Protein AF-0000000084511173 (afdb_homodimer)

InterPro domains:
  IPR000277 Cys/Met metabolism, pyridoxal phosphate-dependent enzyme [PF01053] (11-389)
  IPR000277 Cys/Met metabolism, pyridoxal phosphate-dependent enzyme [PIRSF001434] (3-391)
  IPR006233 Cystathionine beta-lyase, bacterial [PTHR43500] (5-392)
  IPR006233 Cystathionine beta-lyase, bacterial [TIGR01324] (12-390)
  IPR015421 Pyridoxal phosphate-dependent transferase, major domain [G3DSA:3.40.640.10] (3-259)
  IPR015422 Pyridoxal phosphate-dependent transferase, small domain [G3DSA:3.90.1150.10] (261-397)
  IPR015424 Pyridoxal phosphate-dependent transferase [SSF53383] (44-390)
  IPR054542 Cys/Met metabolism enzyme, pyridoxal-phosphate attachment site [PS00868] (202-216)

Radius of gyration: 28.3 Å; Cα contacts (8 Å, |Δi|>4): 1744; chains: 2; bounding box: 79×84×66 Å

Structure (mmCIF, N/CA/C/O backbone):
data_AF-0000000084511173-model_v1
#
loop_
_entity.id
_entity.type
_entity.pdbx_description
1 polymer 'Cystathionine beta-lyase putative (CD)'
#
loop_
_atom_site.group_PDB
_atom_site.id
_atom_site.type_symbol
_atom_site.label_atom_id
_atom_site.label_alt_id
_atom_site.label_comp_id
_atom_site.label_asym_id
_atom_site.label_entity_id
_atom_site.label_seq_id
_atom_site.pdbx_PDB_ins_code
_atom_site.Cartn_x
_atom_site.Cartn_y
_atom_site.Cartn_z
_atom_site.occupancy
_atom_site.B_iso_or_equiv
_atom_site.auth_seq_id
_atom_site.auth_comp_id
_atom_site.auth_asym_id
_atom_site.auth_atom_id
_atom_site.pdbx_PDB_model_num
ATOM 1 N N . MET A 1 1 ? -38.562 -0.752 20.094 1 23.11 1 MET A N 1
ATOM 2 C CA . MET A 1 1 ? -38.406 0.604 19.578 1 23.11 1 MET A CA 1
ATOM 3 C C . MET A 1 1 ? -37.094 1.215 20.047 1 23.11 1 MET A C 1
ATOM 5 O O . MET A 1 1 ? -37.031 1.775 21.141 1 23.11 1 MET A O 1
ATOM 9 N N . THR A 1 2 ? -35.938 0.441 20.031 1 31.78 2 THR A N 1
ATOM 10 C CA . THR A 1 2 ? -34.688 0.885 20.656 1 31.78 2 THR A CA 1
ATOM 11 C C . THR A 1 2 ? -34.312 2.287 20.203 1 31.78 2 THR A C 1
ATOM 13 O O . THR A 1 2 ? -34.25 2.553 19 1 31.78 2 THR A O 1
ATOM 16 N N . ASP A 1 3 ? -34.812 3.295 20.906 1 29.45 3 ASP A N 1
ATOM 17 C CA . ASP A 1 3 ? -34.719 4.734 20.688 1 29.45 3 ASP A CA 1
ATOM 18 C C . ASP A 1 3 ? -33.281 5.125 20.312 1 29.45 3 ASP A C 1
ATOM 20 O O . ASP A 1 3 ? -32.438 5.289 21.188 1 29.45 3 ASP A O 1
ATOM 24 N N . ARG A 1 4 ? -32.844 4.5 19.359 1 37.72 4 ARG A N 1
ATOM 25 C CA . ARG A 1 4 ? -31.547 4.652 18.75 1 37.72 4 ARG A CA 1
ATOM 26 C C . ARG A 1 4 ? -31.172 6.125 18.609 1 37.72 4 ARG A C 1
ATOM 28 O O . ARG A 1 4 ? -30.109 6.453 18.094 1 37.72 4 ARG A O 1
ATOM 35 N N . SER A 1 5 ? -32.094 7.141 18.281 1 39.91 5 SER A N 1
ATOM 36 C CA . SER A 1 5 ? -31.828 8.156 17.281 1 39.91 5 SER A CA 1
ATOM 37 C C . SER A 1 5 ? -31.031 9.312 17.859 1 39.91 5 SER A C 1
ATOM 39 O O . SER A 1 5 ? -30.922 10.383 17.25 1 39.91 5 SER A O 1
ATOM 41 N N . ALA A 1 6 ? -30.906 9.625 19.109 1 47.66 6 ALA A N 1
ATOM 42 C CA . ALA A 1 6 ? -30.25 10.906 19.391 1 47.66 6 ALA A CA 1
ATOM 43 C C . ALA A 1 6 ? -28.781 10.867 18.984 1 47.66 6 ALA A C 1
ATOM 45 O O . ALA A 1 6 ? -28.094 9.875 19.219 1 47.66 6 ALA A O 1
ATOM 46 N N . GLU A 1 7 ? -28.375 11.641 18.016 1 62.59 7 GLU A N 1
ATOM 47 C CA . GLU A 1 7 ? -27 11.828 17.547 1 62.59 7 GLU A CA 1
ATOM 48 C C . GLU A 1 7 ? -26.016 11.836 18.719 1 62.59 7 GLU A C 1
ATOM 50 O O . GLU A 1 7 ? -26.094 12.688 19.609 1 62.59 7 GLU A O 1
ATOM 55 N N . ARG A 1 8 ? -25.453 10.75 19.078 1 71.75 8 ARG A N 1
ATOM 56 C CA . ARG A 1 8 ? -24.484 10.609 20.156 1 71.75 8 ARG A CA 1
ATOM 57 C C . ARG A 1 8 ? -23.359 11.641 20.016 1 71.75 8 ARG A C 1
ATOM 59 O O . ARG A 1 8 ? -23.016 12.039 18.906 1 71.75 8 ARG A O 1
ATOM 66 N N . ARG A 1 9 ? -23.047 12.172 21.219 1 84.19 9 ARG A N 1
ATOM 67 C CA . ARG A 1 9 ? -21.859 13.016 21.234 1 84.19 9 ARG A CA 1
ATOM 68 C C . ARG A 1 9 ? -20.641 12.242 20.766 1 84.19 9 ARG A C 1
ATOM 70 O O . ARG A 1 9 ? -20.609 11.016 20.812 1 84.19 9 ARG A O 1
ATOM 77 N N . VAL A 1 10 ? -19.688 12.93 20.312 1 85.88 10 VAL A N 1
ATOM 78 C CA . VAL A 1 10 ? -18.531 12.359 19.625 1 85.88 10 VAL A CA 1
ATOM 79 C C . VAL A 1 10 ? -17.781 11.445 20.594 1 85.88 10 VAL A C 1
ATOM 81 O O . VAL A 1 10 ? -17.266 10.398 20.188 1 85.88 10 VAL A O 1
ATOM 84 N N . GLU A 1 11 ? -17.703 11.797 21.891 1 82 11 GLU A N 1
ATOM 85 C CA . GLU A 1 11 ? -17 10.977 22.875 1 82 11 GLU A CA 1
ATOM 86 C C . GLU A 1 11 ? -17.641 9.594 23 1 82 11 GLU A C 1
ATOM 88 O O . GLU A 1 11 ? -16.922 8.586 23.078 1 82 11 GLU A O 1
ATOM 93 N N . THR A 1 12 ? -18.938 9.656 23.016 1 81.38 12 THR A N 1
ATOM 94 C CA . THR A 1 12 ? -19.688 8.398 23.109 1 81.38 12 THR A CA 1
ATOM 95 C C . THR A 1 12 ? -19.516 7.57 21.844 1 81.38 12 THR A C 1
ATOM 97 O O . THR A 1 12 ? -19.297 6.359 21.906 1 81.38 12 THR A O 1
ATOM 100 N N . THR A 1 13 ? -19.531 8.258 20.75 1 82.75 13 THR A N 1
ATOM 101 C CA . THR A 1 13 ? -19.391 7.586 19.469 1 82.75 13 THR A CA 1
ATOM 102 C C . THR A 1 13 ? -18.031 6.891 19.359 1 82.75 13 THR A C 1
ATOM 104 O O . THR A 1 13 ? -17.953 5.727 18.953 1 82.75 13 THR A O 1
ATOM 107 N N . LEU A 1 14 ? -17 7.488 19.781 1 86 14 LEU A N 1
ATOM 108 C CA . LEU A 1 14 ? -15.641 6.988 19.656 1 86 14 LEU A CA 1
ATOM 109 C C . LEU A 1 14 ? -15.445 5.723 20.484 1 86 14 LEU A C 1
ATOM 111 O O . LEU A 1 14 ? -14.602 4.879 20.156 1 86 14 LEU A O 1
ATOM 115 N N . THR A 1 15 ? -16.266 5.559 21.562 1 82.19 15 THR A N 1
ATOM 116 C CA . THR A 1 15 ? -16.094 4.395 22.422 1 82.19 15 THR A CA 1
ATOM 117 C C . THR A 1 15 ? -16.922 3.225 21.906 1 82.19 15 THR A C 1
ATOM 119 O O . THR A 1 15 ? -16.75 2.09 22.359 1 82.19 15 THR A O 1
ATOM 122 N N . ARG A 1 16 ? -17.75 3.496 20.844 1 78.94 16 ARG A N 1
ATOM 123 C CA . ARG A 1 16 ? -18.734 2.482 20.484 1 78.94 16 ARG A CA 1
ATOM 124 C C . ARG A 1 16 ? -18.5 1.966 19.062 1 78.94 16 ARG A C 1
ATOM 126 O O . ARG A 1 16 ? -18.812 0.814 18.766 1 78.94 16 ARG A O 1
ATOM 133 N N . VAL A 1 17 ? -18.016 2.768 18.312 1 83.75 17 VAL A N 1
ATOM 134 C CA . VAL A 1 17 ? -17.922 2.412 16.906 1 83.75 17 VAL A CA 1
ATOM 135 C C . VAL A 1 17 ? -16.75 1.458 16.688 1 83.75 17 VAL A C 1
ATOM 137 O O . VAL A 1 17 ? -15.781 1.473 17.438 1 83.75 17 VAL A O 1
ATOM 140 N N . GLY A 1 18 ? -16.844 0.657 15.617 1 84.5 18 GLY A N 1
ATOM 141 C CA . GLY A 1 18 ? -15.75 -0.202 15.188 1 84.5 18 GLY A CA 1
ATOM 142 C C . GLY A 1 18 ? -15.539 -1.393 16.109 1 84.5 18 GLY A C 1
ATOM 143 O O . GLY A 1 18 ? -14.422 -1.902 16.219 1 84.5 18 GLY A O 1
ATOM 144 N N . ARG A 1 19 ? -16.516 -1.749 16.922 1 79.06 19 ARG A N 1
ATOM 145 C CA . ARG A 1 19 ? -16.422 -2.938 17.766 1 79.06 19 ARG A CA 1
ATOM 146 C C . ARG A 1 19 ? -17.781 -3.623 17.891 1 79.06 19 ARG A C 1
ATOM 148 O O . ARG A 1 19 ? -18.828 -2.963 17.859 1 79.06 19 ARG A O 1
ATOM 155 N N . CYS A 1 20 ? -17.719 -4.918 17.938 1 83.19 20 CYS A N 1
ATOM 156 C CA . CYS A 1 20 ? -18.891 -5.762 18.156 1 83.19 20 CYS A CA 1
ATOM 157 C C . CYS A 1 20 ? -18.562 -6.926 19.094 1 83.19 20 CYS A C 1
ATOM 159 O O . CYS A 1 20 ? -18.25 -8.023 18.625 1 83.19 20 CYS A O 1
ATOM 161 N N . SER A 1 21 ? -18.719 -6.66 20.391 1 77.56 21 SER A N 1
ATOM 162 C CA . SER A 1 21 ? -18.297 -7.609 21.406 1 77.56 21 SER A CA 1
ATOM 163 C C . SER A 1 21 ? -19.031 -8.938 21.281 1 77.56 21 SER A C 1
ATOM 165 O O . SER A 1 21 ? -18.484 -9.992 21.578 1 77.56 21 SER A O 1
ATOM 167 N N . GLU A 1 22 ? -20.203 -8.844 20.797 1 78.5 22 GLU A N 1
ATOM 168 C CA . GLU A 1 22 ? -21.016 -10.055 20.641 1 78.5 22 GLU A CA 1
ATOM 169 C C . GLU A 1 22 ? -20.375 -11.031 19.672 1 78.5 22 GLU A C 1
ATOM 171 O O . GLU A 1 22 ? -20.531 -12.242 19.797 1 78.5 22 GLU A O 1
ATOM 176 N N . GLU A 1 23 ? -19.594 -10.445 18.797 1 83.38 23 GLU A N 1
ATOM 177 C CA . GLU A 1 23 ? -18.969 -11.273 17.766 1 83.38 23 GLU A CA 1
ATOM 178 C C . GLU A 1 23 ? -17.609 -11.781 18.219 1 83.38 23 GLU A C 1
ATOM 180 O O . GLU A 1 23 ? -16.969 -12.57 17.5 1 83.38 23 GLU A O 1
ATOM 185 N N . GLN A 1 24 ? -17.25 -11.422 19.469 1 85.19 24 GLN A N 1
ATOM 186 C CA . GLN A 1 24 ? -15.898 -11.742 19.906 1 85.19 24 GLN A CA 1
ATOM 187 C C . GLN A 1 24 ? -15.883 -12.172 21.375 1 85.19 24 GLN A C 1
ATOM 189 O O . GLN A 1 24 ? -15.102 -11.656 22.172 1 85.19 24 GLN A O 1
ATOM 194 N N . TYR A 1 25 ? -16.797 -13.039 21.844 1 81.44 25 TYR A N 1
ATOM 195 C CA . TYR A 1 25 ? -16.875 -13.688 23.141 1 81.44 25 TYR A CA 1
ATOM 196 C C . TYR A 1 25 ? -17.047 -12.664 24.266 1 81.44 25 TYR A C 1
ATOM 198 O O . TYR A 1 25 ? -16.625 -12.898 25.391 1 81.44 25 TYR A O 1
ATOM 206 N N . GLY A 1 26 ? -17.375 -11.43 23.828 1 78.44 26 GLY A N 1
ATOM 207 C CA . GLY A 1 26 ? -17.672 -10.406 24.828 1 78.44 26 GLY A CA 1
ATOM 208 C C . GLY A 1 26 ? -16.5 -9.477 25.094 1 78.44 26 GLY A C 1
ATOM 209 O O . GLY A 1 26 ? -16.625 -8.516 25.859 1 78.44 26 GLY A O 1
ATOM 210 N N . PHE A 1 27 ? -15.391 -9.812 24.438 1 82.5 27 PHE A N 1
ATOM 211 C CA . PHE A 1 27 ? -14.25 -8.914 24.594 1 82.5 27 PHE A CA 1
ATOM 212 C C . PHE A 1 27 ? -14.57 -7.523 24.062 1 82.5 27 PHE A C 1
ATOM 214 O O . PHE A 1 27 ? -15.219 -7.383 23.031 1 82.5 27 PHE A O 1
ATOM 221 N N . ILE A 1 28 ? -14.188 -6.543 24.781 1 79.94 28 ILE A N 1
ATOM 222 C CA . ILE A 1 28 ? -14.477 -5.152 24.438 1 79.94 28 ILE A CA 1
ATOM 223 C C . ILE A 1 28 ? -13.805 -4.789 23.125 1 79.94 28 ILE A C 1
ATOM 225 O O . ILE A 1 28 ? -14.414 -4.152 22.25 1 79.94 28 ILE A O 1
ATOM 229 N N . ASN A 1 29 ? -12.516 -5.184 22.984 1 85.56 29 ASN A N 1
ATOM 230 C CA . ASN A 1 29 ? -11.758 -4.875 21.781 1 85.56 29 ASN A CA 1
ATOM 231 C C . ASN A 1 29 ? -11.727 -6.062 20.812 1 85.56 29 ASN A C 1
ATOM 233 O O . ASN A 1 29 ? -11.633 -7.215 21.25 1 85.56 29 ASN A O 1
ATOM 237 N N . ALA A 1 30 ? -11.758 -5.742 19.5 1 84.12 30 ALA A N 1
ATOM 238 C CA . ALA A 1 30 ? -11.719 -6.777 18.484 1 84.12 30 ALA A CA 1
ATOM 239 C C . ALA A 1 30 ? -10.32 -7.383 18.359 1 84.12 30 ALA A C 1
ATOM 241 O O . ALA A 1 30 ? -9.32 -6.699 18.594 1 84.12 30 ALA A O 1
ATOM 242 N N . PRO A 1 31 ? -10.266 -8.688 18.094 1 88 31 PRO A N 1
ATOM 243 C CA . PRO A 1 31 ? -8.953 -9.312 17.891 1 88 31 PRO A CA 1
ATOM 244 C C . PRO A 1 31 ? -8.281 -8.852 16.594 1 88 31 PRO A C 1
ATOM 246 O O . PRO A 1 31 ? -8.914 -8.203 15.766 1 88 31 PRO A O 1
ATOM 249 N N . ILE A 1 32 ? -6.922 -9.047 16.531 1 92 32 ILE A N 1
ATOM 250 C CA . ILE A 1 32 ? -6.223 -8.906 15.258 1 92 32 ILE A CA 1
ATOM 251 C C . ILE A 1 32 ? -6.465 -10.141 14.398 1 92 32 ILE A C 1
ATOM 253 O O . ILE A 1 32 ? -6.051 -11.242 14.758 1 92 32 ILE A O 1
ATOM 257 N N . TYR A 1 33 ? -7.25 -9.984 13.352 1 89.56 33 TYR A N 1
ATOM 258 C CA . TYR A 1 33 ? -7.41 -11.055 12.375 1 89.56 33 TYR A CA 1
ATOM 259 C C . TYR A 1 33 ? -6.281 -11.031 11.352 1 89.56 33 TYR A C 1
ATOM 261 O O . TYR A 1 33 ? -5.98 -9.977 10.773 1 89.56 33 TYR A O 1
ATOM 269 N N . ARG A 1 34 ? -5.699 -12.148 11.219 1 86.94 34 ARG A N 1
ATOM 270 C CA . ARG A 1 34 ? -4.684 -12.359 10.188 1 86.94 34 ARG A CA 1
ATOM 271 C C . ARG A 1 34 ? -5.145 -13.406 9.18 1 86.94 34 ARG A C 1
ATOM 273 O O . ARG A 1 34 ? -5.805 -14.383 9.539 1 86.94 34 ARG A O 1
ATOM 280 N N . GLY A 1 35 ? -4.969 -13.07 7.91 1 87.25 35 GLY A N 1
ATOM 281 C CA . GLY A 1 35 ? -5.312 -14.125 6.961 1 87.25 35 GLY A CA 1
ATOM 282 C C . GLY A 1 35 ? -5.223 -13.672 5.516 1 87.25 35 GLY A C 1
ATOM 283 O O . GLY A 1 35 ? -5.586 -12.539 5.188 1 87.25 35 GLY A O 1
ATOM 284 N N . SER A 1 36 ? -4.738 -14.5 4.695 1 86.19 36 SER A N 1
ATOM 285 C CA . SER A 1 36 ? -4.777 -14.328 3.248 1 86.19 36 SER A CA 1
ATOM 286 C C . SER A 1 36 ? -5.91 -15.133 2.623 1 86.19 36 SER A C 1
ATOM 288 O O . SER A 1 36 ? -6.668 -14.617 1.8 1 86.19 36 SER A O 1
ATOM 290 N N . THR A 1 37 ? -6.102 -16.328 3.115 1 85.56 37 THR A N 1
ATOM 291 C CA . THR A 1 37 ? -7.02 -17.281 2.488 1 85.56 37 THR A CA 1
ATOM 292 C C . THR A 1 37 ? -8.281 -17.453 3.332 1 85.56 37 THR A C 1
ATOM 294 O O . THR A 1 37 ? -8.203 -17.547 4.559 1 85.56 37 THR A O 1
ATOM 297 N N . THR A 1 38 ? -9.367 -17.406 2.711 1 87.06 38 THR A N 1
ATOM 298 C CA . THR A 1 38 ? -10.656 -17.75 3.299 1 87.06 38 THR A CA 1
ATOM 299 C C . THR A 1 38 ? -11.266 -18.969 2.588 1 87.06 38 THR A C 1
ATOM 301 O O . THR A 1 38 ? -11.07 -19.141 1.384 1 87.06 38 THR A O 1
ATOM 304 N N . LEU A 1 39 ? -11.938 -19.781 3.301 1 89.62 39 LEU A N 1
ATOM 305 C CA . LEU A 1 39 ? -12.555 -20.969 2.736 1 89.62 39 LEU A CA 1
ATOM 306 C C . LEU A 1 39 ? -14.047 -20.75 2.477 1 89.62 39 LEU A C 1
ATOM 308 O O . LEU A 1 39 ? -14.703 -20.016 3.219 1 89.62 39 LEU A O 1
ATOM 312 N N . TYR A 1 40 ? -14.5 -21.344 1.4 1 90.62 40 TYR A N 1
ATOM 313 C CA . TYR A 1 40 ? -15.922 -21.344 1.068 1 90.62 40 TYR A CA 1
ATOM 314 C C . TYR A 1 40 ? -16.562 -22.672 1.441 1 90.62 40 TYR A C 1
ATOM 316 O O . TYR A 1 40 ? -15.961 -23.734 1.251 1 90.62 40 TYR A O 1
ATOM 324 N N . ARG A 1 41 ? -17.766 -22.625 1.985 1 86.69 41 ARG A N 1
ATOM 325 C CA . ARG A 1 41 ? -18.453 -23.828 2.447 1 86.69 41 ARG A CA 1
ATOM 326 C C . ARG A 1 41 ? -18.984 -24.641 1.272 1 86.69 41 ARG A C 1
ATOM 328 O O . ARG A 1 41 ? -19.016 -25.875 1.321 1 86.69 41 ARG A O 1
ATOM 335 N N . THR A 1 42 ? -19.406 -23.875 0.289 1 91.19 42 THR A N 1
ATOM 336 C CA . THR A 1 42 ? -19.969 -24.562 -0.86 1 91.19 42 THR A CA 1
ATOM 337 C C . THR A 1 42 ? -19.375 -24.047 -2.16 1 91.19 42 THR A C 1
ATOM 339 O O . THR A 1 42 ? -18.859 -22.922 -2.215 1 91.19 42 THR A O 1
ATOM 342 N N . PHE A 1 43 ? -19.484 -24.922 -3.107 1 92.81 43 PHE A N 1
ATOM 343 C CA . PHE A 1 43 ? -19.047 -24.562 -4.449 1 92.81 43 PHE A CA 1
ATOM 344 C C . PHE A 1 43 ? -19.812 -23.344 -4.961 1 92.81 43 PHE A C 1
ATOM 346 O O . PHE A 1 43 ? -19.219 -22.453 -5.566 1 92.81 43 PHE A O 1
ATOM 353 N N . ASP A 1 44 ? -21.062 -23.375 -4.727 1 92.12 44 ASP A N 1
ATOM 354 C CA . ASP A 1 44 ? -21.906 -22.266 -5.145 1 92.12 44 ASP A CA 1
ATOM 355 C C . ASP A 1 44 ? -21.438 -20.953 -4.531 1 92.12 44 ASP A C 1
ATOM 357 O O . ASP A 1 44 ? -21.359 -19.938 -5.219 1 92.12 44 ASP A O 1
ATOM 361 N N . ASP A 1 45 ? -21.078 -21.016 -3.225 1 91.44 45 ASP A N 1
ATOM 362 C CA . ASP A 1 45 ? -20.562 -19.828 -2.553 1 91.44 45 ASP A CA 1
ATOM 363 C C . ASP A 1 45 ? -19.25 -19.375 -3.172 1 91.44 45 ASP A C 1
ATOM 365 O O . ASP A 1 45 ? -19 -18.172 -3.338 1 91.44 45 ASP A O 1
ATOM 369 N N . ALA A 1 46 ? -18.391 -20.312 -3.504 1 90.31 46 ALA A N 1
ATOM 370 C CA . ALA A 1 46 ? -17.094 -20 -4.09 1 90.31 46 ALA A CA 1
ATOM 371 C C . ALA A 1 46 ? -17.25 -19.359 -5.461 1 90.31 46 ALA A C 1
ATOM 373 O O . ALA A 1 46 ? -16.625 -18.328 -5.746 1 90.31 46 ALA A O 1
ATOM 374 N N . MET A 1 47 ? -18.109 -19.938 -6.301 1 90.19 47 MET A N 1
ATOM 375 C CA . MET A 1 47 ? -18.281 -19.469 -7.676 1 90.19 47 MET A CA 1
ATOM 376 C C . MET A 1 47 ? -18.938 -18.094 -7.711 1 90.19 47 MET A C 1
ATOM 378 O O . MET A 1 47 ? -18.703 -17.312 -8.641 1 90.19 47 MET A O 1
ATOM 382 N N . ASN A 1 48 ? -19.625 -17.797 -6.59 1 89.12 48 ASN A N 1
ATOM 383 C CA . ASN A 1 48 ? -20.328 -16.531 -6.57 1 89.12 48 ASN A CA 1
ATOM 384 C C . ASN A 1 48 ? -19.75 -15.57 -5.539 1 89.12 48 ASN A C 1
ATOM 386 O O . ASN A 1 48 ? -20.359 -14.562 -5.195 1 89.12 48 ASN A O 1
ATOM 390 N N . ALA A 1 49 ? -18.625 -15.953 -5.07 1 85.94 49 ALA A N 1
ATOM 391 C CA . ALA A 1 49 ? -17.875 -15.133 -4.121 1 85.94 49 ALA A CA 1
ATOM 392 C C . ALA A 1 49 ? -18.766 -14.688 -2.965 1 85.94 49 ALA A C 1
ATOM 394 O O . ALA A 1 49 ? -18.797 -13.508 -2.609 1 85.94 49 ALA A O 1
ATOM 395 N N . ARG A 1 50 ? -19.625 -15.641 -2.527 1 87.69 50 ARG A N 1
ATOM 396 C CA . ARG A 1 50 ? -20.516 -15.328 -1.411 1 87.69 50 ARG A CA 1
ATOM 397 C C . ARG A 1 50 ? -19.828 -15.617 -0.077 1 87.69 50 ARG A C 1
ATOM 399 O O . ARG A 1 50 ? -19.906 -16.734 0.435 1 87.69 50 ARG A O 1
ATOM 406 N N . ALA A 1 51 ? -19.141 -14.734 0.485 1 87.94 51 ALA A N 1
ATOM 407 C CA . ALA A 1 51 ? -18.453 -14.75 1.777 1 87.94 51 ALA A CA 1
ATOM 408 C C . ALA A 1 51 ? -18.234 -13.336 2.303 1 87.94 51 ALA A C 1
ATOM 410 O O . ALA A 1 51 ? -18.219 -12.375 1.527 1 87.94 51 ALA A O 1
ATOM 411 N N . PRO A 1 52 ? -18.234 -13.203 3.627 1 84.94 52 PRO A N 1
ATOM 412 C CA . PRO A 1 52 ? -17.969 -11.867 4.152 1 84.94 52 PRO A CA 1
ATOM 413 C C . PRO A 1 52 ? -16.656 -11.281 3.631 1 84.94 52 PRO A C 1
ATOM 415 O O . PRO A 1 52 ? -16.578 -10.078 3.363 1 84.94 52 PRO A O 1
ATOM 418 N N . PHE A 1 53 ? -15.664 -12.211 3.488 1 89.31 53 PHE A N 1
ATOM 419 C CA . PHE A 1 53 ? -14.375 -11.844 2.9 1 89.31 53 PHE A CA 1
ATOM 420 C C . PHE A 1 53 ? -13.945 -12.867 1.86 1 89.31 53 PHE A C 1
ATOM 422 O O . PHE A 1 53 ? -13.742 -14.039 2.186 1 89.31 53 PHE A O 1
ATOM 429 N N . MET A 1 54 ? -13.719 -12.422 0.682 1 86.25 54 MET A N 1
ATOM 430 C CA . MET A 1 54 ? -13.375 -13.312 -0.426 1 86.25 54 MET A CA 1
ATOM 431 C C . MET A 1 54 ? -11.938 -13.797 -0.31 1 86.25 54 MET A C 1
ATOM 433 O O . MET A 1 54 ? -11.648 -14.961 -0.588 1 86.25 54 MET A O 1
ATOM 437 N N . TYR A 1 55 ? -11.102 -12.93 -0.025 1 89.12 55 TYR A N 1
ATOM 438 C CA . TYR A 1 55 ? -9.656 -13.094 0.104 1 89.12 55 TYR A CA 1
ATOM 439 C C . TYR A 1 55 ? -9.047 -11.992 0.962 1 89.12 55 TYR A C 1
ATOM 441 O O . TYR A 1 55 ? -9.688 -10.961 1.195 1 89.12 55 TYR A O 1
ATOM 449 N N . GLY A 1 56 ? -7.902 -12.234 1.495 1 89.31 56 GLY A N 1
ATOM 450 C CA . GLY A 1 56 ? -7.293 -11.305 2.436 1 89.31 56 GLY A CA 1
ATOM 451 C C . GLY A 1 56 ? -7.113 -9.914 1.864 1 89.31 56 GLY A C 1
ATOM 452 O O . GLY A 1 56 ? -7.117 -8.93 2.605 1 89.31 56 GLY A O 1
ATOM 453 N N . THR A 1 57 ? -6.926 -9.781 0.579 1 90.5 57 THR A N 1
ATOM 454 C CA . THR A 1 57 ? -6.723 -8.469 -0.026 1 90.5 57 THR A CA 1
ATOM 455 C C . THR A 1 57 ? -8.008 -7.652 0.005 1 90.5 57 THR A C 1
ATOM 457 O O . THR A 1 57 ? -7.996 -6.445 -0.247 1 90.5 57 THR A O 1
ATOM 460 N N . HIS A 1 58 ? -9.094 -8.312 0.319 1 90.62 58 HIS A N 1
ATOM 461 C CA . HIS A 1 58 ? -10.367 -7.621 0.403 1 90.62 58 HIS A CA 1
ATOM 462 C C . HIS A 1 58 ? -10.68 -7.211 1.839 1 90.62 58 HIS A C 1
ATOM 464 O O . HIS A 1 58 ? -11.773 -6.719 2.125 1 90.62 58 HIS A O 1
ATOM 470 N N . GLY A 1 59 ? -9.766 -7.496 2.666 1 92.19 59 GLY A N 1
ATOM 471 C CA . GLY A 1 59 ? -9.922 -7.07 4.047 1 92.19 59 GLY A CA 1
ATOM 472 C C . GLY A 1 59 ? -10.188 -8.219 5.004 1 92.19 59 GLY A C 1
ATOM 473 O O . GLY A 1 59 ? -10.094 -9.383 4.621 1 92.19 59 GLY A O 1
ATOM 474 N N . ASN A 1 60 ? -10.406 -7.961 6.207 1 92.94 60 ASN A N 1
ATOM 475 C CA . ASN A 1 60 ? -10.742 -8.836 7.328 1 92.94 60 ASN A CA 1
ATOM 476 C C . ASN A 1 60 ? -11.492 -8.086 8.422 1 92.94 60 ASN A C 1
ATOM 478 O O . ASN A 1 60 ? -11.688 -6.871 8.32 1 92.94 60 ASN A O 1
ATOM 482 N N . PRO A 1 61 ? -11.969 -8.766 9.398 1 92.19 61 PRO A N 1
ATOM 483 C CA . PRO A 1 61 ? -12.773 -8.094 10.422 1 92.19 61 PRO A CA 1
ATOM 484 C C . PRO A 1 61 ? -12.039 -6.938 11.094 1 92.19 61 PRO A C 1
ATOM 486 O O . PRO A 1 61 ? -12.648 -5.91 11.398 1 92.19 61 PRO A O 1
ATOM 489 N N . THR A 1 62 ? -10.734 -7.066 11.344 1 93.31 62 THR A N 1
ATOM 490 C CA . THR A 1 62 ? -9.969 -6 11.977 1 93.31 62 THR A CA 1
ATOM 491 C C . THR A 1 62 ? -10.023 -4.723 11.148 1 93.31 62 THR A C 1
ATOM 493 O O . THR A 1 62 ? -10.312 -3.646 11.672 1 93.31 62 THR A O 1
ATOM 496 N N . VAL A 1 63 ? -9.75 -4.844 9.867 1 95.69 63 VAL A N 1
ATOM 497 C CA . VAL A 1 63 ? -9.758 -3.715 8.945 1 95.69 63 VAL A CA 1
ATOM 498 C C . VAL A 1 63 ? -11.18 -3.158 8.82 1 95.69 63 VAL A C 1
ATOM 500 O O . VAL A 1 63 ? -11.375 -1.941 8.836 1 95.69 63 VAL A O 1
ATOM 503 N N . ALA A 1 64 ? -12.148 -4.059 8.734 1 95.38 64 ALA A N 1
ATOM 504 C CA . ALA A 1 64 ? -13.547 -3.664 8.578 1 95.38 64 ALA A CA 1
ATOM 505 C C . ALA A 1 64 ? -14.023 -2.846 9.781 1 95.38 64 ALA A C 1
ATOM 507 O O . ALA A 1 64 ? -14.812 -1.911 9.625 1 95.38 64 ALA A O 1
ATOM 508 N N . HIS A 1 65 ? -13.594 -3.221 10.961 1 94.69 65 HIS A N 1
ATOM 509 C CA . HIS A 1 65 ? -13.961 -2.477 12.156 1 94.69 65 HIS A CA 1
ATOM 510 C C . HIS A 1 65 ? -13.461 -1.036 12.086 1 94.69 65 HIS A C 1
ATOM 512 O O . HIS A 1 65 ? -14.195 -0.104 12.43 1 94.69 65 HIS A O 1
ATOM 518 N N . LEU A 1 66 ? -12.25 -0.87 11.68 1 97.19 66 LEU A N 1
ATOM 519 C CA . LEU A 1 66 ? -11.703 0.48 11.578 1 97.19 66 LEU A CA 1
ATOM 520 C C . LEU A 1 66 ? -12.398 1.267 10.477 1 97.19 66 LEU A C 1
ATOM 522 O O . LEU A 1 66 ? -12.68 2.457 10.633 1 97.19 66 LEU A O 1
ATOM 526 N N . GLN A 1 67 ? -12.656 0.613 9.312 1 97.81 67 GLN A N 1
ATOM 527 C CA . GLN A 1 67 ? -13.391 1.252 8.227 1 97.81 67 GLN A CA 1
ATOM 528 C C . GLN A 1 67 ? -14.758 1.747 8.711 1 97.81 67 GLN A C 1
ATOM 530 O O . GLN A 1 67 ? -15.141 2.883 8.43 1 97.81 67 GLN A O 1
ATOM 535 N N . SER A 1 68 ? -15.414 0.867 9.383 1 96.38 68 SER A N 1
ATOM 536 C CA . SER A 1 68 ? -16.734 1.213 9.883 1 96.38 68 SER A CA 1
ATOM 537 C C . SER A 1 68 ? -16.672 2.379 10.867 1 96.38 68 SER A C 1
ATOM 539 O O . SER A 1 68 ? -17.484 3.293 10.812 1 96.38 68 SER A O 1
ATOM 541 N N . ALA A 1 69 ? -15.758 2.354 11.758 1 95.62 69 ALA A N 1
ATOM 542 C CA . ALA A 1 69 ? -15.609 3.41 12.758 1 95.62 69 ALA A CA 1
ATOM 543 C C . ALA A 1 69 ? -15.328 4.754 12.094 1 95.62 69 ALA A C 1
ATOM 545 O O . ALA A 1 69 ? -15.945 5.766 12.438 1 95.62 69 ALA A O 1
ATOM 546 N N . TRP A 1 70 ? -14.422 4.77 11.195 1 98 70 TRP A N 1
ATOM 547 C CA . TRP A 1 70 ? -14.039 6.027 10.555 1 98 70 TRP A CA 1
ATOM 548 C C . TRP A 1 70 ? -15.172 6.57 9.703 1 98 70 TRP A C 1
ATOM 550 O O . TRP A 1 70 ? -15.375 7.781 9.625 1 98 70 TRP A O 1
ATOM 560 N N . THR A 1 71 ? -15.859 5.652 8.969 1 98.06 71 THR A N 1
ATOM 561 C CA . THR A 1 71 ? -17.031 6.055 8.195 1 98.06 71 THR A CA 1
ATOM 562 C C . THR A 1 71 ? -18.062 6.746 9.078 1 98.06 71 THR A C 1
ATOM 564 O O . THR A 1 71 ? -18.609 7.785 8.711 1 98.06 71 THR A O 1
ATOM 567 N N . ALA A 1 72 ? -18.297 6.168 10.195 1 94.75 72 ALA A N 1
ATOM 568 C CA . ALA A 1 72 ? -19.234 6.758 11.141 1 94.75 72 ALA A CA 1
ATOM 569 C C . ALA A 1 72 ? -18.797 8.148 11.578 1 94.75 72 ALA A C 1
ATOM 571 O O . ALA A 1 72 ? -19.609 9.055 11.734 1 94.75 72 ALA A O 1
ATOM 572 N N . LEU A 1 73 ? -17.562 8.336 11.773 1 94.94 73 LEU A N 1
ATOM 573 C CA . LEU A 1 73 ? -17.016 9.594 12.258 1 94.94 73 LEU A CA 1
ATOM 574 C C . LEU A 1 73 ? -17.078 10.664 11.172 1 94.94 73 LEU A C 1
ATOM 576 O O . LEU A 1 73 ? -17.312 11.844 11.469 1 94.94 73 LEU A O 1
ATOM 580 N N . THR A 1 74 ? -16.797 10.328 9.93 1 97.31 74 THR A N 1
ATOM 581 C CA . THR A 1 74 ? -16.656 11.289 8.844 1 97.31 74 THR A CA 1
ATOM 582 C C . THR A 1 74 ? -18.031 11.609 8.242 1 97.31 74 THR A C 1
ATOM 584 O O . THR A 1 74 ? -18.188 12.625 7.559 1 97.31 74 THR A O 1
ATOM 587 N N . GLY A 1 75 ? -18.938 10.625 8.422 1 96.25 75 GLY A N 1
ATOM 588 C CA . GLY A 1 75 ? -20.25 10.797 7.797 1 96.25 75 GLY A CA 1
ATOM 589 C C . GLY A 1 75 ? -20.25 10.453 6.32 1 96.25 75 GLY A C 1
ATOM 590 O O . GLY A 1 75 ? -21.219 10.742 5.617 1 96.25 75 GLY A O 1
ATOM 591 N N . GLY A 1 76 ? -19.188 9.875 5.773 1 97.69 76 GLY A N 1
ATOM 592 C CA . GLY A 1 76 ? -19.156 9.43 4.387 1 97.69 76 GLY A CA 1
ATOM 593 C C . GLY A 1 76 ? -19.938 8.156 4.148 1 97.69 76 GLY A C 1
ATOM 594 O O . GLY A 1 76 ? -20.5 7.578 5.086 1 97.69 76 GLY A O 1
ATOM 595 N N . ALA A 1 77 ? -20 7.758 2.906 1 98.62 77 ALA A N 1
ATOM 596 C CA . ALA A 1 77 ? -20.688 6.527 2.523 1 98.62 77 ALA A CA 1
ATOM 597 C C . ALA A 1 77 ? -19.828 5.305 2.811 1 98.62 77 ALA A C 1
ATOM 599 O O . ALA A 1 77 ? -20.344 4.195 2.973 1 98.62 77 ALA A O 1
ATOM 600 N N . GLY A 1 78 ? -18.5 5.52 2.863 1 98.56 78 GLY A N 1
ATOM 601 C CA . GLY A 1 78 ? -17.562 4.457 3.156 1 98.56 78 GLY A CA 1
ATOM 602 C C . GLY A 1 78 ? -16.125 4.945 3.256 1 98.56 78 GLY A C 1
ATOM 603 O O . GLY A 1 78 ? -15.836 6.098 2.939 1 98.56 78 GLY A O 1
ATOM 604 N N . THR A 1 79 ? -15.297 4.09 3.783 1 98.69 79 THR A N 1
ATOM 605 C CA . THR A 1 79 ? -13.883 4.391 3.977 1 98.69 79 THR A CA 1
ATOM 606 C C . THR A 1 79 ? -13.016 3.258 3.449 1 98.69 79 THR A C 1
ATOM 608 O O . THR A 1 79 ? -13.336 2.082 3.631 1 98.69 79 THR A O 1
ATOM 611 N N . VAL A 1 80 ? -11.961 3.592 2.736 1 98.62 80 VAL A N 1
ATOM 612 C CA . VAL A 1 80 ? -10.891 2.635 2.469 1 98.62 80 VAL A CA 1
ATOM 613 C C . VAL A 1 80 ? -9.625 3.053 3.207 1 98.62 80 VAL A C 1
ATOM 615 O O . VAL A 1 80 ? -9.453 4.227 3.549 1 98.62 80 VAL A O 1
ATOM 618 N N . ILE A 1 81 ? -8.789 2.102 3.521 1 98.44 81 ILE A N 1
ATOM 619 C CA . ILE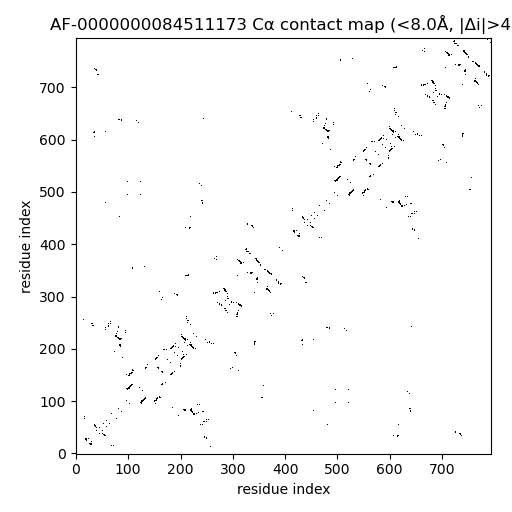 A 1 81 ? -7.613 2.35 4.344 1 98.44 81 ILE A CA 1
ATOM 620 C C . ILE A 1 81 ? -6.355 1.933 3.586 1 98.44 81 ILE A C 1
ATOM 622 O O . ILE A 1 81 ? -6.324 0.872 2.957 1 98.44 81 ILE A O 1
ATOM 626 N N . LEU A 1 82 ? -5.348 2.797 3.562 1 97.75 82 LEU A N 1
ATOM 627 C CA . LEU A 1 82 ? -4.039 2.557 2.963 1 97.75 82 LEU A CA 1
ATOM 628 C C . LEU A 1 82 ? -2.953 2.514 4.031 1 97.75 82 LEU A C 1
ATOM 630 O O . LEU A 1 82 ? -3.209 2.816 5.199 1 97.75 82 LEU A O 1
ATOM 634 N N . SER A 1 83 ? -1.755 2.182 3.654 1 96.38 83 SER A N 1
ATOM 635 C CA . SER A 1 83 ? -0.684 1.849 4.586 1 96.38 83 SER A CA 1
ATOM 636 C C . SER A 1 83 ? 0.006 3.104 5.109 1 96.38 83 SER A C 1
ATOM 638 O O . SER A 1 83 ? 0.845 3.029 6.008 1 96.38 83 SER A O 1
ATOM 640 N N . SER A 1 84 ? -0.287 4.293 4.547 1 96.75 84 SER A N 1
ATOM 641 C CA . SER A 1 84 ? 0.205 5.574 5.043 1 96.75 84 SER A CA 1
ATOM 642 C C . SER A 1 84 ? -0.664 6.727 4.555 1 96.75 84 SER A C 1
ATOM 644 O O . SER A 1 84 ? -1.492 6.551 3.66 1 96.75 84 SER A O 1
ATOM 646 N N . GLY A 1 85 ? -0.46 7.859 5.168 1 97.5 85 GLY A N 1
ATOM 647 C CA . GLY A 1 85 ? -1.138 9.047 4.68 1 97.5 85 GLY A CA 1
ATOM 648 C C . GLY A 1 85 ? -0.779 9.391 3.246 1 97.5 85 GLY A C 1
ATOM 649 O O . GLY A 1 85 ? -1.656 9.711 2.439 1 97.5 85 GLY A O 1
ATOM 650 N N . MET A 1 86 ? 0.504 9.32 2.91 1 96.81 86 MET A N 1
ATOM 651 C CA . MET A 1 86 ? 0.944 9.641 1.555 1 96.81 86 MET A CA 1
ATOM 652 C C . MET A 1 86 ? 0.428 8.609 0.557 1 96.81 86 MET A C 1
ATOM 654 O O . MET A 1 86 ? 0.084 8.953 -0.576 1 96.81 86 MET A O 1
ATOM 658 N N . ALA A 1 87 ? 0.393 7.363 1.003 1 97.56 87 ALA A N 1
ATOM 659 C CA . ALA A 1 87 ? -0.207 6.348 0.144 1 97.56 87 ALA A CA 1
ATOM 660 C C . ALA A 1 87 ? -1.67 6.672 -0.15 1 97.56 87 ALA A C 1
ATOM 662 O O . ALA A 1 87 ? -2.148 6.449 -1.264 1 97.56 87 ALA A O 1
ATOM 663 N N . ALA A 1 88 ? -2.395 7.164 0.818 1 98.31 88 ALA A N 1
ATOM 664 C CA . ALA A 1 88 ? -3.785 7.566 0.627 1 98.31 88 ALA A CA 1
ATOM 665 C C . ALA A 1 88 ? -3.893 8.711 -0.376 1 98.31 88 ALA A C 1
ATOM 667 O O . ALA A 1 88 ? -4.75 8.688 -1.262 1 98.31 88 ALA A O 1
ATOM 668 N N . VAL A 1 89 ? -3.008 9.688 -0.281 1 98.19 89 VAL A N 1
ATOM 669 C CA . VAL A 1 89 ? -3.008 10.836 -1.181 1 98.19 89 VAL A CA 1
ATOM 670 C C . VAL A 1 89 ? -2.713 10.375 -2.607 1 98.19 89 VAL A C 1
ATOM 672 O O . VAL A 1 89 ? -3.42 10.75 -3.545 1 98.19 89 VAL A O 1
ATOM 675 N N . SER A 1 90 ? -1.666 9.562 -2.799 1 97.19 90 SER A N 1
ATOM 676 C CA . SER A 1 90 ? -1.296 9.07 -4.121 1 97.19 90 SER A CA 1
ATOM 677 C C . SER A 1 90 ? -2.426 8.258 -4.746 1 97.19 90 SER A C 1
ATOM 679 O O . SER A 1 90 ? -2.729 8.422 -5.934 1 97.19 90 SER A O 1
ATOM 681 N N . PHE A 1 91 ? -3.014 7.426 -3.953 1 97.38 91 PHE A N 1
ATOM 682 C CA . PHE A 1 91 ? -4.121 6.594 -4.41 1 97.38 91 PHE A CA 1
ATOM 683 C C . PHE A 1 91 ? -5.281 7.461 -4.898 1 97.38 91 PHE A C 1
ATOM 685 O O . PHE A 1 91 ? -5.828 7.219 -5.977 1 97.38 91 PHE A O 1
ATOM 692 N N . VAL A 1 92 ? -5.672 8.477 -4.105 1 98.56 92 VAL A N 1
ATOM 693 C CA . VAL A 1 92 ? -6.816 9.312 -4.453 1 98.56 92 VAL A CA 1
ATOM 694 C C . VAL A 1 92 ? -6.516 10.094 -5.73 1 98.56 92 VAL A C 1
ATOM 696 O O . VAL A 1 92 ? -7.379 10.219 -6.602 1 98.56 92 VAL A O 1
ATOM 699 N N . LEU A 1 93 ? -5.316 10.609 -5.859 1 98.19 93 LEU A N 1
ATOM 700 C CA . LEU A 1 93 ? -4.934 11.344 -7.059 1 98.19 93 LEU A CA 1
ATOM 701 C C . LEU A 1 93 ? -5.066 10.469 -8.297 1 98.19 93 LEU A C 1
ATOM 703 O O . LEU A 1 93 ? -5.531 10.93 -9.344 1 98.19 93 LEU A O 1
ATOM 707 N N . LEU A 1 94 ? -4.754 9.188 -8.164 1 96.06 94 LEU A N 1
ATOM 708 C CA . LEU A 1 94 ? -4.809 8.266 -9.289 1 96.06 94 LEU A CA 1
ATOM 709 C C . LEU A 1 94 ? -6.223 7.742 -9.492 1 96.06 94 LEU A C 1
ATOM 711 O O . LEU A 1 94 ? -6.543 7.199 -10.555 1 96.06 94 LEU A O 1
ATOM 715 N N . ALA A 1 95 ? -7.012 7.855 -8.5 1 97.19 95 ALA A N 1
ATOM 716 C CA . ALA A 1 95 ? -8.398 7.414 -8.633 1 97.19 95 ALA A CA 1
ATOM 717 C C . ALA A 1 95 ? -9.258 8.477 -9.305 1 97.19 95 ALA A C 1
ATOM 719 O O . ALA A 1 95 ? -10.242 8.156 -9.977 1 97.19 95 ALA A O 1
ATOM 720 N N . VAL A 1 96 ? -8.875 9.766 -9.188 1 98.19 96 VAL A N 1
ATOM 721 C CA . VAL A 1 96 ? -9.766 10.844 -9.609 1 98.19 96 VAL A CA 1
ATOM 722 C C . VAL A 1 96 ? -9.289 11.406 -10.945 1 98.19 96 VAL A C 1
ATOM 724 O O . VAL A 1 96 ? -9.93 12.297 -11.508 1 98.19 96 VAL A O 1
ATOM 727 N N . ALA A 1 97 ? -8.156 10.961 -11.484 1 97.88 97 ALA A N 1
ATOM 728 C CA . ALA A 1 97 ? -7.613 11.508 -12.719 1 97.88 97 ALA A CA 1
ATOM 729 C C . ALA A 1 97 ? -7.09 10.406 -13.633 1 97.88 97 ALA A C 1
ATOM 731 O O . ALA A 1 97 ? -6.645 9.359 -13.156 1 97.88 97 ALA A O 1
ATOM 732 N N . LYS A 1 98 ? -7.172 10.578 -14.891 1 97.75 98 LYS A N 1
ATOM 733 C CA . LYS A 1 98 ? -6.598 9.711 -15.922 1 97.75 98 LYS A CA 1
ATOM 734 C C . LYS A 1 98 ? -5.676 10.5 -16.844 1 97.75 98 LYS A C 1
ATOM 736 O O . LYS A 1 98 ? -5.613 11.727 -16.781 1 97.75 98 LYS A O 1
ATOM 741 N N . SER A 1 99 ? -4.949 9.773 -17.703 1 97.75 99 SER A N 1
ATOM 742 C CA . SER A 1 99 ? -4.062 10.43 -18.656 1 97.75 99 SER A CA 1
ATOM 743 C C . SER A 1 99 ? -4.801 11.492 -19.453 1 97.75 99 SER A C 1
ATOM 745 O O . SER A 1 99 ? -5.906 11.25 -19.953 1 97.75 99 SER A O 1
ATOM 747 N N . GLY A 1 100 ? -4.203 12.656 -19.578 1 98.12 100 GLY A N 1
ATOM 748 C CA . GLY A 1 100 ? -4.82 13.75 -20.312 1 98.12 100 GLY A CA 1
ATOM 749 C C . GLY A 1 100 ? -5.539 14.742 -19.422 1 98.12 100 GLY A C 1
ATOM 750 O O . GLY A 1 100 ? -5.855 15.852 -19.844 1 98.12 100 GLY A O 1
ATOM 751 N N . ASP A 1 101 ? -5.777 14.336 -18.156 1 98.62 101 ASP A N 1
ATOM 752 C CA . ASP A 1 101 ? -6.512 15.203 -17.234 1 98.62 101 ASP A CA 1
ATOM 753 C C . ASP A 1 101 ? -5.582 16.203 -16.547 1 98.62 101 ASP A C 1
ATOM 755 O O . ASP A 1 101 ? -4.359 16.094 -16.672 1 98.62 101 ASP A O 1
ATOM 759 N N . ASN A 1 102 ? -6.195 17.203 -15.93 1 98.75 102 ASN A N 1
ATOM 760 C CA . ASN A 1 102 ? -5.523 18.156 -15.047 1 98.75 102 ASN A CA 1
ATOM 761 C C . ASN A 1 102 ? -6.09 18.094 -13.633 1 98.75 102 ASN A C 1
ATOM 763 O O . ASN A 1 102 ? -7.293 17.922 -13.445 1 98.75 102 ASN A O 1
ATOM 767 N N . VAL A 1 103 ? -5.215 18.156 -12.664 1 98.81 103 VAL A N 1
ATOM 768 C CA . VAL A 1 103 ? -5.672 18.312 -11.289 1 98.81 103 VAL A CA 1
ATOM 769 C C . VAL A 1 103 ? -5.203 19.656 -10.734 1 98.81 103 VAL A C 1
ATOM 771 O O . VAL A 1 103 ? -4.094 20.109 -11.039 1 98.81 103 VAL A O 1
ATOM 774 N N . LEU A 1 104 ? -6.074 20.344 -9.992 1 98.88 104 LEU A N 1
ATOM 775 C CA . LEU A 1 104 ? -5.699 21.531 -9.242 1 98.88 104 LEU A CA 1
ATOM 776 C C . LEU A 1 104 ? -5.219 21.172 -7.84 1 98.88 104 LEU A C 1
ATOM 778 O O . LEU A 1 104 ? -5.941 20.5 -7.09 1 98.88 104 LEU A O 1
ATOM 782 N N . VAL A 1 105 ? -4.02 21.562 -7.512 1 98.75 105 VAL A N 1
ATOM 783 C CA . VAL A 1 105 ? -3.428 21.25 -6.215 1 98.75 105 VAL A CA 1
ATOM 784 C C . VAL A 1 105 ? -3.043 22.547 -5.5 1 98.75 105 VAL A C 1
ATOM 786 O O . VAL A 1 105 ? -2.422 23.438 -6.098 1 98.75 105 VAL A O 1
ATOM 789 N N . MET A 1 106 ? -3.406 22.703 -4.273 1 98.19 106 MET A N 1
ATOM 790 C CA . MET A 1 106 ? -3.047 23.906 -3.539 1 98.19 106 MET A CA 1
ATOM 791 C C . MET A 1 106 ? -1.532 24.078 -3.467 1 98.19 106 MET A C 1
ATOM 793 O O . MET A 1 106 ? -0.804 23.094 -3.33 1 98.19 106 MET A O 1
ATOM 797 N N . ASP A 1 107 ? -1.092 25.25 -3.469 1 97.88 107 ASP A N 1
ATOM 798 C CA . ASP A 1 107 ? 0.328 25.562 -3.582 1 97.88 107 ASP A CA 1
ATOM 799 C C . ASP A 1 107 ? 1.077 25.203 -2.303 1 97.88 107 ASP A C 1
ATOM 801 O O . ASP A 1 107 ? 2.303 25.078 -2.311 1 97.88 107 ASP A O 1
ATOM 805 N N . THR A 1 108 ? 0.395 25.047 -1.159 1 96.25 108 THR A N 1
ATOM 806 C CA . THR A 1 108 ? 0.997 24.719 0.13 1 96.25 108 THR A CA 1
ATOM 807 C C . THR A 1 108 ? 1.058 23.203 0.338 1 96.25 108 THR A C 1
ATOM 809 O O . THR A 1 108 ? 1.255 22.734 1.461 1 96.25 108 THR A O 1
ATOM 812 N N . ALA A 1 109 ? 0.917 22.469 -0.662 1 95.06 109 ALA A N 1
ATOM 813 C CA . ALA A 1 109 ? 0.783 21.016 -0.554 1 95.06 109 ALA A CA 1
ATOM 814 C C . ALA A 1 109 ? 1.987 20.406 0.156 1 95.06 109 ALA A C 1
ATOM 816 O O . ALA A 1 109 ? 3.121 20.859 -0.03 1 95.06 109 ALA A O 1
ATOM 817 N N . TYR A 1 110 ? 1.692 19.406 0.97 1 92.62 110 TYR A N 1
ATOM 818 C CA . TYR A 1 110 ? 2.705 18.516 1.526 1 92.62 110 TYR A CA 1
ATOM 819 C C . TYR A 1 110 ? 3.744 18.141 0.473 1 92.62 110 TYR A C 1
ATOM 821 O O . TYR A 1 110 ? 3.395 17.75 -0.644 1 92.62 110 TYR A O 1
ATOM 829 N N . MET A 1 111 ? 4.984 18.297 0.778 1 93.5 111 MET A N 1
ATOM 830 C CA . MET A 1 111 ? 6.059 18.203 -0.205 1 93.5 111 MET A CA 1
ATOM 831 C C . MET A 1 111 ? 6.039 16.859 -0.907 1 93.5 111 MET A C 1
ATOM 833 O O . MET A 1 111 ? 6.23 16.781 -2.121 1 93.5 111 MET A O 1
ATOM 837 N N . PRO A 1 112 ? 5.902 15.75 -0.167 1 94.69 112 PRO A N 1
ATOM 838 C CA . PRO A 1 112 ? 5.809 14.477 -0.875 1 94.69 112 PRO A CA 1
ATOM 839 C C . PRO A 1 112 ? 4.656 14.43 -1.873 1 94.69 112 PRO A C 1
ATOM 841 O O . PRO A 1 112 ? 4.758 13.781 -2.914 1 94.69 112 PRO A O 1
ATOM 844 N N . THR A 1 113 ? 3.561 15.125 -1.593 1 97 113 THR A N 1
ATOM 845 C CA . THR A 1 113 ? 2.469 15.234 -2.555 1 97 113 THR A CA 1
ATOM 846 C C . THR A 1 113 ? 2.928 15.961 -3.814 1 97 113 THR A C 1
ATOM 848 O O . THR A 1 113 ? 2.652 15.516 -4.93 1 97 113 THR A O 1
ATOM 851 N N . ARG A 1 114 ? 3.627 17.062 -3.633 1 96.5 114 ARG A N 1
ATOM 852 C CA . ARG A 1 114 ? 4.137 17.812 -4.773 1 96.5 114 ARG A CA 1
ATOM 853 C C . ARG A 1 114 ? 5.07 16.953 -5.625 1 96.5 114 ARG A C 1
ATOM 855 O O . ARG A 1 114 ? 5.004 16.984 -6.855 1 96.5 114 ARG A O 1
ATOM 862 N N . ARG A 1 115 ? 5.953 16.266 -4.941 1 96.12 115 ARG A N 1
ATOM 863 C CA . ARG A 1 115 ? 6.895 15.422 -5.664 1 96.12 115 ARG A CA 1
ATOM 864 C C . ARG A 1 115 ? 6.156 14.352 -6.469 1 96.12 115 ARG A C 1
ATOM 866 O O . ARG A 1 115 ? 6.527 14.062 -7.609 1 96.12 115 ARG A O 1
ATOM 873 N N . PHE A 1 116 ? 5.18 13.758 -5.887 1 97.94 116 PHE A N 1
ATOM 874 C CA . PHE A 1 116 ? 4.367 12.766 -6.582 1 97.94 116 PHE A CA 1
ATOM 875 C C . PHE A 1 116 ? 3.721 13.367 -7.82 1 97.94 116 PHE A C 1
ATOM 877 O O . PHE A 1 116 ? 3.717 12.75 -8.891 1 97.94 116 PHE A O 1
ATOM 884 N N . CYS A 1 117 ? 3.184 14.539 -7.68 1 98.12 117 CYS A N 1
ATOM 885 C CA . CYS A 1 117 ? 2.518 15.219 -8.781 1 98.12 117 CYS A CA 1
ATOM 886 C C . CYS A 1 117 ? 3.512 15.578 -9.883 1 98.12 117 CYS A C 1
ATOM 888 O O . CYS A 1 117 ? 3.27 15.305 -11.055 1 98.12 117 CYS A O 1
ATOM 890 N N . ASP A 1 118 ? 4.641 16.156 -9.469 1 97.56 118 ASP A N 1
ATOM 891 C CA . ASP A 1 118 ? 5.59 16.75 -10.414 1 97.56 118 ASP A CA 1
ATOM 892 C C . ASP A 1 118 ? 6.402 15.68 -11.125 1 97.56 118 ASP A C 1
ATOM 894 O O . ASP A 1 118 ? 7.008 15.938 -12.164 1 97.56 118 ASP A O 1
ATOM 898 N N . GLU A 1 119 ? 6.445 14.5 -10.516 1 96.69 119 GLU A N 1
ATOM 899 C CA . GLU A 1 119 ? 7.23 13.422 -11.117 1 96.69 119 GLU A CA 1
ATOM 900 C C . GLU A 1 119 ? 6.336 12.305 -11.633 1 96.69 119 GLU A C 1
ATOM 902 O O . GLU A 1 119 ? 6.164 12.148 -12.844 1 96.69 119 GLU A O 1
ATOM 907 N N . PHE A 1 120 ? 5.656 11.672 -10.828 1 97 120 PHE A N 1
ATOM 908 C CA . PHE A 1 120 ? 4.941 10.461 -11.195 1 97 120 PHE A CA 1
ATOM 909 C C . PHE A 1 120 ? 3.707 10.789 -12.023 1 97 120 PHE A C 1
ATOM 911 O O . PHE A 1 120 ? 3.488 10.188 -13.078 1 97 120 PHE A O 1
ATOM 918 N N . LEU A 1 121 ? 2.836 11.664 -11.531 1 97.69 121 LEU A N 1
ATOM 919 C CA . LEU A 1 121 ? 1.643 12 -12.305 1 97.69 121 LEU A CA 1
ATOM 920 C C . LEU A 1 121 ? 2.014 12.516 -13.688 1 97.69 121 LEU A C 1
ATOM 922 O O . LEU A 1 121 ? 1.344 12.195 -14.672 1 97.69 121 LEU A O 1
ATOM 926 N N . ARG A 1 122 ? 3.062 13.375 -13.688 1 96.44 122 ARG A N 1
ATOM 927 C CA . ARG A 1 122 ? 3.539 13.875 -14.969 1 96.44 122 ARG A CA 1
ATOM 928 C C . ARG A 1 122 ? 3.846 12.719 -15.922 1 96.44 122 ARG A C 1
ATOM 930 O O . ARG A 1 122 ? 3.426 12.734 -17.078 1 96.44 122 ARG A O 1
ATOM 937 N N . ASP A 1 123 ? 4.508 11.719 -15.461 1 95.75 123 ASP A N 1
ATOM 938 C CA . ASP A 1 123 ? 4.883 10.57 -16.266 1 95.75 123 ASP A CA 1
ATOM 939 C C . ASP A 1 123 ? 3.648 9.781 -16.703 1 95.75 123 ASP A C 1
ATOM 941 O O . ASP A 1 123 ? 3.668 9.109 -17.75 1 95.75 123 ASP A O 1
ATOM 945 N N . MET A 1 124 ? 2.592 9.867 -15.969 1 96.94 124 MET A N 1
ATOM 946 C CA . MET A 1 124 ? 1.35 9.172 -16.297 1 96.94 124 MET A CA 1
ATOM 947 C C . MET A 1 124 ? 0.467 10.031 -17.203 1 96.94 124 MET A C 1
ATOM 949 O O . MET A 1 124 ? -0.674 9.664 -17.484 1 96.94 124 MET A O 1
ATOM 953 N N . GLY A 1 125 ? 0.922 11.234 -17.641 1 97.75 125 GLY A N 1
ATOM 954 C CA . GLY A 1 125 ? 0.189 12.109 -18.531 1 97.75 125 GLY A CA 1
ATOM 955 C C . GLY A 1 125 ? -0.882 12.922 -17.828 1 97.75 125 GLY A C 1
ATOM 956 O O . GLY A 1 125 ? -1.885 13.297 -18.453 1 97.75 125 GLY A O 1
ATOM 957 N N . ILE A 1 126 ? -0.759 13.109 -16.562 1 98.5 126 ILE A N 1
ATOM 958 C CA . ILE A 1 126 ? -1.67 13.938 -15.781 1 98.5 126 ILE A CA 1
ATOM 959 C C . ILE A 1 126 ? -0.978 15.242 -15.398 1 98.5 126 ILE A C 1
ATOM 961 O O . ILE A 1 126 ? 0.097 15.227 -14.797 1 98.5 126 ILE A O 1
ATOM 965 N N . THR A 1 127 ? -1.556 16.297 -15.766 1 98.44 127 THR A N 1
ATOM 966 C CA . THR A 1 127 ? -0.956 17.594 -15.477 1 98.44 127 THR A CA 1
ATOM 967 C C . THR A 1 127 ? -1.421 18.125 -14.125 1 98.44 127 THR A C 1
ATOM 969 O O . THR A 1 127 ? -2.541 17.828 -13.695 1 98.44 127 THR A O 1
ATOM 972 N N . THR A 1 128 ? -0.546 18.859 -13.469 1 98.62 128 THR A N 1
ATOM 973 C CA . THR A 1 128 ? -0.86 19.5 -12.188 1 98.62 128 THR A CA 1
ATOM 974 C C . THR A 1 128 ? -0.764 21.016 -12.297 1 98.62 128 THR A C 1
ATOM 976 O O . THR A 1 128 ? 0.233 21.547 -12.797 1 98.62 128 THR A O 1
ATOM 979 N N . THR A 1 129 ? -1.773 21.672 -11.938 1 98.69 129 THR A N 1
ATOM 980 C CA . THR A 1 129 ? -1.762 23.125 -11.789 1 98.69 129 THR A CA 1
ATOM 981 C C . THR A 1 129 ? -1.878 23.516 -10.32 1 98.69 129 THR A C 1
ATOM 983 O O . THR A 1 129 ? -2.852 23.156 -9.656 1 98.69 129 THR A O 1
ATOM 986 N N . TYR A 1 130 ? -0.902 24.219 -9.852 1 98.56 130 TYR A N 1
ATOM 987 C CA . TYR A 1 130 ? -0.931 24.688 -8.477 1 98.56 130 TYR A CA 1
ATOM 988 C C . TYR A 1 130 ? -1.69 26 -8.359 1 98.56 130 TYR A C 1
ATOM 990 O O . TYR A 1 130 ? -1.59 26.859 -9.242 1 98.56 130 TYR A O 1
ATOM 998 N N . TYR A 1 131 ? -2.406 26.172 -7.301 1 98.56 131 TYR A N 1
ATOM 999 C CA . TYR A 1 131 ? -3.188 27.391 -7.133 1 98.56 131 TYR A CA 1
ATOM 1000 C C . TYR A 1 131 ? -2.961 27.984 -5.75 1 98.56 131 TYR A C 1
ATOM 1002 O O . TYR A 1 131 ? -2.418 27.328 -4.859 1 98.56 131 TYR A O 1
ATOM 1010 N N . ASP A 1 132 ? -3.309 29.234 -5.566 1 98.31 132 ASP A N 1
ATOM 1011 C CA . ASP A 1 132 ? -3.217 29.969 -4.305 1 98.31 132 ASP A CA 1
ATOM 1012 C C . ASP A 1 132 ? -4.152 29.375 -3.258 1 98.31 132 ASP A C 1
ATOM 1014 O O . ASP A 1 132 ? -5.367 29.328 -3.463 1 98.31 132 ASP A O 1
ATOM 1018 N N . PRO A 1 133 ? -3.611 28.953 -2.121 1 96.94 133 PRO A N 1
ATOM 1019 C CA . PRO A 1 133 ? -4.48 28.375 -1.091 1 96.94 133 PRO A CA 1
ATOM 1020 C C . PRO A 1 133 ? -5.562 29.344 -0.624 1 96.94 133 PRO A C 1
ATOM 1022 O O . PRO A 1 133 ? -6.559 28.922 -0.028 1 96.94 133 PRO A O 1
ATOM 1025 N N . LEU A 1 134 ? -5.418 30.625 -0.885 1 97.38 134 LEU A N 1
ATOM 1026 C CA . LEU A 1 134 ? -6.41 31.625 -0.498 1 97.38 134 LEU A CA 1
ATOM 1027 C C . LEU A 1 134 ? -7.242 32.062 -1.7 1 97.38 134 LEU A C 1
ATOM 1029 O O . LEU A 1 134 ? -7.832 33.125 -1.694 1 97.38 134 LEU A O 1
ATOM 1033 N N . ILE A 1 135 ? -7.293 31.234 -2.676 1 98.44 135 ILE A N 1
ATOM 1034 C CA . ILE A 1 135 ? -8.016 31.516 -3.912 1 98.44 135 ILE A CA 1
ATOM 1035 C C . ILE A 1 135 ? -9.477 31.828 -3.596 1 98.44 135 ILE A C 1
ATOM 1037 O O . ILE A 1 135 ? -10.086 31.188 -2.734 1 98.44 135 ILE A O 1
ATOM 1041 N N . THR A 1 136 ? -10.047 32.812 -4.297 1 98.31 136 THR A N 1
ATOM 1042 C CA . THR A 1 136 ? -11.453 33.188 -4.141 1 98.31 136 THR A CA 1
ATOM 1043 C C . THR A 1 136 ? -12.336 32.344 -5.07 1 98.31 136 THR A C 1
ATOM 1045 O O . THR A 1 136 ? -11.828 31.656 -5.965 1 98.31 136 THR A O 1
ATOM 1048 N N . ALA A 1 137 ? -13.602 32.375 -4.793 1 98.62 137 ALA A N 1
ATOM 1049 C CA . ALA A 1 137 ? -14.555 31.672 -5.648 1 98.62 137 ALA A CA 1
ATOM 1050 C C . ALA A 1 137 ? -14.414 32.125 -7.105 1 98.62 137 ALA A C 1
ATOM 1052 O O . ALA A 1 137 ? -14.414 31.281 -8.016 1 98.62 137 ALA A O 1
ATOM 1053 N N . GLU A 1 138 ? -14.305 33.406 -7.309 1 98.56 138 GLU A N 1
ATOM 1054 C CA . GLU A 1 138 ? -14.211 33.938 -8.656 1 98.56 138 GLU A CA 1
ATOM 1055 C C . GLU A 1 138 ? -12.922 33.531 -9.352 1 98.56 138 GLU A C 1
ATOM 1057 O O . GLU A 1 138 ? -12.93 33.188 -10.539 1 98.56 138 GLU A O 1
ATOM 1062 N N . GLU A 1 139 ? -11.883 33.531 -8.633 1 98.62 139 GLU A N 1
ATOM 1063 C CA . GLU A 1 139 ? -10.602 33.125 -9.195 1 98.62 139 GLU A CA 1
ATOM 1064 C C . GLU A 1 139 ? -10.617 31.641 -9.562 1 98.62 139 GLU A C 1
ATOM 1066 O O . GLU A 1 139 ? -10.055 31.234 -10.586 1 98.62 139 GLU A O 1
ATOM 1071 N N . LEU A 1 140 ? -11.227 30.828 -8.727 1 98.81 140 LEU A N 1
ATOM 1072 C CA . LEU A 1 140 ? -11.336 29.391 -9.023 1 98.81 140 LEU A CA 1
ATOM 1073 C C . LEU A 1 140 ? -12.195 29.172 -10.258 1 98.81 140 LEU A C 1
ATOM 1075 O O . LEU A 1 140 ? -11.852 28.344 -11.109 1 98.81 140 LEU A O 1
ATOM 1079 N N . ARG A 1 141 ? -13.328 29.891 -10.383 1 98.62 141 ARG A N 1
ATOM 1080 C CA . ARG A 1 141 ? -14.164 29.781 -11.57 1 98.62 141 ARG A CA 1
ATOM 1081 C C . ARG A 1 141 ? -13.367 30.094 -12.836 1 98.62 141 ARG A C 1
ATOM 1083 O O . ARG A 1 141 ? -13.477 29.391 -13.836 1 98.62 141 ARG A O 1
ATOM 1090 N N . SER A 1 142 ? -12.648 31.141 -12.719 1 98.5 142 SER A N 1
ATOM 1091 C CA . SER A 1 142 ? -11.828 31.562 -13.852 1 98.5 142 SER A CA 1
ATOM 1092 C C . SER A 1 142 ? -10.805 30.484 -14.211 1 98.5 142 SER A C 1
ATOM 1094 O O . SER A 1 142 ? -10.602 30.188 -15.391 1 98.5 142 SER A O 1
ATOM 1096 N N . LEU A 1 143 ? -10.148 29.969 -13.211 1 98.25 143 LEU A N 1
ATOM 1097 C CA . LEU A 1 143 ? -9.141 28.938 -13.422 1 98.25 143 LEU A CA 1
ATOM 1098 C C . LEU A 1 143 ? -9.75 27.703 -14.062 1 98.2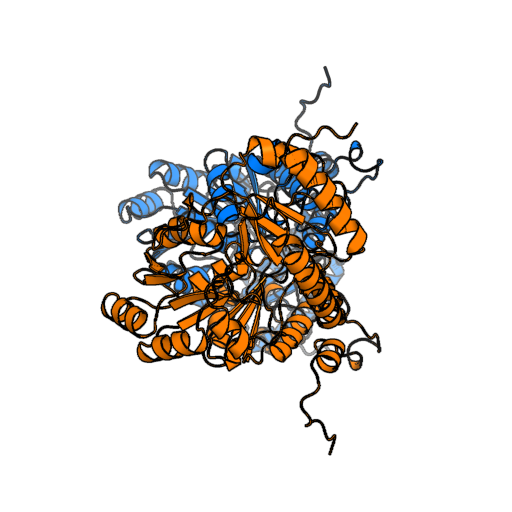5 143 LEU A C 1
ATOM 1100 O O . LEU A 1 143 ? -9.188 27.125 -14.992 1 98.25 143 LEU A O 1
ATOM 1104 N N . LEU A 1 144 ? -10.898 27.281 -13.578 1 98.62 144 LEU A N 1
ATOM 1105 C CA . LEU A 1 144 ? -11.57 26.094 -14.086 1 98.62 144 LEU A CA 1
ATOM 1106 C C . LEU A 1 144 ? -12.078 26.312 -15.508 1 98.62 144 LEU A C 1
ATOM 1108 O O . LEU A 1 144 ? -12.125 25.391 -16.312 1 98.62 144 LEU A O 1
ATOM 1112 N N . THR A 1 145 ? -12.461 27.547 -15.828 1 98.5 145 THR A N 1
ATOM 1113 C CA . THR A 1 145 ? -12.875 27.875 -17.188 1 98.5 145 THR A CA 1
ATOM 1114 C C . THR A 1 145 ? -11.703 27.75 -18.156 1 98.5 145 THR A C 1
ATOM 1116 O O . THR A 1 145 ? -11.859 27.266 -19.266 1 98.5 145 THR A O 1
ATOM 1119 N N . LYS A 1 146 ? -10.539 28.094 -17.703 1 98.25 146 LYS A N 1
ATOM 1120 C CA . LYS A 1 146 ? -9.336 28.094 -18.531 1 98.25 146 LYS A CA 1
ATOM 1121 C C . LYS A 1 146 ? -8.789 26.672 -18.688 1 98.25 146 LYS A C 1
ATOM 1123 O O . LYS A 1 146 ? -8.023 26.406 -19.625 1 98.25 146 LYS A O 1
ATOM 1128 N N . MET A 1 147 ? -9.18 25.812 -17.781 1 97.94 147 MET A N 1
ATOM 1129 C CA . MET A 1 147 ? -8.641 24.469 -17.781 1 97.94 147 MET A CA 1
ATOM 1130 C C . MET A 1 147 ? -9.766 23.438 -17.781 1 97.94 147 MET A C 1
ATOM 1132 O O . MET A 1 147 ? -9.953 22.703 -16.812 1 97.94 147 MET A O 1
ATOM 1136 N N . PRO A 1 148 ? -10.375 23.266 -18.891 1 97.5 148 PRO A N 1
ATOM 1137 C CA . PRO A 1 148 ? -11.578 22.438 -18.953 1 97.5 148 PRO A CA 1
ATOM 1138 C C . PRO A 1 148 ? -11.289 20.953 -18.734 1 97.5 148 PRO A C 1
ATOM 1140 O O . PRO A 1 148 ? -12.219 20.156 -18.547 1 97.5 148 PRO A O 1
ATOM 1143 N N . LYS A 1 149 ? -10.023 20.5 -18.688 1 98.19 149 LYS A N 1
ATOM 1144 C CA . LYS A 1 149 ? -9.672 19.109 -18.484 1 98.19 149 LYS A CA 1
ATOM 1145 C C . LYS A 1 149 ? -9.445 18.812 -17 1 98.19 149 LYS A C 1
ATOM 1147 O O . LYS A 1 149 ? -8.984 17.734 -16.641 1 98.19 149 LYS A O 1
ATOM 1152 N N . THR A 1 150 ? -9.758 19.828 -16.156 1 98.81 150 THR A N 1
ATOM 1153 C CA . THR A 1 150 ? -9.586 19.625 -14.727 1 98.81 150 THR A CA 1
ATOM 1154 C C . THR A 1 150 ? -10.633 18.656 -14.18 1 98.81 150 THR A C 1
ATOM 1156 O O . THR A 1 150 ? -11.828 18.828 -14.422 1 98.81 150 THR A O 1
ATOM 1159 N N . THR A 1 151 ? -10.133 17.641 -13.438 1 98.69 151 THR A N 1
ATOM 1160 C CA . THR A 1 151 ? -11.062 16.625 -12.953 1 98.69 151 THR A CA 1
ATOM 1161 C C . THR A 1 151 ? -11.141 16.656 -11.43 1 98.69 151 THR A C 1
ATOM 1163 O O . THR A 1 151 ? -12.062 16.078 -10.844 1 98.69 151 THR A O 1
ATOM 1166 N N . ALA A 1 152 ? -10.164 17.312 -10.781 1 98.88 152 ALA A N 1
ATOM 1167 C CA . ALA A 1 152 ? -10.18 17.281 -9.32 1 98.88 152 ALA A CA 1
ATOM 1168 C C . ALA A 1 152 ? -9.57 18.562 -8.742 1 98.88 152 ALA A C 1
ATOM 1170 O O . ALA A 1 152 ? -8.672 19.156 -9.344 1 98.88 152 ALA A O 1
ATOM 1171 N N . LEU A 1 153 ? -10.094 19.016 -7.656 1 98.94 153 LEU A N 1
ATOM 1172 C CA . LEU A 1 153 ? -9.578 20.062 -6.773 1 98.94 153 LEU A CA 1
ATOM 1173 C C . LEU A 1 153 ? -9.047 19.469 -5.477 1 98.94 153 LEU A C 1
ATOM 1175 O O . LEU A 1 153 ? -9.828 19 -4.637 1 98.94 153 LEU A O 1
ATOM 1179 N N . ILE A 1 154 ? -7.727 19.453 -5.348 1 98.88 154 ILE A N 1
ATOM 1180 C CA . ILE A 1 154 ? -7.066 18.891 -4.176 1 98.88 154 ILE A CA 1
ATOM 1181 C C . ILE A 1 154 ? -6.777 19.984 -3.16 1 98.88 154 ILE A C 1
ATOM 1183 O O . ILE A 1 154 ? -6.004 20.906 -3.439 1 98.88 154 ILE A O 1
ATOM 1187 N N . MET A 1 155 ? -7.34 19.844 -1.988 1 98.75 155 MET A N 1
ATOM 1188 C CA . MET A 1 155 ? -7.184 20.844 -0.942 1 98.75 155 MET A CA 1
ATOM 1189 C C . MET A 1 155 ? -6.477 20.266 0.274 1 98.75 155 MET A C 1
ATOM 1191 O O . MET A 1 155 ? -6.523 19.047 0.505 1 98.75 155 MET A O 1
ATOM 1195 N N . GLU A 1 156 ? -5.789 21.016 0.968 1 98.19 156 GLU A N 1
ATOM 1196 C CA . GLU A 1 156 ? -5.277 20.828 2.322 1 98.19 156 GLU A CA 1
ATOM 1197 C C . GLU A 1 156 ? -5.539 22.062 3.178 1 98.19 156 GLU A C 1
ATOM 1199 O O . GLU A 1 156 ? -5.059 23.156 2.865 1 98.19 156 GLU A O 1
ATOM 1204 N N . SER A 1 157 ? -6.312 21.906 4.227 1 97.62 157 SER A N 1
ATOM 1205 C CA . SER A 1 157 ? -6.727 23.062 5.031 1 97.62 157 SER A CA 1
ATOM 1206 C C . SER A 1 157 ? -6.895 22.672 6.496 1 97.62 157 SER A C 1
ATOM 1208 O O . SER A 1 157 ? -7.73 21.828 6.828 1 97.62 157 SER A O 1
ATOM 1210 N N . PRO A 1 158 ? -6.148 23.312 7.352 1 97.62 158 PRO A N 1
ATOM 1211 C CA . PRO A 1 158 ? -5.062 24.25 7.055 1 97.62 158 PRO A CA 1
ATOM 1212 C C . PRO A 1 158 ? -3.844 23.578 6.441 1 97.62 158 PRO A C 1
ATOM 1214 O O . PRO A 1 158 ? -3.701 22.344 6.535 1 97.62 158 PRO A O 1
ATOM 1217 N N . GLY A 1 159 ? -3.07 24.391 5.715 1 95.69 159 GLY A N 1
ATOM 1218 C CA . GLY A 1 159 ? -1.766 23.844 5.363 1 95.69 159 GLY A CA 1
ATOM 1219 C C . GLY A 1 159 ? -0.973 23.375 6.566 1 95.69 159 GLY A C 1
ATOM 1220 O O . GLY A 1 159 ? -1.113 23.922 7.664 1 95.69 159 GLY A O 1
ATOM 1221 N N . SER A 1 160 ? -0.048 22.438 6.363 1 93.94 160 SER A N 1
ATOM 1222 C CA . SER A 1 160 ? 0.572 21.766 7.504 1 93.94 160 SER A CA 1
ATOM 1223 C C . SER A 1 160 ? 1.878 22.453 7.898 1 93.94 160 SER A C 1
ATOM 1225 O O . SER A 1 160 ? 2.512 22.062 8.883 1 93.94 160 SER A O 1
ATOM 1227 N N . GLN A 1 161 ? 2.297 23.453 7.156 1 95.62 161 GLN A N 1
ATOM 1228 C CA . GLN A 1 161 ? 3.51 24.172 7.52 1 95.62 161 GLN A CA 1
ATOM 1229 C C . GLN A 1 161 ? 3.227 25.656 7.707 1 95.62 161 GLN A C 1
ATOM 1231 O O . GLN A 1 161 ? 3.654 26.266 8.695 1 95.62 161 GLN A O 1
ATOM 1236 N N . THR A 1 162 ? 2.373 26.219 6.797 1 96.75 162 THR A N 1
ATOM 1237 C CA . THR A 1 162 ? 2.143 27.656 6.812 1 96.75 162 THR A CA 1
ATOM 1238 C C . THR A 1 162 ? 0.706 27.969 7.219 1 96.75 162 THR A C 1
ATOM 1240 O O . THR A 1 162 ? 0.344 29.141 7.391 1 96.75 162 THR A O 1
ATOM 1243 N N . PHE A 1 163 ? -0.179 27.078 7.297 1 97.69 163 PHE A N 1
ATOM 1244 C CA . PHE A 1 163 ? -1.446 27.031 8.016 1 97.69 163 PHE A CA 1
ATOM 1245 C C . PHE A 1 163 ? -2.473 27.953 7.379 1 97.69 163 PHE A C 1
ATOM 1247 O O . PHE A 1 163 ? -3.375 28.453 8.055 1 97.69 163 PHE A O 1
ATOM 1254 N N . GLU A 1 164 ? -2.312 28.344 6.082 1 97.44 164 GLU A N 1
ATOM 1255 C CA . GLU A 1 164 ? -3.414 28.984 5.375 1 97.44 164 GLU A CA 1
ATOM 1256 C C . GLU A 1 164 ? -4.688 28.141 5.453 1 97.44 164 GLU A C 1
ATOM 1258 O O . GLU A 1 164 ? -4.641 26.922 5.328 1 97.44 164 GLU A O 1
ATOM 1263 N N . VAL A 1 165 ? -5.777 28.828 5.746 1 98.44 165 VAL A N 1
ATOM 1264 C CA . VAL A 1 165 ? -7.062 28.141 5.816 1 98.44 165 VAL A CA 1
ATOM 1265 C C . VAL A 1 165 ? -7.883 28.453 4.566 1 98.44 165 VAL A C 1
ATOM 1267 O O . VAL A 1 165 ? -8.109 29.609 4.242 1 98.44 165 VAL A O 1
ATOM 1270 N N . GLN A 1 166 ? -8.312 27.438 3.93 1 98.62 166 GLN A N 1
ATOM 1271 C CA . GLN A 1 166 ? -9.094 27.594 2.709 1 98.62 166 GLN A CA 1
ATOM 1272 C C . GLN A 1 166 ? -10.594 27.641 3.02 1 98.62 166 GLN A C 1
ATOM 1274 O O . GLN A 1 166 ? -11.047 27.078 4.012 1 98.62 166 GLN A O 1
ATOM 1279 N N . ASP A 1 167 ? -11.375 28.344 2.162 1 98.69 167 ASP A N 1
ATOM 1280 C CA . ASP A 1 167 ? -12.836 28.359 2.254 1 98.69 167 ASP A CA 1
ATOM 1281 C C . ASP A 1 167 ? -13.438 27.125 1.573 1 98.69 167 ASP A C 1
ATOM 1283 O O . ASP A 1 167 ? -14.047 27.234 0.507 1 98.69 167 ASP A O 1
ATOM 1287 N N . VAL A 1 168 ? -13.383 26.016 2.273 1 98.75 168 VAL A N 1
ATOM 1288 C CA . VAL A 1 168 ? -13.703 24.703 1.705 1 98.75 168 VAL A CA 1
ATOM 1289 C C . VAL A 1 168 ? -15.148 24.703 1.206 1 98.75 168 VAL A C 1
ATOM 1291 O O . VAL A 1 168 ? -15.414 24.312 0.065 1 98.75 168 VAL A O 1
ATOM 1294 N N . PRO A 1 169 ? -16.156 25.188 1.983 1 98.56 169 PRO A N 1
ATOM 1295 C CA . PRO A 1 169 ? -17.516 25.172 1.475 1 98.56 169 PRO A CA 1
ATOM 1296 C C . PRO A 1 169 ? -17.688 25.953 0.172 1 98.56 169 PRO A C 1
ATOM 1298 O O . PRO A 1 169 ? -18.344 25.484 -0.755 1 98.56 169 PRO A O 1
ATOM 1301 N N . THR A 1 170 ? -17.062 27.078 0.096 1 98.62 170 THR A N 1
ATOM 1302 C CA . THR A 1 170 ? -17.141 27.891 -1.108 1 98.62 170 THR A CA 1
ATOM 1303 C C . THR A 1 170 ? -16.453 27.203 -2.281 1 98.62 170 THR A C 1
ATOM 1305 O O . THR A 1 170 ? -17 27.156 -3.387 1 98.62 170 THR A O 1
ATOM 1308 N N . LEU A 1 171 ? -15.297 26.688 -2.059 1 98.88 171 LEU A N 1
ATOM 1309 C CA . LEU A 1 171 ? -14.508 26.078 -3.121 1 98.88 171 LEU A CA 1
ATOM 1310 C C . LEU A 1 171 ? -15.188 24.812 -3.639 1 98.88 171 LEU A C 1
ATOM 1312 O O . LEU A 1 171 ? -15.172 24.531 -4.844 1 98.88 171 LEU A O 1
ATOM 1316 N N . THR A 1 172 ? -15.766 24 -2.729 1 98.81 172 THR A N 1
ATOM 1317 C CA . THR A 1 172 ? -16.453 22.781 -3.154 1 98.81 172 THR A CA 1
ATOM 1318 C C . THR A 1 172 ? -17.688 23.109 -3.969 1 98.81 172 THR A C 1
ATOM 1320 O O . THR A 1 172 ? -18.047 22.375 -4.891 1 98.81 172 THR A O 1
ATOM 1323 N N . THR A 1 173 ? -18.375 24.188 -3.646 1 98.75 173 THR A N 1
ATOM 1324 C CA . THR A 1 173 ? -19.531 24.641 -4.418 1 98.75 173 THR A CA 1
ATOM 1325 C C . THR A 1 173 ? -19.125 24.984 -5.848 1 98.75 173 THR A C 1
ATOM 1327 O O . THR A 1 173 ? -19.781 24.562 -6.805 1 98.75 173 THR A O 1
ATOM 1330 N N . VAL A 1 174 ? -18.062 25.734 -5.98 1 98.81 174 VAL A N 1
ATOM 1331 C CA . VAL A 1 174 ? -17.562 26.094 -7.301 1 98.81 174 VAL A CA 1
ATOM 1332 C C . VAL A 1 174 ? -17.156 24.844 -8.07 1 98.81 174 VAL A C 1
ATOM 1334 O O . VAL A 1 174 ? -17.453 24.703 -9.258 1 98.81 174 VAL A O 1
ATOM 1337 N N . ALA A 1 175 ? -16.422 23.938 -7.371 1 98.81 175 ALA A N 1
ATOM 1338 C CA . ALA A 1 175 ? -16 22.688 -8.008 1 98.81 175 ALA A CA 1
ATOM 1339 C C . ALA A 1 175 ? -17.188 21.938 -8.586 1 98.81 175 ALA A C 1
ATOM 1341 O O . ALA A 1 175 ? -17.125 21.438 -9.711 1 98.81 175 ALA A O 1
ATOM 1342 N N . ARG A 1 176 ? -18.266 21.875 -7.871 1 98.31 176 ARG A N 1
ATOM 1343 C CA . ARG A 1 176 ? -19.469 21.172 -8.297 1 98.31 176 ARG A CA 1
ATOM 1344 C C . ARG A 1 176 ? -20.078 21.812 -9.547 1 98.31 176 ARG A C 1
ATOM 1346 O O . ARG A 1 176 ? -20.578 21.125 -10.43 1 98.31 176 ARG A O 1
ATOM 1353 N N . GLU A 1 177 ? -20 23.172 -9.617 1 98.44 177 GLU A N 1
ATOM 1354 C CA . GLU A 1 177 ? -20.484 23.875 -10.789 1 98.44 177 GLU A CA 1
ATOM 1355 C C . GLU A 1 177 ? -19.797 23.406 -12.062 1 98.44 177 GLU A C 1
ATOM 1357 O O . GLU A 1 177 ? -20.391 23.438 -13.148 1 98.44 177 GLU A O 1
ATOM 1362 N N . PHE A 1 178 ? -18.625 22.922 -11.953 1 98.62 178 PHE A N 1
ATOM 1363 C CA . PHE A 1 178 ? -17.812 22.562 -13.117 1 98.62 178 PHE A CA 1
ATOM 1364 C C . PHE A 1 178 ? -17.672 21.062 -13.234 1 98.62 178 PHE A C 1
ATOM 1366 O O . PHE A 1 178 ? -16.938 20.562 -14.086 1 98.62 178 PHE A O 1
ATOM 1373 N N . GLY A 1 179 ? -18.344 20.266 -12.344 1 98.38 179 GLY A N 1
ATOM 1374 C CA . GLY A 1 179 ? -18.234 18.812 -12.359 1 98.38 179 GLY A CA 1
ATOM 1375 C C . GLY A 1 179 ? -16.875 18.312 -11.922 1 98.38 179 GLY A C 1
ATOM 1376 O O . GLY A 1 179 ? -16.422 17.25 -12.367 1 98.38 179 GLY A O 1
ATOM 1377 N N . VAL A 1 180 ? -16.156 19.078 -11.117 1 98.81 180 VAL A N 1
ATOM 1378 C CA . VAL A 1 180 ? -14.828 18.75 -10.625 1 98.81 180 VAL A CA 1
ATOM 1379 C C . VAL A 1 180 ? -14.93 18.125 -9.242 1 98.81 180 VAL A C 1
ATOM 1381 O O . VAL A 1 180 ? -15.672 18.609 -8.383 1 98.81 180 VAL A O 1
ATOM 1384 N N . THR A 1 181 ? -14.211 16.969 -9.008 1 98.88 181 THR A N 1
ATOM 1385 C CA . THR A 1 181 ? -14.219 16.266 -7.727 1 98.88 181 THR A CA 1
ATOM 1386 C C . THR A 1 181 ? -13.445 17.062 -6.676 1 98.88 181 THR A C 1
ATOM 1388 O O . THR A 1 181 ? -12.32 17.5 -6.926 1 98.88 181 THR A O 1
ATOM 1391 N N . SER A 1 182 ? -14.023 17.281 -5.508 1 98.88 182 SER A N 1
ATOM 1392 C CA . SER A 1 182 ? -13.336 17.953 -4.414 1 98.88 182 SER A CA 1
ATOM 1393 C C . SER A 1 182 ? -12.727 16.953 -3.443 1 98.88 182 SER A C 1
ATOM 1395 O O . SER A 1 182 ? -13.414 16.062 -2.941 1 98.88 182 SER A O 1
ATOM 1397 N N . VAL A 1 183 ? -11.445 17.062 -3.178 1 98.94 183 VAL A N 1
ATOM 1398 C CA . VAL A 1 183 ? -10.688 16.234 -2.248 1 98.94 183 VAL A CA 1
ATOM 1399 C C . VAL A 1 183 ? -10.062 17.109 -1.165 1 98.94 183 VAL A C 1
ATOM 1401 O O . VAL A 1 183 ? -9.438 18.141 -1.468 1 98.94 183 VAL A O 1
ATOM 1404 N N . LEU A 1 184 ? -10.18 16.734 0.081 1 98.88 184 LEU A N 1
ATOM 1405 C CA . LEU A 1 184 ? -9.586 17.5 1.176 1 98.88 184 LEU A CA 1
ATOM 1406 C C . LEU A 1 184 ? -8.68 16.609 2.023 1 98.88 184 LEU A C 1
ATOM 1408 O O . LEU A 1 184 ? -9.109 15.562 2.518 1 98.88 184 LEU A O 1
ATOM 1412 N N . ASP A 1 185 ? -7.434 16.969 2.098 1 98.69 185 ASP A N 1
ATOM 1413 C CA . ASP A 1 185 ? -6.605 16.453 3.186 1 98.69 185 ASP A CA 1
ATOM 1414 C C . ASP A 1 185 ? -6.965 17.125 4.512 1 98.69 185 ASP A C 1
ATOM 1416 O O . ASP A 1 185 ? -6.598 18.266 4.754 1 98.69 185 ASP A O 1
ATOM 1420 N N . ASN A 1 186 ? -7.629 16.422 5.316 1 98.5 186 ASN A N 1
ATOM 1421 C CA . ASN A 1 186 ? -8.211 16.906 6.562 1 98.5 186 ASN A CA 1
ATOM 1422 C C . ASN A 1 186 ? -7.426 16.422 7.777 1 98.5 186 ASN A C 1
ATOM 1424 O O . ASN A 1 186 ? -7.973 16.328 8.875 1 98.5 186 ASN A O 1
ATOM 1428 N N . THR A 1 187 ? -6.168 16.141 7.566 1 98.31 187 THR A N 1
ATOM 1429 C CA . THR A 1 187 ? -5.34 15.5 8.586 1 98.31 187 THR A CA 1
ATOM 1430 C C . THR A 1 187 ? -5.223 16.391 9.82 1 98.31 187 THR A C 1
ATOM 1432 O O . THR A 1 187 ? -5.293 15.898 10.953 1 98.31 187 THR A O 1
ATOM 1435 N N . TRP A 1 188 ? -5.078 17.719 9.625 1 98.06 188 TRP A N 1
ATOM 1436 C CA . TRP A 1 188 ? -4.82 18.641 10.719 1 98.06 188 TRP A CA 1
ATOM 1437 C C . TRP A 1 188 ? -6.012 18.719 11.672 1 98.06 188 TRP A C 1
ATOM 1439 O O . TRP A 1 188 ? -5.852 18.594 12.883 1 98.06 188 TRP A O 1
ATOM 1449 N N . ALA A 1 189 ? -7.215 18.812 11.164 1 97.56 189 ALA A N 1
ATOM 1450 C CA . ALA A 1 189 ? -8.414 19.016 11.977 1 97.56 189 ALA A CA 1
ATOM 1451 C C . ALA A 1 189 ? -9.039 17.672 12.367 1 97.56 189 ALA A C 1
ATOM 1453 O O . ALA A 1 189 ? -9.766 17.594 13.359 1 97.56 189 ALA A O 1
ATOM 1454 N N . THR A 1 190 ? -8.742 16.625 11.5 1 96.75 190 THR A N 1
ATOM 1455 C CA . THR A 1 190 ? -9.461 15.359 11.625 1 96.75 190 THR A CA 1
ATOM 1456 C C . THR A 1 190 ? -10.961 15.57 11.422 1 96.75 190 THR A C 1
ATOM 1458 O O . THR A 1 190 ? -11.422 16.703 11.305 1 96.75 190 THR A O 1
ATOM 1461 N N . PRO A 1 191 ? -11.758 14.508 11.398 1 97.12 191 PRO A N 1
ATOM 1462 C CA . PRO A 1 191 ? -13.211 14.68 11.289 1 97.12 191 PRO A CA 1
ATOM 1463 C C . PRO A 1 191 ? -13.828 15.281 12.547 1 97.12 191 PRO A C 1
ATOM 1465 O O . PRO A 1 191 ? -14.992 15.695 12.523 1 97.12 191 PRO A O 1
ATOM 1468 N N . LEU A 1 192 ? -13.133 15.352 13.609 1 96.44 192 LEU A N 1
ATOM 1469 C CA . LEU A 1 192 ? -13.68 15.844 14.867 1 96.44 192 LEU A CA 1
ATOM 1470 C C . LEU A 1 192 ? -13.883 17.359 14.82 1 96.44 192 LEU A C 1
ATOM 1472 O O . LEU A 1 192 ? -14.859 17.875 15.359 1 96.44 192 LEU A O 1
ATOM 1476 N N . PHE A 1 193 ? -12.938 18.031 14.18 1 98.06 193 PHE A N 1
ATOM 1477 C CA . PHE A 1 193 ? -12.984 19.484 14.281 1 98.06 193 PHE A CA 1
ATOM 1478 C C . PHE A 1 193 ? -13.375 20.109 12.945 1 98.06 193 PHE A C 1
ATOM 1480 O O . PHE A 1 193 ? -13.609 21.312 12.859 1 98.06 193 PHE A O 1
ATOM 1487 N N . PHE A 1 194 ? -13.422 19.297 11.891 1 98.5 194 PHE A N 1
ATOM 1488 C CA . PHE A 1 194 ? -13.883 19.781 10.594 1 98.5 194 PHE A CA 1
ATOM 1489 C C . PHE A 1 194 ? -14.664 18.703 9.852 1 98.5 194 PHE A C 1
ATOM 1491 O O . PHE A 1 194 ? -14.094 17.688 9.461 1 98.5 194 PHE A O 1
ATOM 1498 N N . ASP A 1 195 ? -15.891 18.875 9.617 1 98.19 195 ASP A N 1
ATOM 1499 C CA . ASP A 1 195 ? -16.781 17.953 8.938 1 98.19 195 ASP A CA 1
ATOM 1500 C C . ASP A 1 195 ? -16.672 18.094 7.418 1 98.19 195 ASP A C 1
ATOM 1502 O O . ASP A 1 195 ? -17.531 18.703 6.781 1 98.19 195 ASP A O 1
ATOM 1506 N N . ALA A 1 196 ? -15.695 17.469 6.879 1 98.75 196 ALA A N 1
ATOM 1507 C CA . ALA A 1 196 ? -15.336 17.641 5.473 1 98.75 196 ALA A CA 1
ATOM 1508 C C . ALA A 1 196 ? -16.516 17.344 4.562 1 98.75 196 ALA A C 1
ATOM 1510 O O . ALA A 1 196 ? -16.844 18.125 3.668 1 98.75 196 ALA A O 1
ATOM 1511 N N . HIS A 1 197 ? -17.141 16.156 4.738 1 98.69 197 HIS A N 1
ATOM 1512 C CA . HIS A 1 197 ? -18.25 15.797 3.875 1 98.69 197 HIS A CA 1
ATOM 1513 C C . HIS A 1 197 ? -19.438 16.734 4.078 1 98.69 197 HIS A C 1
ATOM 1515 O O . HIS A 1 197 ? -20.094 17.141 3.113 1 98.69 197 HIS A O 1
ATOM 1521 N N . GLY A 1 198 ? -19.688 17.094 5.352 1 98.12 198 GLY A N 1
ATOM 1522 C CA . GLY A 1 198 ? -20.734 18.062 5.641 1 98.12 198 GLY A CA 1
ATOM 1523 C C . GLY A 1 198 ? -20.484 19.422 5.012 1 98.12 198 GLY A C 1
ATOM 1524 O O . GLY A 1 198 ? -21.422 20.172 4.742 1 98.12 198 GLY A O 1
ATOM 1525 N N . LYS A 1 199 ? -19.234 19.703 4.793 1 98.38 199 LYS A N 1
ATOM 1526 C CA . LYS A 1 199 ? -18.859 20.984 4.195 1 98.38 199 LYS A CA 1
ATOM 1527 C C . LYS A 1 199 ? -18.719 20.859 2.68 1 98.38 199 LYS A C 1
ATOM 1529 O O . LYS A 1 199 ? -18.234 21.781 2.02 1 98.38 199 LYS A O 1
ATOM 1534 N N . GLY A 1 200 ? -19.047 19.688 2.146 1 98.44 200 GLY A N 1
ATOM 1535 C CA . GLY A 1 200 ? -19.234 19.578 0.71 1 98.44 200 GLY A CA 1
ATOM 1536 C C . GLY A 1 200 ? -18.172 18.75 0.021 1 98.44 200 GLY A C 1
ATOM 1537 O O . GLY A 1 200 ? -18.281 18.469 -1.177 1 98.44 200 GLY A O 1
ATOM 1538 N N . CYS A 1 201 ? -17.172 18.297 0.684 1 98.81 201 CYS A N 1
ATOM 1539 C CA . CYS A 1 201 ? -16.109 17.531 0.048 1 98.81 201 CYS A CA 1
ATOM 1540 C C . CYS A 1 201 ? -16.609 16.172 -0.422 1 98.81 201 CYS A C 1
ATOM 1542 O O . CYS A 1 201 ? -17.312 15.484 0.313 1 98.81 201 CYS A O 1
ATOM 1544 N N . ASP A 1 202 ? -16.203 15.742 -1.64 1 98.94 202 ASP A N 1
ATOM 1545 C CA . ASP A 1 202 ? -16.531 14.422 -2.172 1 98.94 202 ASP A CA 1
ATOM 1546 C C . ASP A 1 202 ? -15.703 13.336 -1.499 1 98.94 202 ASP A C 1
ATOM 1548 O O . ASP A 1 202 ? -16.203 12.242 -1.224 1 98.94 202 ASP A O 1
ATOM 1552 N N . ILE A 1 203 ? -14.453 13.641 -1.326 1 98.94 203 ILE A N 1
ATOM 1553 C CA . ILE A 1 203 ? -13.492 12.711 -0.75 1 98.94 203 ILE A CA 1
ATOM 1554 C C . ILE A 1 203 ? -12.688 13.414 0.346 1 98.94 203 ILE A C 1
ATOM 1556 O O . ILE A 1 203 ? -12.281 14.562 0.184 1 98.94 203 ILE A O 1
ATOM 1560 N N . SER A 1 204 ? -12.523 12.82 1.474 1 98.94 204 SER A N 1
ATOM 1561 C CA . SER A 1 204 ? -11.672 13.289 2.561 1 98.94 204 SER A CA 1
ATOM 1562 C C . SER A 1 204 ? -10.539 12.312 2.846 1 98.94 204 SER A C 1
ATOM 1564 O O . SER A 1 204 ? -10.766 11.109 2.959 1 98.94 204 SER A O 1
ATOM 1566 N N . VAL A 1 205 ? -9.352 12.828 2.92 1 98.81 205 VAL A N 1
ATOM 1567 C CA . VAL A 1 205 ? -8.156 12.047 3.193 1 98.81 205 VAL A CA 1
ATOM 1568 C C . VAL A 1 205 ? -7.562 12.461 4.539 1 98.81 205 VAL A C 1
ATOM 1570 O O . VAL A 1 205 ? -7.48 13.656 4.848 1 98.81 205 VAL A O 1
ATOM 1573 N N . GLU A 1 206 ? -7.133 11.5 5.367 1 98.5 206 GLU A N 1
ATOM 1574 C CA . GLU A 1 206 ? -6.453 11.758 6.633 1 98.5 206 GLU A CA 1
ATOM 1575 C C . GLU A 1 206 ? -5.27 10.812 6.82 1 98.5 206 GLU A C 1
ATOM 1577 O O . GLU A 1 206 ? -5.359 9.625 6.512 1 98.5 206 GLU A O 1
ATOM 1582 N N . ALA A 1 207 ? -4.172 11.391 7.207 1 98.38 207 ALA A N 1
ATOM 1583 C CA . ALA A 1 207 ? -3.092 10.531 7.691 1 98.38 207 ALA A CA 1
ATOM 1584 C C . ALA A 1 207 ? -3.418 9.961 9.07 1 98.38 207 ALA A C 1
ATOM 1586 O O . ALA A 1 207 ? -3.332 10.672 10.078 1 98.38 207 ALA A O 1
ATOM 1587 N N . GLY A 1 208 ? -3.766 8.688 9.086 1 97.56 208 GLY A N 1
ATOM 1588 C CA . GLY A 1 208 ? -4.02 8.031 10.359 1 97.56 208 GLY A CA 1
ATOM 1589 C C . GLY A 1 208 ? -2.785 7.926 11.234 1 97.56 208 GLY A C 1
ATOM 1590 O O . GLY A 1 208 ? -2.891 7.703 12.438 1 97.56 208 GLY A O 1
ATOM 1591 N N . THR A 1 209 ? -1.627 8.117 10.641 1 96.25 209 THR A N 1
ATOM 1592 C CA . THR A 1 209 ? -0.329 8.125 11.305 1 96.25 209 THR A CA 1
ATOM 1593 C C . THR A 1 209 ? -0.288 9.188 12.398 1 96.25 209 THR A C 1
ATOM 1595 O O . THR A 1 209 ? 0.44 9.047 13.383 1 96.25 209 THR A O 1
ATOM 1598 N N . LYS A 1 210 ? -1.028 10.25 12.219 1 97.31 210 LYS A N 1
ATOM 1599 C CA . LYS A 1 210 ? -0.984 11.422 13.086 1 97.31 210 LYS A CA 1
ATOM 1600 C C . LYS A 1 210 ? -1.887 11.242 14.305 1 97.31 210 LYS A C 1
ATOM 1602 O O . LYS A 1 210 ? -1.698 10.312 15.086 1 97.31 210 LYS A O 1
ATOM 1607 N N . TYR A 1 211 ? -2.865 11.977 14.492 1 96.81 211 TYR A N 1
ATOM 1608 C CA . TYR A 1 211 ? -3.619 12.016 15.742 1 96.81 211 TYR A CA 1
ATOM 1609 C C . TYR A 1 211 ? -4.434 10.742 15.922 1 96.81 211 TYR A C 1
ATOM 1611 O O . TYR A 1 211 ? -4.684 10.312 17.047 1 96.81 211 TYR A O 1
ATOM 1619 N N . LEU A 1 212 ? -4.965 10.125 14.82 1 97.12 212 LEU A N 1
ATOM 1620 C CA . LEU A 1 212 ? -5.676 8.867 14.984 1 97.12 212 LEU A CA 1
ATOM 1621 C C . LEU A 1 212 ? -4.809 7.84 15.711 1 97.12 212 LEU A C 1
ATOM 1623 O O . LEU A 1 212 ? -5.254 7.223 16.688 1 97.12 212 LEU A O 1
ATOM 1627 N N . GLY A 1 213 ? -3.635 7.617 15.227 1 95.88 213 GLY A N 1
ATOM 1628 C CA . GLY A 1 213 ? -2.715 6.77 15.969 1 95.88 213 GLY A CA 1
ATOM 1629 C C . GLY A 1 213 ? -2.396 7.305 17.359 1 95.88 213 GLY A C 1
ATOM 1630 O O . GLY A 1 213 ? -2.625 6.625 18.359 1 95.88 213 GLY A O 1
ATOM 1631 N N . GLY A 1 214 ? -1.805 8.477 17.344 1 95 214 GLY A N 1
ATOM 1632 C CA . GLY A 1 214 ? -1.605 9.219 18.578 1 95 214 GLY A CA 1
ATOM 1633 C C . GLY A 1 214 ? -0.362 8.797 19.328 1 95 214 GLY A C 1
ATOM 1634 O O . GLY A 1 214 ? -0.006 9.406 20.344 1 95 214 GLY A O 1
ATOM 1635 N N . HIS A 1 215 ? 0.391 7.789 18.859 1 93.19 215 HIS A N 1
ATOM 1636 C CA . HIS A 1 215 ? 1.448 7.211 19.672 1 93.19 215 HIS A CA 1
ATOM 1637 C C . HIS A 1 215 ? 2.736 7.043 18.875 1 93.19 215 HIS A C 1
ATOM 1639 O O . HIS A 1 215 ? 3.656 6.344 19.312 1 93.19 215 HIS A O 1
ATOM 1645 N N . SER A 1 216 ? 2.779 7.605 17.625 1 92.88 216 SER A N 1
ATOM 1646 C CA . SER A 1 216 ? 3.967 7.582 16.766 1 92.88 216 SER A CA 1
ATOM 1647 C C . SER A 1 216 ? 4.43 6.152 16.5 1 92.88 216 SER A C 1
ATOM 1649 O O . SER A 1 216 ? 5.629 5.891 16.406 1 92.88 216 SER A O 1
ATOM 1651 N N . ASP A 1 217 ? 3.533 5.188 16.422 1 92.81 217 ASP A N 1
ATOM 1652 C CA . ASP A 1 217 ? 3.943 3.789 16.344 1 92.81 217 ASP A CA 1
ATOM 1653 C C . ASP A 1 217 ? 3.264 3.074 15.18 1 92.81 217 ASP A C 1
ATOM 1655 O O . ASP A 1 217 ? 3.32 1.848 15.078 1 92.81 217 ASP A O 1
ATOM 1659 N N . LEU A 1 218 ? 2.635 3.816 14.344 1 95.06 218 LEU A N 1
ATOM 1660 C CA . LEU A 1 218 ? 2.002 3.186 13.195 1 95.06 218 LEU A CA 1
ATOM 1661 C C . LEU A 1 218 ? 1.941 4.148 12.016 1 95.06 218 LEU A C 1
ATOM 1663 O O . LEU A 1 218 ? 2.152 5.352 12.18 1 95.06 218 LEU A O 1
ATOM 1667 N N . LEU A 1 219 ? 1.796 3.627 10.852 1 96 219 LEU A N 1
ATOM 1668 C CA . LEU A 1 219 ? 1.463 4.355 9.633 1 96 219 LEU A CA 1
ATOM 1669 C C . LEU A 1 219 ? 0.115 3.906 9.078 1 96 219 LEU A C 1
ATOM 1671 O O . LEU A 1 219 ? -0.173 2.707 9.031 1 96 219 LEU A O 1
ATOM 1675 N N . LEU A 1 220 ? -0.671 4.84 8.664 1 97.44 220 LEU A N 1
ATOM 1676 C CA . LEU A 1 220 ? -1.958 4.555 8.039 1 97.44 220 LEU A CA 1
ATOM 1677 C C . LEU A 1 220 ? -2.461 5.766 7.262 1 97.44 220 LEU A C 1
ATOM 1679 O O . LEU A 1 220 ? -2.123 6.906 7.59 1 97.44 220 LEU A O 1
ATOM 1683 N N . GLY A 1 221 ? -3.225 5.547 6.309 1 98.5 221 GLY A N 1
ATOM 1684 C CA . GLY A 1 221 ? -3.971 6.57 5.594 1 98.5 221 GLY A CA 1
ATOM 1685 C C . GLY A 1 221 ? -5.438 6.227 5.426 1 98.5 221 GLY A C 1
ATOM 1686 O O . GLY A 1 221 ? -5.777 5.129 4.984 1 98.5 221 GLY A O 1
ATOM 1687 N N . MET A 1 222 ? -6.305 7.117 5.766 1 98.56 222 MET A N 1
ATOM 1688 C CA . MET A 1 222 ? -7.754 6.945 5.668 1 98.56 222 MET A CA 1
ATOM 1689 C C . MET A 1 222 ? -8.312 7.727 4.488 1 98.56 222 MET A C 1
ATOM 1691 O O . MET A 1 222 ? -7.957 8.891 4.277 1 98.56 222 MET A O 1
ATOM 1695 N N . VAL A 1 223 ? -9.188 7.105 3.684 1 98.88 223 VAL A N 1
ATOM 1696 C CA . VAL A 1 223 ? -9.898 7.789 2.611 1 98.88 223 VAL A CA 1
ATOM 1697 C C . VAL A 1 223 ? -11.398 7.555 2.756 1 98.88 223 VAL A C 1
ATOM 1699 O O . VAL A 1 223 ? -11.898 6.461 2.479 1 98.88 223 VAL A O 1
ATOM 1702 N N . SER A 1 224 ? -12.156 8.523 3.152 1 98.88 224 SER A N 1
ATOM 1703 C CA . SER A 1 224 ? -13.609 8.461 3.162 1 98.88 224 SER A CA 1
ATOM 1704 C C . SER A 1 224 ? -14.203 9.18 1.949 1 98.88 224 SER A C 1
ATOM 1706 O O . SER A 1 224 ? -13.609 10.125 1.434 1 98.88 224 SER A O 1
ATOM 1708 N N . ALA A 1 225 ? -15.312 8.711 1.485 1 98.88 225 ALA A N 1
ATOM 1709 C CA . ALA A 1 225 ? -15.945 9.281 0.298 1 98.88 225 ALA A CA 1
ATOM 1710 C C . ALA A 1 225 ? -17.469 9.305 0.442 1 98.88 225 ALA A C 1
ATOM 1712 O O . ALA A 1 225 ? -18.031 8.539 1.226 1 98.88 225 ALA A O 1
ATOM 1713 N N . ASN A 1 226 ? -18.078 10.203 -0.232 1 98.69 226 ASN A N 1
ATOM 1714 C CA . ASN A 1 226 ? -19.531 10.25 -0.263 1 98.69 226 ASN A CA 1
ATOM 1715 C C . ASN A 1 226 ? -20.109 9.133 -1.122 1 98.69 226 ASN A C 1
ATOM 1717 O O . ASN A 1 226 ? -19.375 8.273 -1.618 1 98.69 226 ASN A O 1
ATOM 1721 N N . ALA A 1 227 ? -21.375 9.148 -1.272 1 98.44 227 ALA A N 1
ATOM 1722 C CA . ALA A 1 227 ? -22.094 8.039 -1.911 1 98.44 227 ALA A CA 1
ATOM 1723 C C . ALA A 1 227 ? -21.688 7.91 -3.379 1 98.44 227 ALA A C 1
ATOM 1725 O O . ALA A 1 227 ? -21.656 6.805 -3.922 1 98.44 227 ALA A O 1
ATOM 1726 N N . ALA A 1 228 ? -21.406 9 -4.035 1 98.31 228 ALA A N 1
ATOM 1727 C CA . ALA A 1 228 ? -21.078 8.992 -5.457 1 98.31 228 ALA A CA 1
ATOM 1728 C C . ALA A 1 228 ? -19.672 8.414 -5.68 1 98.31 228 ALA A C 1
ATOM 1730 O O . ALA A 1 228 ? -19.438 7.719 -6.668 1 98.31 228 ALA A O 1
ATOM 1731 N N . TRP A 1 229 ? -18.766 8.664 -4.742 1 98.62 229 TRP A N 1
ATOM 1732 C CA . TRP A 1 229 ? -17.359 8.375 -5 1 98.62 229 TRP A CA 1
ATOM 1733 C C . TRP A 1 229 ? -16.938 7.098 -4.285 1 98.62 229 TRP A C 1
ATOM 1735 O O . TRP A 1 229 ? -15.984 6.438 -4.703 1 98.62 229 TRP A O 1
ATOM 1745 N N . TYR A 1 230 ? -17.609 6.648 -3.303 1 98.62 230 TYR A N 1
ATOM 1746 C CA . TYR A 1 230 ? -17.156 5.496 -2.529 1 98.62 230 TYR A CA 1
ATOM 1747 C C . TYR A 1 230 ? -17.047 4.258 -3.41 1 98.62 230 TYR A C 1
ATOM 1749 O O . TYR A 1 230 ? -16.031 3.578 -3.412 1 98.62 230 TYR A O 1
ATOM 1757 N N . PRO A 1 231 ? -18.062 3.926 -4.211 1 98.25 231 PRO A N 1
ATOM 1758 C CA . PRO A 1 231 ? -17.922 2.74 -5.059 1 98.25 231 PRO A CA 1
ATOM 1759 C C . PRO A 1 231 ? -16.734 2.834 -6.008 1 98.25 231 PRO A C 1
ATOM 1761 O O . PRO A 1 231 ? -16.078 1.826 -6.285 1 98.25 231 PRO A O 1
ATOM 1764 N N . LYS A 1 232 ? -16.438 4.031 -6.488 1 97.69 232 LYS A N 1
ATOM 1765 C CA . LYS A 1 232 ? -15.336 4.227 -7.43 1 97.69 232 LYS A CA 1
ATOM 1766 C C . LYS A 1 232 ? -13.984 4.027 -6.75 1 97.69 232 LYS A C 1
ATOM 1768 O O . LYS A 1 232 ? -13.086 3.389 -7.309 1 97.69 232 LYS A O 1
ATOM 1773 N N . ILE A 1 233 ? -13.875 4.605 -5.57 1 97.75 233 ILE A N 1
ATOM 1774 C CA . ILE A 1 233 ? -12.617 4.48 -4.844 1 97.75 233 ILE A CA 1
ATOM 1775 C C . ILE A 1 233 ? -12.406 3.029 -4.414 1 97.75 233 ILE A C 1
ATOM 1777 O O . ILE A 1 233 ? -11.289 2.516 -4.453 1 97.75 233 ILE A O 1
ATOM 1781 N N . LYS A 1 234 ? -13.469 2.42 -3.963 1 97.25 234 LYS A N 1
ATOM 1782 C CA . LYS A 1 234 ? -13.406 1.011 -3.588 1 97.25 234 LYS A CA 1
ATOM 1783 C C . LYS A 1 234 ? -12.984 0.146 -4.773 1 97.25 234 LYS A C 1
ATOM 1785 O O . LYS A 1 234 ? -12.172 -0.766 -4.629 1 97.25 234 LYS A O 1
ATOM 1790 N N . HIS A 1 235 ? -13.547 0.394 -5.914 1 96.88 235 HIS A N 1
ATOM 1791 C CA . HIS A 1 235 ? -13.203 -0.343 -7.121 1 96.88 235 HIS A CA 1
ATOM 1792 C C . HIS A 1 235 ? -11.734 -0.16 -7.48 1 96.88 235 HIS A C 1
ATOM 1794 O O . HIS A 1 235 ? -11.031 -1.134 -7.773 1 96.88 235 HIS A O 1
ATOM 1800 N N . THR A 1 236 ? -11.25 1.061 -7.434 1 96.19 236 THR A N 1
ATOM 1801 C CA . THR A 1 236 ? -9.852 1.33 -7.746 1 96.19 236 THR A CA 1
ATOM 1802 C C . THR A 1 236 ? -8.93 0.565 -6.801 1 96.19 236 THR A C 1
ATOM 1804 O O . THR A 1 236 ? -7.93 -0.02 -7.234 1 96.19 236 THR A O 1
ATOM 1807 N N . LEU A 1 237 ? -9.266 0.593 -5.508 1 95.5 237 LEU A N 1
ATOM 1808 C CA . LEU A 1 237 ? -8.453 -0.129 -4.539 1 95.5 237 LEU A CA 1
ATOM 1809 C C . LEU A 1 237 ? -8.461 -1.627 -4.824 1 95.5 237 LEU A C 1
ATOM 1811 O O . LEU A 1 237 ? -7.461 -2.312 -4.613 1 95.5 237 LEU A O 1
ATOM 1815 N N . SER A 1 238 ? -9.586 -2.141 -5.289 1 94.62 238 SER A N 1
ATOM 1816 C CA . SER A 1 238 ? -9.695 -3.564 -5.586 1 94.62 238 SER A CA 1
ATOM 1817 C C . SER A 1 238 ? -8.789 -3.957 -6.75 1 94.62 238 SER A C 1
ATOM 1819 O O . SER A 1 238 ? -8.414 -5.121 -6.883 1 94.62 238 SER A O 1
ATOM 1821 N N . LEU A 1 239 ? -8.438 -3.014 -7.578 1 94 239 LEU A N 1
ATOM 1822 C CA . LEU A 1 239 ? -7.504 -3.262 -8.672 1 94 239 LEU A CA 1
ATOM 1823 C C . LEU A 1 239 ? -6.062 -3.26 -8.172 1 94 239 LEU A C 1
ATOM 1825 O O . LEU A 1 239 ? -5.262 -4.105 -8.57 1 94 239 LEU A O 1
ATOM 1829 N N . TRP A 1 240 ? -5.793 -2.373 -7.234 1 92.31 240 TRP A N 1
ATOM 1830 C CA . TRP A 1 240 ? -4.438 -2.207 -6.715 1 92.31 240 TRP A CA 1
ATOM 1831 C C . TRP A 1 240 ? -4.102 -3.311 -5.719 1 92.31 240 TRP A C 1
ATOM 1833 O O . TRP A 1 240 ? -2.971 -3.807 -5.691 1 92.31 240 TRP A O 1
ATOM 1843 N N . GLN A 1 241 ? -5.113 -3.566 -4.887 1 92.94 241 GLN A N 1
ATOM 1844 C CA . GLN A 1 241 ? -5.066 -4.539 -3.803 1 92.94 241 GLN A CA 1
ATOM 1845 C C . GLN A 1 241 ? -3.941 -4.215 -2.822 1 92.94 241 GLN A C 1
ATOM 1847 O O . GLN A 1 241 ? -3.205 -5.109 -2.398 1 92.94 241 GLN A O 1
ATOM 1852 N N . CYS A 1 242 ? -3.721 -2.889 -2.602 1 92.19 242 CYS A N 1
ATOM 1853 C CA . CYS A 1 242 ? -2.908 -2.422 -1.482 1 92.19 242 CYS A CA 1
ATOM 1854 C C . CYS A 1 242 ? -3.688 -2.496 -0.175 1 92.19 242 CYS A C 1
ATOM 1856 O O . CYS A 1 242 ? -4.836 -2.061 -0.107 1 92.19 242 CYS A O 1
ATOM 1858 N N . THR A 1 243 ? -3.088 -3.145 0.803 1 93.5 243 THR A N 1
ATOM 1859 C CA . THR A 1 243 ? -3.797 -3.346 2.062 1 93.5 243 THR A CA 1
ATOM 1860 C C . THR A 1 243 ? -3.049 -2.684 3.215 1 93.5 243 THR A C 1
ATOM 1862 O O . THR A 1 243 ? -1.821 -2.57 3.184 1 93.5 243 THR A O 1
ATOM 1865 N N . PRO A 1 244 ? -3.771 -2.225 4.191 1 95.44 244 PRO A N 1
ATOM 1866 C CA . PRO A 1 244 ? -3.107 -1.76 5.414 1 95.44 244 PRO A CA 1
ATOM 1867 C C . PRO A 1 244 ? -2.6 -2.908 6.281 1 95.44 244 PRO A C 1
ATOM 1869 O O . PRO A 1 244 ? -3.021 -4.055 6.105 1 95.44 244 PRO A O 1
ATOM 1872 N N . GLY A 1 245 ? -1.634 -2.592 7.148 1 94.88 245 GLY A N 1
ATOM 1873 C CA . GLY A 1 245 ? -1.249 -3.582 8.141 1 94.88 245 GLY A CA 1
ATOM 1874 C C . GLY A 1 245 ? -2.332 -3.848 9.172 1 94.88 245 GLY A C 1
ATOM 1875 O O . GLY A 1 245 ? -2.93 -2.912 9.703 1 94.88 245 GLY A O 1
ATOM 1876 N N . ASN A 1 246 ? -2.564 -5.145 9.453 1 94.31 246 ASN A N 1
ATOM 1877 C CA . ASN A 1 246 ? -3.604 -5.508 10.414 1 94.31 246 ASN A CA 1
ATOM 1878 C C . ASN A 1 246 ? -3.297 -4.965 11.805 1 94.31 246 ASN A C 1
ATOM 1880 O O . ASN A 1 246 ? -4.191 -4.477 12.5 1 94.31 246 ASN A O 1
ATOM 1884 N N . GLU A 1 247 ? -2.066 -5.062 12.188 1 93.38 247 GLU A N 1
ATOM 1885 C CA . GLU A 1 247 ? -1.657 -4.543 13.492 1 93.38 247 GLU A CA 1
ATOM 1886 C C . GLU A 1 247 ? -1.825 -3.029 13.562 1 93.38 247 GLU A C 1
ATOM 1888 O O . GLU A 1 247 ? -2.23 -2.492 14.594 1 93.38 247 GLU A O 1
ATOM 1893 N N . ASP A 1 248 ? -1.417 -2.346 12.523 1 96.38 248 ASP A N 1
ATOM 1894 C CA . ASP A 1 248 ? -1.59 -0.896 12.484 1 96.38 248 ASP A CA 1
ATOM 1895 C C . ASP A 1 248 ? -3.061 -0.513 12.633 1 96.38 248 ASP A C 1
ATOM 1897 O O . ASP A 1 248 ? -3.389 0.443 13.336 1 96.38 248 ASP A O 1
ATOM 1901 N N . CYS A 1 249 ? -3.947 -1.312 11.969 1 97 249 CYS A N 1
ATOM 1902 C CA . CYS A 1 249 ? -5.379 -1.055 12.094 1 97 249 CYS A CA 1
ATOM 1903 C C . CYS A 1 249 ? -5.848 -1.277 13.523 1 97 249 CYS A C 1
ATOM 1905 O O . CYS A 1 249 ? -6.664 -0.513 14.039 1 97 249 CYS A O 1
ATOM 1907 N N . PHE A 1 250 ? -5.309 -2.334 14.141 1 95.31 250 PHE A N 1
ATOM 1908 C CA . PHE A 1 250 ? -5.629 -2.615 15.531 1 95.31 250 PHE A CA 1
ATOM 1909 C C . PHE A 1 250 ? -5.188 -1.467 16.438 1 95.31 250 PHE A C 1
ATOM 1911 O O . PHE A 1 250 ? -5.949 -1.011 17.281 1 95.31 250 PHE A O 1
ATOM 1918 N N . LEU A 1 251 ? -3.984 -0.999 16.219 1 95.06 251 LEU A N 1
ATOM 1919 C CA . LEU A 1 251 ? -3.443 0.101 17 1 95.06 251 LEU A CA 1
ATOM 1920 C C . LEU A 1 251 ? -4.227 1.386 16.766 1 95.06 251 LEU A C 1
ATOM 1922 O O . LEU A 1 251 ? -4.414 2.188 17.672 1 95.06 251 LEU A O 1
ATOM 1926 N N . ALA A 1 252 ? -4.664 1.583 15.562 1 97.31 252 ALA A N 1
ATOM 1927 C CA . ALA A 1 252 ? -5.469 2.764 15.25 1 97.31 252 ALA A CA 1
ATOM 1928 C C . ALA A 1 252 ? -6.801 2.73 15.992 1 97.31 252 ALA A C 1
ATOM 1930 O O . ALA A 1 252 ? -7.281 3.764 16.453 1 97.31 252 ALA A O 1
ATOM 1931 N N . LEU A 1 253 ? -7.418 1.508 16.031 1 95.81 253 LEU A N 1
ATOM 1932 C CA . LEU A 1 253 ? -8.656 1.365 16.797 1 95.81 253 LEU A CA 1
ATOM 1933 C C . LEU A 1 253 ? -8.43 1.695 18.266 1 95.81 253 LEU A C 1
ATOM 1935 O O . LEU A 1 253 ? -9.281 2.314 18.906 1 95.81 253 LEU A O 1
ATOM 1939 N N . ARG A 1 254 ? -7.312 1.28 18.75 1 93.19 254 ARG A N 1
ATOM 1940 C CA . ARG A 1 254 ? -6.949 1.61 20.125 1 93.19 254 ARG A CA 1
ATOM 1941 C C . ARG A 1 254 ? -6.793 3.117 20.312 1 93.19 254 ARG A C 1
ATOM 1943 O O . ARG A 1 254 ? -7.309 3.691 21.266 1 93.19 254 ARG A O 1
ATOM 1950 N N . GLY A 1 255 ? -6.047 3.764 19.344 1 95.19 255 GLY A N 1
ATOM 1951 C CA . GLY A 1 255 ? -5.855 5.203 19.391 1 95.19 255 GLY A CA 1
ATOM 1952 C C . GLY A 1 255 ? -7.152 5.984 19.266 1 95.19 255 GLY A C 1
ATOM 1953 O O . GLY A 1 255 ? -7.297 7.051 19.859 1 95.19 255 GLY A O 1
ATOM 1954 N N . LEU A 1 256 ? -8.055 5.422 18.531 1 95.5 256 LEU A N 1
ATOM 1955 C CA . LEU A 1 256 ? -9.344 6.055 18.281 1 95.5 256 LEU A CA 1
ATOM 1956 C C . LEU A 1 256 ? -10.102 6.285 19.594 1 95.5 256 LEU A C 1
ATOM 1958 O O . LEU A 1 256 ? -10.797 7.293 19.734 1 95.5 256 LEU A O 1
ATOM 1962 N N . ARG A 1 257 ? -9.945 5.406 20.562 1 91.88 257 ARG A N 1
ATOM 1963 C CA . ARG A 1 257 ? -10.727 5.445 21.797 1 91.88 257 ARG A CA 1
ATOM 1964 C C . ARG A 1 257 ? -10.398 6.695 22.609 1 91.88 257 ARG A C 1
ATOM 1966 O O . ARG A 1 257 ? -11.25 7.199 23.344 1 91.88 257 ARG A O 1
ATOM 1973 N N . THR A 1 258 ? -9.195 7.223 22.438 1 93.12 258 THR A N 1
ATOM 1974 C CA . THR A 1 258 ? -8.789 8.375 23.234 1 93.12 258 THR A CA 1
ATOM 1975 C C . THR A 1 258 ? -8.594 9.602 22.344 1 93.12 258 THR A C 1
ATOM 1977 O O . THR A 1 258 ? -8.062 10.625 22.781 1 93.12 258 THR A O 1
ATOM 1980 N N . LEU A 1 259 ? -8.977 9.492 21.078 1 95.44 259 LEU A N 1
ATOM 1981 C CA . LEU A 1 259 ? -8.695 10.523 20.094 1 95.44 259 LEU A CA 1
ATOM 1982 C C . LEU A 1 259 ? -9.242 11.875 20.547 1 95.44 259 LEU A C 1
ATOM 1984 O O . LEU A 1 259 ? -8.523 12.875 20.516 1 95.44 259 LEU A O 1
ATOM 1988 N N . TYR A 1 260 ? -10.461 11.898 21 1 94.31 260 TYR A N 1
ATOM 1989 C CA . TYR A 1 260 ? -11.102 13.164 21.359 1 94.31 260 TYR A CA 1
ATOM 1990 C C . TYR A 1 260 ? -10.375 13.836 22.516 1 94.31 260 TYR A C 1
ATOM 1992 O O . TYR A 1 260 ? -10.047 15.023 22.438 1 94.31 260 TYR A O 1
ATOM 2000 N N . ILE A 1 261 ? -10.102 13.133 23.594 1 93.25 261 ILE A N 1
ATOM 2001 C CA . ILE A 1 261 ? -9.5 13.742 24.781 1 93.25 261 ILE A CA 1
ATOM 2002 C C . ILE A 1 261 ? -8.062 14.148 24.484 1 93.25 261 ILE A C 1
ATOM 2004 O O . ILE A 1 261 ? -7.578 15.164 25 1 93.25 261 ILE A O 1
ATOM 2008 N N . ARG A 1 262 ? -7.375 13.344 23.641 1 95.62 262 ARG A N 1
ATOM 2009 C CA . ARG A 1 262 ? -6.012 13.703 23.25 1 95.62 262 ARG A CA 1
ATOM 2010 C C . ARG A 1 262 ? -6 14.969 22.406 1 95.62 262 ARG A C 1
ATOM 2012 O O . ARG A 1 262 ? -5.168 15.852 22.609 1 95.62 262 ARG A O 1
ATOM 2019 N N . LEU A 1 263 ? -6.973 15.086 21.469 1 95.56 263 LEU A N 1
ATOM 2020 C CA . LEU A 1 263 ? -7.023 16.25 20.594 1 95.56 263 LEU A CA 1
ATOM 2021 C C . LEU A 1 263 ? -7.391 17.516 21.375 1 95.56 263 LEU A C 1
ATOM 2023 O O . LEU A 1 263 ? -6.84 18.578 21.141 1 95.56 263 LEU A O 1
ATOM 2027 N N . LYS A 1 264 ? -8.32 17.344 22.312 1 95.75 264 LYS A N 1
ATOM 2028 C CA . LYS A 1 264 ? -8.719 18.484 23.125 1 95.75 264 LYS A CA 1
ATOM 2029 C C . LYS A 1 264 ? -7.555 18.969 23.984 1 95.75 264 LYS A C 1
ATOM 2031 O O . LYS A 1 264 ? -7.355 20.172 24.141 1 95.75 264 LYS A O 1
ATOM 2036 N N . GLU A 1 265 ? -6.828 18.047 24.547 1 94.25 265 GLU A N 1
ATOM 2037 C CA . GLU A 1 265 ? -5.656 18.422 25.328 1 94.25 265 GLU A CA 1
ATOM 2038 C C . GLU A 1 265 ? -4.59 19.062 24.453 1 94.25 265 GLU A C 1
ATOM 2040 O O . GLU A 1 265 ? -3.951 20.047 24.859 1 94.25 265 GLU A O 1
ATOM 2045 N N . ALA A 1 266 ? -4.367 18.516 23.297 1 94.94 266 ALA A N 1
ATOM 2046 C CA . ALA A 1 266 ? -3.41 19.094 22.344 1 94.94 266 ALA A CA 1
ATOM 2047 C C . ALA A 1 266 ? -3.805 20.516 21.953 1 94.94 266 ALA A C 1
ATOM 2049 O O . ALA A 1 266 ? -2.947 21.391 21.859 1 94.94 266 ALA A O 1
ATOM 2050 N N . GLU A 1 267 ? -5.059 20.719 21.672 1 96.88 267 GLU A N 1
ATOM 2051 C CA . GLU A 1 267 ? -5.578 22.047 21.359 1 96.88 267 GLU A CA 1
ATOM 2052 C C . GLU A 1 267 ? -5.258 23.031 22.484 1 96.88 267 GLU A C 1
ATOM 2054 O O . GLU A 1 267 ? -4.691 24.094 22.219 1 96.88 267 GLU A O 1
ATOM 2059 N N . LYS A 1 268 ? -5.625 22.641 23.656 1 97 268 LYS A N 1
ATOM 2060 C CA . LYS A 1 268 ? -5.438 23.516 24.812 1 97 268 LYS A CA 1
ATOM 2061 C C . LYS A 1 268 ? -3.969 23.891 24.984 1 97 268 LYS A C 1
ATOM 2063 O O . LYS A 1 268 ? -3.637 25.062 25.125 1 97 268 LYS A O 1
ATOM 2068 N N . ARG A 1 269 ? -3.117 22.938 24.969 1 96 269 ARG A N 1
ATOM 2069 C CA . ARG A 1 269 ? -1.689 23.156 25.188 1 96 269 ARG A CA 1
ATOM 2070 C C . ARG A 1 269 ? -1.071 23.953 24.047 1 96 269 ARG A C 1
ATOM 2072 O O . ARG A 1 269 ? -0.232 24.828 24.281 1 96 269 ARG A O 1
ATOM 2079 N N . ALA A 1 270 ? -1.443 23.656 22.859 1 97.69 270 ALA A N 1
ATOM 2080 C CA . ALA A 1 270 ? -0.887 24.344 21.703 1 97.69 270 ALA A CA 1
ATOM 2081 C C . ALA A 1 270 ? -1.301 25.812 21.688 1 97.69 270 ALA A C 1
ATOM 2083 O O . ALA A 1 270 ? -0.498 26.688 21.344 1 97.69 270 ALA A O 1
ATOM 2084 N N . LEU A 1 271 ? -2.545 26.078 21.984 1 98 271 LEU A N 1
ATOM 2085 C CA . LEU A 1 271 ? -3.008 27.453 22.016 1 98 271 LEU A CA 1
ATOM 2086 C C . LEU A 1 271 ? -2.271 28.25 23.094 1 98 271 LEU A C 1
ATOM 2088 O O . LEU A 1 271 ? -1.872 29.391 22.875 1 98 271 LEU A O 1
ATOM 2092 N N . ASP A 1 272 ? -2.109 27.625 24.25 1 97.94 272 ASP A N 1
ATOM 2093 C CA . ASP A 1 272 ? -1.386 28.266 25.344 1 97.94 272 ASP A CA 1
ATOM 2094 C C . ASP A 1 272 ? 0.067 28.531 24.953 1 97.94 272 ASP A C 1
ATOM 2096 O O . ASP A 1 272 ? 0.58 29.641 25.172 1 97.94 272 ASP A O 1
ATOM 2100 N N . LEU A 1 273 ? 0.692 27.562 24.406 1 98.31 273 LEU A N 1
ATOM 2101 C CA . LEU A 1 273 ? 2.084 27.719 24 1 98.31 273 LEU A CA 1
ATOM 2102 C C . LEU A 1 273 ? 2.211 28.766 22.875 1 98.31 273 LEU A C 1
ATOM 2104 O O . LEU A 1 273 ? 3.156 29.547 22.875 1 98.31 273 LEU A O 1
ATOM 2108 N N . ALA A 1 274 ? 1.328 28.703 21.922 1 98.38 274 ALA A N 1
ATOM 2109 C CA . ALA A 1 274 ? 1.331 29.672 20.828 1 98.38 274 ALA A CA 1
ATOM 2110 C C . ALA A 1 274 ? 1.188 31.109 21.359 1 98.38 274 ALA A C 1
ATOM 2112 O O . ALA A 1 274 ? 1.872 32.031 20.891 1 98.38 274 ALA A O 1
ATOM 2113 N N . GLN A 1 275 ? 0.321 31.281 22.281 1 97.75 275 GLN A N 1
ATOM 2114 C CA . GLN A 1 275 ? 0.141 32.594 22.906 1 97.75 275 GLN A CA 1
ATOM 2115 C C . GLN A 1 275 ? 1.411 33.031 23.625 1 97.75 275 GLN A C 1
ATOM 2117 O O . GLN A 1 275 ? 1.81 34.188 23.516 1 97.75 275 GLN A O 1
ATOM 2122 N N . PHE A 1 276 ? 1.954 32.156 24.375 1 97.81 276 PHE A N 1
ATOM 2123 C CA . PHE A 1 276 ? 3.217 32.438 25.047 1 97.81 276 PHE A CA 1
ATOM 2124 C C . PHE A 1 276 ? 4.285 32.875 24.047 1 97.81 276 PHE A C 1
ATOM 2126 O O . PHE A 1 276 ? 4.996 33.844 24.281 1 97.81 276 PHE A O 1
ATOM 2133 N N . LEU A 1 277 ? 4.379 32.188 22.922 1 98.19 277 LEU A N 1
ATOM 2134 C CA . LEU A 1 277 ? 5.406 32.438 21.922 1 98.19 277 LEU A CA 1
ATOM 2135 C C . LEU A 1 277 ? 5.133 33.75 21.172 1 98.19 277 LEU A C 1
ATOM 2137 O O . LEU A 1 277 ? 6.062 34.406 20.734 1 98.19 277 LEU A O 1
ATOM 2141 N N . GLN A 1 278 ? 3.871 34.062 21.031 1 96.31 278 GLN A N 1
ATOM 2142 C CA . GLN A 1 278 ? 3.49 35.312 20.391 1 96.31 278 GLN A CA 1
ATOM 2143 C C . GLN A 1 278 ? 4.09 36.531 21.109 1 96.31 278 GLN A C 1
ATOM 2145 O O . GLN A 1 278 ? 4.355 37.562 20.5 1 96.31 278 GLN A O 1
ATOM 2150 N N . ASN A 1 279 ? 4.379 36.375 22.375 1 95.44 279 ASN A N 1
ATOM 2151 C CA . ASN A 1 279 ? 4.863 37.5 23.219 1 95.44 279 ASN A CA 1
ATOM 2152 C C . ASN A 1 279 ? 6.379 37.469 23.359 1 95.44 279 ASN A C 1
ATOM 2154 O O . ASN A 1 279 ? 6.957 38.281 24.078 1 95.44 279 ASN A O 1
ATOM 2158 N N . ARG A 1 280 ? 6.988 36.594 22.734 1 96.94 280 ARG A N 1
ATOM 2159 C CA . ARG A 1 280 ? 8.445 36.469 22.797 1 96.94 280 ARG A CA 1
ATOM 2160 C C . ARG A 1 280 ? 9.102 37.469 21.859 1 96.94 280 ARG A C 1
ATOM 2162 O O . ARG A 1 280 ? 8.625 37.688 20.734 1 96.94 280 ARG A O 1
ATOM 2169 N N . GLU A 1 281 ? 10.172 38.062 22.266 1 97 281 GLU A N 1
ATOM 2170 C CA . GLU A 1 281 ? 10.883 39.062 21.469 1 97 281 GLU A CA 1
ATOM 2171 C C . GLU A 1 281 ? 11.508 38.406 20.234 1 97 281 GLU A C 1
ATOM 2173 O O . GLU A 1 281 ? 11.711 39.094 19.219 1 97 281 GLU A O 1
ATOM 2178 N N . GLU A 1 282 ? 11.82 37.094 20.266 1 98.06 282 GLU A N 1
ATOM 2179 C CA . GLU A 1 282 ? 12.484 36.406 19.172 1 98.06 282 GLU A CA 1
ATOM 2180 C C . GLU A 1 282 ? 11.5 36.094 18.047 1 98.06 282 GLU A C 1
ATOM 2182 O O . GLU A 1 282 ? 11.914 35.75 16.938 1 98.06 282 GLU A O 1
ATOM 2187 N N . VAL A 1 283 ? 10.227 36.156 18.359 1 98.38 283 VAL A N 1
ATOM 2188 C CA . VAL A 1 283 ? 9.195 35.656 17.453 1 98.38 283 VAL A CA 1
ATOM 2189 C C . VAL A 1 283 ? 8.547 36.844 16.719 1 98.38 283 VAL A C 1
ATOM 2191 O O . VAL A 1 283 ? 8.078 37.812 17.359 1 98.38 283 VAL A O 1
ATOM 2194 N N . LEU A 1 284 ? 8.602 36.812 15.43 1 97.94 284 LEU A N 1
ATOM 2195 C CA . LEU A 1 284 ? 7.977 37.812 14.586 1 97.94 284 LEU A CA 1
ATOM 2196 C C . LEU A 1 284 ? 6.469 37.594 14.5 1 97.94 284 LEU A C 1
ATOM 2198 O O . LEU A 1 284 ? 5.695 38.562 14.562 1 97.94 284 LEU A O 1
ATOM 2202 N N . ARG A 1 285 ? 6.086 36.281 14.289 1 96.94 285 ARG A N 1
ATOM 2203 C CA . ARG A 1 285 ? 4.676 35.938 14.117 1 96.94 285 ARG A CA 1
ATOM 2204 C C . ARG A 1 285 ? 4.426 34.5 14.484 1 96.94 285 ARG A C 1
ATOM 2206 O O . ARG A 1 285 ? 5.32 33.656 14.367 1 96.94 285 ARG A O 1
ATOM 2213 N N . VAL A 1 286 ? 3.252 34.25 15.008 1 98 286 VAL A N 1
ATOM 2214 C CA . VAL A 1 286 ? 2.758 32.906 15.195 1 98 286 VAL A CA 1
ATOM 2215 C C . VAL A 1 286 ? 1.771 32.531 14.086 1 98 286 VAL A C 1
ATOM 2217 O O . VAL A 1 286 ? 0.888 33.344 13.758 1 98 286 VAL A O 1
ATOM 2220 N N . LEU A 1 287 ? 1.989 31.438 13.445 1 97.88 287 LEU A N 1
ATOM 2221 C CA . LEU A 1 287 ? 1.078 30.922 12.438 1 97.88 287 LEU A CA 1
ATOM 2222 C C . LEU A 1 287 ? 0.21 29.812 13.016 1 97.88 287 LEU A C 1
ATOM 2224 O O . LEU A 1 287 ? 0.605 28.641 13.008 1 97.88 287 LEU A O 1
ATOM 2228 N N . HIS A 1 288 ? -0.901 30.125 13.523 1 98.19 288 HIS A N 1
ATOM 2229 C CA . HIS A 1 288 ? -1.949 29.266 14.055 1 98.19 288 HIS A CA 1
ATOM 2230 C C . HIS A 1 288 ? -3.33 29.734 13.617 1 98.19 288 HIS A C 1
ATOM 2232 O O . HIS A 1 288 ? -3.691 30.891 13.836 1 98.19 288 HIS A O 1
ATOM 2238 N N . PRO A 1 289 ? -4.105 28.844 13.078 1 98.12 289 PRO A N 1
ATOM 2239 C CA . PRO A 1 289 ? -5.391 29.25 12.508 1 98.12 289 PRO A CA 1
ATOM 2240 C C . PRO A 1 289 ? -6.273 29.984 13.516 1 98.12 289 PRO A C 1
ATOM 2242 O O . PRO A 1 289 ? -7.082 30.828 13.133 1 98.12 289 PRO A O 1
ATOM 2245 N N . ALA A 1 290 ? -6.125 29.703 14.766 1 97.44 290 ALA A N 1
ATOM 2246 C CA . ALA A 1 290 ? -6.953 30.312 15.812 1 97.44 290 ALA A CA 1
ATOM 2247 C C . ALA A 1 290 ? -6.574 31.766 16.031 1 97.44 290 ALA A C 1
ATOM 2249 O O . ALA A 1 290 ? -7.309 32.5 16.672 1 97.44 290 ALA A O 1
ATOM 2250 N N . PHE A 1 291 ? -5.457 32.219 15.547 1 96.94 291 PHE A N 1
ATOM 2251 C CA . PHE A 1 291 ? -4.988 33.594 15.773 1 96.94 291 PHE A CA 1
ATOM 2252 C C . PHE A 1 291 ? -5.352 34.5 14.594 1 96.94 291 PHE A C 1
ATOM 2254 O O . PHE A 1 291 ? -5.277 34.062 13.438 1 96.94 291 PHE A O 1
ATOM 2261 N N . PRO A 1 292 ? -5.68 35.719 14.805 1 95 292 PRO A N 1
ATOM 2262 C CA . PRO A 1 292 ? -6.188 36.625 13.758 1 95 292 PRO A CA 1
ATOM 2263 C C . PRO A 1 292 ? -5.16 36.875 12.656 1 95 292 PRO A C 1
ATOM 2265 O O . PRO A 1 292 ? -5.535 37.156 11.516 1 95 292 PRO A O 1
ATOM 2268 N N . GLU A 1 293 ? -3.969 36.812 12.938 1 92 293 GLU A N 1
ATOM 2269 C CA . GLU A 1 293 ? -2.924 37.125 11.969 1 92 293 GLU A CA 1
ATOM 2270 C C . GLU A 1 293 ? -2.74 36 10.961 1 92 293 GLU A C 1
ATOM 2272 O O . GLU A 1 293 ? -2.115 36.188 9.914 1 92 293 GLU A O 1
ATOM 2277 N N . CYS A 1 294 ? -3.207 34.844 11.273 1 94.81 294 CYS A N 1
ATOM 2278 C CA . CYS A 1 294 ? -3.082 33.719 10.367 1 94.81 294 CYS A CA 1
ATOM 2279 C C . CYS A 1 294 ? -4.031 33.844 9.18 1 94.81 294 CYS A C 1
ATOM 2281 O O . CYS A 1 294 ? -5.227 34.094 9.367 1 94.81 294 CYS A O 1
ATOM 2283 N N . PRO A 1 295 ? -3.527 33.719 7.93 1 95.12 295 PRO A N 1
ATOM 2284 C CA . PRO A 1 295 ? -4.402 33.844 6.762 1 95.12 295 PRO A CA 1
ATOM 2285 C C . PRO A 1 295 ? -5.547 32.844 6.781 1 95.12 295 PRO A C 1
ATOM 2287 O O . PRO A 1 295 ? -5.309 31.625 6.836 1 95.12 295 PRO A O 1
ATOM 2290 N N . GLY A 1 296 ? -6.781 33.312 6.742 1 96.56 296 GLY A N 1
ATOM 2291 C CA . GLY A 1 296 ? -7.953 32.438 6.75 1 96.56 296 GLY A CA 1
ATOM 2292 C C . GLY A 1 296 ? -8.547 32.25 8.133 1 96.56 296 GLY A C 1
ATOM 2293 O O . GLY A 1 296 ? -9.445 31.438 8.32 1 96.56 296 GLY A O 1
ATOM 2294 N N . HIS A 1 297 ? -8.102 33.062 9.109 1 97.62 297 HIS A N 1
ATOM 2295 C CA . HIS A 1 297 ? -8.594 32.969 10.484 1 97.62 297 HIS A CA 1
ATOM 2296 C C . HIS A 1 297 ? -10.117 33.031 10.523 1 97.62 297 HIS A C 1
ATOM 2298 O O . HIS A 1 297 ? -10.758 32.281 11.258 1 97.62 297 HIS A O 1
ATOM 2304 N N . GLU A 1 298 ? -10.711 33.875 9.766 1 97.94 298 GLU A N 1
ATOM 2305 C CA . GLU A 1 298 ? -12.156 34.062 9.781 1 97.94 298 GLU A CA 1
ATOM 2306 C C . GLU A 1 298 ? -12.867 32.812 9.266 1 97.94 298 GLU A C 1
ATOM 2308 O O . GLU A 1 298 ? -13.961 32.469 9.734 1 97.94 298 GLU A O 1
ATOM 2313 N N . ILE A 1 299 ? -12.273 32.188 8.297 1 98.12 299 ILE A N 1
ATOM 2314 C CA . ILE A 1 299 ? -12.805 30.938 7.77 1 98.12 299 ILE A CA 1
ATOM 2315 C C . ILE A 1 299 ? -12.703 29.844 8.828 1 98.12 299 ILE A C 1
ATOM 2317 O O . ILE A 1 299 ? -13.633 29.062 9.016 1 98.12 299 ILE A O 1
ATOM 2321 N N . TRP A 1 300 ? -11.555 29.828 9.516 1 98.25 300 TRP A N 1
ATOM 2322 C CA . TRP A 1 300 ? -11.367 28.859 10.594 1 98.25 300 TRP A CA 1
ATOM 2323 C C . TRP A 1 300 ? -12.43 29.031 11.672 1 98.25 300 TRP A C 1
ATOM 2325 O O . TRP A 1 300 ? -13.078 28.047 12.078 1 98.25 300 TRP A O 1
ATOM 2335 N N . LYS A 1 301 ? -12.633 30.266 12.086 1 98.06 301 LYS A N 1
ATOM 2336 C CA . LYS A 1 301 ? -13.609 30.578 13.125 1 98.06 301 LYS A CA 1
ATOM 2337 C C . LYS A 1 301 ? -15.008 30.125 12.703 1 98.06 301 LYS A C 1
ATOM 2339 O O . LYS A 1 301 ? -15.781 29.641 13.539 1 98.06 301 LYS A O 1
ATOM 2344 N N . ARG A 1 302 ? -15.273 30.219 11.461 1 98.06 302 ARG A N 1
ATOM 2345 C CA . ARG A 1 302 ? -16.594 29.891 10.93 1 98.06 302 ARG A CA 1
ATOM 2346 C C . ARG A 1 302 ? -16.812 28.391 10.844 1 98.06 302 ARG A C 1
ATOM 2348 O O . ARG A 1 302 ? -17.891 27.891 11.148 1 98.06 302 ARG A O 1
ATOM 2355 N N . ASP A 1 303 ? -15.789 27.672 10.461 1 98.38 303 ASP A N 1
ATOM 2356 C CA . ASP A 1 303 ? -16.047 26.328 9.938 1 98.38 303 ASP A CA 1
ATOM 2357 C C . ASP A 1 303 ? -15.453 25.266 10.852 1 98.38 303 ASP A C 1
ATOM 2359 O O . ASP A 1 303 ? -15.805 24.078 10.75 1 98.38 303 ASP A O 1
ATOM 2363 N N . PHE A 1 304 ? -14.469 25.625 11.711 1 98.44 304 PHE A N 1
ATOM 2364 C CA . PHE A 1 304 ? -13.789 24.641 12.547 1 98.44 304 PHE A CA 1
ATOM 2365 C C . PHE A 1 304 ? -14.32 24.703 13.977 1 98.44 304 PHE A C 1
ATOM 2367 O O . PHE A 1 304 ? -14.727 25.75 14.453 1 98.44 304 PHE A O 1
ATOM 2374 N N . THR A 1 305 ? -14.281 23.578 14.672 1 97.56 305 THR A N 1
ATOM 2375 C CA . THR A 1 305 ? -14.789 23.516 16.031 1 97.56 305 THR A CA 1
ATOM 2376 C C . THR A 1 305 ? -13.633 23.359 17.031 1 97.56 305 THR A C 1
ATOM 2378 O O . THR A 1 305 ? -13.859 23.25 18.234 1 97.56 305 THR A O 1
ATOM 2381 N N . GLY A 1 306 ? -12.422 23.312 16.5 1 97.19 306 GLY A N 1
ATOM 2382 C CA . GLY A 1 306 ? -11.227 23.188 17.328 1 97.19 306 GLY A CA 1
ATOM 2383 C C . GLY A 1 306 ? -9.938 23.219 16.516 1 97.19 306 GLY A C 1
ATOM 2384 O O . GLY A 1 306 ? -9.961 23.516 15.32 1 97.19 306 GLY A O 1
ATOM 2385 N N . SER A 1 307 ? -8.852 23.094 17.266 1 96.88 307 SER A N 1
ATOM 2386 C CA . SER A 1 307 ? -7.547 23.141 16.609 1 96.88 307 SER A CA 1
ATOM 2387 C C . SER A 1 307 ? -6.664 21.984 17.078 1 96.88 307 SER A C 1
ATOM 2389 O O . SER A 1 307 ? -6.969 21.312 18.078 1 96.88 307 SER A O 1
ATOM 2391 N N . SER A 1 308 ? -5.578 21.719 16.297 1 95.5 308 SER A N 1
ATOM 2392 C CA . SER A 1 308 ? -4.617 20.656 16.578 1 95.5 308 SER A CA 1
ATOM 2393 C C . SER A 1 308 ? -3.449 21.172 17.406 1 95.5 308 SER A C 1
ATOM 2395 O O . SER A 1 308 ? -3.439 22.328 17.828 1 95.5 308 SER A O 1
ATOM 2397 N N . GLY A 1 309 ? -2.555 20.266 17.703 1 96.5 309 GLY A N 1
ATOM 2398 C CA . GLY A 1 309 ? -1.365 20.609 18.469 1 96.5 309 GLY A CA 1
ATOM 2399 C C . GLY A 1 309 ? -0.211 21.062 17.594 1 96.5 309 GLY A C 1
ATOM 2400 O O . GLY A 1 309 ? 0.933 21.125 18.047 1 96.5 309 GLY A O 1
ATOM 2401 N N . LEU A 1 310 ? -0.469 21.375 16.312 1 98.25 310 LEU A N 1
ATOM 2402 C CA . LEU A 1 310 ? 0.559 21.703 15.336 1 98.25 310 LEU A CA 1
ATOM 2403 C C . LEU A 1 310 ? 0.442 23.172 14.898 1 98.25 310 LEU A C 1
ATOM 2405 O O . LEU A 1 310 ? -0.634 23.609 14.5 1 98.25 310 LEU A O 1
ATOM 2409 N N . PHE A 1 311 ? 1.482 23.922 15 1 98.38 311 PHE A N 1
ATOM 2410 C CA . PHE A 1 311 ? 1.543 25.281 14.508 1 98.38 311 PHE A CA 1
ATOM 2411 C C . PHE A 1 311 ? 2.98 25.688 14.203 1 98.38 311 PHE A C 1
ATOM 2413 O O . PHE A 1 311 ? 3.902 24.891 14.359 1 98.38 311 PHE A O 1
ATOM 2420 N N . SER A 1 312 ? 3.146 26.875 13.641 1 98.44 312 SER A N 1
ATOM 2421 C CA . SER A 1 312 ? 4.492 27.344 13.32 1 98.44 312 SER A CA 1
ATOM 2422 C C . SER A 1 312 ? 4.723 28.75 13.859 1 98.44 312 SER A C 1
ATOM 2424 O O . SER A 1 312 ? 3.77 29.453 14.211 1 98.44 312 SER A O 1
ATOM 2426 N N . ILE A 1 313 ? 5.957 29.109 13.992 1 98.38 313 ILE A N 1
ATOM 2427 C CA . ILE A 1 313 ? 6.352 30.484 14.266 1 98.38 313 ILE A CA 1
ATOM 2428 C C . ILE A 1 313 ? 7.355 30.953 13.219 1 98.38 313 ILE A C 1
ATOM 2430 O O . ILE A 1 313 ? 8.031 30.141 12.586 1 98.38 313 ILE A O 1
ATOM 2434 N N . ILE A 1 314 ? 7.352 32.25 12.992 1 98.19 314 ILE A N 1
ATOM 2435 C CA . ILE A 1 314 ? 8.383 32.906 12.211 1 98.19 314 ILE A CA 1
ATOM 2436 C C . ILE A 1 314 ? 9.32 33.688 13.141 1 98.19 314 ILE A C 1
ATOM 2438 O O . ILE A 1 314 ? 8.875 34.5 13.953 1 98.19 314 ILE A O 1
ATOM 2442 N N . LEU A 1 315 ? 10.578 33.344 13.086 1 98.56 315 LEU A N 1
ATOM 2443 C CA . LEU A 1 315 ? 11.57 34.062 13.875 1 98.56 315 LEU A CA 1
ATOM 2444 C C . LEU A 1 315 ? 11.82 35.438 13.289 1 98.56 315 LEU A C 1
ATOM 2446 O O . LEU A 1 315 ? 11.602 35.688 12.094 1 98.56 315 LEU A O 1
ATOM 2450 N N . ARG A 1 316 ? 12.219 36.375 14.164 1 98 316 ARG A N 1
ATOM 2451 C CA . ARG A 1 316 ? 12.602 37.688 13.664 1 98 316 ARG A CA 1
ATOM 2452 C C . ARG A 1 316 ? 13.727 37.594 12.641 1 98 316 ARG A C 1
ATOM 2454 O O . ARG A 1 316 ? 14.531 36.656 12.688 1 98 316 ARG A O 1
ATOM 2461 N N . PRO A 1 317 ? 13.844 38.562 11.734 1 97.62 317 PRO A N 1
ATOM 2462 C CA . PRO A 1 317 ? 14.688 38.438 10.539 1 97.62 317 PRO A CA 1
ATOM 2463 C C . PRO A 1 317 ? 16.172 38.406 10.875 1 97.62 317 PRO A C 1
ATOM 2465 O O . PRO A 1 317 ? 17 38 10.039 1 97.62 317 PRO A O 1
ATOM 2468 N N . GLN A 1 318 ? 16.578 38.781 12 1 97.06 318 GLN A N 1
ATOM 2469 C CA . GLN A 1 318 ? 18 38.844 12.328 1 97.06 318 GLN A CA 1
ATOM 2470 C C . GLN A 1 318 ? 18.578 37.469 12.57 1 97.06 318 GLN A C 1
ATOM 2472 O O . GLN A 1 318 ? 19.797 37.281 12.586 1 97.06 318 GLN A O 1
ATOM 2477 N N . TYR A 1 319 ? 17.766 36.5 12.836 1 97.75 319 TYR A N 1
ATOM 2478 C CA . TYR A 1 319 ? 18.266 35.188 13.188 1 97.75 319 TYR A CA 1
ATOM 2479 C C . TYR A 1 319 ? 18.609 34.375 11.938 1 97.75 319 TYR A C 1
ATOM 2481 O O . TYR A 1 319 ? 17.906 34.438 10.938 1 97.75 319 TYR A O 1
ATOM 2489 N N . THR A 1 320 ? 19.766 33.625 12.016 1 97.31 320 THR A N 1
ATOM 2490 C CA . THR A 1 320 ? 20.281 32.812 10.922 1 97.31 320 THR A CA 1
ATOM 2491 C C . THR A 1 320 ? 20.047 31.312 11.203 1 97.31 320 THR A C 1
ATOM 2493 O O . THR A 1 320 ? 19.609 30.953 12.297 1 97.31 320 THR A O 1
ATOM 2496 N N . LEU A 1 321 ? 20.312 30.516 10.219 1 97.06 321 LEU A N 1
ATOM 2497 C CA . LEU A 1 321 ? 20.188 29.078 10.398 1 97.06 321 LEU A CA 1
ATOM 2498 C C . LEU A 1 321 ? 21.156 28.578 11.477 1 97.06 321 LEU A C 1
ATOM 2500 O O . LEU A 1 321 ? 20.859 27.641 12.203 1 97.06 321 LEU A O 1
ATOM 2504 N N . LYS A 1 322 ? 22.312 29.156 11.523 1 97.25 322 LYS A N 1
ATOM 2505 C CA . LYS A 1 322 ? 23.266 28.781 12.562 1 97.25 322 LYS A CA 1
ATOM 2506 C C . LYS A 1 322 ? 22.688 29.047 13.953 1 97.25 322 LYS A C 1
ATOM 2508 O O . LYS A 1 322 ? 22.953 28.297 14.898 1 97.25 322 LYS A O 1
ATOM 2513 N N . ASP A 1 323 ? 21.984 30.156 14.109 1 97.44 323 ASP A N 1
ATOM 2514 C CA . ASP A 1 323 ? 21.312 30.453 15.375 1 97.44 323 ASP A CA 1
ATOM 2515 C C . ASP A 1 323 ? 20.266 29.391 15.703 1 97.44 323 ASP A C 1
ATOM 2517 O O . ASP A 1 323 ? 20.156 28.938 16.844 1 97.44 323 ASP A O 1
ATOM 2521 N N . VAL A 1 324 ? 19.5 29.031 14.695 1 97.69 324 VAL A N 1
ATOM 2522 C CA . VAL A 1 324 ? 18.469 28 14.859 1 97.69 324 VAL A CA 1
ATOM 2523 C C . VAL A 1 324 ? 19.125 26.688 15.242 1 97.69 324 VAL A C 1
ATOM 2525 O O . VAL A 1 324 ? 18.609 25.953 16.109 1 97.69 324 VAL A O 1
ATOM 2528 N N . GLU A 1 325 ? 20.203 26.359 14.555 1 97.19 325 GLU A N 1
ATOM 2529 C CA . GLU A 1 325 ? 20.953 25.156 14.906 1 97.19 325 GLU A CA 1
ATOM 2530 C C . GLU A 1 325 ? 21.328 25.156 16.391 1 97.19 325 GLU A C 1
ATOM 2532 O O . GLU A 1 325 ? 21.125 24.141 17.078 1 97.19 325 GLU A O 1
ATOM 2537 N N . ARG A 1 326 ? 21.859 26.234 16.828 1 96.5 326 ARG A N 1
ATOM 2538 C CA . ARG A 1 326 ? 22.219 26.344 18.25 1 96.5 326 ARG A CA 1
ATOM 2539 C C . ARG A 1 326 ? 21 26.141 19.141 1 96.5 326 ARG A C 1
ATOM 2541 O O . ARG A 1 326 ? 21.109 25.5 20.188 1 96.5 326 ARG A O 1
ATOM 2548 N N . MET A 1 327 ? 19.922 26.672 18.797 1 97.06 327 MET A N 1
ATOM 2549 C CA . MET A 1 327 ? 18.672 26.562 19.562 1 97.06 327 MET A CA 1
ATOM 2550 C C . MET A 1 327 ? 18.188 25.109 19.609 1 97.06 327 MET A C 1
ATOM 2552 O O . MET A 1 327 ? 18.016 24.547 20.688 1 97.06 327 MET A O 1
ATOM 2556 N N . LEU A 1 328 ? 18 24.531 18.453 1 97.19 328 LEU A N 1
ATOM 2557 C CA . LEU A 1 328 ? 17.328 23.234 18.344 1 97.19 328 LEU A CA 1
ATOM 2558 C C . LEU A 1 328 ? 18.219 22.125 18.891 1 97.19 328 LEU A C 1
ATOM 2560 O O . LEU A 1 328 ? 17.719 21.172 19.5 1 97.19 328 LEU A O 1
ATOM 2564 N N . ASP A 1 329 ? 19.531 22.172 18.688 1 95.62 329 ASP A N 1
ATOM 2565 C CA . ASP A 1 329 ? 20.438 21.141 19.156 1 95.62 329 ASP A CA 1
ATOM 2566 C C . ASP A 1 329 ? 20.438 21.062 20.688 1 95.62 329 ASP A C 1
ATOM 2568 O O . ASP A 1 329 ? 20.766 20.031 21.266 1 95.62 329 ASP A O 1
ATOM 2572 N N . GLY A 1 330 ? 20.078 22.141 21.297 1 93.19 330 GLY A N 1
ATOM 2573 C CA . GLY A 1 330 ? 20.172 22.203 22.75 1 93.19 330 GLY A CA 1
ATOM 2574 C C . GLY A 1 330 ? 18.875 21.875 23.453 1 93.19 330 GLY A C 1
ATOM 2575 O O . GLY A 1 330 ? 18.828 21.781 24.688 1 93.19 330 GLY A O 1
ATOM 2576 N N . LEU A 1 331 ? 17.781 21.703 22.688 1 93.56 331 LEU A N 1
ATOM 2577 C CA . LEU A 1 331 ? 16.5 21.422 23.297 1 93.56 331 LEU A CA 1
ATOM 2578 C C . LEU A 1 331 ? 16.484 20.031 23.953 1 93.56 331 LEU A C 1
ATOM 2580 O O . LEU A 1 331 ? 17.094 19.094 23.422 1 93.56 331 LEU A O 1
ATOM 2584 N N . GLN A 1 332 ? 15.805 19.875 25.078 1 90.44 332 GLN A N 1
ATOM 2585 C CA . GLN A 1 332 ? 15.844 18.641 25.844 1 90.44 332 GLN A CA 1
ATOM 2586 C C . GLN A 1 332 ? 14.523 17.875 25.734 1 90.44 332 GLN A C 1
ATOM 2588 O O . GLN A 1 332 ? 14.5 16.641 25.812 1 90.44 332 GLN A O 1
ATOM 2593 N N . LEU A 1 333 ? 13.438 18.594 25.562 1 92.56 333 LEU A N 1
ATOM 2594 C CA . LEU A 1 333 ? 12.125 17.953 25.547 1 92.56 333 LEU A CA 1
ATOM 2595 C C . LEU A 1 333 ? 11.578 17.891 24.125 1 92.56 333 LEU A C 1
ATOM 2597 O O . LEU A 1 333 ? 11.008 16.891 23.719 1 92.56 333 LEU A O 1
ATOM 2601 N N . PHE A 1 334 ? 11.75 19 23.344 1 94.38 334 PHE A N 1
ATOM 2602 C CA . PHE A 1 334 ? 11.344 18.969 21.938 1 94.38 334 PHE A CA 1
ATOM 2603 C C . PHE A 1 334 ? 12.32 18.156 21.109 1 94.38 334 PHE A C 1
ATOM 2605 O O . PHE A 1 334 ? 13.508 18.469 21.062 1 94.38 334 PHE A O 1
ATOM 2612 N N . GLY A 1 335 ? 11.82 17.062 20.516 1 92.12 335 GLY A N 1
ATOM 2613 C CA . GLY A 1 335 ? 12.641 16.312 19.578 1 92.12 335 GLY A CA 1
ATOM 2614 C C . GLY A 1 335 ? 12.609 16.859 18.172 1 92.12 335 GLY A C 1
ATOM 2615 O O . GLY A 1 335 ? 11.602 17.422 17.734 1 92.12 335 GLY A O 1
ATOM 2616 N N . MET A 1 336 ? 13.688 16.734 17.453 1 92.88 336 MET A N 1
ATOM 2617 C CA . MET A 1 336 ? 13.719 17.094 16.047 1 92.88 336 MET A CA 1
ATOM 2618 C C . MET A 1 336 ? 13.258 15.93 15.164 1 92.88 336 MET A C 1
ATOM 2620 O O . MET A 1 336 ? 13.977 14.938 15.023 1 92.88 336 MET A O 1
ATOM 2624 N N . GLY A 1 337 ? 12.211 16 14.664 1 90.19 337 GLY A N 1
ATOM 2625 C CA . GLY A 1 337 ? 11.625 14.969 13.82 1 90.19 337 GLY A CA 1
ATOM 2626 C C . GLY A 1 337 ? 10.484 15.484 12.953 1 90.19 337 GLY A C 1
ATOM 2627 O O . GLY A 1 337 ? 9.805 16.453 13.312 1 90.19 337 GLY A O 1
ATOM 2628 N N . PHE A 1 338 ? 10.453 14.695 11.891 1 88.31 338 PHE A N 1
ATOM 2629 C CA . PHE A 1 338 ? 9.312 14.984 11.039 1 88.31 338 PHE A CA 1
ATOM 2630 C C . PHE A 1 338 ? 8.031 14.406 11.633 1 88.31 338 PHE A C 1
ATOM 2632 O O . PHE A 1 338 ? 8.086 13.586 12.547 1 88.31 338 PHE A O 1
ATOM 2639 N N . SER A 1 339 ? 6.945 14.906 11.32 1 90.94 339 SER A N 1
ATOM 2640 C CA . SER A 1 339 ? 5.645 14.383 11.711 1 90.94 339 SER A CA 1
ATOM 2641 C C . SER A 1 339 ? 4.992 15.25 12.781 1 90.94 339 SER A C 1
ATOM 2643 O O . SER A 1 339 ? 5.422 16.375 13.016 1 90.94 339 SER A O 1
ATOM 2645 N N . TRP A 1 340 ? 3.938 14.828 13.281 1 94.69 340 TRP A N 1
ATOM 2646 C CA . TRP A 1 340 ? 3.139 15.438 14.344 1 94.69 340 TRP A CA 1
ATOM 2647 C C . TRP A 1 340 ? 2.02 14.5 14.789 1 94.69 340 TRP A C 1
ATOM 2649 O O . TRP A 1 340 ? 1.905 13.375 14.289 1 94.69 340 TRP A O 1
ATOM 2659 N N . GLY A 1 341 ? 1.312 14.828 15.797 1 94.94 341 GLY A N 1
ATOM 2660 C CA . GLY A 1 341 ? 0.12 14.102 16.203 1 94.94 341 GLY A CA 1
ATOM 2661 C C . GLY A 1 341 ? 0.395 13.047 17.266 1 94.94 341 GLY A C 1
ATOM 2662 O O . GLY A 1 341 ? -0.536 12.469 17.828 1 94.94 341 GLY A O 1
ATOM 2663 N N . GLY A 1 342 ? 1.662 12.727 17.547 1 93 342 GLY A N 1
ATOM 2664 C CA . GLY A 1 342 ? 2.012 11.797 18.609 1 93 342 GLY A CA 1
ATOM 2665 C C . GLY A 1 342 ? 2.059 12.438 19.984 1 93 342 GLY A C 1
ATOM 2666 O O . GLY A 1 342 ? 1.623 13.578 20.156 1 93 342 GLY A O 1
ATOM 2667 N N . PHE A 1 343 ? 2.504 11.641 21.031 1 90.88 343 PHE A N 1
ATOM 2668 C CA . PHE A 1 343 ? 2.48 12.109 22.406 1 90.88 343 PHE A CA 1
ATOM 2669 C C . PHE A 1 343 ? 3.713 12.945 22.719 1 90.88 343 PHE A C 1
ATOM 2671 O O . PHE A 1 343 ? 3.754 13.656 23.734 1 90.88 343 PHE A O 1
ATOM 2678 N N . GLU A 1 344 ? 4.707 12.922 21.766 1 91.75 344 GLU A N 1
ATOM 2679 C CA . GLU A 1 344 ? 5.941 13.672 21.984 1 91.75 344 GLU A CA 1
ATOM 2680 C C . GLU A 1 344 ? 5.863 15.055 21.344 1 91.75 344 GLU A C 1
ATOM 2682 O O . GLU A 1 344 ? 5.262 15.219 20.281 1 91.75 344 GLU A O 1
ATOM 2687 N N . SER A 1 345 ? 6.531 15.992 21.938 1 94.5 345 SER A N 1
ATOM 2688 C CA . SER A 1 345 ? 6.699 17.297 21.312 1 94.5 345 SER A CA 1
ATOM 2689 C C . SER A 1 345 ? 7.84 17.281 20.312 1 94.5 345 SER A C 1
ATOM 2691 O O . SER A 1 345 ? 8.883 16.656 20.547 1 94.5 345 SER A O 1
ATOM 2693 N N . LEU A 1 346 ? 7.547 17.875 19.156 1 96.25 346 LEU A N 1
ATOM 2694 C CA . LEU A 1 346 ? 8.531 17.938 18.078 1 96.25 346 LEU A CA 1
ATOM 2695 C C . LEU A 1 346 ? 8.727 19.35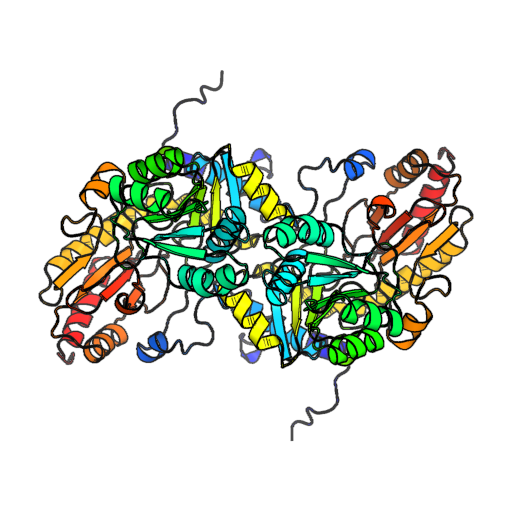9 17.594 1 96.25 346 LEU A C 1
ATOM 2697 O O . LEU A 1 346 ? 7.84 20.203 17.75 1 96.25 346 LEU A O 1
ATOM 2701 N N . ILE A 1 347 ? 9.883 19.641 17.062 1 96.5 347 ILE A N 1
ATOM 2702 C CA . ILE A 1 347 ? 10.211 20.953 16.516 1 96.5 347 ILE A CA 1
ATOM 2703 C C . ILE A 1 347 ? 11.109 20.797 15.289 1 96.5 347 ILE A C 1
ATOM 2705 O O . ILE A 1 347 ? 11.984 19.938 15.266 1 96.5 347 ILE A O 1
ATOM 2709 N N . MET A 1 348 ? 10.773 21.547 14.266 1 96.06 348 MET A N 1
ATOM 2710 C CA . MET A 1 348 ? 11.531 21.406 13.023 1 96.06 348 MET A CA 1
ATOM 2711 C C . MET A 1 348 ? 11.547 22.719 12.242 1 96.06 348 MET A C 1
ATOM 2713 O O . MET A 1 348 ? 10.57 23.469 12.266 1 96.06 348 MET A O 1
ATOM 2717 N N . TYR A 1 349 ? 12.68 22.984 11.609 1 96.81 349 TYR A N 1
ATOM 2718 C CA . TYR A 1 349 ? 12.789 24.078 10.648 1 96.81 349 TYR A CA 1
ATOM 2719 C C . TYR A 1 349 ? 12.281 23.656 9.273 1 96.81 349 TYR A C 1
ATOM 2721 O O . TYR A 1 349 ? 12.555 22.531 8.828 1 96.81 349 TYR A O 1
ATOM 2729 N N . TYR A 1 350 ? 11.516 24.516 8.664 1 95.69 350 TYR A N 1
ATOM 2730 C CA . TYR A 1 350 ? 11.078 24.297 7.293 1 95.69 350 TYR A CA 1
ATOM 2731 C C . TYR A 1 350 ? 11.344 25.516 6.43 1 95.69 350 TYR A C 1
ATOM 2733 O O . TYR A 1 350 ? 11.102 26.656 6.859 1 95.69 350 TYR A O 1
ATOM 2741 N N . ASP A 1 351 ? 11.891 25.25 5.25 1 94.56 351 ASP A N 1
ATOM 2742 C CA . ASP A 1 351 ? 11.945 26.297 4.234 1 94.56 351 ASP A CA 1
ATOM 2743 C C . ASP A 1 351 ? 10.805 26.156 3.23 1 94.56 351 ASP A C 1
ATOM 2745 O O . ASP A 1 351 ? 10.938 25.453 2.229 1 94.56 351 ASP A O 1
ATOM 2749 N N . CYS A 1 352 ? 9.789 26.859 3.4 1 93.81 352 CYS A N 1
ATOM 2750 C CA . CYS A 1 352 ? 8.602 26.766 2.562 1 93.81 352 CYS A CA 1
ATOM 2751 C C . CYS A 1 352 ? 8.695 27.719 1.378 1 93.81 352 CYS A C 1
ATOM 2753 O O . CYS A 1 352 ? 7.855 27.688 0.475 1 93.81 352 CYS A O 1
ATOM 2755 N N . THR A 1 353 ? 9.672 28.578 1.326 1 91.25 353 THR A N 1
ATOM 2756 C CA . THR A 1 353 ? 9.82 29.547 0.257 1 91.25 353 THR A CA 1
ATOM 2757 C C . THR A 1 353 ? 10.211 28.875 -1.052 1 91.25 353 THR A C 1
ATOM 2759 O O . THR A 1 353 ? 9.875 29.359 -2.135 1 91.25 353 THR A O 1
ATOM 2762 N N . ALA A 1 354 ? 10.828 27.797 -0.971 1 86.69 354 ALA A N 1
ATOM 2763 C CA . ALA A 1 354 ? 11.406 27.141 -2.141 1 86.69 354 ALA A CA 1
ATOM 2764 C C . ALA A 1 354 ? 10.367 26.297 -2.863 1 86.69 354 ALA A C 1
ATOM 2766 O O . ALA A 1 354 ? 10.531 25.969 -4.043 1 86.69 354 ALA A O 1
ATOM 2767 N N . ASN A 1 355 ? 9.281 26.047 -2.201 1 88.94 355 ASN A N 1
ATOM 2768 C CA . ASN A 1 355 ? 8.367 25.062 -2.773 1 88.94 355 ASN A CA 1
ATOM 2769 C C . ASN A 1 355 ? 7.102 25.719 -3.312 1 88.94 355 ASN A C 1
ATOM 2771 O O . ASN A 1 355 ? 6.223 25.047 -3.85 1 88.94 355 ASN A O 1
ATOM 2775 N N . ARG A 1 356 ? 7.02 27.031 -3.23 1 94.31 356 ARG A N 1
ATOM 2776 C CA . ARG A 1 356 ? 5.852 27.75 -3.729 1 94.31 356 ARG A CA 1
ATOM 2777 C C . ARG A 1 356 ? 6.023 28.125 -5.199 1 94.31 356 ARG A C 1
ATOM 2779 O O . ARG A 1 356 ? 7.039 28.703 -5.586 1 94.31 356 ARG A O 1
ATOM 2786 N N . THR A 1 357 ? 5.027 27.734 -6.004 1 95.75 357 THR A N 1
ATOM 2787 C CA . THR A 1 357 ? 5.145 28 -7.434 1 95.75 357 THR A CA 1
ATOM 2788 C C . THR A 1 357 ? 4.004 28.906 -7.902 1 95.75 357 THR A C 1
ATOM 2790 O O . THR A 1 357 ? 4.156 29.656 -8.875 1 95.75 357 THR A O 1
ATOM 2793 N N . ALA A 1 358 ? 2.846 28.875 -7.266 1 96.81 358 ALA A N 1
ATOM 2794 C CA . ALA A 1 358 ? 1.697 29.688 -7.641 1 96.81 358 ALA A CA 1
ATOM 2795 C C . ALA A 1 358 ? 1.633 30.969 -6.801 1 96.81 358 ALA A C 1
ATOM 2797 O O . ALA A 1 358 ? 0.951 31.922 -7.168 1 96.81 358 ALA A O 1
ATOM 2798 N N . THR A 1 359 ? 2.279 30.953 -5.703 1 96.44 359 THR A N 1
ATOM 2799 C CA . THR A 1 359 ? 2.326 32.094 -4.789 1 96.44 359 THR A CA 1
ATOM 2800 C C . THR A 1 359 ? 3.754 32.344 -4.305 1 96.44 359 THR A C 1
ATOM 2802 O O . THR A 1 359 ? 4.664 31.562 -4.633 1 96.44 359 THR A O 1
ATOM 2805 N N . THR A 1 360 ? 3.938 33.438 -3.637 1 95.12 360 THR A N 1
ATOM 2806 C CA . THR A 1 360 ? 5.191 33.75 -2.957 1 95.12 360 THR A CA 1
ATOM 2807 C C . THR A 1 360 ? 5.008 33.719 -1.442 1 95.12 360 THR A C 1
ATOM 2809 O O . THR A 1 360 ? 4.105 34.375 -0.91 1 95.12 360 THR A O 1
ATOM 2812 N N . PHE A 1 361 ? 5.75 32.906 -0.823 1 93.94 361 PHE A N 1
ATOM 2813 C CA . PHE A 1 361 ? 5.773 32.875 0.635 1 93.94 361 PHE A CA 1
ATOM 2814 C C . PHE A 1 361 ? 6.945 33.688 1.172 1 93.94 361 PHE A C 1
ATOM 2816 O O . PHE A 1 361 ? 8.102 33.312 0.993 1 93.94 361 PHE A O 1
ATOM 2823 N N . ALA A 1 362 ? 6.711 34.875 1.702 1 94.12 362 ALA A N 1
ATOM 2824 C CA . ALA A 1 362 ? 7.711 35.781 2.246 1 94.12 362 ALA A CA 1
ATOM 2825 C C . ALA A 1 362 ? 7.402 36.125 3.701 1 94.12 362 ALA A C 1
ATOM 2827 O O . ALA A 1 362 ? 6.941 37.219 3.998 1 94.12 362 ALA A O 1
ATOM 2828 N N . PRO A 1 363 ? 7.77 35.281 4.617 1 92.69 363 PRO A N 1
ATOM 2829 C CA . PRO A 1 363 ? 7.332 35.438 6.004 1 92.69 363 PRO A CA 1
ATOM 2830 C C . PRO A 1 363 ? 8.188 36.438 6.777 1 92.69 363 PRO A C 1
ATOM 2832 O O . PRO A 1 363 ? 7.801 36.875 7.863 1 92.69 363 PRO A O 1
ATOM 2835 N N . GLY A 1 364 ? 9.352 36.844 6.211 1 95.38 364 GLY A N 1
ATOM 2836 C CA . GLY A 1 364 ? 10.195 37.844 6.848 1 95.38 364 GLY A CA 1
ATOM 2837 C C . GLY A 1 364 ? 11.203 37.25 7.816 1 95.38 364 GLY A C 1
ATOM 2838 O O . GLY A 1 364 ? 11.969 37.969 8.445 1 95.38 364 GLY A O 1
ATOM 2839 N N . GLY A 1 365 ? 11.25 35.938 7.953 1 97.5 365 GLY A N 1
ATOM 2840 C CA . GLY A 1 365 ? 12.156 35.219 8.82 1 97.5 365 GLY A CA 1
ATOM 2841 C C . GLY A 1 365 ? 12.078 33.688 8.648 1 97.5 365 GLY A C 1
ATOM 2842 O O . GLY A 1 365 ? 11.406 33.219 7.734 1 97.5 365 GLY A O 1
ATOM 2843 N N . LEU A 1 366 ? 12.805 32.938 9.523 1 97.81 366 LEU A N 1
ATOM 2844 C CA . LEU A 1 366 ? 12.859 31.5 9.445 1 97.81 366 LEU A CA 1
ATOM 2845 C C . LEU A 1 366 ? 11.633 30.875 10.102 1 97.81 366 LEU A C 1
ATOM 2847 O O . LEU A 1 366 ? 11.172 31.344 11.148 1 97.81 366 LEU A O 1
ATOM 2851 N N . LEU A 1 367 ? 11.125 29.875 9.477 1 97.88 367 LEU A N 1
ATOM 2852 C CA . LEU A 1 367 ? 9.93 29.188 9.969 1 97.88 367 LEU A CA 1
ATOM 2853 C C . LEU A 1 367 ? 10.305 27.969 10.797 1 97.88 367 LEU A C 1
ATOM 2855 O O . LEU A 1 367 ? 11.07 27.109 10.336 1 97.88 367 LEU A O 1
ATOM 2859 N N . ILE A 1 368 ? 9.812 27.891 12 1 98.25 368 ILE A N 1
ATOM 2860 C CA . ILE A 1 368 ? 9.938 26.734 12.891 1 98.25 368 ILE A CA 1
ATOM 2861 C C . ILE A 1 368 ? 8.562 26.141 13.164 1 98.25 368 ILE A C 1
ATOM 2863 O O . ILE A 1 368 ? 7.66 26.828 13.633 1 98.25 368 ILE A O 1
ATOM 2867 N N . ARG A 1 369 ? 8.391 24.906 12.836 1 98.25 369 ARG A N 1
ATOM 2868 C CA . ARG A 1 369 ? 7.133 24.234 13.125 1 98.25 369 ARG A CA 1
ATOM 2869 C C . ARG A 1 369 ? 7.211 23.469 14.445 1 98.25 369 ARG A C 1
ATOM 2871 O O . ARG A 1 369 ? 8.227 22.859 14.75 1 98.25 369 ARG A O 1
ATOM 2878 N N . ILE A 1 370 ? 6.148 23.5 15.164 1 98.38 370 ILE A N 1
ATOM 2879 C CA . ILE A 1 370 ? 6.105 22.953 16.516 1 98.38 370 ILE A CA 1
ATOM 2880 C C . ILE A 1 370 ? 4.902 22.016 16.656 1 98.38 370 ILE A C 1
ATOM 2882 O O . ILE A 1 370 ? 3.777 22.391 16.312 1 98.38 370 ILE A O 1
ATOM 2886 N N . GLN A 1 371 ? 5.129 20.828 17.016 1 97.81 371 GLN A N 1
ATOM 2887 C CA . GLN A 1 371 ? 4.117 19.891 17.484 1 97.81 371 GLN A CA 1
ATOM 2888 C C . GLN A 1 371 ? 4.152 19.75 19 1 97.81 371 GLN A C 1
ATOM 2890 O O . GLN A 1 371 ? 5.184 19.406 19.578 1 97.81 371 GLN A O 1
ATOM 2895 N N . VAL A 1 372 ? 3.023 20.031 19.625 1 97.12 372 VAL A N 1
ATOM 2896 C CA . VAL A 1 372 ? 2.955 19.984 21.078 1 97.12 372 VAL A CA 1
ATOM 2897 C C . VAL A 1 372 ? 2.436 18.609 21.516 1 97.12 372 VAL A C 1
ATOM 2899 O O . VAL A 1 372 ? 1.34 18.203 21.125 1 97.12 372 VAL A O 1
ATOM 2902 N N . GLY A 1 373 ? 3.201 17.922 22.266 1 93.12 373 GLY A N 1
ATOM 2903 C CA . GLY A 1 373 ? 2.83 16.625 22.781 1 93.12 373 GLY A CA 1
ATOM 2904 C C . GLY A 1 373 ? 2.143 16.688 24.141 1 93.12 373 GLY A C 1
ATOM 2905 O O . GLY A 1 373 ? 1.363 17.609 24.406 1 93.12 373 GLY A O 1
ATOM 2906 N N . LEU A 1 374 ? 2.357 15.617 24.953 1 90.12 374 LEU A N 1
ATOM 2907 C CA . LEU A 1 374 ? 1.594 15.484 26.188 1 90.12 374 LEU A CA 1
ATOM 2908 C C . LEU A 1 374 ? 2.48 15.742 27.406 1 90.12 374 LEU A C 1
ATOM 2910 O O . LEU A 1 374 ? 2.105 15.406 28.531 1 90.12 374 LEU A O 1
ATOM 2914 N N . GLU A 1 375 ? 3.684 16.312 27.203 1 91.44 375 GLU A N 1
ATOM 2915 C CA . GLU A 1 375 ? 4.52 16.734 28.328 1 91.44 375 GLU A CA 1
ATOM 2916 C C . GLU A 1 375 ? 3.875 17.891 29.094 1 91.44 375 GLU A C 1
ATOM 2918 O O . GLU A 1 375 ? 2.971 18.547 28.578 1 91.44 375 GLU A O 1
ATOM 2923 N N . ASN A 1 376 ? 4.379 18.078 30.297 1 92 376 ASN A N 1
ATOM 2924 C CA . ASN A 1 376 ? 3.93 19.25 31.047 1 92 376 ASN A CA 1
ATOM 2925 C C . ASN A 1 376 ? 4.23 20.547 30.312 1 92 376 ASN A C 1
ATOM 2927 O O . ASN A 1 376 ? 5.359 20.766 29.859 1 92 376 ASN A O 1
ATOM 2931 N N . LEU A 1 377 ? 3.236 21.391 30.203 1 95.19 377 LEU A N 1
ATOM 2932 C CA . LEU A 1 377 ? 3.34 22.594 29.375 1 95.19 377 LEU A CA 1
ATOM 2933 C C . LEU A 1 377 ? 4.402 23.531 29.922 1 95.19 377 LEU A C 1
ATOM 2935 O O . LEU A 1 377 ? 5.129 24.172 29.156 1 95.19 377 LEU A O 1
ATOM 2939 N N . GLU A 1 378 ? 4.465 23.672 31.219 1 95.81 378 GLU A N 1
ATOM 2940 C CA . GLU A 1 378 ? 5.465 24.562 31.812 1 95.81 378 GLU A CA 1
ATOM 2941 C C . GLU A 1 378 ? 6.879 24.062 31.531 1 95.81 378 GLU A C 1
ATOM 2943 O O . GLU A 1 378 ? 7.801 24.859 31.359 1 95.81 378 GLU A O 1
ATOM 2948 N N . ASP A 1 379 ? 7.027 22.766 31.547 1 95.12 379 ASP A N 1
ATOM 2949 C CA . ASP A 1 379 ? 8.32 22.188 31.188 1 95.12 379 ASP A CA 1
ATOM 2950 C C . ASP A 1 379 ? 8.672 22.5 29.734 1 95.12 379 ASP A C 1
ATOM 2952 O O . ASP A 1 379 ? 9.828 22.797 29.422 1 95.12 379 ASP A O 1
ATOM 2956 N N . LEU A 1 380 ? 7.723 22.453 28.844 1 96.31 380 LEU A N 1
ATOM 2957 C CA . LEU A 1 380 ? 7.941 22.75 27.438 1 96.31 380 LEU A CA 1
ATOM 2958 C C . LEU A 1 380 ? 8.32 24.219 27.25 1 96.31 380 LEU A C 1
ATOM 2960 O O . LEU A 1 380 ? 9.227 24.531 26.469 1 96.31 380 LEU A O 1
ATOM 2964 N N . LYS A 1 381 ? 7.621 25.094 27.938 1 97 381 LYS A N 1
ATOM 2965 C CA . LYS A 1 381 ? 7.934 26.531 27.844 1 97 381 LYS A CA 1
ATOM 2966 C C . LYS A 1 381 ? 9.359 26.812 28.312 1 97 381 LYS A C 1
ATOM 2968 O O . LYS A 1 381 ? 10.086 27.562 27.672 1 97 381 LYS A O 1
ATOM 2973 N N . ARG A 1 382 ? 9.719 26.188 29.391 1 95.88 382 ARG A N 1
ATOM 2974 C CA . ARG A 1 382 ? 11.062 26.375 29.922 1 95.88 382 ARG A CA 1
ATOM 2975 C C . ARG A 1 382 ? 12.109 25.875 28.922 1 95.88 382 ARG A C 1
ATOM 2977 O O . ARG A 1 382 ? 13.148 26.516 28.734 1 95.88 382 ARG A O 1
ATOM 2984 N N . ASP A 1 383 ? 11.875 24.734 28.375 1 95.94 383 ASP A N 1
ATOM 2985 C CA . ASP A 1 383 ? 12.781 24.203 27.375 1 95.94 383 ASP A CA 1
ATOM 2986 C C . ASP A 1 383 ? 12.953 25.172 26.203 1 95.94 383 ASP A C 1
ATOM 2988 O O . ASP A 1 383 ? 14.07 25.391 25.734 1 95.94 383 ASP A O 1
ATOM 2992 N N . LEU A 1 384 ? 11.906 25.844 25.734 1 97.62 384 LEU A N 1
ATOM 2993 C CA . LEU A 1 384 ? 11.945 26.781 24.625 1 97.62 384 LEU A CA 1
ATOM 2994 C C . LEU A 1 384 ? 12.656 28.062 25.031 1 97.62 384 LEU A C 1
ATOM 2996 O O . LEU A 1 384 ? 13.398 28.656 24.25 1 97.62 384 LEU A O 1
ATOM 3000 N N . VAL A 1 385 ? 12.367 28.484 26.266 1 97.25 385 VAL A N 1
ATOM 3001 C CA . VAL A 1 385 ? 13.039 29.688 26.734 1 97.25 385 VAL A CA 1
ATOM 3002 C C . VAL A 1 385 ? 14.547 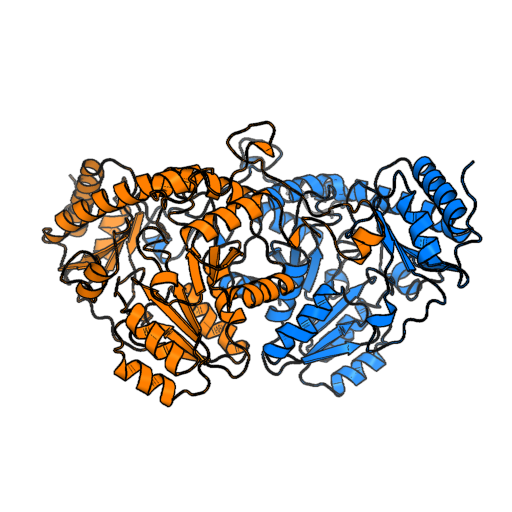29.469 26.719 1 97.25 385 VAL A C 1
ATOM 3004 O O . VAL A 1 385 ? 15.297 30.344 26.266 1 97.25 385 VAL A O 1
ATOM 3007 N N . ASP A 1 386 ? 14.984 28.344 27.219 1 96.31 386 ASP A N 1
ATOM 3008 C CA . ASP A 1 386 ? 16.406 28.016 27.156 1 96.31 386 ASP A CA 1
ATOM 3009 C C . ASP A 1 386 ? 16.891 27.953 25.719 1 96.31 386 ASP A C 1
ATOM 3011 O O . ASP A 1 386 ? 18.016 28.359 25.422 1 96.31 386 ASP A O 1
ATOM 3015 N N . GLY A 1 387 ? 16.078 27.391 24.859 1 97 387 GLY A N 1
ATOM 3016 C CA . GLY A 1 387 ? 16.406 27.391 23.453 1 97 387 GLY A CA 1
ATOM 3017 C C . GLY A 1 387 ? 16.562 28.781 22.859 1 97 387 GLY A C 1
ATOM 3018 O O . GLY A 1 387 ? 17.469 29.031 22.062 1 97 387 GLY A O 1
ATOM 3019 N N . PHE A 1 388 ? 15.711 29.719 23.234 1 97.75 388 PHE A N 1
ATOM 3020 C CA . PHE A 1 388 ? 15.773 31.078 22.719 1 97.75 388 PHE A CA 1
ATOM 3021 C C . PHE A 1 388 ? 17.031 31.781 23.219 1 97.75 388 PHE A C 1
ATOM 3023 O O . PHE A 1 388 ? 17.609 32.625 22.5 1 97.75 388 PHE A O 1
ATOM 3030 N N . LYS A 1 389 ? 17.422 31.484 24.422 1 97 389 LYS A N 1
ATOM 3031 C CA . LYS A 1 389 ? 18.688 32.031 24.891 1 97 389 LYS A CA 1
ATOM 3032 C C . LYS A 1 389 ? 19.828 31.594 23.984 1 97 389 LYS A C 1
ATOM 3034 O O . LYS A 1 389 ? 20.688 32.406 23.609 1 97 389 LYS A O 1
ATOM 3039 N N . ARG A 1 390 ? 19.812 30.328 23.641 1 96.75 390 ARG A N 1
ATOM 3040 C CA . ARG A 1 390 ? 20.844 29.812 22.75 1 96.75 390 ARG A CA 1
ATOM 3041 C C . ARG A 1 390 ? 20.719 30.438 21.359 1 96.75 390 ARG A C 1
ATOM 3043 O O . ARG A 1 390 ? 21.734 30.688 20.703 1 96.75 390 ARG A O 1
ATOM 3050 N N . LEU A 1 391 ? 19.547 30.641 20.938 1 97.12 391 LEU A N 1
ATOM 3051 C CA . LEU A 1 391 ? 19.312 31.312 19.656 1 97.12 391 LEU A CA 1
ATOM 3052 C C . LEU A 1 391 ? 19.969 32.688 19.641 1 97.12 391 LEU A C 1
ATOM 3054 O O . LEU A 1 391 ? 20.547 33.094 18.625 1 97.12 391 LEU A O 1
ATOM 3058 N N . ARG A 1 392 ? 19.953 33.344 20.734 1 95.69 392 ARG A N 1
ATOM 3059 C CA . ARG A 1 392 ? 20.5 34.719 20.844 1 95.69 392 ARG A CA 1
ATOM 3060 C C . ARG A 1 392 ? 22 34.688 21.094 1 95.69 392 ARG A C 1
ATOM 3062 O O . ARG A 1 392 ? 22.656 35.719 21.125 1 95.69 392 ARG A O 1
ATOM 3069 N N . GLY A 1 393 ? 22.516 33.5 21.25 1 92.81 393 GLY A N 1
ATOM 3070 C CA . GLY A 1 393 ? 23.953 33.406 21.484 1 92.81 393 GLY A CA 1
ATOM 3071 C C . GLY A 1 393 ? 24.312 33.531 22.953 1 92.81 393 GLY A C 1
ATOM 3072 O O . GLY A 1 393 ? 25.484 33.75 23.281 1 92.81 393 GLY A O 1
ATOM 3073 N N . GLU A 1 394 ? 23.297 33.375 23.781 1 85.81 394 GLU A N 1
ATOM 3074 C CA . GLU A 1 394 ? 23.578 33.469 25.203 1 85.81 394 GLU A CA 1
ATOM 3075 C C . GLU A 1 394 ? 24.047 32.125 25.766 1 85.81 394 GLU A C 1
ATOM 3077 O O . GLU A 1 394 ? 23.5 31.078 25.422 1 85.81 394 GLU A O 1
ATOM 3082 N N . HIS A 1 395 ? 25.344 31.844 25.875 1 66.62 395 HIS A N 1
ATOM 3083 C CA . HIS A 1 395 ? 25.906 30.609 26.391 1 66.62 395 HIS A CA 1
ATOM 3084 C C . HIS A 1 395 ? 25.391 30.312 27.797 1 66.62 395 HIS A C 1
ATOM 3086 O O . HIS A 1 395 ? 25.281 31.234 28.625 1 66.62 395 HIS A O 1
ATOM 3092 N N . GLN A 1 396 ? 24.5 29.297 27.953 1 55.12 396 GLN A N 1
ATOM 3093 C CA . GLN A 1 396 ? 24.172 28.859 29.312 1 55.12 396 GLN A CA 1
ATOM 3094 C C . GLN A 1 396 ? 25.453 28.672 30.141 1 55.12 396 GLN A C 1
ATOM 3096 O O . GLN A 1 396 ? 26.359 27.938 29.734 1 55.12 396 GLN A O 1
ATOM 3101 N N . HIS A 1 397 ? 25.922 29.609 30.859 1 42.78 397 HIS A N 1
ATOM 3102 C CA . HIS A 1 397 ? 26.859 29.312 31.922 1 42.78 397 HIS A CA 1
ATOM 3103 C C . HIS A 1 397 ? 26.266 28.328 32.938 1 42.78 397 HIS A C 1
ATOM 3105 O O . HIS A 1 397 ? 25.062 28.359 33.188 1 42.78 397 HIS A O 1
ATOM 3111 N N . MET B 1 1 ? 41.125 -13.703 8.422 1 22.73 1 MET B N 1
ATOM 3112 C CA . MET B 1 1 ? 40.781 -14.195 7.09 1 22.73 1 MET B CA 1
ATOM 3113 C C . MET B 1 1 ? 39.469 -14.938 7.094 1 22.73 1 MET B C 1
ATOM 3115 O O . MET B 1 1 ? 39.406 -16.125 7.402 1 22.73 1 MET B O 1
ATOM 3119 N N . THR B 1 2 ? 38.375 -14.469 7.781 1 31.2 2 THR B N 1
ATOM 3120 C CA . THR B 1 2 ? 37.125 -15.203 8.008 1 31.2 2 THR B CA 1
ATOM 3121 C C . THR B 1 2 ? 36.562 -15.742 6.691 1 31.2 2 THR B C 1
ATOM 3123 O O . THR B 1 2 ? 36.375 -14.984 5.738 1 31.2 2 THR B O 1
ATOM 3126 N N . ASP B 1 3 ? 37.094 -16.922 6.316 1 30.39 3 ASP B N 1
ATOM 3127 C CA . ASP B 1 3 ? 36.875 -17.688 5.086 1 30.39 3 ASP B CA 1
ATOM 3128 C C . ASP B 1 3 ? 35.406 -17.703 4.695 1 30.39 3 ASP B C 1
ATOM 3130 O O . ASP B 1 3 ? 34.625 -18.531 5.184 1 30.39 3 ASP B O 1
ATOM 3134 N N . ARG B 1 4 ? 34.875 -16.625 4.75 1 37.22 4 ARG B N 1
ATOM 3135 C CA . ARG B 1 4 ? 33.531 -16.172 4.383 1 37.22 4 ARG B CA 1
ATOM 3136 C C . ARG B 1 4 ? 33.062 -16.875 3.123 1 37.22 4 ARG B C 1
ATOM 3138 O O . ARG B 1 4 ? 31.984 -16.531 2.592 1 37.22 4 ARG B O 1
ATOM 3145 N N . SER B 1 5 ? 34 -17.375 2.141 1 41.38 5 SER B N 1
ATOM 3146 C CA . SER B 1 5 ? 33.75 -17.312 0.706 1 41.38 5 SER B CA 1
ATOM 3147 C C . SER B 1 5 ? 32.844 -18.453 0.261 1 41.38 5 SER B C 1
ATOM 3149 O O . SER B 1 5 ? 32.625 -18.672 -0.937 1 41.38 5 SER B O 1
ATOM 3151 N N . ALA B 1 6 ? 32.906 -19.656 0.856 1 45.94 6 ALA B N 1
ATOM 3152 C CA . ALA B 1 6 ? 32.188 -20.688 0.121 1 45.94 6 ALA B CA 1
ATOM 3153 C C . ALA B 1 6 ? 30.688 -20.391 0.071 1 45.94 6 ALA B C 1
ATOM 3155 O O . ALA B 1 6 ? 30.078 -20.016 1.081 1 45.94 6 ALA B O 1
ATOM 3156 N N . GLU B 1 7 ? 30.094 -20.172 -1.082 1 64.5 7 GLU B N 1
ATOM 3157 C CA . GLU B 1 7 ? 28.672 -19.984 -1.353 1 64.5 7 GLU B CA 1
ATOM 3158 C C . GLU B 1 7 ? 27.812 -20.938 -0.528 1 64.5 7 GLU B C 1
ATOM 3160 O O . GLU B 1 7 ? 27.953 -22.156 -0.654 1 64.5 7 GLU B O 1
ATOM 3165 N N . ARG B 1 8 ? 27.359 -20.562 0.598 1 72.19 8 ARG B N 1
ATOM 3166 C CA . ARG B 1 8 ? 26.531 -21.359 1.49 1 72.19 8 ARG B CA 1
ATOM 3167 C C . ARG B 1 8 ? 25.344 -21.953 0.738 1 72.19 8 ARG B C 1
ATOM 3169 O O . ARG B 1 8 ? 24.844 -21.359 -0.222 1 72.19 8 ARG B O 1
ATOM 3176 N N . ARG B 1 9 ? 25.172 -23.219 1.149 1 84.38 9 ARG B N 1
ATOM 3177 C CA . ARG B 1 9 ? 23.953 -23.844 0.653 1 84.38 9 ARG B CA 1
ATOM 3178 C C . ARG B 1 9 ? 22.719 -23.078 1.097 1 84.38 9 ARG B C 1
ATOM 3180 O O . ARG B 1 9 ? 22.766 -22.312 2.064 1 84.38 9 ARG B O 1
ATOM 3187 N N . VAL B 1 10 ? 21.672 -23.234 0.386 1 86.12 10 VAL B N 1
ATOM 3188 C CA . VAL B 1 10 ? 20.484 -22.406 0.535 1 86.12 10 VAL B CA 1
ATOM 3189 C C . VAL B 1 10 ? 19.891 -22.594 1.933 1 86.12 10 VAL B C 1
ATOM 3191 O O . VAL B 1 10 ? 19.406 -21.641 2.539 1 86.12 10 VAL B O 1
ATOM 3194 N N . GLU B 1 11 ? 19.969 -23.812 2.5 1 82.12 11 GLU B N 1
ATOM 3195 C CA . GLU B 1 11 ? 19.422 -24.078 3.834 1 82.12 11 GLU B CA 1
ATOM 3196 C C . GLU B 1 11 ? 20.156 -23.25 4.887 1 82.12 11 GLU B C 1
ATOM 3198 O O . GLU B 1 11 ? 19.531 -22.688 5.793 1 82.12 11 GLU B O 1
ATOM 3203 N N . THR B 1 12 ? 21.453 -23.234 4.715 1 81.88 12 THR B N 1
ATOM 3204 C CA . THR B 1 12 ? 22.266 -22.453 5.641 1 81.88 12 THR B CA 1
ATOM 3205 C C . THR B 1 12 ? 22 -20.969 5.484 1 81.88 12 THR B C 1
ATOM 3207 O O . THR B 1 12 ? 21.844 -20.25 6.477 1 81.88 12 THR B O 1
ATOM 3210 N N . THR B 1 13 ? 21.828 -20.578 4.25 1 82.75 13 THR B N 1
ATOM 3211 C CA . THR B 1 13 ? 21.562 -19.172 3.965 1 82.75 13 THR B CA 1
ATOM 3212 C C . THR B 1 13 ? 20.25 -18.719 4.598 1 82.75 13 THR B C 1
ATOM 3214 O O . THR B 1 13 ? 20.188 -17.672 5.238 1 82.75 13 THR B O 1
ATOM 3217 N N . LEU B 1 14 ? 19.25 -19.469 4.523 1 86 14 LEU B N 1
ATOM 3218 C CA . LEU B 1 14 ? 17.906 -19.125 4.988 1 86 14 LEU B CA 1
ATOM 3219 C C . LEU B 1 14 ? 17.891 -18.969 6.504 1 86 14 LEU B C 1
ATOM 3221 O O . LEU B 1 14 ? 17.062 -18.219 7.039 1 86 14 LEU B O 1
ATOM 3225 N N . THR B 1 15 ? 18.828 -19.625 7.211 1 82.19 15 THR B N 1
ATOM 3226 C CA . THR B 1 15 ? 18.844 -19.547 8.672 1 82.19 15 THR B CA 1
ATOM 3227 C C . THR B 1 15 ? 19.672 -18.359 9.141 1 82.19 15 THR B C 1
ATOM 3229 O O . THR B 1 15 ? 19.625 -17.984 10.312 1 82.19 15 THR B O 1
ATOM 3232 N N . ARG B 1 16 ? 20.359 -17.688 8.156 1 78.81 16 ARG B N 1
ATOM 3233 C CA . ARG B 1 16 ? 21.344 -16.703 8.586 1 78.81 16 ARG B CA 1
ATOM 3234 C C . ARG B 1 16 ? 20.984 -15.305 8.109 1 78.81 16 ARG B C 1
ATOM 3236 O O . ARG B 1 16 ? 21.328 -14.312 8.75 1 78.81 16 ARG B O 1
ATOM 3243 N N . VAL B 1 17 ? 20.344 -15.273 7.07 1 83.5 17 VAL B N 1
ATOM 3244 C CA . VAL B 1 17 ? 20.109 -13.969 6.457 1 83.5 17 VAL B CA 1
ATOM 3245 C C . VAL B 1 17 ? 18.984 -13.25 7.188 1 83.5 17 VAL B C 1
ATOM 3247 O O . VAL B 1 17 ? 18.109 -13.898 7.781 1 83.5 17 VAL B O 1
ATO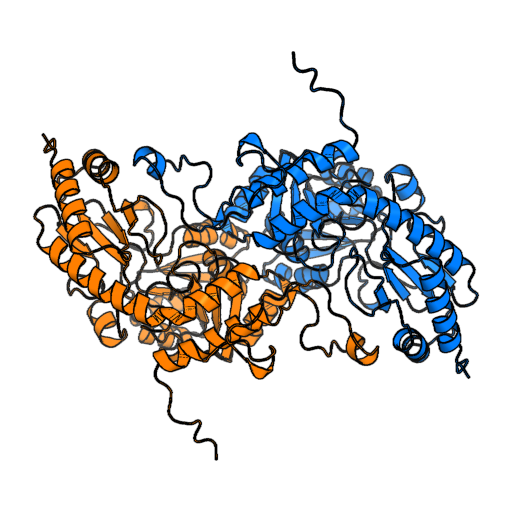M 3250 N N . GLY B 1 18 ? 19 -11.922 7.113 1 84.25 18 GLY B N 1
ATOM 3251 C CA . GLY B 1 18 ? 17.922 -11.102 7.633 1 84.25 18 GLY B CA 1
ATOM 3252 C C . GLY B 1 18 ? 17.875 -11.047 9.148 1 84.25 18 GLY B C 1
ATOM 3253 O O . GLY B 1 18 ? 16.812 -10.852 9.742 1 84.25 18 GLY B O 1
ATOM 3254 N N . ARG B 1 19 ? 18.953 -11.398 9.828 1 79 19 ARG B N 1
ATOM 3255 C CA . ARG B 1 19 ? 19.031 -11.281 11.281 1 79 19 ARG B CA 1
ATOM 3256 C C . ARG B 1 19 ? 20.422 -10.859 11.719 1 79 19 ARG B C 1
ATOM 3258 O O . ARG B 1 19 ? 21.422 -11.219 11.086 1 79 19 ARG B O 1
ATOM 3265 N N . CYS B 1 20 ? 20.438 -10.055 12.75 1 83.06 20 CYS B N 1
ATOM 3266 C CA . CYS B 1 20 ? 21.672 -9.609 13.383 1 83.06 20 CYS B CA 1
ATOM 3267 C C . CYS B 1 20 ? 21.531 -9.578 14.906 1 83.06 20 CYS B C 1
ATOM 3269 O O . CYS B 1 20 ? 21.219 -8.539 15.484 1 83.06 20 CYS B O 1
ATOM 3271 N N . SER B 1 21 ? 21.844 -10.727 15.516 1 77.62 21 SER B N 1
ATOM 3272 C CA . SER B 1 21 ? 21.594 -10.914 16.938 1 77.62 21 SER B CA 1
ATOM 3273 C C . SER B 1 21 ? 22.391 -9.906 17.781 1 77.62 21 SER B C 1
ATOM 3275 O O . SER B 1 21 ? 21.922 -9.492 18.844 1 77.62 21 SER B O 1
ATOM 3277 N N . GLU B 1 22 ? 23.484 -9.523 17.25 1 78.44 22 GLU B N 1
ATOM 3278 C CA . GLU B 1 22 ? 24.328 -8.578 17.984 1 78.44 22 GLU B CA 1
ATOM 3279 C C . GLU B 1 22 ? 23.609 -7.242 18.172 1 78.44 22 GLU B C 1
ATOM 3281 O O . GLU B 1 22 ? 23.859 -6.543 19.156 1 78.44 22 GLU B O 1
ATOM 3286 N N . GLU B 1 23 ? 22.688 -7.023 17.281 1 83.19 23 GLU B N 1
ATOM 3287 C CA . GLU B 1 23 ? 21.984 -5.742 17.328 1 83.19 23 GLU B CA 1
ATOM 3288 C C . GLU B 1 23 ? 20.719 -5.84 18.172 1 83.19 23 GLU B C 1
ATOM 3290 O O . GLU B 1 23 ? 20.047 -4.836 18.406 1 83.19 23 GLU B O 1
ATOM 3295 N N . GLN B 1 24 ? 20.516 -7.047 18.734 1 85.38 24 GLN B N 1
ATOM 3296 C CA . GLN B 1 24 ? 19.25 -7.258 19.422 1 85.38 24 GLN B CA 1
ATOM 3297 C C . GLN B 1 24 ? 19.453 -8.102 20.688 1 85.38 24 GLN B C 1
ATOM 3299 O O . GLN B 1 24 ? 18.75 -9.086 20.891 1 85.38 24 GLN B O 1
ATOM 3304 N N . TYR B 1 25 ? 20.453 -7.848 21.547 1 81.38 25 TYR B N 1
ATOM 3305 C CA . TYR B 1 25 ? 20.719 -8.414 22.859 1 81.38 25 TYR B CA 1
ATOM 3306 C C . TYR B 1 25 ? 20.984 -9.914 22.766 1 81.38 25 TYR B C 1
ATOM 3308 O O . TYR B 1 25 ? 20.719 -10.656 23.703 1 81.38 25 TYR B O 1
ATOM 3316 N N . GLY B 1 26 ? 21.188 -10.352 21.5 1 78.31 26 GLY B N 1
ATOM 3317 C CA . GLY B 1 26 ? 21.547 -11.75 21.312 1 78.31 26 GLY B CA 1
ATOM 3318 C C . GLY B 1 26 ? 20.359 -12.617 20.906 1 78.31 26 GLY B C 1
ATOM 3319 O O . GLY B 1 26 ? 20.531 -13.812 20.656 1 78.31 26 GLY B O 1
ATOM 3320 N N . PHE B 1 27 ? 19.203 -11.977 20.891 1 82.62 27 PHE B N 1
ATOM 3321 C CA . PHE B 1 27 ? 18.047 -12.75 20.453 1 82.62 27 PHE B CA 1
ATOM 3322 C C . PHE B 1 27 ? 18.219 -13.219 19.016 1 82.62 27 PHE B C 1
ATOM 3324 O O . PHE B 1 27 ? 18.719 -12.477 18.172 1 82.62 27 PHE B O 1
ATOM 3331 N N . ILE B 1 28 ? 17.875 -14.406 18.75 1 80 28 ILE B N 1
ATOM 3332 C CA . ILE B 1 28 ? 18.047 -15.023 17.438 1 80 28 ILE B CA 1
ATOM 3333 C C . ILE B 1 28 ? 17.188 -14.281 16.406 1 80 28 ILE B C 1
ATOM 3335 O O . ILE B 1 28 ? 17.656 -13.992 15.305 1 80 28 ILE B O 1
ATOM 3339 N N . ASN B 1 29 ? 15.914 -14 16.781 1 85.56 29 ASN B N 1
ATOM 3340 C CA . ASN B 1 29 ? 15 -13.32 15.875 1 85.56 29 ASN B CA 1
ATOM 3341 C C . ASN B 1 29 ? 14.922 -11.828 16.172 1 85.56 29 ASN B C 1
ATOM 3343 O O . ASN B 1 29 ? 14.953 -11.422 17.328 1 85.56 29 ASN B O 1
ATOM 3347 N N . ALA B 1 30 ? 14.789 -11.031 15.102 1 84.19 30 ALA B N 1
ATOM 3348 C CA . ALA B 1 30 ? 14.68 -9.578 15.234 1 84.19 30 ALA B CA 1
ATOM 3349 C C . ALA B 1 30 ? 13.312 -9.172 15.781 1 84.19 30 ALA B C 1
ATOM 3351 O O . ALA B 1 30 ? 12.312 -9.859 15.539 1 84.19 30 ALA B O 1
ATOM 3352 N N . PRO B 1 31 ? 13.297 -8.133 16.594 1 87.88 31 PRO B N 1
ATOM 3353 C CA . PRO B 1 31 ? 12.008 -7.648 17.094 1 87.88 31 PRO B CA 1
ATOM 3354 C C . PRO B 1 31 ? 11.148 -7.008 16 1 87.88 31 PRO B C 1
ATOM 3356 O O . PRO B 1 31 ? 11.641 -6.758 14.898 1 87.88 31 PRO B O 1
ATOM 3359 N N . ILE B 1 32 ? 9.812 -6.914 16.297 1 92 32 ILE B N 1
ATOM 3360 C CA . ILE B 1 32 ? 8.945 -6.078 15.461 1 92 32 ILE B CA 1
ATOM 3361 C C . ILE B 1 32 ? 9.148 -4.609 15.82 1 92 32 ILE B C 1
ATOM 3363 O O . ILE B 1 32 ? 8.844 -4.191 16.938 1 92 32 ILE B O 1
ATOM 3367 N N . TYR B 1 33 ? 9.805 -3.869 14.938 1 89.62 33 TYR B N 1
ATOM 3368 C CA . TYR B 1 33 ? 9.906 -2.424 15.117 1 89.62 33 TYR B CA 1
ATOM 3369 C C . TYR B 1 33 ? 8.656 -1.724 14.594 1 89.62 33 TYR B C 1
ATOM 3371 O O . TYR B 1 33 ? 8.219 -1.979 13.469 1 89.62 33 TYR B O 1
ATOM 3379 N N . ARG B 1 34 ? 8.125 -0.93 15.438 1 86.94 34 ARG B N 1
ATOM 3380 C CA . ARG B 1 34 ? 7.012 -0.065 15.078 1 86.94 34 ARG B CA 1
ATOM 3381 C C . ARG B 1 34 ? 7.402 1.405 15.172 1 86.94 34 ARG B C 1
ATOM 3383 O O . ARG B 1 34 ? 8.164 1.796 16.062 1 86.94 34 ARG B O 1
ATOM 3390 N N . GLY B 1 35 ? 7.055 2.148 14.133 1 87.25 35 GLY B N 1
ATOM 3391 C CA . GLY B 1 35 ? 7.332 3.566 14.297 1 87.25 35 GLY B CA 1
ATOM 3392 C C . GLY B 1 35 ? 7.051 4.375 13.047 1 87.25 35 GLY B C 1
ATOM 3393 O O . GLY B 1 35 ? 7.32 3.92 11.93 1 87.25 35 GLY B O 1
ATOM 3394 N N . SER B 1 36 ? 6.508 5.508 13.211 1 86.31 36 SER B N 1
ATOM 3395 C CA . SER B 1 36 ? 6.371 6.5 12.148 1 86.31 36 SER B CA 1
ATOM 3396 C C . SER B 1 36 ? 7.465 7.555 12.234 1 86.31 36 SER B C 1
ATOM 3398 O O . SER B 1 36 ? 8.094 7.891 11.227 1 86.31 36 SER B O 1
ATOM 3400 N N . THR B 1 37 ? 7.777 7.961 13.445 1 85.31 37 THR B N 1
ATOM 3401 C CA . THR B 1 37 ? 8.664 9.094 13.664 1 85.31 37 THR B CA 1
ATOM 3402 C C . THR B 1 37 ? 10.023 8.633 14.172 1 85.31 37 THR B C 1
ATOM 3404 O O . THR B 1 37 ? 10.102 7.75 15.031 1 85.31 37 THR B O 1
ATOM 3407 N N . THR B 1 38 ? 11.031 9.125 13.609 1 87 38 THR B N 1
ATOM 3408 C CA . THR B 1 38 ? 12.398 8.984 14.102 1 87 38 THR B CA 1
ATOM 3409 C C . THR B 1 38 ? 12.984 10.336 14.492 1 87 38 THR B C 1
ATOM 3411 O O . THR B 1 38 ? 12.656 11.359 13.875 1 87 38 THR B O 1
ATOM 3414 N N . LEU B 1 39 ? 13.789 10.359 15.484 1 89.38 39 LEU B N 1
ATOM 3415 C CA . LEU B 1 39 ? 14.398 11.602 15.961 1 89.38 39 LEU B CA 1
ATOM 3416 C C . LEU B 1 39 ? 15.828 11.734 15.445 1 89.38 39 LEU B C 1
ATOM 3418 O O . LEU B 1 39 ? 16.531 10.734 15.281 1 89.38 39 LEU B O 1
ATOM 3422 N N . TYR B 1 40 ? 16.188 12.961 15.156 1 90.5 40 TYR B N 1
ATOM 3423 C CA . TYR B 1 40 ? 17.547 13.297 14.789 1 90.5 40 TYR B CA 1
ATOM 3424 C C . TYR B 1 40 ? 18.297 13.906 15.969 1 90.5 40 TYR B C 1
ATOM 3426 O O . TYR B 1 40 ? 17.734 14.688 16.734 1 90.5 40 TYR B O 1
ATOM 3434 N N . ARG B 1 41 ? 19.562 13.516 16.125 1 86.56 41 ARG B N 1
ATOM 3435 C CA . ARG B 1 41 ? 20.344 13.977 17.25 1 86.56 41 ARG B CA 1
ATOM 3436 C C . ARG B 1 41 ? 20.797 15.43 17.062 1 86.56 41 ARG B C 1
ATOM 3438 O O . ARG B 1 41 ? 20.906 16.188 18.031 1 86.56 41 ARG B O 1
ATOM 3445 N N . THR B 1 42 ? 21.047 15.727 15.805 1 90.94 42 THR B N 1
ATOM 3446 C CA . THR B 1 42 ? 21.516 17.078 15.531 1 90.94 42 THR B CA 1
ATOM 3447 C C . THR B 1 42 ? 20.734 17.703 14.383 1 90.94 42 THR B C 1
ATOM 3449 O O . THR B 1 42 ? 20.172 17 13.555 1 90.94 42 THR B O 1
ATOM 3452 N N . PHE B 1 43 ? 20.797 19 14.445 1 92.75 43 PHE B N 1
ATOM 3453 C CA . PHE B 1 43 ? 20.172 19.766 13.367 1 92.75 43 PHE B CA 1
ATOM 3454 C C . PHE B 1 43 ? 20.812 19.422 12.023 1 92.75 43 PHE B C 1
ATOM 3456 O O . PHE B 1 43 ? 20.109 19.266 11.023 1 92.75 43 PHE B O 1
ATOM 3463 N N . ASP B 1 44 ? 22.078 19.328 12.047 1 92.12 44 ASP B N 1
ATOM 3464 C CA . ASP B 1 44 ? 22.797 18.969 10.836 1 92.12 44 ASP B CA 1
ATOM 3465 C C . ASP B 1 44 ? 22.328 17.641 10.273 1 92.12 44 ASP B C 1
ATOM 3467 O O . ASP B 1 44 ? 22.125 17.5 9.07 1 92.12 44 ASP B O 1
ATOM 3471 N N . ASP B 1 45 ? 22.125 16.656 11.195 1 91.38 45 ASP B N 1
ATOM 3472 C CA . ASP B 1 45 ? 21.625 15.344 10.773 1 91.38 45 ASP B CA 1
ATOM 3473 C C . ASP B 1 45 ? 20.219 15.453 10.188 1 91.38 45 ASP B C 1
ATOM 3475 O O . ASP B 1 45 ? 19.906 14.789 9.203 1 91.38 45 ASP B O 1
ATOM 3479 N N . ALA B 1 46 ? 19.406 16.266 10.797 1 90.19 46 ALA B N 1
ATOM 3480 C CA . ALA B 1 46 ? 18.031 16.438 10.344 1 90.19 46 ALA B CA 1
ATOM 3481 C C . ALA B 1 46 ? 17.984 17.078 8.953 1 90.19 46 ALA B C 1
ATOM 3483 O O . ALA B 1 46 ? 17.281 16.594 8.07 1 90.19 46 ALA B O 1
ATOM 3484 N N . MET B 1 47 ? 18.766 18.125 8.75 1 90.06 47 MET B N 1
ATOM 3485 C CA . MET B 1 47 ? 18.75 18.891 7.508 1 90.06 47 MET B CA 1
ATOM 3486 C C . MET B 1 47 ? 19.312 18.062 6.355 1 90.06 47 MET B C 1
ATOM 3488 O O . MET B 1 47 ? 18.953 18.266 5.199 1 90.06 47 MET B O 1
ATOM 3492 N N . ASN B 1 48 ? 20.109 17.078 6.77 1 89.12 48 ASN B N 1
ATOM 3493 C CA . ASN B 1 48 ? 20.766 16.281 5.73 1 89.12 48 ASN B CA 1
ATOM 3494 C C . ASN B 1 48 ? 20.25 14.844 5.719 1 89.12 48 ASN B C 1
ATOM 3496 O O . ASN B 1 48 ? 20.859 13.977 5.098 1 89.12 48 ASN B O 1
ATOM 3500 N N . ALA B 1 49 ? 19.219 14.664 6.434 1 85.75 49 ALA B N 1
ATOM 3501 C CA . ALA B 1 49 ? 18.562 13.367 6.488 1 85.75 49 ALA B CA 1
ATOM 3502 C C . ALA B 1 49 ? 19.547 12.242 6.773 1 85.75 49 ALA B C 1
ATOM 3504 O O . ALA B 1 49 ? 19.562 11.219 6.09 1 85.75 49 ALA B O 1
ATOM 3505 N N . ARG B 1 50 ? 20.5 12.57 7.688 1 87.56 50 ARG B N 1
ATOM 3506 C CA . ARG B 1 50 ? 21.484 11.562 8.062 1 87.56 50 ARG B CA 1
ATOM 3507 C C . ARG B 1 50 ? 20.984 10.695 9.211 1 87.56 50 ARG B C 1
ATOM 3509 O O . ARG B 1 50 ? 21.188 11.031 10.383 1 87.56 50 ARG B O 1
ATOM 3516 N N . ALA B 1 51 ? 20.312 9.672 8.992 1 87.75 51 ALA B N 1
ATOM 3517 C CA . ALA B 1 51 ? 19.797 8.656 9.906 1 87.75 51 ALA B CA 1
ATOM 3518 C C . ALA B 1 51 ? 19.562 7.332 9.18 1 87.75 51 ALA B C 1
ATOM 3520 O O . ALA B 1 51 ? 19.391 7.309 7.957 1 87.75 51 ALA B O 1
ATOM 3521 N N . PRO B 1 52 ? 19.703 6.242 9.922 1 84.81 52 PRO B N 1
ATOM 3522 C CA . PRO B 1 52 ? 19.422 4.961 9.266 1 84.81 52 PRO B CA 1
ATOM 3523 C C . PRO B 1 52 ? 18.016 4.918 8.648 1 84.81 52 PRO B C 1
ATOM 3525 O O . PRO B 1 52 ? 17.844 4.34 7.574 1 84.81 52 PRO B O 1
ATOM 3528 N N . PHE B 1 53 ? 17.062 5.574 9.375 1 89.19 53 PHE B N 1
ATOM 3529 C CA . PHE B 1 53 ? 15.711 5.715 8.875 1 89.19 53 PHE B CA 1
ATOM 3530 C C . PHE B 1 53 ? 15.211 7.148 9.047 1 89.19 53 PHE B C 1
ATOM 3532 O O . PHE B 1 53 ? 15.133 7.648 10.172 1 89.19 53 PHE B O 1
ATOM 3539 N N . MET B 1 54 ? 14.812 7.734 7.984 1 86.19 54 MET B N 1
ATOM 3540 C CA . MET B 1 54 ? 14.391 9.133 8 1 86.19 54 MET B CA 1
ATOM 3541 C C . MET B 1 54 ? 13 9.273 8.625 1 86.19 54 MET B C 1
ATOM 3543 O O . MET B 1 54 ? 12.75 10.227 9.367 1 86.19 54 MET B O 1
ATOM 3547 N N . TYR B 1 55 ? 12.164 8.445 8.234 1 89.19 55 TYR B N 1
ATOM 3548 C CA . TYR B 1 55 ? 10.758 8.375 8.625 1 89.19 55 TYR B CA 1
ATOM 3549 C C . TYR B 1 55 ? 10.195 6.977 8.398 1 89.19 55 TYR B C 1
ATOM 3551 O O . TYR B 1 55 ? 10.797 6.176 7.676 1 89.19 55 TYR B O 1
ATOM 3559 N N . GLY B 1 56 ? 9.141 6.668 9.07 1 89.44 56 GLY B N 1
ATOM 3560 C CA . GLY B 1 56 ? 8.602 5.32 9.031 1 89.44 56 GLY B CA 1
ATOM 3561 C C . GLY B 1 56 ? 8.266 4.852 7.625 1 89.44 56 GLY B C 1
ATOM 3562 O O . GLY B 1 56 ? 8.305 3.65 7.34 1 89.44 56 GLY B O 1
ATOM 3563 N N . THR B 1 57 ? 7.914 5.727 6.727 1 90.62 57 THR B N 1
ATOM 3564 C CA . THR B 1 57 ? 7.562 5.336 5.367 1 90.62 57 THR B CA 1
ATOM 3565 C C . THR B 1 57 ? 8.797 4.859 4.605 1 90.62 57 THR B C 1
ATOM 3567 O O . THR B 1 57 ? 8.68 4.277 3.525 1 90.62 57 THR B O 1
ATOM 3570 N N . HIS B 1 58 ? 9.953 5.109 5.176 1 90.56 58 HIS B N 1
ATOM 3571 C CA . HIS B 1 58 ? 11.188 4.672 4.539 1 90.56 58 HIS B CA 1
ATOM 3572 C C . HIS B 1 58 ? 11.648 3.332 5.102 1 90.56 58 HIS B C 1
ATOM 3574 O O . HIS B 1 58 ? 12.734 2.854 4.758 1 90.56 58 HIS B O 1
ATOM 3580 N N . GLY B 1 59 ? 10.867 2.836 5.969 1 92.12 59 GLY B N 1
ATOM 3581 C CA . GLY B 1 59 ? 11.172 1.516 6.496 1 92.12 59 GLY B CA 1
ATOM 3582 C C . GLY B 1 59 ? 11.609 1.541 7.949 1 92.12 59 GLY B C 1
ATOM 3583 O O . GLY B 1 59 ? 11.531 2.578 8.609 1 92.12 59 GLY B O 1
ATOM 3584 N N . ASN B 1 60 ? 11.961 0.468 8.492 1 92.94 60 ASN B N 1
ATOM 3585 C CA . ASN B 1 60 ? 12.477 0.194 9.828 1 92.94 60 ASN B CA 1
ATOM 3586 C C . ASN B 1 60 ? 13.305 -1.087 9.852 1 92.94 60 ASN B C 1
ATOM 3588 O O . ASN B 1 60 ? 13.414 -1.782 8.844 1 92.94 60 ASN B O 1
ATOM 3592 N N . PRO B 1 61 ? 13.93 -1.366 10.938 1 92.25 61 PRO B N 1
ATOM 3593 C CA . PRO B 1 61 ? 14.82 -2.531 10.977 1 92.25 61 PRO B CA 1
ATOM 3594 C C . PRO B 1 61 ? 14.102 -3.828 10.609 1 92.25 61 PRO B C 1
ATOM 3596 O O . PRO B 1 61 ? 14.68 -4.691 9.945 1 92.25 61 PRO B O 1
ATOM 3599 N N . THR B 1 62 ? 12.859 -4.02 11.023 1 93.31 62 THR B N 1
ATOM 3600 C CA . THR B 1 62 ? 12.109 -5.234 10.703 1 93.31 62 THR B CA 1
ATOM 3601 C C . THR B 1 62 ? 12 -5.414 9.195 1 93.31 62 THR B C 1
ATOM 3603 O O . THR B 1 62 ? 12.289 -6.492 8.672 1 93.31 62 THR B O 1
ATOM 3606 N N . VAL B 1 63 ? 11.57 -4.375 8.508 1 95.69 63 VAL B N 1
ATOM 3607 C CA . VAL B 1 63 ? 11.406 -4.395 7.062 1 95.69 63 VAL B CA 1
ATOM 3608 C C . VAL B 1 63 ? 12.766 -4.582 6.391 1 95.69 63 VAL B C 1
ATOM 3610 O O . VAL B 1 63 ? 12.898 -5.367 5.445 1 95.69 63 VAL B O 1
ATOM 3613 N N . ALA B 1 64 ? 13.766 -3.877 6.906 1 95.38 64 ALA B N 1
ATOM 3614 C CA . ALA B 1 64 ? 15.109 -3.936 6.34 1 95.38 64 ALA B CA 1
ATOM 3615 C C . ALA B 1 64 ? 15.68 -5.348 6.418 1 95.38 64 ALA B C 1
ATOM 3617 O O . ALA B 1 64 ? 16.391 -5.793 5.516 1 95.38 64 ALA B O 1
ATOM 3618 N N . HIS B 1 65 ? 15.43 -6.031 7.504 1 94.69 65 HIS B N 1
ATOM 3619 C CA . HIS B 1 65 ? 15.898 -7.406 7.656 1 94.69 65 HIS B CA 1
ATOM 3620 C C . HIS B 1 65 ? 15.312 -8.312 6.574 1 94.69 65 HIS B C 1
ATOM 3622 O O . HIS B 1 65 ? 16.031 -9.125 5.992 1 94.69 65 HIS B O 1
ATOM 3628 N N . LEU B 1 66 ? 14.047 -8.18 6.332 1 97.19 66 LEU B N 1
ATOM 3629 C CA . LEU B 1 66 ? 13.422 -9 5.305 1 97.19 66 LEU B CA 1
ATOM 3630 C C . LEU B 1 66 ? 13.938 -8.633 3.918 1 97.19 66 LEU B C 1
ATOM 3632 O O . LEU B 1 66 ? 14.164 -9.508 3.08 1 97.19 66 LEU B O 1
ATOM 3636 N N . GLN B 1 67 ? 14.086 -7.305 3.643 1 97.88 67 GLN B N 1
ATOM 3637 C CA . GLN B 1 67 ? 14.648 -6.852 2.377 1 97.88 67 GLN B CA 1
ATOM 3638 C C . GLN B 1 67 ? 16.031 -7.457 2.141 1 97.88 67 GLN B C 1
ATOM 3640 O O . GLN B 1 67 ? 16.312 -7.953 1.048 1 97.88 67 GLN B O 1
ATOM 3645 N N . SER B 1 68 ? 16.812 -7.359 3.166 1 96.38 68 SER B N 1
ATOM 3646 C CA . SER B 1 68 ? 18.156 -7.891 3.062 1 96.38 68 SER B CA 1
ATOM 3647 C C . SER B 1 68 ? 18.156 -9.391 2.805 1 96.38 68 SER B C 1
ATOM 3649 O O . SER B 1 68 ? 18.906 -9.891 1.972 1 96.38 68 SER B O 1
ATOM 3651 N N . ALA B 1 69 ? 17.359 -10.109 3.496 1 95.62 69 ALA B N 1
ATOM 3652 C CA . ALA B 1 69 ? 17.281 -11.562 3.342 1 95.62 69 ALA B CA 1
ATOM 3653 C C . ALA B 1 69 ? 16.844 -11.938 1.927 1 95.62 69 ALA B C 1
ATOM 3655 O O . ALA B 1 69 ? 17.438 -12.82 1.303 1 95.62 69 ALA B O 1
ATOM 3656 N N . TRP B 1 70 ? 15.828 -11.32 1.454 1 98.06 70 TRP B N 1
ATOM 3657 C CA . TRP B 1 70 ? 15.305 -11.656 0.137 1 98.06 70 TRP B CA 1
ATOM 3658 C C . TRP B 1 70 ? 16.297 -11.289 -0.959 1 98.06 70 TRP B C 1
ATOM 3660 O O . TRP B 1 70 ? 16.422 -12 -1.96 1 98.06 70 TRP B O 1
ATOM 3670 N N . THR B 1 71 ? 16.953 -10.109 -0.792 1 98.12 71 THR B N 1
ATOM 3671 C CA . THR B 1 71 ? 17.984 -9.711 -1.735 1 98.12 71 THR B CA 1
ATOM 3672 C C . THR B 1 71 ? 19.078 -10.773 -1.825 1 98.12 71 THR B C 1
ATOM 3674 O O . THR B 1 71 ? 19.516 -11.133 -2.92 1 98.12 71 THR B O 1
ATOM 3677 N N . ALA B 1 72 ? 19.484 -11.242 -0.708 1 94.88 72 ALA B N 1
ATOM 3678 C CA . ALA B 1 72 ? 20.5 -12.289 -0.676 1 94.88 72 ALA B CA 1
ATOM 3679 C C . ALA B 1 72 ? 20.016 -13.547 -1.399 1 94.88 72 ALA B C 1
ATOM 3681 O O . ALA B 1 72 ? 20.797 -14.195 -2.1 1 94.88 72 ALA B O 1
ATOM 3682 N N . LEU B 1 73 ? 18.828 -13.875 -1.264 1 95.06 73 LEU B N 1
ATOM 3683 C CA . LEU B 1 73 ? 18.266 -15.094 -1.846 1 95.06 73 LEU B CA 1
ATOM 3684 C C . LEU B 1 73 ? 18.125 -14.953 -3.357 1 95.06 73 LEU B C 1
ATOM 3686 O O . LEU B 1 73 ? 18.328 -15.93 -4.094 1 95.06 73 LEU B O 1
ATOM 3690 N N . THR B 1 74 ? 17.719 -13.805 -3.859 1 97.38 74 THR B N 1
ATOM 3691 C CA . THR B 1 74 ? 17.406 -13.609 -5.273 1 97.38 74 THR B CA 1
ATOM 3692 C C . THR B 1 74 ? 18.672 -13.281 -6.062 1 97.38 74 THR B C 1
ATOM 3694 O O . THR B 1 74 ? 18.688 -13.398 -7.289 1 97.38 74 THR B O 1
ATOM 3697 N N . GLY B 1 75 ? 19.656 -12.727 -5.309 1 96.38 75 GLY B N 1
ATOM 3698 C CA . GLY B 1 75 ? 20.859 -12.289 -5.988 1 96.38 75 GLY B CA 1
ATOM 3699 C C . GLY B 1 75 ? 20.719 -10.938 -6.664 1 96.38 75 GLY B C 1
ATOM 3700 O O . GLY B 1 75 ? 21.578 -10.531 -7.449 1 96.38 75 GLY B O 1
ATOM 3701 N N . GLY B 1 76 ? 19.609 -10.211 -6.438 1 97.69 76 GLY B N 1
ATOM 3702 C CA . GLY B 1 76 ? 19.438 -8.867 -6.977 1 97.69 76 GLY B CA 1
ATOM 3703 C C . GLY B 1 76 ? 20.266 -7.824 -6.25 1 97.69 76 GLY B C 1
ATOM 3704 O O . GLY B 1 76 ? 20.953 -8.133 -5.281 1 97.69 76 GLY B O 1
ATOM 3705 N N . ALA B 1 77 ? 20.203 -6.609 -6.746 1 98.69 77 ALA B N 1
ATOM 3706 C CA . ALA B 1 77 ? 20.906 -5.488 -6.137 1 98.69 77 ALA B CA 1
ATOM 3707 C C . ALA B 1 77 ? 20.141 -4.969 -4.914 1 98.69 77 ALA B C 1
ATOM 3709 O O . ALA B 1 77 ? 20.75 -4.352 -4.027 1 98.69 77 ALA B O 1
ATOM 3710 N N . GLY B 1 78 ? 18.828 -5.227 -4.891 1 98.56 78 GLY B N 1
ATOM 3711 C CA . GLY B 1 78 ? 17.984 -4.82 -3.777 1 98.56 78 GLY B CA 1
ATOM 3712 C C . GLY B 1 78 ? 16.547 -5.289 -3.918 1 98.56 78 GLY B C 1
ATOM 3713 O O . GLY B 1 78 ? 16.156 -5.805 -4.969 1 98.56 78 GLY B O 1
ATOM 3714 N N . THR B 1 79 ? 15.844 -5.18 -2.832 1 98.69 79 THR B N 1
ATOM 3715 C CA . THR B 1 79 ? 14.453 -5.602 -2.771 1 98.69 79 THR B CA 1
ATOM 3716 C C . THR B 1 79 ? 13.586 -4.52 -2.135 1 98.69 79 THR B C 1
ATOM 3718 O O . THR B 1 79 ? 13.992 -3.879 -1.163 1 98.69 79 THR B O 1
ATOM 3721 N N . VAL B 1 80 ? 12.43 -4.246 -2.719 1 98.56 80 VAL B N 1
ATOM 3722 C CA . VAL B 1 80 ? 11.398 -3.482 -2.031 1 98.56 80 VAL B CA 1
ATOM 3723 C C . VAL B 1 80 ? 10.203 -4.387 -1.732 1 98.56 80 VAL B C 1
ATOM 3725 O O . VAL B 1 80 ? 10.008 -5.406 -2.395 1 98.56 80 VAL B O 1
ATOM 3728 N N . ILE B 1 81 ? 9.469 -4.062 -0.704 1 98.44 81 ILE B N 1
ATOM 3729 C CA . ILE B 1 81 ? 8.383 -4.918 -0.231 1 98.44 81 ILE B CA 1
ATOM 3730 C C . ILE B 1 81 ? 7.07 -4.141 -0.246 1 98.44 81 ILE B C 1
ATOM 3732 O O . ILE B 1 81 ? 7.02 -2.979 0.168 1 98.44 81 ILE B O 1
ATOM 3736 N N . LEU B 1 82 ? 6.023 -4.738 -0.8 1 97.75 82 LEU B N 1
ATOM 3737 C CA . LEU B 1 82 ? 4.668 -4.199 -0.84 1 97.75 82 LEU B CA 1
ATOM 3738 C C . LEU B 1 82 ? 3.721 -5.047 0.003 1 97.75 82 LEU B C 1
ATOM 3740 O O . LEU B 1 82 ? 4.098 -6.117 0.482 1 97.75 82 LEU B O 1
ATOM 3744 N N . SER B 1 83 ? 2.508 -4.609 0.161 1 96.38 83 SER B N 1
ATOM 3745 C CA . SER B 1 83 ? 1.578 -5.164 1.141 1 96.38 83 SER B CA 1
ATOM 3746 C C . SER B 1 83 ? 0.877 -6.406 0.599 1 96.38 83 SER B C 1
ATOM 3748 O O . SER B 1 83 ? 0.146 -7.078 1.327 1 96.38 83 SER B O 1
ATOM 3750 N N . SER B 1 84 ? 1.03 -6.73 -0.694 1 96.75 84 SER B N 1
ATOM 3751 C CA . SER B 1 84 ? 0.525 -7.961 -1.297 1 96.75 84 SER B CA 1
ATOM 3752 C C . SER B 1 84 ? 1.264 -8.281 -2.59 1 96.75 84 SER B C 1
ATOM 3754 O O . SER B 1 84 ? 1.994 -7.445 -3.123 1 96.75 84 SER B O 1
ATOM 3756 N N . GLY B 1 85 ? 1.066 -9.492 -3.045 1 97.5 85 GLY B N 1
ATOM 3757 C CA . GLY B 1 85 ? 1.612 -9.852 -4.344 1 97.5 85 GLY B CA 1
ATOM 3758 C C . GLY B 1 85 ? 1.072 -9 -5.477 1 97.5 85 GLY B C 1
ATOM 3759 O O . GLY B 1 85 ? 1.832 -8.539 -6.332 1 97.5 85 GLY B O 1
ATOM 3760 N N . MET B 1 86 ? -0.235 -8.758 -5.48 1 96.88 86 MET B N 1
ATOM 3761 C CA . MET B 1 86 ? -0.847 -7.949 -6.535 1 96.88 86 MET B CA 1
ATOM 3762 C C . MET B 1 86 ? -0.393 -6.496 -6.441 1 96.88 86 MET B C 1
ATOM 3764 O O . MET B 1 86 ? -0.205 -5.836 -7.465 1 96.88 86 MET B O 1
ATOM 3768 N N . ALA B 1 87 ? -0.237 -6.039 -5.219 1 97.56 87 ALA B N 1
ATOM 3769 C CA . ALA B 1 87 ? 0.314 -4.695 -5.055 1 97.56 87 ALA B CA 1
ATOM 3770 C C . ALA B 1 87 ? 1.711 -4.602 -5.66 1 97.56 87 ALA B C 1
ATOM 3772 O O . ALA B 1 87 ? 2.072 -3.578 -6.25 1 97.56 87 ALA B O 1
ATOM 3773 N N . ALA B 1 88 ? 2.518 -5.621 -5.508 1 98.31 88 ALA B N 1
ATOM 3774 C CA . ALA B 1 88 ? 3.852 -5.656 -6.102 1 98.31 88 ALA B CA 1
ATOM 3775 C C . ALA B 1 88 ? 3.773 -5.621 -7.625 1 98.31 88 ALA B C 1
ATOM 3777 O O . ALA B 1 88 ? 4.52 -4.887 -8.273 1 98.31 88 ALA B O 1
ATOM 3778 N N . VAL B 1 89 ? 2.852 -6.363 -8.203 1 98.25 89 VAL B N 1
ATOM 3779 C CA . VAL B 1 89 ? 2.678 -6.414 -9.648 1 98.25 89 VAL B CA 1
ATOM 3780 C C . VAL B 1 89 ? 2.244 -5.043 -10.164 1 98.25 89 VAL B C 1
ATOM 3782 O O . VAL B 1 89 ? 2.811 -4.531 -11.133 1 98.25 89 VAL B O 1
ATOM 3785 N N . SER B 1 90 ? 1.229 -4.43 -9.547 1 97.12 90 SER B N 1
ATOM 3786 C CA . SER B 1 90 ? 0.734 -3.119 -9.961 1 97.12 90 SER B CA 1
ATOM 3787 C C . SER B 1 90 ? 1.83 -2.062 -9.875 1 97.12 90 SER B C 1
ATOM 3789 O O . SER B 1 90 ? 1.979 -1.239 -10.773 1 97.12 90 SER B O 1
ATOM 3791 N N . PHE B 1 91 ? 2.555 -2.111 -8.805 1 97.44 91 PHE B N 1
ATOM 3792 C CA . PHE B 1 91 ? 3.65 -1.174 -8.586 1 97.44 91 PHE B CA 1
ATOM 3793 C C . PHE B 1 91 ? 4.688 -1.291 -9.703 1 97.44 91 PHE B C 1
ATOM 3795 O O . PHE B 1 91 ? 5.113 -0.282 -10.266 1 97.44 91 PHE B O 1
ATOM 3802 N N . VAL B 1 92 ? 5.113 -2.523 -10.023 1 98.56 92 VAL B N 1
ATOM 3803 C CA . VAL B 1 92 ? 6.156 -2.732 -11.023 1 98.56 92 VAL B CA 1
ATOM 3804 C C . VAL B 1 92 ? 5.664 -2.273 -12.391 1 98.56 92 VAL B C 1
ATOM 3806 O O . VAL B 1 92 ? 6.406 -1.648 -13.148 1 98.56 92 VAL B O 1
ATOM 3809 N N . LEU B 1 93 ? 4.434 -2.572 -12.719 1 98.19 93 LEU B N 1
ATOM 3810 C CA . LEU B 1 93 ? 3.865 -2.152 -14 1 98.19 93 LEU B CA 1
ATOM 3811 C C . LEU B 1 93 ? 3.902 -0.634 -14.141 1 98.19 93 LEU B C 1
ATOM 3813 O O . LEU B 1 93 ? 4.215 -0.112 -15.211 1 98.19 93 LEU B O 1
ATOM 3817 N N . LEU B 1 94 ? 3.688 0.064 -13.031 1 96.06 94 LEU B N 1
ATOM 3818 C CA . LEU B 1 94 ? 3.66 1.522 -13.055 1 96.06 94 LEU B CA 1
ATOM 3819 C C . LEU B 1 94 ? 5.07 2.094 -12.945 1 96.06 94 LEU B C 1
ATOM 3821 O O . LEU B 1 94 ? 5.293 3.27 -13.25 1 96.06 94 LEU B O 1
ATOM 3825 N N . ALA B 1 95 ? 5.965 1.302 -12.5 1 97.19 95 ALA B N 1
ATOM 3826 C CA . ALA B 1 95 ? 7.348 1.756 -12.406 1 97.19 95 ALA B CA 1
ATOM 3827 C C . ALA B 1 95 ? 8.055 1.633 -13.758 1 97.19 95 ALA B C 1
ATOM 3829 O O . ALA B 1 95 ? 8.977 2.402 -14.055 1 97.19 95 ALA B O 1
ATOM 3830 N N . VAL B 1 96 ? 7.617 0.705 -14.617 1 98.12 96 VAL B N 1
ATOM 3831 C CA . VAL B 1 96 ? 8.383 0.384 -15.812 1 98.12 96 VAL B CA 1
ATOM 3832 C C . VAL B 1 96 ? 7.723 1.011 -17.031 1 98.12 96 VAL B C 1
ATOM 3834 O O . VAL B 1 96 ? 8.234 0.902 -18.156 1 98.12 96 VAL B O 1
ATOM 3837 N N . ALA B 1 97 ? 6.555 1.646 -16.891 1 97.94 97 ALA B N 1
ATOM 3838 C CA . ALA B 1 97 ? 5.836 2.205 -18.031 1 97.94 97 ALA B CA 1
ATOM 3839 C C . ALA B 1 97 ? 5.27 3.584 -17.703 1 97.94 97 ALA B C 1
ATOM 3841 O O . ALA B 1 97 ? 4.941 3.869 -16.547 1 97.94 97 ALA B O 1
ATOM 3842 N N . LYS B 1 98 ? 5.191 4.449 -18.656 1 97.69 98 LYS B N 1
ATOM 3843 C CA . LYS B 1 98 ? 4.551 5.758 -18.578 1 97.69 98 LYS B CA 1
ATOM 3844 C C . LYS B 1 98 ? 3.484 5.91 -19.656 1 97.69 98 LYS B C 1
ATOM 3846 O O . LYS B 1 98 ? 3.367 5.062 -20.547 1 97.69 98 LYS B O 1
ATOM 3851 N N . SER B 1 99 ? 2.705 6.98 -19.562 1 97.75 99 SER B N 1
ATOM 3852 C CA . SER B 1 99 ? 1.675 7.242 -20.562 1 97.75 99 SER B CA 1
ATOM 3853 C C . SER B 1 99 ? 2.254 7.215 -21.969 1 97.75 99 SER B C 1
ATOM 3855 O O . SER B 1 99 ? 3.303 7.812 -22.234 1 97.75 99 SER B O 1
ATOM 3857 N N . GLY B 1 100 ? 1.585 6.535 -22.859 1 98.12 100 GLY B N 1
ATOM 3858 C CA . GLY B 1 100 ? 2.047 6.426 -24.234 1 98.12 100 GLY B CA 1
ATOM 3859 C C . GLY B 1 100 ? 2.809 5.141 -24.5 1 98.12 100 GLY B C 1
ATOM 3860 O O . GLY B 1 100 ? 3.012 4.77 -25.656 1 98.12 100 GLY B O 1
ATOM 3861 N N . ASP B 1 101 ? 3.221 4.43 -23.422 1 98.62 101 ASP B N 1
ATOM 3862 C CA . ASP B 1 101 ? 4.008 3.209 -23.594 1 98.62 101 ASP B CA 1
ATOM 3863 C C . ASP B 1 101 ? 3.104 1.998 -23.812 1 98.62 101 ASP B C 1
ATOM 3865 O O . ASP B 1 101 ? 1.884 2.09 -23.656 1 98.62 101 ASP B O 1
ATOM 3869 N N . ASN B 1 102 ? 3.721 0.923 -24.25 1 98.75 102 ASN B N 1
ATOM 3870 C CA . ASN B 1 102 ? 3.107 -0.398 -24.344 1 98.75 102 ASN B CA 1
ATOM 3871 C C . ASN B 1 102 ? 3.838 -1.414 -23.469 1 98.75 102 ASN B C 1
ATOM 3873 O O . ASN B 1 102 ? 5.066 -1.379 -23.359 1 98.75 102 ASN B O 1
ATOM 3877 N N . VAL B 1 103 ? 3.092 -2.244 -22.797 1 98.81 103 VAL B N 1
ATOM 3878 C CA . VAL B 1 103 ? 3.697 -3.371 -22.094 1 98.81 103 VAL B CA 1
ATOM 3879 C C . VAL B 1 103 ? 3.223 -4.684 -22.719 1 98.81 103 VAL B C 1
ATOM 3881 O O . VAL B 1 103 ? 2.062 -4.805 -23.125 1 98.81 103 VAL B O 1
ATOM 3884 N N . LEU B 1 104 ? 4.141 -5.637 -22.875 1 98.88 104 LEU B N 1
ATOM 3885 C CA . LEU B 1 104 ? 3.789 -7 -23.266 1 98.88 104 LEU B CA 1
ATOM 3886 C C . LEU B 1 104 ? 3.504 -7.855 -22.031 1 98.88 104 LEU B C 1
ATOM 3888 O O . LEU B 1 104 ? 4.344 -7.961 -21.141 1 98.88 104 LEU B O 1
ATOM 3892 N N . VAL B 1 105 ? 2.332 -8.438 -21.984 1 98.75 105 VAL B N 1
ATOM 3893 C CA . VAL B 1 105 ? 1.921 -9.258 -20.859 1 98.75 105 VAL B CA 1
ATOM 3894 C C . VAL B 1 105 ? 1.549 -10.656 -21.344 1 98.75 105 VAL B C 1
ATOM 3896 O O . VAL B 1 105 ? 0.81 -10.805 -22.312 1 98.75 105 VAL B O 1
ATOM 3899 N N . MET B 1 106 ? 2.047 -11.672 -20.719 1 98.12 106 MET B N 1
ATOM 3900 C CA . MET B 1 106 ? 1.71 -13.031 -21.141 1 98.12 106 MET B CA 1
ATOM 3901 C C . MET B 1 106 ? 0.209 -13.273 -21.031 1 98.12 106 MET B C 1
ATOM 3903 O O . MET B 1 106 ? -0.438 -12.789 -20.094 1 98.12 106 MET B O 1
ATOM 3907 N N . ASP B 1 107 ? -0.288 -14.055 -21.875 1 97.88 107 ASP B N 1
ATOM 3908 C CA . ASP B 1 107 ? -1.727 -14.25 -22.031 1 97.88 107 ASP B CA 1
ATOM 3909 C C . ASP B 1 107 ? -2.299 -15.031 -20.844 1 97.88 107 ASP B C 1
ATOM 3911 O O . ASP B 1 107 ? -3.504 -14.992 -20.594 1 97.88 107 ASP B O 1
ATOM 3915 N N . THR B 1 108 ? -1.485 -15.758 -20.062 1 96.19 108 THR B N 1
ATOM 3916 C CA . THR B 1 108 ? -1.912 -16.578 -18.938 1 96.19 108 THR B CA 1
ATOM 3917 C C . THR B 1 108 ? -1.86 -15.766 -17.641 1 96.19 108 THR B C 1
ATOM 3919 O O . THR B 1 108 ? -1.896 -16.328 -16.547 1 96.19 108 THR B O 1
ATOM 3922 N N . ALA B 1 109 ? -1.793 -14.516 -17.734 1 95.06 109 ALA B N 1
ATOM 3923 C CA . ALA B 1 109 ? -1.562 -13.656 -16.578 1 95.06 109 ALA B CA 1
ATOM 3924 C C . ALA B 1 109 ? -2.639 -13.875 -15.508 1 95.06 109 ALA B C 1
ATOM 3926 O O . ALA B 1 109 ? -3.811 -14.078 -15.836 1 95.06 109 ALA B O 1
ATOM 3927 N N . TYR B 1 110 ? -2.203 -13.836 -14.258 1 92.62 110 TYR B N 1
ATOM 3928 C CA . TYR B 1 110 ? -3.09 -13.742 -13.102 1 92.62 110 TYR B CA 1
ATOM 3929 C C . TYR B 1 110 ? -4.223 -12.758 -13.367 1 92.62 110 TYR B C 1
ATOM 3931 O O . TYR B 1 110 ? -3.988 -11.633 -13.82 1 92.62 110 TYR B O 1
ATOM 3939 N N . MET B 1 111 ? -5.422 -13.156 -13.156 1 93.5 111 MET B N 1
ATOM 3940 C CA . MET B 1 111 ? -6.598 -12.406 -13.578 1 93.5 111 MET B CA 1
ATOM 3941 C C . MET B 1 111 ? -6.582 -10.992 -13 1 93.5 111 MET B C 1
ATOM 3943 O O . MET B 1 111 ? -6.914 -10.031 -13.688 1 93.5 111 MET B O 1
ATOM 3947 N N . PRO B 1 112 ? -6.297 -10.852 -11.703 1 94.75 112 PRO B N 1
ATOM 3948 C CA . PRO B 1 112 ? -6.219 -9.484 -11.188 1 94.75 112 PRO B CA 1
ATOM 3949 C C . PRO B 1 112 ? -5.191 -8.625 -11.922 1 94.75 112 PRO B C 1
ATOM 3951 O O . PRO B 1 112 ? -5.379 -7.418 -12.07 1 94.75 112 PRO B O 1
ATOM 3954 N N . THR B 1 113 ? -4.113 -9.234 -12.406 1 97 113 THR B N 1
ATOM 3955 C CA . THR B 1 113 ? -3.152 -8.508 -13.234 1 97 113 THR B CA 1
ATOM 3956 C C . THR B 1 113 ? -3.797 -8.039 -14.531 1 97 113 THR B C 1
ATOM 3958 O O . THR B 1 113 ? -3.631 -6.887 -14.93 1 97 113 THR B O 1
ATOM 3961 N N . ARG B 1 114 ? -4.539 -8.914 -15.172 1 96.56 114 ARG B N 1
ATOM 3962 C CA . ARG B 1 114 ? -5.223 -8.547 -16.406 1 96.56 114 ARG B CA 1
ATOM 3963 C C . ARG B 1 114 ? -6.199 -7.398 -16.172 1 96.56 114 ARG B C 1
ATOM 3965 O O . ARG B 1 114 ? -6.273 -6.469 -16.984 1 96.56 114 ARG B O 1
ATOM 3972 N N . ARG B 1 115 ? -6.957 -7.535 -15.117 1 96.19 115 ARG B N 1
ATOM 3973 C CA . ARG B 1 115 ? -7.922 -6.484 -14.812 1 96.19 115 ARG B CA 1
ATOM 3974 C C . ARG B 1 115 ? -7.227 -5.145 -14.594 1 96.19 115 ARG B C 1
ATOM 3976 O O . ARG B 1 115 ? -7.711 -4.109 -15.055 1 96.19 115 ARG B O 1
ATOM 3983 N N . PHE B 1 116 ? -6.148 -5.152 -13.883 1 98 116 PHE B N 1
ATOM 3984 C CA . PHE B 1 116 ? -5.371 -3.939 -13.664 1 98 116 PHE B CA 1
ATOM 3985 C C . PHE B 1 116 ? -4.91 -3.348 -14.992 1 98 116 PHE B C 1
ATOM 3987 O O . PHE B 1 116 ? -4.996 -2.135 -15.203 1 98 116 PHE B O 1
ATOM 3994 N N . CYS B 1 117 ? -4.434 -4.18 -15.859 1 98.12 117 CYS B N 1
ATOM 3995 C CA . CYS B 1 117 ? -3.945 -3.742 -17.172 1 98.12 117 CYS B CA 1
ATOM 3996 C C . CYS B 1 117 ? -5.082 -3.189 -18.016 1 98.12 117 CYS B C 1
ATOM 3998 O O . CYS B 1 117 ? -4.965 -2.1 -18.578 1 98.12 117 CYS B O 1
ATOM 4000 N N . ASP B 1 118 ? -6.184 -3.938 -18.062 1 97.56 118 ASP B N 1
ATOM 4001 C CA . ASP B 1 118 ? -7.27 -3.654 -19 1 97.56 118 ASP B CA 1
ATOM 4002 C C . ASP B 1 118 ? -8.102 -2.461 -18.531 1 97.56 118 ASP B C 1
ATOM 4004 O O . ASP B 1 118 ? -8.836 -1.865 -19.312 1 97.56 118 ASP B O 1
ATOM 4008 N N . GLU B 1 119 ? -8 -2.162 -17.234 1 96.75 119 GLU B N 1
ATOM 4009 C CA . GLU B 1 119 ? -8.789 -1.058 -16.703 1 96.75 119 GLU B CA 1
ATOM 4010 C C . GLU B 1 119 ? -7.902 0.107 -16.281 1 96.75 119 GLU B C 1
ATOM 4012 O O . GLU B 1 119 ? -7.871 1.146 -16.953 1 96.75 119 GLU B O 1
ATOM 4017 N N . PHE B 1 120 ? -7.09 -0.074 -15.375 1 97 120 PHE B N 1
ATOM 4018 C CA . PHE B 1 120 ? -6.355 1.025 -14.758 1 97 120 PHE B CA 1
ATOM 4019 C C . PHE B 1 120 ? -5.25 1.521 -15.688 1 97 120 PHE B C 1
ATOM 4021 O O . PHE B 1 120 ? -5.125 2.725 -15.922 1 97 120 PHE B O 1
ATOM 4028 N N . LEU B 1 121 ? -4.387 0.63 -16.156 1 97.62 121 LEU B N 1
ATOM 4029 C CA . LEU B 1 121 ? -3.314 1.064 -17.047 1 97.62 121 LEU B CA 1
ATOM 4030 C C . LEU B 1 121 ? -3.879 1.771 -18.266 1 97.62 121 LEU B C 1
ATOM 4032 O O . LEU B 1 121 ? -3.314 2.764 -18.734 1 97.62 121 LEU B O 1
ATOM 4036 N N . ARG B 1 122 ? -4.961 1.161 -18.797 1 96.38 122 ARG B N 1
ATOM 4037 C CA . ARG B 1 122 ? -5.617 1.796 -19.938 1 96.38 122 ARG B CA 1
ATOM 4038 C C . ARG B 1 122 ? -5.969 3.246 -19.625 1 96.38 122 ARG B C 1
ATOM 4040 O O . ARG B 1 122 ? -5.691 4.145 -20.422 1 96.38 122 ARG B O 1
ATOM 4047 N N . ASP B 1 123 ? -6.516 3.498 -18.5 1 95.69 123 ASP B N 1
ATOM 4048 C CA . ASP B 1 123 ? -6.918 4.84 -18.078 1 95.69 123 ASP B CA 1
ATOM 4049 C C . ASP B 1 123 ? -5.707 5.75 -17.906 1 95.69 123 ASP B C 1
ATOM 4051 O O . ASP B 1 123 ? -5.809 6.969 -18.062 1 95.69 123 ASP B O 1
ATOM 4055 N N . MET B 1 124 ? -4.566 5.184 -17.625 1 96.88 124 MET B N 1
ATOM 4056 C CA . MET B 1 124 ? -3.336 5.949 -17.453 1 96.88 124 MET B CA 1
ATOM 4057 C C . MET B 1 124 ? -2.619 6.129 -18.781 1 96.88 124 MET B C 1
ATOM 4059 O O . MET B 1 124 ? -1.5 6.645 -18.828 1 96.88 124 MET B O 1
ATOM 4063 N N . GLY B 1 125 ? -3.186 5.672 -19.938 1 97.69 125 GLY B N 1
ATOM 4064 C CA . GLY B 1 125 ? -2.617 5.836 -21.266 1 97.69 125 GLY B CA 1
ATOM 4065 C C . GLY B 1 125 ? -1.52 4.832 -21.562 1 97.69 125 GLY B C 1
ATOM 4066 O O . GLY B 1 125 ? -0.619 5.117 -22.359 1 97.69 125 GLY B O 1
ATOM 4067 N N . ILE B 1 126 ? -1.504 3.732 -20.891 1 98.5 126 ILE B N 1
ATOM 4068 C CA . ILE B 1 126 ? -0.556 2.652 -21.125 1 98.5 126 ILE B CA 1
ATOM 4069 C C . ILE B 1 126 ? -1.271 1.479 -21.797 1 98.5 126 ILE B C 1
ATOM 4071 O O . ILE B 1 126 ? -2.266 0.972 -21.266 1 98.5 126 ILE B O 1
ATOM 4075 N N . THR B 1 127 ? -0.806 1.117 -22.906 1 98.38 127 THR B N 1
ATOM 4076 C CA . THR B 1 127 ? -1.439 0.028 -23.641 1 98.38 127 THR B CA 1
ATOM 4077 C C . THR B 1 127 ? -0.845 -1.317 -23.234 1 98.38 127 THR B C 1
ATOM 4079 O O . THR B 1 127 ? 0.332 -1.398 -22.875 1 98.38 127 THR B O 1
ATOM 4082 N N . THR B 1 128 ? -1.675 -2.354 -23.281 1 98.62 128 THR B N 1
ATOM 4083 C CA . THR B 1 128 ? -1.245 -3.717 -22.984 1 98.62 128 THR B CA 1
ATOM 4084 C C . THR B 1 128 ? -1.44 -4.617 -24.203 1 98.62 128 THR B C 1
ATOM 4086 O O . THR B 1 128 ? -2.518 -4.637 -24.797 1 98.62 128 THR B O 1
ATOM 4089 N N . THR B 1 129 ? -0.435 -5.25 -24.609 1 98.69 129 THR B N 1
ATOM 4090 C CA . THR B 1 129 ? -0.51 -6.297 -25.625 1 98.69 129 THR B CA 1
ATOM 4091 C C . THR B 1 129 ? -0.237 -7.668 -25 1 98.69 129 THR B C 1
ATOM 4093 O O . THR B 1 129 ? 0.83 -7.895 -24.438 1 98.69 129 THR B O 1
ATOM 4096 N N . TYR B 1 130 ? -1.19 -8.531 -25.125 1 98.56 130 TYR B N 1
ATOM 4097 C CA . TYR B 1 130 ? -1.021 -9.883 -24.609 1 98.56 130 TYR B CA 1
ATOM 4098 C C . TYR B 1 130 ? -0.328 -10.773 -25.641 1 98.56 130 TYR B C 1
ATOM 4100 O O . TYR B 1 130 ? -0.575 -10.656 -26.844 1 98.56 130 TYR B O 1
ATOM 4108 N N . TYR B 1 131 ? 0.5 -11.648 -25.172 1 98.56 131 TYR B N 1
ATOM 4109 C CA . TYR B 1 131 ? 1.225 -12.516 -26.094 1 98.56 131 TYR B CA 1
ATOM 4110 C C . TYR B 1 131 ? 1.135 -13.977 -25.641 1 98.56 131 TYR B C 1
ATOM 4112 O O . TYR B 1 131 ? 0.739 -14.266 -24.516 1 98.56 131 TYR B O 1
ATOM 4120 N N . ASP B 1 132 ? 1.432 -14.898 -26.531 1 98.31 132 ASP B N 1
ATOM 4121 C CA . ASP B 1 132 ? 1.448 -16.344 -26.266 1 98.31 132 ASP B CA 1
ATOM 4122 C C . ASP B 1 132 ? 2.535 -16.703 -25.266 1 98.31 132 ASP B C 1
ATOM 4124 O O . ASP B 1 132 ? 3.719 -16.453 -25.5 1 98.31 132 ASP B O 1
ATOM 4128 N N . PRO B 1 133 ? 2.148 -17.328 -24.141 1 96.94 133 PRO B N 1
ATOM 4129 C CA . PRO B 1 133 ? 3.164 -17.688 -23.156 1 96.94 133 PRO B CA 1
ATOM 4130 C C . PRO B 1 133 ? 4.242 -18.609 -23.734 1 96.94 133 PRO B C 1
ATOM 4132 O O . PRO B 1 133 ? 5.324 -18.734 -23.156 1 96.94 133 PRO B O 1
ATOM 4135 N N . LEU B 1 134 ? 4 -19.25 -24.859 1 97.31 134 LEU B N 1
ATOM 4136 C CA . LEU B 1 134 ? 4.977 -20.125 -25.484 1 97.31 134 LEU B CA 1
ATOM 4137 C C . LEU B 1 134 ? 5.633 -19.438 -26.688 1 97.31 134 LEU B C 1
ATOM 4139 O O . LEU B 1 134 ? 6.152 -20.109 -27.578 1 97.31 134 LEU B O 1
ATOM 4143 N N . ILE B 1 135 ? 5.613 -18.172 -26.688 1 98.44 135 ILE B N 1
ATOM 4144 C CA . ILE B 1 135 ? 6.164 -17.359 -27.766 1 98.44 135 ILE B CA 1
ATOM 4145 C C . ILE B 1 135 ? 7.633 -17.719 -27.984 1 98.44 135 ILE B C 1
ATOM 4147 O O . ILE B 1 135 ? 8.375 -17.938 -27.016 1 98.44 135 ILE B O 1
ATOM 4151 N N . THR B 1 136 ? 8.062 -17.797 -29.25 1 98.31 136 THR B N 1
ATOM 4152 C CA . THR B 1 136 ? 9.453 -18.078 -29.594 1 98.31 136 THR B CA 1
ATOM 4153 C C . THR B 1 136 ? 10.266 -16.781 -29.656 1 98.31 136 THR B C 1
ATOM 4155 O O . THR B 1 136 ? 9.695 -15.688 -29.641 1 98.31 136 THR B O 1
ATOM 4158 N N . ALA B 1 137 ? 11.547 -16.938 -29.672 1 98.62 137 ALA B N 1
ATOM 4159 C CA . ALA B 1 137 ? 12.438 -15.789 -29.797 1 98.62 137 ALA B CA 1
ATOM 4160 C C . ALA B 1 137 ? 12.094 -14.961 -31.031 1 98.62 137 ALA B C 1
ATOM 4162 O O . ALA B 1 137 ? 12.031 -13.734 -30.969 1 98.62 137 ALA B O 1
ATOM 4163 N N . GLU B 1 138 ? 11.891 -15.648 -32.125 1 98.62 138 GLU B N 1
ATOM 4164 C CA . GLU B 1 138 ? 11.609 -14.977 -33.375 1 98.62 138 GLU B CA 1
ATOM 4165 C C . GLU B 1 138 ? 10.273 -14.242 -33.344 1 98.62 138 GLU B C 1
ATOM 4167 O O . GLU B 1 138 ? 10.156 -13.125 -33.844 1 98.62 138 GLU B O 1
ATOM 4172 N N . GLU B 1 139 ? 9.328 -14.852 -32.781 1 98.62 139 GLU B N 1
ATOM 4173 C CA . GLU B 1 139 ? 8.008 -14.227 -32.656 1 98.62 139 GLU B CA 1
ATOM 4174 C C . GLU B 1 139 ? 8.07 -12.992 -31.75 1 98.62 139 GLU B C 1
ATOM 4176 O O . GLU B 1 139 ? 7.414 -11.984 -32.031 1 98.62 139 GLU B O 1
ATOM 4181 N N . LEU B 1 140 ? 8.812 -13.07 -30.688 1 98.81 140 LEU B N 1
ATOM 4182 C CA . LEU B 1 140 ? 8.969 -11.922 -29.797 1 98.81 140 LEU B CA 1
ATOM 4183 C C . LEU B 1 140 ? 9.688 -10.781 -30.516 1 98.81 140 LEU B C 1
ATOM 4185 O O . LEU B 1 140 ? 9.297 -9.617 -30.375 1 98.81 140 LEU B O 1
ATOM 4189 N N . ARG B 1 141 ? 10.75 -11.086 -31.281 1 98.69 141 ARG B N 1
ATOM 4190 C CA . ARG B 1 141 ? 11.445 -10.062 -32.062 1 98.69 141 ARG B CA 1
ATOM 4191 C C . ARG B 1 141 ? 10.492 -9.352 -33 1 98.69 141 ARG B C 1
ATOM 4193 O O . ARG B 1 141 ? 10.516 -8.117 -33.094 1 98.69 141 ARG B O 1
ATOM 4200 N N . SER B 1 142 ? 9.734 -10.148 -33.625 1 98.5 142 SER B N 1
ATOM 4201 C CA . SER B 1 142 ? 8.766 -9.594 -34.562 1 98.5 142 SER B CA 1
ATOM 4202 C C . SER B 1 142 ? 7.766 -8.688 -33.844 1 98.5 142 SER B C 1
ATOM 4204 O O . SER B 1 142 ? 7.438 -7.605 -34.344 1 98.5 142 SER B O 1
ATOM 4206 N N . LEU B 1 143 ? 7.266 -9.156 -32.75 1 98.25 143 LEU B N 1
ATOM 4207 C CA . LEU B 1 143 ? 6.297 -8.391 -31.984 1 98.25 143 LEU B CA 1
ATOM 4208 C C . LEU B 1 143 ? 6.898 -7.066 -31.516 1 98.25 143 LEU B C 1
ATOM 4210 O O . LEU B 1 143 ? 6.254 -6.02 -31.594 1 98.25 143 LEU B O 1
ATOM 4214 N N . LEU B 1 144 ? 8.117 -7.102 -31.016 1 98.62 144 LEU B N 1
ATOM 4215 C CA . LEU B 1 144 ? 8.789 -5.91 -30.516 1 98.62 144 LEU B CA 1
ATOM 4216 C C . LEU B 1 144 ? 9.109 -4.941 -31.641 1 98.62 144 LEU B C 1
ATOM 4218 O O . LEU B 1 144 ? 9.109 -3.725 -31.453 1 98.62 144 LEU B O 1
ATOM 4222 N N . THR B 1 145 ? 9.375 -5.461 -32.844 1 98.5 145 THR B N 1
ATOM 4223 C CA . THR B 1 145 ? 9.602 -4.621 -34 1 98.5 145 THR B CA 1
ATOM 4224 C C . THR B 1 145 ? 8.328 -3.869 -34.375 1 98.5 145 THR B C 1
ATOM 4226 O O . THR B 1 145 ? 8.383 -2.688 -34.75 1 98.5 145 THR B O 1
ATOM 4229 N N . LYS B 1 146 ? 7.223 -4.504 -34.219 1 98.25 146 LYS B N 1
ATOM 4230 C CA . LYS B 1 146 ? 5.93 -3.938 -34.594 1 98.25 146 LYS B CA 1
ATOM 4231 C C . LYS B 1 146 ? 5.441 -2.939 -33.562 1 98.25 146 LYS B C 1
ATOM 4233 O O . LYS B 1 146 ? 4.582 -2.102 -33.844 1 98.25 146 LYS B O 1
ATOM 4238 N N . MET B 1 147 ? 5.984 -3.049 -32.375 1 97.94 147 MET B N 1
ATOM 4239 C CA . MET B 1 147 ? 5.527 -2.215 -31.266 1 97.94 147 MET B CA 1
ATOM 4240 C C . MET B 1 147 ? 6.695 -1.478 -30.625 1 97.94 147 MET B C 1
ATOM 4242 O O . MET B 1 147 ? 7.035 -1.733 -29.469 1 97.94 147 MET B O 1
ATOM 4246 N N . PRO B 1 148 ? 7.18 -0.487 -31.266 1 97.5 148 PRO B N 1
ATOM 4247 C CA . PRO B 1 148 ? 8.406 0.171 -30.812 1 97.5 148 PRO B CA 1
ATOM 4248 C C . PRO B 1 148 ? 8.234 0.936 -29.5 1 97.5 148 PRO B C 1
ATOM 4250 O O . PRO B 1 148 ? 9.219 1.354 -28.891 1 97.5 148 PRO B O 1
ATOM 4253 N N . LYS B 1 149 ? 7.004 1.111 -29 1 98.19 149 LYS B N 1
ATOM 4254 C CA . LYS B 1 149 ? 6.762 1.833 -27.75 1 98.19 149 LYS B CA 1
ATOM 4255 C C . LYS B 1 149 ? 6.727 0.877 -26.562 1 98.19 149 LYS B C 1
ATOM 4257 O O . LYS B 1 149 ? 6.379 1.276 -25.453 1 98.19 149 LYS B O 1
ATOM 4262 N N . THR B 1 150 ? 7.074 -0.396 -26.828 1 98.75 150 THR B N 1
ATOM 4263 C CA . THR B 1 150 ? 7.086 -1.376 -25.75 1 98.75 150 THR B CA 1
ATOM 4264 C C . THR B 1 150 ? 8.242 -1.109 -24.797 1 98.75 150 THR B C 1
ATOM 4266 O O . THR B 1 150 ? 9.391 -0.965 -25.219 1 98.75 150 THR B O 1
ATOM 4269 N N . THR B 1 151 ? 7.902 -1.05 -23.484 1 98.69 151 THR B N 1
ATOM 4270 C CA . THR B 1 151 ? 8.938 -0.717 -22.516 1 98.69 151 THR B CA 1
ATOM 4271 C C . THR B 1 151 ? 9.195 -1.891 -21.578 1 98.69 151 THR B C 1
ATOM 4273 O O . THR B 1 151 ? 10.211 -1.922 -20.875 1 98.69 151 THR B O 1
ATOM 4276 N N . ALA B 1 152 ? 8.273 -2.865 -21.547 1 98.81 152 ALA B N 1
ATOM 4277 C CA . ALA B 1 152 ? 8.461 -3.965 -20.609 1 98.81 152 ALA B CA 1
ATOM 4278 C C . ALA B 1 152 ? 7.859 -5.258 -21.141 1 98.81 152 ALA B C 1
ATOM 4280 O O . ALA B 1 152 ? 6.863 -5.234 -21.875 1 98.81 152 ALA B O 1
ATOM 4281 N N . LEU B 1 153 ? 8.484 -6.352 -20.859 1 98.94 153 LEU B N 1
ATOM 4282 C CA . LEU B 1 153 ? 8.016 -7.723 -21.031 1 98.94 153 LEU B CA 1
ATOM 4283 C C . LEU B 1 153 ? 7.676 -8.359 -19.688 1 98.94 153 LEU B C 1
ATOM 4285 O O . LEU B 1 153 ? 8.57 -8.664 -18.891 1 98.94 153 LEU B O 1
ATOM 4289 N N . ILE B 1 154 ? 6.379 -8.523 -19.453 1 98.88 154 ILE B N 1
ATOM 4290 C CA . ILE B 1 154 ? 5.895 -9.086 -18.188 1 98.88 154 ILE B CA 1
ATOM 4291 C C . ILE B 1 154 ? 5.664 -10.586 -18.359 1 98.88 154 ILE B C 1
ATOM 4293 O O . ILE B 1 154 ? 4.816 -11.008 -19.141 1 98.88 154 ILE B O 1
ATOM 4297 N N . MET B 1 155 ? 6.375 -11.344 -17.562 1 98.75 155 MET B N 1
ATOM 4298 C CA . MET B 1 155 ? 6.289 -12.805 -17.641 1 98.75 155 MET B CA 1
ATOM 4299 C C . MET B 1 155 ? 5.762 -13.391 -16.344 1 98.75 155 MET B C 1
ATOM 4301 O O . MET B 1 155 ? 5.898 -12.789 -15.273 1 98.75 155 MET B O 1
ATOM 4305 N N . GLU B 1 156 ? 5.121 -14.453 -16.391 1 98.19 156 GLU B N 1
ATOM 4306 C CA . GLU B 1 156 ? 4.777 -15.398 -15.336 1 98.19 156 GLU B CA 1
ATOM 4307 C C . GLU B 1 156 ? 5.074 -16.828 -15.766 1 98.19 156 GLU B C 1
ATOM 4309 O O . GLU B 1 156 ? 4.5 -17.328 -16.734 1 98.19 156 GLU B O 1
ATOM 4314 N N . SER B 1 157 ? 5.98 -17.484 -15.07 1 97.62 157 SER B N 1
ATOM 4315 C CA . SER B 1 157 ? 6.422 -18.812 -15.477 1 97.62 157 SER B CA 1
ATOM 4316 C C . SER B 1 157 ? 6.781 -19.672 -14.273 1 97.62 157 SER B C 1
ATOM 4318 O O . SER B 1 157 ? 7.695 -19.328 -13.516 1 97.62 157 SER B O 1
ATOM 4320 N N . PRO B 1 158 ? 6.113 -20.781 -14.133 1 97.62 158 PRO B N 1
ATOM 4321 C CA . PRO B 1 158 ? 4.953 -21.219 -14.906 1 97.62 158 PRO B CA 1
ATOM 4322 C C . PRO B 1 158 ? 3.705 -20.391 -14.625 1 97.62 158 PRO B C 1
ATOM 4324 O O . PRO B 1 158 ? 3.645 -19.672 -13.617 1 97.62 158 PRO B O 1
ATOM 4327 N N . GLY B 1 159 ? 2.807 -20.406 -15.625 1 95.62 159 GLY B N 1
ATOM 4328 C CA . GLY B 1 159 ? 1.501 -19.859 -15.273 1 95.62 159 GLY B CA 1
ATOM 4329 C C . GLY B 1 159 ? 0.885 -20.531 -14.062 1 95.62 159 GLY B C 1
ATOM 4330 O O . GLY B 1 159 ? 1.114 -21.719 -13.812 1 95.62 159 GLY B O 1
ATOM 4331 N N . SER B 1 160 ? 0.008 -19.828 -13.352 1 93.81 160 SER B N 1
ATOM 4332 C CA . SER B 1 160 ? -0.429 -20.312 -12.047 1 93.81 160 SER B CA 1
ATOM 4333 C C . SER B 1 160 ? -1.719 -21.109 -12.164 1 93.81 160 SER B C 1
ATOM 4335 O O . SER B 1 160 ? -2.209 -21.656 -11.164 1 93.81 160 SER B O 1
ATOM 4337 N N . GLN B 1 161 ? -2.279 -21.203 -13.344 1 95.62 161 GLN B N 1
ATOM 4338 C CA . GLN B 1 161 ? -3.484 -22.016 -13.523 1 95.62 161 GLN B CA 1
ATOM 4339 C C . GLN B 1 161 ? -3.27 -23.094 -14.578 1 95.62 161 GLN B C 1
ATOM 4341 O O . GLN B 1 161 ? -3.609 -24.266 -14.359 1 95.62 161 GLN B O 1
ATOM 4346 N N . THR B 1 162 ? -2.562 -22.703 -15.688 1 96.75 162 THR B N 1
ATOM 4347 C CA . THR B 1 162 ? -2.416 -23.641 -16.797 1 96.75 162 THR B CA 1
ATOM 4348 C C . THR B 1 162 ? -0.96 -24.062 -16.953 1 96.75 162 THR B C 1
ATOM 4350 O O . THR B 1 162 ? -0.648 -24.922 -17.781 1 96.75 162 THR B O 1
ATOM 4353 N N . PHE B 1 163 ? -0.017 -23.516 -16.344 1 97.69 163 PHE B N 1
ATOM 4354 C CA . PHE B 1 163 ? 1.328 -23.953 -16 1 97.69 163 PHE B CA 1
ATOM 4355 C C . PHE B 1 163 ? 2.217 -24.016 -17.234 1 97.69 163 PHE B C 1
ATOM 4357 O O . PHE B 1 163 ? 3.16 -24.797 -17.297 1 97.69 163 PHE B O 1
ATOM 4364 N N . GLU B 1 164 ? 1.886 -23.266 -18.328 1 97.44 164 GLU B N 1
ATOM 4365 C CA . GLU B 1 164 ? 2.859 -23.078 -19.391 1 97.44 164 GLU B CA 1
ATOM 4366 C C . GLU B 1 164 ? 4.18 -22.531 -18.859 1 97.44 164 GLU B C 1
ATOM 4368 O O . GLU B 1 164 ? 4.184 -21.656 -17.984 1 97.44 164 GLU B O 1
ATOM 4373 N N . VAL B 1 165 ? 5.258 -23.125 -19.312 1 98.44 165 VAL B N 1
ATOM 4374 C CA . VAL B 1 165 ? 6.582 -22.672 -18.906 1 98.44 165 VAL B CA 1
ATOM 4375 C C . VAL B 1 165 ? 7.227 -21.875 -20.031 1 98.44 165 VAL B C 1
ATOM 4377 O O . VAL B 1 165 ? 7.352 -22.359 -21.156 1 98.44 165 VAL B O 1
ATOM 4380 N N . GLN B 1 166 ? 7.625 -20.703 -19.719 1 98.62 166 GLN B N 1
ATOM 4381 C CA . GLN B 1 166 ? 8.25 -19.812 -20.688 1 98.62 166 GLN B CA 1
ATOM 4382 C C . GLN B 1 166 ? 9.766 -20.016 -20.719 1 98.62 166 GLN B C 1
ATOM 4384 O O . GLN B 1 166 ? 10.367 -20.375 -19.703 1 98.62 166 GLN B O 1
ATOM 4389 N N . ASP B 1 167 ? 10.406 -19.781 -21.891 1 98.69 167 ASP B N 1
ATOM 4390 C CA . ASP B 1 167 ? 11.859 -19.766 -22.016 1 98.69 167 ASP B CA 1
ATOM 4391 C C . ASP B 1 167 ? 12.445 -18.422 -21.578 1 98.69 167 ASP B C 1
ATOM 4393 O O . ASP B 1 167 ? 12.906 -17.656 -22.422 1 98.69 167 ASP B O 1
ATOM 4397 N N . VAL B 1 168 ? 12.531 -18.25 -20.281 1 98.75 168 VAL B N 1
ATOM 4398 C CA . VAL B 1 168 ? 12.852 -16.953 -19.688 1 98.75 168 VAL B CA 1
ATOM 4399 C C . VAL B 1 168 ? 14.227 -16.484 -20.172 1 98.75 168 VAL B C 1
ATOM 4401 O O . VAL B 1 168 ? 14.375 -15.359 -20.641 1 98.75 168 VAL B O 1
ATOM 4404 N N . PRO B 1 169 ? 15.289 -17.344 -20.172 1 98.56 169 PRO B N 1
ATOM 4405 C CA . PRO B 1 169 ? 16.594 -16.875 -20.641 1 98.56 169 PRO B CA 1
ATOM 4406 C C . PRO B 1 169 ? 16.547 -16.375 -22.094 1 98.56 169 PRO B C 1
ATOM 4408 O O . PRO B 1 169 ? 17.125 -15.328 -22.406 1 98.56 169 PRO B O 1
ATOM 4411 N N . THR B 1 170 ? 15.859 -17.062 -22.906 1 98.62 170 THR B N 1
ATOM 4412 C CA . THR B 1 170 ? 15.75 -16.672 -24.312 1 98.62 170 THR B CA 1
ATOM 4413 C C . THR B 1 170 ? 14.969 -15.359 -24.438 1 98.62 170 THR B C 1
ATOM 4415 O O . THR B 1 170 ? 15.383 -14.453 -25.172 1 98.62 170 THR B O 1
ATOM 4418 N N . LEU B 1 171 ? 13.875 -15.266 -23.766 1 98.88 171 LEU B N 1
ATOM 4419 C CA . LEU B 1 171 ? 13 -14.102 -23.875 1 98.88 171 LEU B CA 1
ATOM 4420 C C . LEU B 1 171 ? 13.68 -12.852 -23.328 1 98.88 171 LEU B C 1
ATOM 4422 O O . LEU B 1 171 ? 13.531 -11.766 -23.875 1 98.88 171 LEU B O 1
ATOM 4426 N N . THR B 1 172 ? 14.414 -12.992 -22.203 1 98.81 172 THR B N 1
ATOM 4427 C CA . THR B 1 172 ? 15.102 -11.852 -21.625 1 98.81 172 THR B CA 1
ATOM 4428 C C . THR B 1 172 ? 16.219 -11.375 -22.547 1 98.81 172 THR B C 1
ATOM 4430 O O . THR B 1 172 ? 16.516 -10.172 -22.609 1 98.81 172 THR B O 1
ATOM 4433 N N . THR B 1 173 ? 16.891 -12.273 -23.25 1 98.75 173 THR B N 1
ATOM 4434 C CA . THR B 1 173 ? 17.906 -11.906 -24.219 1 98.75 173 THR B CA 1
ATOM 4435 C C . THR B 1 173 ? 17.312 -11.062 -25.344 1 98.75 173 THR B C 1
ATOM 4437 O O . THR B 1 173 ? 17.875 -10.016 -25.703 1 98.75 173 THR B O 1
ATOM 4440 N N . VAL B 1 174 ? 16.203 -11.5 -25.859 1 98.81 174 VAL B N 1
ATOM 4441 C CA . VAL B 1 174 ? 15.531 -10.758 -26.922 1 98.81 174 VAL B CA 1
ATOM 4442 C C . VAL B 1 174 ? 15.102 -9.391 -26.406 1 98.81 174 VAL B C 1
ATOM 4444 O O . VAL B 1 174 ? 15.266 -8.375 -27.094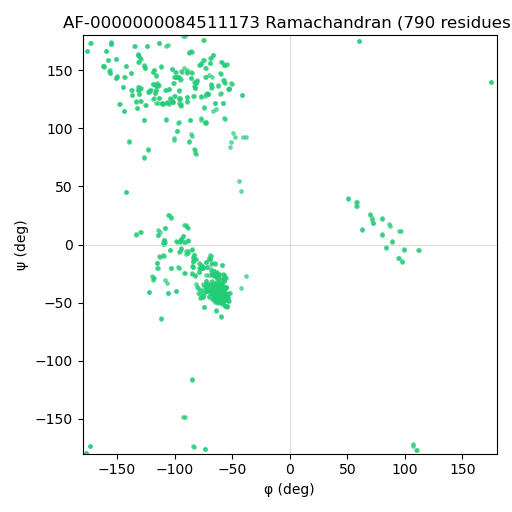 1 98.81 174 VAL B O 1
ATOM 4447 N N . ALA B 1 175 ? 14.508 -9.367 -25.188 1 98.81 175 ALA B N 1
ATOM 4448 C CA . ALA B 1 175 ? 14.086 -8.109 -24.594 1 98.81 175 ALA B CA 1
ATOM 4449 C C . ALA B 1 175 ? 15.242 -7.117 -24.516 1 98.81 175 ALA B C 1
ATOM 4451 O O . ALA B 1 175 ? 15.078 -5.938 -24.844 1 98.81 175 ALA B O 1
ATOM 4452 N N . ARG B 1 176 ? 16.391 -7.566 -24.141 1 98.31 176 ARG B N 1
ATOM 4453 C CA . ARG B 1 176 ? 17.578 -6.727 -24.016 1 98.31 176 ARG B CA 1
ATOM 4454 C C . ARG B 1 176 ? 17.984 -6.156 -25.375 1 98.31 176 ARG B C 1
ATOM 4456 O O . ARG B 1 176 ? 18.422 -5.008 -25.469 1 98.31 176 ARG B O 1
ATOM 4463 N N . GLU B 1 177 ? 17.828 -6.973 -26.438 1 98.44 177 GLU B N 1
ATOM 4464 C CA . GLU B 1 177 ? 18.141 -6.516 -27.797 1 98.44 177 GLU B CA 1
ATOM 4465 C C . GLU B 1 177 ? 17.344 -5.27 -28.156 1 98.44 177 GLU B C 1
ATOM 4467 O O . GLU B 1 177 ? 17.797 -4.434 -28.938 1 98.44 177 GLU B O 1
ATOM 4472 N N . PHE B 1 178 ? 16.203 -5.113 -27.578 1 98.62 178 PHE B N 1
ATOM 4473 C CA . PHE B 1 178 ? 15.289 -4.035 -27.953 1 98.62 178 PHE B CA 1
ATOM 4474 C C . PHE B 1 178 ? 15.219 -2.98 -26.859 1 98.62 178 PHE B C 1
ATOM 4476 O O . PHE B 1 178 ? 14.414 -2.051 -26.922 1 98.62 178 PHE B O 1
ATOM 4483 N N . GLY B 1 179 ? 16.031 -3.119 -25.766 1 98.38 179 GLY B N 1
ATOM 4484 C CA . GLY B 1 179 ? 16 -2.178 -24.656 1 98.38 179 GLY B CA 1
ATOM 4485 C C . GLY B 1 179 ? 14.727 -2.266 -23.828 1 98.38 179 GLY B C 1
ATOM 4486 O O . GLY B 1 179 ? 14.289 -1.271 -23.25 1 98.38 179 GLY B O 1
ATOM 4487 N N . VAL B 1 180 ? 14.07 -3.412 -23.828 1 98.81 180 VAL B N 1
ATOM 4488 C CA . VAL B 1 180 ? 12.828 -3.652 -23.109 1 98.81 180 VAL B CA 1
ATOM 4489 C C . VAL B 1 180 ? 13.125 -4.301 -21.766 1 98.81 180 VAL B C 1
ATOM 4491 O O . VAL B 1 180 ? 13.93 -5.227 -21.672 1 98.81 180 VAL B O 1
ATOM 4494 N N . THR B 1 181 ? 12.516 -3.775 -20.641 1 98.88 181 THR B N 1
ATOM 4495 C CA . THR B 1 181 ? 12.711 -4.301 -19.297 1 98.88 181 THR B CA 1
ATOM 4496 C C . THR B 1 181 ? 12.023 -5.652 -19.141 1 98.88 181 THR B C 1
ATOM 4498 O O . THR B 1 181 ? 10.852 -5.809 -19.5 1 98.88 181 THR B O 1
ATOM 4501 N N . SER B 1 182 ? 12.734 -6.652 -18.641 1 98.88 182 SER B N 1
ATOM 4502 C CA . SER B 1 182 ? 12.141 -7.961 -18.375 1 98.88 182 SER B CA 1
ATOM 4503 C C . SER B 1 182 ? 11.703 -8.086 -16.922 1 98.88 182 SER B C 1
ATOM 4505 O O . SER B 1 182 ?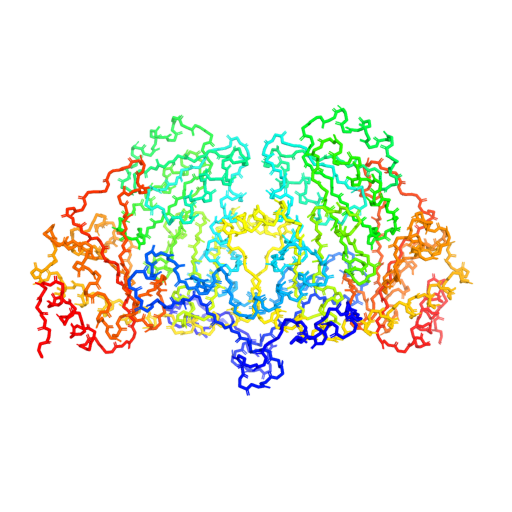 12.5 -7.863 -16 1 98.88 182 SER B O 1
ATOM 4507 N N . VAL B 1 183 ? 10.453 -8.438 -16.688 1 98.94 183 VAL B N 1
ATOM 4508 C CA . VAL B 1 183 ? 9.859 -8.656 -15.375 1 98.94 183 VAL B CA 1
ATOM 4509 C C . VAL B 1 183 ? 9.32 -10.086 -15.281 1 98.94 183 VAL B C 1
ATOM 4511 O O . VAL B 1 183 ? 8.609 -10.539 -16.188 1 98.94 183 VAL B O 1
ATOM 4514 N N . LEU B 1 184 ? 9.609 -10.773 -14.219 1 98.88 184 LEU B N 1
ATOM 4515 C CA . LEU B 1 184 ? 9.109 -12.133 -14.031 1 98.88 184 LEU B CA 1
ATOM 4516 C C . LEU B 1 184 ? 8.367 -12.266 -12.711 1 98.88 184 LEU B C 1
ATOM 4518 O O . LEU B 1 184 ? 8.906 -11.945 -11.648 1 98.88 184 LEU B O 1
ATOM 4522 N N . ASP B 1 185 ? 7.113 -12.625 -12.789 1 98.69 185 ASP B N 1
ATOM 4523 C CA . ASP B 1 185 ? 6.453 -13.172 -11.602 1 98.69 185 ASP B CA 1
ATOM 4524 C C . ASP B 1 185 ? 6.93 -14.594 -11.312 1 98.69 185 ASP B C 1
ATOM 4526 O O . ASP B 1 185 ? 6.527 -15.539 -12 1 98.69 185 ASP B O 1
ATOM 4530 N N . ASN B 1 186 ? 7.727 -14.711 -10.344 1 98.5 186 ASN B N 1
ATOM 4531 C CA . ASN B 1 186 ? 8.422 -15.945 -10 1 98.5 186 ASN B CA 1
ATOM 4532 C C . ASN B 1 186 ? 7.816 -16.609 -8.766 1 98.5 186 ASN B C 1
ATOM 4534 O O . ASN B 1 186 ? 8.492 -17.344 -8.055 1 98.5 186 ASN B O 1
ATOM 4538 N N . THR B 1 187 ? 6.555 -16.328 -8.531 1 98.31 187 THR B N 1
ATOM 4539 C CA . THR B 1 187 ? 5.895 -16.75 -7.297 1 98.31 187 THR B CA 1
ATOM 4540 C C . THR B 1 187 ? 5.871 -18.266 -7.176 1 98.31 187 THR B C 1
ATOM 4542 O O . THR B 1 187 ? 6.109 -18.812 -6.098 1 98.31 187 THR B O 1
ATOM 4545 N N . TRP B 1 188 ? 5.629 -18.969 -8.305 1 98.06 188 TRP B N 1
ATOM 4546 C CA . TRP B 1 188 ? 5.453 -20.422 -8.281 1 98.06 188 TRP B CA 1
ATOM 4547 C C . TRP B 1 188 ? 6.746 -21.125 -7.879 1 98.06 188 TRP B C 1
ATOM 4549 O O . TRP B 1 188 ? 6.742 -21.984 -6.992 1 98.06 188 TRP B O 1
ATOM 4559 N N . ALA B 1 189 ? 7.867 -20.734 -8.422 1 97.56 189 ALA B N 1
ATOM 4560 C CA . ALA B 1 189 ? 9.141 -21.422 -8.203 1 97.56 189 ALA B CA 1
ATOM 4561 C C . ALA B 1 189 ? 9.891 -20.828 -7.012 1 97.56 189 ALA B C 1
ATOM 4563 O O . ALA B 1 189 ? 10.719 -21.5 -6.398 1 97.56 189 ALA B O 1
ATOM 4564 N N . THR B 1 190 ? 9.562 -19.516 -6.723 1 96.81 190 THR B N 1
ATOM 4565 C CA . THR B 1 190 ? 10.359 -18.75 -5.766 1 96.81 190 THR B CA 1
ATOM 4566 C C . THR B 1 190 ? 11.805 -18.656 -6.23 1 96.81 190 THR B C 1
ATOM 4568 O O . THR B 1 190 ? 12.188 -19.266 -7.234 1 96.81 190 THR B O 1
ATOM 4571 N N . PRO B 1 191 ? 12.648 -17.906 -5.523 1 97.12 191 PRO B N 1
ATOM 4572 C CA . PRO B 1 191 ? 14.062 -17.859 -5.902 1 97.12 191 PRO B CA 1
ATOM 4573 C C . PRO B 1 191 ? 14.797 -19.172 -5.641 1 97.12 191 PRO B C 1
ATOM 4575 O O . PRO B 1 191 ? 15.922 -19.359 -6.113 1 97.12 191 PRO B O 1
ATOM 4578 N N . LEU B 1 192 ? 14.234 -20.062 -4.938 1 96.44 192 LEU B N 1
ATOM 4579 C CA . LEU B 1 192 ? 14.898 -21.312 -4.582 1 96.44 192 LEU B CA 1
ATOM 4580 C C . LEU B 1 192 ? 15 -22.234 -5.789 1 96.44 192 LEU B C 1
ATOM 4582 O O . LEU B 1 192 ? 16.016 -22.938 -5.961 1 96.44 192 LEU B O 1
ATOM 4586 N N . PHE B 1 193 ? 13.945 -22.234 -6.594 1 98.06 193 PHE B N 1
ATOM 4587 C CA . PHE B 1 193 ? 13.914 -23.234 -7.648 1 98.06 193 PHE B CA 1
ATOM 4588 C C . PHE B 1 193 ? 14.117 -22.594 -9.016 1 98.06 193 PHE B C 1
ATOM 4590 O O . PHE B 1 193 ? 14.281 -23.297 -10.023 1 98.06 193 PHE B O 1
ATOM 4597 N N . PHE B 1 194 ? 14.086 -21.266 -9.07 1 98.5 194 PHE B N 1
ATOM 4598 C CA . PHE B 1 194 ? 14.367 -20.562 -10.32 1 98.5 194 PHE B CA 1
ATOM 4599 C C . PHE B 1 194 ? 15.109 -19.266 -10.055 1 98.5 194 PHE B C 1
ATOM 4601 O O . PHE B 1 194 ? 14.547 -18.328 -9.461 1 98.5 194 PHE B O 1
ATOM 4608 N N . ASP B 1 195 ? 16.281 -19.125 -10.477 1 98.25 195 ASP B N 1
ATOM 4609 C CA . ASP B 1 195 ? 17.156 -17.969 -10.312 1 98.25 195 ASP B CA 1
ATOM 4610 C C . ASP B 1 195 ? 16.844 -16.906 -11.367 1 98.25 195 ASP B C 1
ATOM 4612 O O . ASP B 1 195 ? 17.594 -16.766 -12.344 1 98.25 195 ASP B O 1
ATOM 4616 N N . ALA B 1 196 ? 15.844 -16.141 -11.117 1 98.75 196 ALA B N 1
ATOM 4617 C CA . ALA B 1 196 ? 15.312 -15.195 -12.094 1 98.75 196 ALA B CA 1
ATOM 4618 C C . ALA B 1 196 ? 16.406 -14.242 -12.586 1 98.75 196 ALA B C 1
ATOM 4620 O O . ALA B 1 196 ? 16.562 -14.047 -13.797 1 98.75 196 ALA B O 1
ATOM 4621 N N . HIS B 1 197 ? 17.094 -13.586 -11.648 1 98.69 197 HIS B N 1
ATOM 4622 C CA . HIS B 1 197 ? 18.125 -12.633 -12.055 1 98.69 197 HIS B CA 1
ATOM 4623 C C . HIS B 1 197 ? 19.266 -13.328 -12.781 1 98.69 197 HIS B C 1
ATOM 4625 O O . HIS B 1 197 ? 19.781 -12.82 -13.781 1 98.69 197 HIS B O 1
ATOM 4631 N N . GLY B 1 198 ? 19.656 -14.523 -12.273 1 98.12 198 GLY B N 1
ATOM 4632 C CA . GLY B 1 198 ? 20.672 -15.312 -12.961 1 98.12 198 GLY B CA 1
ATOM 4633 C C . GLY B 1 198 ? 20.266 -15.719 -14.359 1 98.12 198 GLY B C 1
ATOM 4634 O O . GLY B 1 198 ? 21.125 -15.945 -15.219 1 98.12 198 GLY B O 1
ATOM 4635 N N . LYS B 1 199 ? 18.984 -15.789 -14.57 1 98.38 199 LYS B N 1
ATOM 4636 C CA . LYS B 1 199 ? 18.469 -16.172 -15.875 1 98.38 199 LYS B CA 1
ATOM 4637 C C . LYS B 1 199 ? 18.156 -14.953 -16.734 1 98.38 199 LYS B C 1
ATOM 4639 O O . LYS B 1 199 ? 17.547 -15.062 -17.797 1 98.38 199 LYS B O 1
ATOM 4644 N N . GLY B 1 200 ? 18.484 -13.758 -16.219 1 98.44 200 GLY B N 1
ATOM 4645 C CA . GLY B 1 200 ? 18.516 -12.586 -17.062 1 98.44 200 GLY B CA 1
ATOM 4646 C C . GLY B 1 200 ? 17.438 -11.578 -16.75 1 98.44 200 GLY B C 1
ATOM 4647 O O . GLY B 1 200 ? 17.406 -10.484 -17.297 1 98.44 200 GLY B O 1
ATOM 4648 N N . CYS B 1 201 ? 16.547 -11.859 -15.867 1 98.81 201 CYS B N 1
ATOM 4649 C CA . CYS B 1 201 ? 15.445 -10.938 -15.562 1 98.81 201 CYS B CA 1
ATOM 4650 C C . CYS B 1 201 ? 15.961 -9.68 -14.883 1 98.81 201 CYS B C 1
ATOM 4652 O O . CYS B 1 201 ? 16.797 -9.758 -13.977 1 98.81 201 CYS B O 1
ATOM 4654 N N . ASP B 1 202 ? 15.438 -8.492 -15.273 1 98.94 202 ASP B N 1
ATOM 4655 C CA . ASP B 1 202 ? 15.781 -7.219 -14.641 1 98.94 202 ASP B CA 1
ATOM 4656 C C . ASP B 1 202 ? 15.094 -7.082 -13.281 1 98.94 202 ASP B C 1
ATOM 4658 O O . ASP B 1 202 ? 15.688 -6.555 -12.336 1 98.94 202 ASP B O 1
ATOM 4662 N N . ILE B 1 203 ? 13.859 -7.484 -13.258 1 98.94 203 ILE B N 1
ATOM 4663 C CA . ILE B 1 203 ? 13.023 -7.379 -12.07 1 98.94 203 ILE B CA 1
ATOM 4664 C C . ILE B 1 203 ? 12.328 -8.711 -11.812 1 98.94 203 ILE B C 1
ATOM 4666 O O . ILE B 1 203 ? 11.836 -9.352 -12.75 1 98.94 203 ILE B O 1
ATOM 4670 N N . SER B 1 204 ? 12.328 -9.203 -10.617 1 98.94 204 SER B N 1
ATOM 4671 C CA . SER B 1 204 ? 11.594 -10.383 -10.188 1 98.94 204 SER B CA 1
ATOM 4672 C C . SER B 1 204 ? 10.555 -10.039 -9.125 1 98.94 204 SER B C 1
ATOM 4674 O O . SER B 1 204 ? 10.867 -9.344 -8.148 1 98.94 204 SER B O 1
ATOM 4676 N N . VAL B 1 205 ? 9.359 -10.484 -9.336 1 98.81 205 VAL B N 1
ATOM 4677 C CA . VAL B 1 205 ? 8.242 -10.258 -8.422 1 98.81 205 VAL B CA 1
ATOM 4678 C C . VAL B 1 205 ? 7.793 -11.578 -7.812 1 98.81 205 VAL B C 1
ATOM 4680 O O . VAL B 1 205 ? 7.684 -12.586 -8.516 1 98.81 205 VAL B O 1
ATOM 4683 N N . GLU B 1 206 ? 7.516 -11.609 -6.512 1 98.56 206 GLU B N 1
ATOM 4684 C CA . GLU B 1 206 ? 6.98 -12.781 -5.82 1 98.56 206 GLU B CA 1
ATOM 4685 C C . GLU B 1 206 ? 5.879 -12.383 -4.836 1 98.56 206 GLU B C 1
ATOM 4687 O O . GLU B 1 206 ? 6 -11.383 -4.133 1 98.56 206 GLU B O 1
ATOM 4692 N N . ALA B 1 207 ? 4.805 -13.117 -4.906 1 98.38 207 ALA B N 1
ATOM 4693 C CA . ALA B 1 207 ? 3.842 -13 -3.818 1 98.38 207 ALA B CA 1
ATOM 4694 C C . ALA B 1 207 ? 4.359 -13.664 -2.549 1 98.38 207 ALA B C 1
ATOM 4696 O O . ALA B 1 207 ? 4.348 -14.898 -2.434 1 98.38 207 ALA B O 1
ATOM 4697 N N . GLY B 1 208 ? 4.785 -12.828 -1.604 1 97.62 208 GLY B N 1
ATOM 4698 C CA . GLY B 1 208 ? 5.227 -13.367 -0.328 1 97.62 208 GLY B CA 1
ATOM 4699 C C . GLY B 1 208 ? 4.113 -14.039 0.457 1 97.62 208 GLY B C 1
ATOM 4700 O O . GLY B 1 208 ? 4.375 -14.805 1.385 1 97.62 208 GLY B O 1
ATOM 4701 N N . THR B 1 209 ? 2.881 -13.758 0.081 1 96.31 209 THR B N 1
ATOM 4702 C CA . THR B 1 209 ? 1.673 -14.336 0.658 1 96.31 209 THR B CA 1
ATOM 4703 C C . THR B 1 209 ? 1.698 -15.859 0.547 1 96.31 209 THR B C 1
ATOM 4705 O O . THR B 1 209 ? 1.102 -16.562 1.37 1 96.31 209 THR B O 1
ATOM 4708 N N . LYS B 1 210 ? 2.354 -16.375 -0.471 1 97.31 210 LYS B N 1
ATOM 4709 C CA . LYS B 1 210 ? 2.342 -17.797 -0.809 1 97.31 210 LYS B CA 1
ATOM 4710 C C . LYS B 1 210 ? 3.395 -18.562 -0.007 1 97.31 210 LYS B C 1
ATOM 4712 O O . LYS B 1 210 ? 3.357 -18.562 1.226 1 97.31 210 LYS B O 1
ATOM 4717 N N . TYR B 1 211 ? 4.352 -19.109 -0.572 1 96.81 211 TYR B N 1
ATOM 4718 C CA . TYR B 1 211 ? 5.246 -20.047 0.1 1 96.81 211 TYR B CA 1
ATOM 4719 C C . TYR B 1 211 ? 6.148 -19.328 1.093 1 96.81 211 TYR B C 1
ATOM 4721 O O . TYR B 1 211 ? 6.547 -19.891 2.109 1 96.81 211 TYR B O 1
ATOM 4729 N N . LEU B 1 212 ? 6.578 -18.062 0.796 1 97.12 212 LEU B N 1
ATOM 4730 C CA . LEU B 1 212 ? 7.379 -17.344 1.779 1 97.12 212 LEU B CA 1
ATOM 4731 C C . LEU B 1 212 ? 6.664 -17.281 3.125 1 97.12 212 LEU B C 1
ATOM 4733 O O . LEU B 1 212 ? 7.254 -17.609 4.16 1 97.12 212 LEU B O 1
ATOM 4737 N N . GLY B 1 213 ? 5.453 -16.828 3.137 1 95.81 213 GLY B N 1
ATOM 4738 C CA . GLY B 1 213 ? 4.676 -16.906 4.363 1 95.81 213 GLY B CA 1
ATOM 4739 C C . GLY B 1 213 ? 4.496 -18.328 4.875 1 95.81 213 GLY B C 1
ATOM 4740 O O . GLY B 1 213 ? 4.883 -18.641 6 1 95.81 213 GLY B O 1
ATOM 4741 N N . GLY B 1 214 ? 3.84 -19.094 4.039 1 94.94 214 GLY B N 1
ATOM 4742 C CA . GLY B 1 214 ? 3.748 -20.531 4.281 1 94.94 214 GLY B CA 1
ATOM 4743 C C . GLY B 1 214 ? 2.633 -20.906 5.238 1 94.94 214 GLY B C 1
ATOM 4744 O O . GLY B 1 214 ? 2.367 -22.094 5.457 1 94.94 214 GLY B O 1
ATOM 4745 N N . HIS B 1 215 ? 1.887 -19.922 5.797 1 93.19 215 HIS B N 1
ATOM 4746 C CA . HIS B 1 215 ? 0.971 -20.25 6.887 1 93.19 215 HIS B CA 1
ATOM 4747 C C . HIS B 1 215 ? -0.394 -19.609 6.664 1 93.19 215 HIS B C 1
ATOM 4749 O O . HIS B 1 215 ? -1.212 -19.531 7.582 1 93.19 215 HIS B O 1
ATOM 4755 N N . SER B 1 216 ? -0.624 -19 5.441 1 92.81 216 SER B N 1
ATOM 4756 C CA . SER B 1 216 ? -1.901 -18.406 5.062 1 92.81 216 SER B CA 1
ATOM 4757 C C . SER B 1 216 ? -2.311 -17.312 6.039 1 92.81 216 SER B C 1
ATOM 4759 O O . SER B 1 216 ? -3.498 -17.141 6.324 1 92.81 216 SER B O 1
ATOM 4761 N N . ASP B 1 217 ? -1.38 -16.562 6.617 1 92.81 217 ASP B N 1
ATOM 4762 C CA . ASP B 1 217 ? -1.715 -15.641 7.691 1 92.81 217 ASP B CA 1
ATOM 4763 C C . ASP B 1 217 ? -1.139 -14.25 7.414 1 92.81 217 ASP B C 1
ATOM 4765 O O . ASP B 1 217 ? -1.129 -13.391 8.297 1 92.81 217 ASP B O 1
ATOM 4769 N N . LEU B 1 218 ? -0.661 -14.062 6.23 1 95.06 218 LEU B N 1
ATOM 4770 C CA . LEU B 1 218 ? -0.136 -12.742 5.902 1 95.06 218 LEU B CA 1
ATOM 4771 C C . LEU B 1 218 ? -0.273 -12.453 4.41 1 95.06 218 LEU B C 1
ATOM 4773 O O . LEU B 1 218 ? -0.523 -13.367 3.619 1 95.06 218 LEU B O 1
ATOM 4777 N N . LEU B 1 219 ? -0.242 -11.227 4.051 1 96 219 LEU B N 1
ATOM 4778 C CA . LEU B 1 219 ? -0.102 -10.742 2.68 1 96 219 LEU B CA 1
ATOM 4779 C C . LEU B 1 219 ? 1.195 -9.961 2.51 1 96 219 LEU B C 1
ATOM 4781 O O . LEU B 1 219 ? 1.545 -9.141 3.361 1 96 219 LEU B O 1
ATOM 4785 N N . LEU B 1 220 ? 1.873 -10.211 1.439 1 97.38 220 LEU B N 1
ATOM 4786 C CA . LEU B 1 220 ? 3.094 -9.477 1.109 1 97.38 220 LEU B CA 1
ATOM 4787 C C . LEU B 1 220 ? 3.439 -9.641 -0.367 1 97.38 220 LEU B C 1
ATOM 4789 O O . LEU B 1 220 ? 3.08 -10.641 -0.989 1 97.38 220 LEU B O 1
ATOM 4793 N N . GLY B 1 221 ? 4.094 -8.727 -0.889 1 98.5 221 GLY B N 1
ATOM 4794 C CA . GLY B 1 221 ? 4.691 -8.797 -2.213 1 98.5 221 GLY B CA 1
ATOM 4795 C C . GLY B 1 221 ? 6.145 -8.367 -2.238 1 98.5 221 GLY B C 1
ATOM 4796 O O . GLY B 1 221 ? 6.492 -7.301 -1.724 1 98.5 221 GLY B O 1
ATOM 4797 N N . MET B 1 222 ? 7 -9.148 -2.807 1 98.62 222 MET B N 1
ATOM 4798 C CA . MET B 1 222 ? 8.43 -8.883 -2.912 1 98.62 222 MET B CA 1
ATOM 4799 C C . MET B 1 222 ? 8.805 -8.453 -4.328 1 98.62 222 MET B C 1
ATOM 4801 O O . MET B 1 222 ? 8.359 -9.062 -5.301 1 98.62 222 MET B O 1
ATOM 4805 N N . VAL B 1 223 ? 9.609 -7.395 -4.461 1 98.88 223 VAL B N 1
ATOM 4806 C CA . VAL B 1 223 ? 10.148 -6.977 -5.754 1 98.88 223 VAL B CA 1
ATOM 4807 C C . VAL B 1 223 ? 11.664 -6.852 -5.664 1 98.88 223 VAL B C 1
ATOM 4809 O O . VAL B 1 223 ? 12.18 -5.902 -5.066 1 98.88 223 VAL B O 1
ATOM 4812 N N . SER B 1 224 ? 12.414 -7.742 -6.238 1 98.88 224 SER B N 1
ATOM 4813 C CA . SER B 1 224 ? 13.859 -7.629 -6.359 1 98.88 224 SER B CA 1
ATOM 4814 C C . SER B 1 224 ? 14.258 -7.125 -7.742 1 98.88 224 SER B C 1
ATOM 4816 O O . SER B 1 224 ? 13.562 -7.383 -8.727 1 98.88 224 SER B O 1
ATOM 4818 N N . ALA B 1 225 ? 15.328 -6.402 -7.816 1 98.88 225 ALA B N 1
ATOM 4819 C CA . ALA B 1 225 ? 15.773 -5.828 -9.078 1 98.88 225 ALA B CA 1
ATOM 4820 C C . ALA B 1 225 ? 17.297 -5.867 -9.195 1 98.88 225 ALA B C 1
ATOM 4822 O O . ALA B 1 225 ? 18 -5.938 -8.18 1 98.88 225 ALA B O 1
ATOM 4823 N N . ASN B 1 226 ? 17.781 -5.891 -10.383 1 98.69 226 ASN B N 1
ATOM 4824 C CA . ASN B 1 226 ? 19.219 -5.809 -10.609 1 98.69 226 ASN B CA 1
ATOM 4825 C C . ASN B 1 226 ? 19.75 -4.398 -10.367 1 98.69 226 ASN B C 1
ATOM 4827 O O . ASN B 1 226 ? 19 -3.516 -9.945 1 98.69 226 ASN B O 1
ATOM 4831 N N . ALA B 1 227 ? 20.984 -4.227 -10.625 1 98.44 227 ALA B N 1
ATOM 4832 C CA . ALA B 1 227 ? 21.672 -2.986 -10.266 1 98.44 227 ALA B CA 1
ATOM 4833 C C . ALA B 1 227 ? 21.109 -1.804 -11.055 1 98.44 227 ALA B C 1
ATOM 4835 O O . ALA B 1 227 ? 21.062 -0.68 -10.547 1 98.44 227 ALA B O 1
ATOM 4836 N N . ALA B 1 228 ? 20.688 -2.023 -12.266 1 98.25 228 ALA B N 1
ATOM 4837 C CA . ALA B 1 228 ? 20.172 -0.95 -13.117 1 98.25 228 ALA B CA 1
ATOM 4838 C C . ALA B 1 228 ? 18.797 -0.493 -12.648 1 98.25 228 ALA B C 1
ATOM 4840 O O . ALA B 1 228 ? 18.484 0.697 -12.711 1 98.25 228 ALA B O 1
ATOM 4841 N N . TRP B 1 229 ? 18 -1.423 -12.141 1 98.62 229 TRP B N 1
ATOM 4842 C CA . TRP B 1 229 ? 16.594 -1.122 -11.914 1 98.62 229 TRP B CA 1
ATOM 4843 C C . TRP B 1 229 ? 16.328 -0.87 -10.43 1 98.62 229 TRP B C 1
ATOM 4845 O O . TRP B 1 229 ? 15.375 -0.181 -10.078 1 98.62 229 TRP B O 1
ATOM 4855 N N . TYR B 1 230 ? 17.141 -1.297 -9.547 1 98.62 230 TYR B N 1
ATOM 4856 C CA . TYR B 1 230 ? 16.859 -1.172 -8.125 1 98.62 230 TYR B CA 1
ATOM 4857 C C . TYR B 1 230 ? 16.719 0.291 -7.723 1 98.62 230 TYR B C 1
ATOM 4859 O O . TYR B 1 230 ? 15.727 0.671 -7.086 1 98.62 230 TYR B O 1
ATOM 4867 N N . PRO B 1 231 ? 17.641 1.18 -8.094 1 98.25 231 PRO B N 1
ATOM 4868 C CA . PRO B 1 231 ? 17.469 2.582 -7.711 1 98.25 231 PRO B CA 1
ATOM 4869 C C . PRO B 1 231 ? 16.156 3.18 -8.25 1 98.25 231 PRO B C 1
ATOM 4871 O O . PRO B 1 231 ? 15.531 4.004 -7.578 1 98.25 231 PRO B O 1
ATOM 4874 N N . LYS B 1 232 ? 15.734 2.756 -9.422 1 97.69 232 LYS B N 1
ATOM 4875 C CA . LYS B 1 232 ? 14.523 3.287 -10.047 1 97.69 232 LYS B CA 1
ATOM 4876 C C . LYS B 1 232 ? 13.273 2.828 -9.297 1 97.69 232 LYS B C 1
ATOM 4878 O O . LYS B 1 232 ? 12.359 3.619 -9.062 1 97.69 232 LYS B O 1
ATOM 4883 N N . ILE B 1 233 ? 13.266 1.538 -8.977 1 97.75 233 ILE B N 1
ATOM 4884 C CA . ILE B 1 233 ? 12.086 1.023 -8.281 1 97.75 233 ILE B CA 1
ATOM 4885 C C . ILE B 1 233 ? 12.031 1.603 -6.867 1 97.75 233 ILE B C 1
ATOM 4887 O O . ILE B 1 233 ? 10.953 1.902 -6.355 1 97.75 233 ILE B O 1
ATOM 4891 N N . LYS B 1 234 ? 13.188 1.712 -6.242 1 97.25 234 LYS B N 1
ATOM 4892 C CA . LYS B 1 234 ? 13.25 2.328 -4.918 1 97.25 234 LYS B CA 1
ATOM 4893 C C . LYS B 1 234 ? 12.742 3.768 -4.961 1 97.25 234 LYS B C 1
ATOM 4895 O O . LYS B 1 234 ? 12.008 4.199 -4.074 1 97.25 234 LYS B O 1
ATOM 4900 N N . HIS B 1 235 ? 13.148 4.508 -5.945 1 96.81 235 HIS B N 1
ATOM 4901 C CA . HIS B 1 235 ? 12.711 5.887 -6.109 1 96.81 235 HIS B CA 1
ATOM 4902 C C . HIS B 1 235 ? 11.195 5.961 -6.301 1 96.81 235 HIS B C 1
ATOM 4904 O O . HIS B 1 235 ? 10.523 6.77 -5.656 1 96.81 235 HIS B O 1
ATOM 4910 N N . THR B 1 236 ? 10.648 5.109 -7.148 1 96.19 236 THR B N 1
ATOM 4911 C CA . THR B 1 236 ? 9.211 5.098 -7.383 1 96.19 236 THR B CA 1
ATOM 4912 C C . THR B 1 236 ? 8.453 4.816 -6.09 1 96.19 236 THR B C 1
ATOM 4914 O O . THR B 1 236 ? 7.449 5.473 -5.797 1 96.19 236 THR B O 1
ATOM 4917 N N . LEU B 1 237 ? 8.938 3.826 -5.328 1 95.56 237 LEU B N 1
ATOM 4918 C CA . LEU B 1 237 ? 8.289 3.506 -4.062 1 95.56 237 LEU B CA 1
ATOM 4919 C C . LEU B 1 237 ? 8.352 4.688 -3.105 1 95.56 237 LEU B C 1
ATOM 4921 O O . LEU B 1 237 ? 7.426 4.914 -2.326 1 95.56 237 LEU B O 1
ATOM 4925 N N . SER B 1 238 ? 9.438 5.441 -3.139 1 94.69 238 SER B N 1
ATOM 4926 C CA . SER B 1 238 ? 9.594 6.594 -2.256 1 94.69 238 SER B CA 1
ATOM 4927 C C . SER B 1 238 ? 8.578 7.688 -2.586 1 94.69 238 SER B C 1
ATOM 4929 O O . SER B 1 238 ? 8.266 8.523 -1.738 1 94.69 238 SER B O 1
ATOM 4931 N N . LEU B 1 239 ? 8.07 7.68 -3.797 1 93.88 239 LEU B N 1
ATOM 4932 C CA . LEU B 1 239 ? 7.031 8.625 -4.191 1 93.88 239 LEU B CA 1
ATOM 4933 C C . LEU B 1 239 ? 5.66 8.164 -3.699 1 93.88 239 LEU B C 1
ATOM 4935 O O . LEU B 1 239 ? 4.867 8.969 -3.215 1 93.88 239 LEU B O 1
ATOM 4939 N N . TRP B 1 240 ? 5.457 6.859 -3.732 1 92.44 240 TRP B N 1
ATOM 4940 C CA . TRP B 1 240 ? 4.168 6.289 -3.361 1 92.44 240 TRP B CA 1
ATOM 4941 C C . TRP B 1 240 ? 4.02 6.219 -1.846 1 92.44 240 TRP B C 1
ATOM 4943 O O . TRP B 1 240 ? 2.932 6.453 -1.312 1 92.44 240 TRP B O 1
ATOM 4953 N N . GLN B 1 241 ? 5.141 5.816 -1.261 1 92.81 241 GLN B N 1
ATOM 4954 C CA . GLN B 1 241 ? 5.277 5.609 0.177 1 92.81 241 GLN B CA 1
ATOM 4955 C C . GLN B 1 241 ? 4.266 4.59 0.686 1 92.81 241 GLN B C 1
ATOM 4957 O O . GLN B 1 241 ? 3.625 4.805 1.718 1 92.81 241 GLN B O 1
ATOM 4962 N N . CYS B 1 242 ? 4.008 3.547 -0.159 1 92.19 242 CYS B N 1
ATOM 4963 C CA . CYS B 1 242 ? 3.311 2.348 0.293 1 92.19 242 CYS B CA 1
ATOM 4964 C C . CYS B 1 242 ? 4.242 1.443 1.092 1 92.19 242 CYS B C 1
ATOM 4966 O O . CYS B 1 242 ? 5.371 1.186 0.675 1 92.19 242 CYS B O 1
ATOM 4968 N N . THR B 1 243 ? 3.791 1.083 2.27 1 93.38 243 THR B N 1
ATOM 4969 C CA . THR B 1 243 ? 4.652 0.292 3.141 1 93.38 243 THR B CA 1
ATOM 4970 C C . THR B 1 243 ? 4.016 -1.059 3.453 1 93.38 243 THR B C 1
ATOM 4972 O O . THR B 1 243 ? 2.789 -1.179 3.486 1 93.38 243 THR B O 1
ATOM 4975 N N . PRO B 1 244 ? 4.828 -2.064 3.643 1 95.44 244 PRO B N 1
ATOM 4976 C CA . PRO B 1 244 ? 4.293 -3.334 4.137 1 95.44 244 PRO B CA 1
ATOM 4977 C C . PRO B 1 244 ? 3.957 -3.293 5.629 1 95.44 244 PRO B C 1
ATOM 4979 O O . PRO B 1 244 ? 4.414 -2.396 6.344 1 95.44 244 PRO B O 1
ATOM 4982 N N . GLY B 1 245 ? 3.086 -4.211 6.047 1 94.81 245 GLY B N 1
ATOM 4983 C CA . GLY B 1 245 ? 2.879 -4.355 7.477 1 94.81 245 GLY B CA 1
ATOM 4984 C C . GLY B 1 245 ? 4.09 -4.906 8.203 1 94.81 245 GLY B C 1
ATOM 4985 O O . GLY B 1 245 ? 4.699 -5.883 7.758 1 94.81 245 GLY B O 1
ATOM 4986 N N . ASN B 1 246 ? 4.418 -4.281 9.352 1 94.25 246 ASN B N 1
ATOM 4987 C CA . ASN B 1 246 ? 5.582 -4.719 10.109 1 94.25 246 ASN B CA 1
ATOM 4988 C C . ASN B 1 246 ? 5.414 -6.148 10.617 1 94.25 246 ASN B C 1
ATOM 4990 O O . ASN B 1 246 ? 6.359 -6.941 10.578 1 94.25 246 ASN B O 1
ATOM 4994 N N . GLU B 1 247 ? 4.258 -6.449 11.086 1 93.38 247 GLU B N 1
ATOM 4995 C CA . GLU B 1 247 ? 3.982 -7.801 11.57 1 93.38 247 GLU B CA 1
ATOM 4996 C C . GLU B 1 247 ? 4.066 -8.82 10.438 1 93.38 247 GLU B C 1
ATOM 4998 O O . GLU B 1 247 ? 4.562 -9.93 10.633 1 93.38 247 GLU B O 1
ATOM 5003 N N . ASP B 1 248 ? 3.492 -8.492 9.305 1 96.44 248 ASP B N 1
ATOM 5004 C CA . ASP B 1 248 ? 3.576 -9.383 8.156 1 96.44 248 ASP B CA 1
ATOM 5005 C C . ASP B 1 248 ? 5.031 -9.664 7.781 1 96.44 248 ASP B C 1
ATOM 5007 O O . ASP B 1 248 ? 5.387 -10.797 7.461 1 96.44 248 ASP B O 1
ATOM 5011 N N . CYS B 1 249 ? 5.883 -8.586 7.855 1 97 249 CYS B N 1
ATOM 5012 C CA . CYS B 1 249 ? 7.301 -8.766 7.562 1 97 249 CYS B CA 1
ATOM 5013 C C . CYS B 1 249 ? 7.953 -9.695 8.586 1 97 249 CYS B C 1
ATOM 5015 O O . CYS B 1 249 ? 8.781 -10.531 8.227 1 97 249 CYS B O 1
ATOM 5017 N N . PHE B 1 250 ? 7.551 -9.5 9.852 1 95.38 250 PHE B N 1
ATOM 5018 C CA . PHE B 1 250 ? 8.055 -10.367 10.906 1 95.38 250 PHE B CA 1
ATOM 5019 C C . PHE B 1 250 ? 7.66 -11.82 10.656 1 95.38 250 PHE B C 1
ATOM 5021 O O . PHE B 1 250 ? 8.492 -12.727 10.758 1 95.38 250 PHE B O 1
ATOM 5028 N N . LEU B 1 251 ? 6.414 -12.023 10.312 1 95.06 251 LEU B N 1
ATOM 5029 C CA . LEU B 1 251 ? 5.91 -13.367 10.039 1 95.06 251 LEU B CA 1
ATOM 5030 C C . LEU B 1 251 ? 6.582 -13.961 8.805 1 95.06 251 LEU B C 1
ATOM 5032 O O . LEU B 1 251 ? 6.832 -15.172 8.75 1 95.06 251 LEU B O 1
ATOM 5036 N N . ALA B 1 252 ? 6.855 -13.148 7.836 1 97.31 252 ALA B N 1
ATOM 5037 C CA . ALA B 1 252 ? 7.543 -13.625 6.641 1 97.31 252 ALA B CA 1
ATOM 5038 C C . ALA B 1 252 ? 8.953 -14.094 6.973 1 97.31 252 ALA B C 1
ATOM 5040 O O . ALA B 1 252 ? 9.43 -15.094 6.426 1 97.31 252 ALA B O 1
ATOM 5041 N N . LEU B 1 253 ? 9.648 -13.312 7.859 1 95.81 253 LEU B N 1
ATOM 5042 C CA . LEU B 1 253 ? 10.969 -13.734 8.305 1 95.81 253 LEU B CA 1
ATOM 5043 C C . LEU B 1 253 ? 10.906 -15.086 9.008 1 95.81 253 LEU B C 1
ATOM 5045 O O . LEU B 1 253 ? 11.789 -15.93 8.844 1 95.81 253 LEU B O 1
ATOM 5049 N N . ARG B 1 254 ? 9.883 -15.25 9.766 1 93.31 254 ARG B N 1
ATOM 5050 C CA . ARG B 1 254 ? 9.672 -16.531 10.43 1 93.31 254 ARG B CA 1
ATOM 5051 C C . ARG B 1 254 ? 9.453 -17.641 9.406 1 93.31 254 ARG B C 1
ATOM 5053 O O . ARG B 1 254 ? 10.047 -18.719 9.516 1 93.31 254 ARG B O 1
ATOM 5060 N N . GLY B 1 255 ? 8.562 -17.359 8.391 1 95.19 255 GLY B N 1
ATOM 5061 C CA . GLY B 1 255 ? 8.297 -18.344 7.348 1 95.19 255 GLY B CA 1
ATOM 5062 C C . GLY B 1 255 ? 9.523 -18.672 6.523 1 95.19 255 GLY B C 1
ATOM 5063 O O . GLY B 1 255 ? 9.688 -19.812 6.066 1 95.19 255 GLY B O 1
ATOM 5064 N N . LEU B 1 256 ? 10.359 -17.703 6.379 1 95.56 256 LEU B N 1
ATOM 5065 C CA . LEU B 1 256 ? 11.578 -17.844 5.582 1 95.56 256 LEU B CA 1
ATOM 5066 C C . LEU B 1 256 ? 12.469 -18.953 6.145 1 95.56 256 LEU B C 1
ATOM 5068 O O . LEU B 1 256 ? 13.117 -19.672 5.387 1 95.56 256 LEU B O 1
ATOM 5072 N N . ARG B 1 257 ? 12.477 -19.141 7.457 1 91.94 257 ARG B N 1
ATOM 5073 C CA . ARG B 1 257 ? 13.391 -20.062 8.117 1 91.94 257 ARG B CA 1
ATOM 5074 C C . ARG B 1 257 ? 13.094 -21.5 7.711 1 91.94 257 ARG B C 1
ATOM 5076 O O . ARG B 1 257 ? 14 -22.344 7.688 1 91.94 257 ARG B O 1
ATOM 5083 N N . THR B 1 258 ? 11.859 -21.781 7.348 1 93.19 258 THR B N 1
ATOM 5084 C CA . THR B 1 258 ? 11.477 -23.156 7.02 1 93.19 258 THR B CA 1
ATOM 5085 C C . THR B 1 258 ? 11.109 -23.281 5.543 1 93.19 258 THR B C 1
ATOM 5087 O O . THR B 1 258 ? 10.578 -24.297 5.113 1 93.19 258 THR B O 1
ATOM 5090 N N . LEU B 1 259 ? 11.352 -22.219 4.781 1 95.44 259 LEU B N 1
ATOM 5091 C CA . LEU B 1 259 ? 10.891 -22.141 3.398 1 95.44 259 LEU B CA 1
ATOM 5092 C C . LEU B 1 259 ? 11.406 -23.344 2.592 1 95.44 259 LEU B C 1
ATOM 5094 O O . LEU B 1 259 ? 10.633 -24 1.9 1 95.44 259 LEU B O 1
ATOM 5098 N N . TYR B 1 260 ? 12.672 -23.625 2.709 1 94.19 260 TYR B N 1
ATOM 5099 C CA . TYR B 1 260 ? 13.281 -24.672 1.893 1 94.19 260 TYR B CA 1
ATOM 5100 C C . TYR B 1 260 ? 12.656 -26.031 2.201 1 94.19 260 TYR B C 1
ATOM 5102 O O . TYR B 1 260 ? 12.25 -26.75 1.29 1 94.19 260 TYR B O 1
ATOM 5110 N N . ILE B 1 261 ? 12.555 -26.422 3.457 1 93.25 261 ILE B N 1
ATOM 5111 C CA . ILE B 1 261 ? 12.07 -27.75 3.818 1 93.25 261 ILE B CA 1
ATOM 5112 C C . ILE B 1 261 ? 10.586 -27.859 3.494 1 93.25 261 ILE B C 1
ATOM 5114 O O . ILE B 1 261 ? 10.102 -28.938 3.107 1 93.25 261 ILE B O 1
ATOM 5118 N N . ARG B 1 262 ? 9.836 -26.75 3.658 1 95.62 262 ARG B N 1
ATOM 5119 C CA . ARG B 1 262 ? 8.422 -26.75 3.301 1 95.62 262 ARG B CA 1
ATOM 5120 C C . ARG B 1 262 ? 8.234 -26.938 1.796 1 95.62 262 ARG B C 1
ATOM 5122 O O . ARG B 1 262 ? 7.391 -27.703 1.355 1 95.62 262 ARG B O 1
ATOM 5129 N N . LEU B 1 263 ? 9.086 -26.25 0.996 1 95.5 263 LEU B N 1
ATOM 5130 C CA . LEU B 1 263 ? 8.969 -26.328 -0.456 1 95.5 263 LEU B CA 1
ATOM 5131 C C . LEU B 1 263 ? 9.352 -27.719 -0.956 1 95.5 263 LEU B C 1
ATOM 5133 O O . LEU B 1 263 ? 8.719 -28.25 -1.866 1 95.5 263 LEU B O 1
ATOM 5137 N N . LYS B 1 264 ? 10.398 -28.25 -0.348 1 95.69 264 LYS B N 1
ATOM 5138 C CA . LYS B 1 264 ? 10.82 -29.594 -0.747 1 95.69 264 LYS B CA 1
ATOM 5139 C C . LYS B 1 264 ? 9.742 -30.625 -0.434 1 95.69 264 LYS B C 1
ATOM 5141 O O . LYS B 1 264 ? 9.5 -31.547 -1.229 1 95.69 264 LYS B O 1
ATOM 5146 N N . GLU B 1 265 ? 9.148 -30.5 0.722 1 94.25 265 GLU B N 1
ATOM 5147 C CA . GLU B 1 265 ? 8.055 -31.406 1.073 1 94.25 265 GLU B CA 1
ATOM 5148 C C . GLU B 1 265 ? 6.859 -31.219 0.145 1 94.25 265 GLU B C 1
ATOM 5150 O O . GLU B 1 265 ? 6.223 -32.188 -0.263 1 94.25 265 GLU B O 1
ATOM 5155 N N . ALA B 1 266 ? 6.531 -29.984 -0.151 1 94.94 266 ALA B N 1
ATOM 5156 C CA . ALA B 1 266 ? 5.438 -29.688 -1.073 1 94.94 266 ALA B CA 1
ATOM 5157 C C . ALA B 1 266 ? 5.707 -30.281 -2.453 1 94.94 266 ALA B C 1
ATOM 5159 O O . ALA B 1 266 ? 4.797 -30.828 -3.09 1 94.94 266 ALA B O 1
ATOM 5160 N N . GLU B 1 267 ? 6.906 -30.125 -2.936 1 96.94 267 GLU B N 1
ATOM 5161 C CA . GLU B 1 267 ? 7.312 -30.719 -4.207 1 96.94 267 GLU B CA 1
ATOM 5162 C C . GLU B 1 267 ? 7.062 -32.219 -4.215 1 96.94 267 GLU B C 1
ATOM 5164 O O . GLU B 1 267 ? 6.41 -32.75 -5.121 1 96.94 267 GLU B O 1
ATOM 5169 N N . LYS B 1 268 ? 7.598 -32.844 -3.205 1 97 268 LYS B N 1
ATOM 5170 C CA . LYS B 1 268 ? 7.5 -34.312 -3.111 1 97 268 LYS B CA 1
ATOM 5171 C C . LYS B 1 268 ? 6.043 -34.75 -3.113 1 97 268 LYS B C 1
ATOM 5173 O O . LYS B 1 268 ? 5.66 -35.625 -3.889 1 97 268 LYS B O 1
ATOM 5178 N N . ARG B 1 269 ? 5.242 -34.188 -2.301 1 96 269 ARG B N 1
ATOM 5179 C CA . ARG B 1 269 ? 3.842 -34.562 -2.152 1 96 269 ARG B CA 1
ATOM 5180 C C . ARG B 1 269 ? 3.047 -34.25 -3.414 1 96 269 ARG B C 1
ATOM 5182 O O . ARG B 1 269 ? 2.193 -35.031 -3.832 1 96 269 ARG B O 1
ATOM 5189 N N . ALA B 1 270 ? 3.291 -33.125 -3.986 1 97.75 270 ALA B N 1
ATOM 5190 C CA . ALA B 1 270 ? 2.561 -32.719 -5.184 1 97.75 270 ALA B CA 1
ATOM 5191 C C . ALA B 1 270 ? 2.885 -33.625 -6.363 1 97.75 270 ALA B C 1
ATOM 5193 O O . ALA B 1 270 ? 2 -33.969 -7.148 1 97.75 270 ALA B O 1
ATOM 5194 N N . LEU B 1 271 ? 4.141 -33.938 -6.527 1 98 271 LEU B N 1
ATOM 5195 C CA . LEU B 1 271 ? 4.527 -34.844 -7.613 1 98 271 LEU B CA 1
ATOM 5196 C C . LEU B 1 271 ? 3.887 -36.219 -7.441 1 98 271 LEU B C 1
ATOM 5198 O O . LEU B 1 271 ? 3.398 -36.812 -8.406 1 98 271 LEU B O 1
ATOM 5202 N N . ASP B 1 272 ? 3.902 -36.719 -6.215 1 97.94 272 ASP B N 1
ATOM 5203 C CA . ASP B 1 272 ? 3.279 -38 -5.922 1 97.94 272 ASP B CA 1
ATOM 5204 C C . ASP B 1 272 ? 1.778 -37.938 -6.203 1 97.94 272 ASP B C 1
ATOM 5206 O O . ASP B 1 272 ? 1.235 -38.844 -6.84 1 97.94 272 ASP B O 1
ATOM 5210 N N . LEU B 1 273 ? 1.145 -36.938 -5.742 1 98.31 273 LEU B N 1
ATOM 5211 C CA . LEU B 1 273 ? -0.292 -36.812 -5.957 1 98.31 273 LEU B CA 1
ATOM 5212 C C . LEU B 1 273 ? -0.608 -36.625 -7.438 1 98.31 273 LEU B C 1
ATOM 5214 O O . LEU B 1 273 ? -1.593 -37.188 -7.934 1 98.31 273 LEU B O 1
ATOM 5218 N N . ALA B 1 274 ? 0.147 -35.812 -8.117 1 98.38 274 ALA B N 1
ATOM 5219 C CA . ALA B 1 274 ? -0.041 -35.594 -9.547 1 98.38 274 ALA B CA 1
ATOM 5220 C C . ALA B 1 274 ? 0.083 -36.906 -10.312 1 98.38 274 ALA B C 1
ATOM 5222 O O . ALA B 1 274 ? -0.702 -37.188 -11.227 1 98.38 274 ALA B O 1
ATOM 5223 N N . GLN B 1 275 ? 1.057 -37.688 -9.961 1 97.75 275 GLN B N 1
ATOM 5224 C CA . GLN B 1 275 ? 1.237 -39 -10.586 1 97.75 275 GLN B CA 1
ATOM 5225 C C . GLN B 1 275 ? 0.04 -39.906 -10.32 1 97.75 275 GLN B C 1
ATOM 5227 O O . GLN B 1 275 ? -0.433 -40.594 -11.219 1 97.75 275 GLN B O 1
ATOM 5232 N N . PHE B 1 276 ? -0.362 -39.938 -9.117 1 97.81 276 PHE B N 1
ATOM 5233 C CA . PHE B 1 276 ? -1.548 -40.719 -8.734 1 97.81 276 PHE B CA 1
ATOM 5234 C C . PHE B 1 276 ? -2.75 -40.281 -9.578 1 97.81 276 PHE B C 1
ATOM 5236 O O . PHE B 1 276 ? -3.479 -41.125 -10.094 1 97.81 276 PHE B O 1
ATOM 5243 N N . LEU B 1 277 ? -2.939 -39 -9.758 1 98.19 277 LEU B N 1
ATOM 5244 C CA . LEU B 1 277 ? -4.094 -38.438 -10.461 1 98.19 277 LEU B CA 1
ATOM 5245 C C . LEU B 1 277 ? -3.986 -38.688 -11.961 1 98.19 277 LEU B C 1
ATOM 5247 O O . LEU B 1 277 ? -5 -38.844 -12.641 1 98.19 277 LEU B O 1
ATOM 5251 N N . GLN B 1 278 ? -2.77 -38.719 -12.453 1 96.38 278 GLN B N 1
ATOM 5252 C CA . GLN B 1 278 ? -2.541 -39.031 -13.867 1 96.38 278 GLN B CA 1
ATOM 5253 C C . GLN B 1 278 ? -3.119 -40.375 -14.25 1 96.38 278 GLN B C 1
ATOM 5255 O O . GLN B 1 278 ? -3.512 -40.594 -15.398 1 96.38 278 GLN B O 1
ATOM 5260 N N . ASN B 1 279 ? -3.24 -41.281 -13.305 1 95.5 279 ASN B N 1
ATOM 5261 C CA . ASN B 1 279 ? -3.68 -42.656 -13.562 1 95.5 279 ASN B CA 1
ATOM 5262 C C . ASN B 1 279 ? -5.164 -42.812 -13.266 1 95.5 279 ASN B C 1
ATOM 5264 O O . ASN B 1 279 ? -5.695 -43.938 -13.359 1 95.5 279 ASN B O 1
ATOM 5268 N N . ARG B 1 280 ? -5.789 -41.812 -12.914 1 96.94 280 ARG B N 1
ATOM 5269 C CA . ARG B 1 280 ? -7.215 -41.875 -12.617 1 96.94 280 ARG B CA 1
ATOM 5270 C C . ARG B 1 280 ? -8.039 -41.844 -13.898 1 96.94 280 ARG B C 1
ATOM 5272 O O . ARG B 1 280 ? -7.719 -41.094 -14.828 1 96.94 280 ARG B O 1
ATOM 5279 N N . GLU B 1 281 ? -9.086 -42.594 -13.945 1 97 281 GLU B N 1
ATOM 5280 C CA . GLU B 1 281 ? -9.938 -42.656 -15.125 1 97 281 GLU B CA 1
ATOM 5281 C C . GLU B 1 281 ? -10.672 -41.344 -15.359 1 97 281 GLU B C 1
ATOM 5283 O O . GLU B 1 281 ? -11.039 -41.031 -16.484 1 97 281 GLU B O 1
ATOM 5288 N N . GLU B 1 282 ? -10.906 -40.531 -14.289 1 98 282 GLU B N 1
ATOM 5289 C CA . GLU B 1 282 ? -11.656 -39.312 -14.391 1 98 282 GLU B CA 1
ATOM 5290 C C . GLU B 1 282 ? -10.805 -38.188 -14.977 1 98 282 GLU B C 1
ATOM 5292 O O . GLU B 1 282 ? -11.32 -37.125 -15.383 1 98 282 GLU B O 1
ATOM 5297 N N . VAL B 1 283 ? -9.5 -38.406 -14.984 1 98.38 283 VAL B N 1
ATOM 5298 C CA . VAL B 1 283 ? -8.562 -37.344 -15.312 1 98.38 283 VAL B CA 1
ATOM 5299 C C . VAL B 1 283 ? -8.078 -37.5 -16.75 1 98.38 283 VAL B C 1
ATOM 5301 O O . VAL B 1 283 ? -7.594 -38.562 -17.125 1 98.38 283 VAL B O 1
ATOM 5304 N N . LEU B 1 284 ? -8.281 -36.469 -17.531 1 97.94 284 LEU B N 1
ATOM 5305 C CA . LEU B 1 284 ? -7.824 -36.438 -18.906 1 97.94 284 LEU B CA 1
ATOM 5306 C C . LEU B 1 284 ? -6.328 -36.156 -18.984 1 97.94 284 LEU B C 1
ATOM 5308 O O . LEU B 1 284 ? -5.605 -36.781 -19.766 1 97.94 284 LEU B O 1
ATOM 5312 N N . ARG B 1 285 ? -5.895 -35.125 -18.172 1 96.88 285 ARG B N 1
ATOM 5313 C CA . ARG B 1 285 ? -4.504 -34.719 -18.188 1 96.88 285 ARG B CA 1
ATOM 5314 C C . ARG B 1 285 ? -4.125 -34.031 -16.875 1 96.88 285 ARG B C 1
ATOM 5316 O O . ARG B 1 285 ? -4.98 -33.438 -16.203 1 96.88 285 ARG B O 1
ATOM 5323 N N . VAL B 1 286 ? -2.891 -34.219 -16.5 1 98 286 VAL B N 1
ATOM 5324 C CA . VAL B 1 286 ? -2.301 -33.469 -15.398 1 98 286 VAL B CA 1
ATOM 5325 C C . VAL B 1 286 ? -1.439 -32.312 -15.953 1 98 286 VAL B C 1
ATOM 5327 O O . VAL B 1 286 ? -0.652 -32.531 -16.875 1 98 286 VAL B O 1
ATOM 5330 N N . LEU B 1 287 ? -1.674 -31.125 -15.5 1 97.94 287 LEU B N 1
ATOM 5331 C CA . LEU B 1 287 ? -0.863 -29.969 -15.852 1 97.94 287 LEU B CA 1
ATOM 5332 C C . LEU B 1 287 ? 0.13 -29.641 -14.742 1 97.94 287 LEU B C 1
ATOM 5334 O O . LEU B 1 287 ? -0.198 -28.922 -13.805 1 97.94 287 LEU B O 1
ATOM 5338 N N . HIS B 1 288 ? 1.269 -30.188 -14.789 1 98.25 288 HIS B N 1
ATOM 5339 C CA . HIS B 1 288 ? 2.418 -29.969 -13.922 1 98.25 288 HIS B CA 1
ATOM 5340 C C . HIS B 1 288 ? 3.709 -29.875 -14.727 1 98.25 288 HIS B C 1
ATOM 5342 O O . HIS B 1 288 ? 4.027 -30.766 -15.516 1 98.25 288 HIS B O 1
ATOM 5348 N N . PRO B 1 289 ? 4.465 -28.828 -14.484 1 98.19 289 PRO B N 1
ATOM 5349 C CA . PRO B 1 289 ? 5.652 -28.594 -15.305 1 98.19 289 PRO B CA 1
ATOM 5350 C C . PRO B 1 289 ? 6.602 -29.781 -15.336 1 98.19 289 PRO B C 1
ATOM 5352 O O . PRO B 1 289 ? 7.316 -29.984 -16.312 1 98.19 289 PRO B O 1
ATOM 5355 N N . ALA B 1 290 ? 6.625 -30.562 -14.305 1 97.5 290 ALA B N 1
ATOM 5356 C CA . ALA B 1 290 ? 7.535 -31.703 -14.203 1 97.5 290 ALA B CA 1
ATOM 5357 C C . ALA B 1 290 ? 7.102 -32.844 -15.133 1 97.5 290 ALA B C 1
ATOM 5359 O O . ALA B 1 290 ? 7.867 -33.781 -15.383 1 97.5 290 ALA B O 1
ATOM 5360 N N . PHE B 1 291 ? 5.918 -32.844 -15.656 1 97 291 PHE B N 1
ATOM 5361 C CA . PHE B 1 291 ? 5.402 -33.906 -16.5 1 97 291 PHE B CA 1
ATOM 5362 C C . PHE B 1 291 ? 5.574 -33.562 -17.969 1 97 291 PHE B C 1
ATOM 5364 O O . PHE B 1 291 ? 5.387 -32.406 -18.375 1 97 291 PHE B O 1
ATOM 5371 N N . PRO B 1 292 ? 5.855 -34.5 -18.828 1 95.06 292 PRO B N 1
ATOM 5372 C CA . PRO B 1 292 ? 6.188 -34.25 -20.234 1 95.06 292 PRO B CA 1
ATOM 5373 C C . PRO B 1 292 ? 5.031 -33.625 -21.016 1 95.06 292 PRO B C 1
ATOM 5375 O O . PRO B 1 292 ? 5.254 -32.906 -21.984 1 95.06 292 PRO B O 1
ATOM 5378 N N . GLU B 1 293 ? 3.883 -33.875 -20.641 1 92.06 293 GLU B N 1
ATOM 5379 C CA . GLU B 1 293 ? 2.717 -33.375 -21.375 1 92.06 293 GLU B CA 1
ATOM 5380 C C . GLU B 1 293 ? 2.477 -31.906 -21.125 1 92.06 293 GLU B C 1
ATOM 5382 O O . GLU B 1 293 ? 1.72 -31.25 -21.844 1 92.06 293 GLU B O 1
ATOM 5387 N N . CYS B 1 294 ? 3.033 -31.375 -20.094 1 94.88 294 CYS B N 1
ATOM 5388 C CA . CYS B 1 294 ? 2.863 -29.953 -19.797 1 94.88 294 CYS B CA 1
ATOM 5389 C C . CYS B 1 294 ? 3.652 -29.094 -20.766 1 94.88 294 CYS B C 1
ATOM 5391 O O . CYS B 1 294 ? 4.84 -29.328 -20.984 1 94.88 294 CYS B O 1
ATOM 5393 N N . PRO B 1 295 ? 3.018 -28.078 -21.391 1 95.12 295 PRO B N 1
ATOM 5394 C CA . PRO B 1 295 ? 3.736 -27.203 -22.328 1 95.12 295 PRO B CA 1
ATOM 5395 C C . PRO B 1 295 ? 4.934 -26.516 -21.688 1 95.12 295 PRO B C 1
ATOM 5397 O O . PRO B 1 295 ? 4.777 -25.781 -20.703 1 95.12 295 PRO B O 1
ATOM 5400 N N . GLY B 1 296 ? 6.113 -26.719 -22.234 1 96.56 296 GLY B N 1
ATOM 5401 C CA . GLY B 1 296 ? 7.324 -26.109 -21.703 1 96.56 296 GLY B CA 1
ATOM 5402 C C . GLY B 1 296 ? 8.086 -27.016 -20.75 1 96.56 296 GLY B C 1
ATOM 5403 O O . GLY B 1 296 ? 9.047 -26.578 -20.109 1 96.56 296 GLY B O 1
ATOM 5404 N N . HIS B 1 297 ? 7.723 -28.297 -20.688 1 97.69 297 HIS B N 1
ATOM 5405 C CA . HIS B 1 297 ? 8.383 -29.266 -19.828 1 97.69 297 HIS B CA 1
ATOM 5406 C C . HIS B 1 297 ? 9.891 -29.266 -20.031 1 97.69 297 HIS B C 1
ATOM 5408 O O . HIS B 1 297 ? 10.656 -29.297 -19.078 1 97.69 297 HIS B O 1
ATOM 5414 N N . GLU B 1 298 ? 10.328 -29.188 -21.219 1 97.94 298 GLU B N 1
ATOM 5415 C CA . GLU B 1 298 ? 11.758 -29.234 -21.516 1 97.94 298 GLU B CA 1
ATOM 5416 C C . GLU B 1 298 ? 12.477 -28 -20.984 1 97.94 298 GLU B C 1
ATOM 5418 O O . GLU B 1 298 ? 13.625 -28.078 -20.562 1 97.94 298 GLU B O 1
ATOM 5423 N N . ILE B 1 299 ? 11.797 -26.891 -21.047 1 98.19 299 ILE B N 1
ATOM 5424 C CA . ILE B 1 299 ? 12.336 -25.656 -20.484 1 98.19 299 ILE B CA 1
ATOM 5425 C C . ILE B 1 299 ? 12.422 -25.766 -18.969 1 98.19 299 ILE B C 1
ATOM 5427 O O . ILE B 1 299 ? 13.422 -25.359 -18.359 1 98.19 299 ILE B O 1
ATOM 5431 N N . TRP B 1 300 ? 11.375 -26.344 -18.375 1 98.25 300 TRP B N 1
ATOM 5432 C CA . TRP B 1 300 ? 11.367 -26.547 -16.938 1 98.25 300 TRP B CA 1
ATOM 5433 C C . TRP B 1 300 ? 12.539 -27.422 -16.5 1 98.25 300 TRP B C 1
ATOM 5435 O O . TRP B 1 300 ? 13.289 -27.078 -15.586 1 98.25 300 TRP B O 1
ATOM 5445 N N . LYS B 1 301 ? 12.711 -28.531 -17.219 1 98.06 301 LYS B N 1
ATOM 5446 C CA . LYS B 1 301 ? 13.789 -29.469 -16.906 1 98.06 301 LYS B CA 1
ATOM 5447 C C . LYS B 1 301 ? 15.148 -28.781 -17 1 98.06 301 LYS B C 1
ATOM 5449 O O . LYS B 1 301 ? 16.047 -29.062 -16.188 1 98.06 301 LYS B O 1
ATOM 5454 N N . ARG B 1 302 ? 15.266 -27.859 -17.891 1 98.06 302 ARG B N 1
ATOM 5455 C CA . ARG B 1 302 ? 16.531 -27.188 -18.141 1 98.06 302 ARG B CA 1
ATOM 5456 C C . ARG B 1 302 ? 16.812 -26.141 -17.062 1 98.06 302 ARG B C 1
ATOM 5458 O O . ARG B 1 302 ? 17.953 -25.984 -16.609 1 98.06 302 ARG B O 1
ATOM 5465 N N . ASP B 1 303 ? 15.797 -25.438 -16.625 1 98.38 303 ASP B N 1
ATOM 5466 C CA . ASP B 1 303 ? 16.062 -24.156 -15.969 1 98.38 303 ASP B CA 1
ATOM 5467 C C . ASP B 1 303 ? 15.641 -24.203 -14.5 1 98.38 303 ASP B C 1
ATOM 5469 O O . ASP B 1 303 ? 16.047 -23.344 -13.711 1 98.38 303 ASP B O 1
ATOM 5473 N N . PHE B 1 304 ? 14.758 -25.156 -14.133 1 98.5 304 PHE B N 1
ATOM 5474 C CA . PHE B 1 304 ? 14.242 -25.203 -12.766 1 98.5 304 PHE B CA 1
ATOM 5475 C C . PHE B 1 304 ? 14.93 -26.297 -11.961 1 98.5 304 PHE B C 1
ATOM 5477 O O . PHE B 1 304 ? 15.336 -27.328 -12.523 1 98.5 304 PHE B O 1
ATOM 5484 N N . THR B 1 305 ? 15.039 -26.109 -10.656 1 97.56 305 THR B N 1
ATOM 5485 C CA . THR B 1 305 ? 15.703 -27.094 -9.812 1 97.56 305 THR B CA 1
ATOM 5486 C C . THR B 1 305 ? 14.688 -27.812 -8.922 1 97.56 305 THR B C 1
ATOM 5488 O O . THR B 1 305 ? 15.055 -28.641 -8.094 1 97.56 305 THR B O 1
ATOM 5491 N N . GLY B 1 306 ? 13.414 -27.438 -9.07 1 97.25 306 GLY B N 1
ATOM 5492 C CA . GLY B 1 306 ? 12.336 -28.062 -8.32 1 97.25 306 GLY B CA 1
ATOM 5493 C C . GLY B 1 306 ? 10.969 -27.531 -8.703 1 97.25 306 GLY B C 1
ATOM 5494 O O . GLY B 1 306 ? 10.828 -26.812 -9.688 1 97.25 306 GLY B O 1
ATOM 5495 N N . SER B 1 307 ? 9.977 -28.094 -8.016 1 97 307 SER B N 1
ATOM 5496 C CA . SER B 1 307 ? 8.602 -27.688 -8.297 1 97 307 SER B CA 1
ATOM 5497 C C . SER B 1 307 ? 7.852 -27.359 -7.016 1 97 307 SER B C 1
ATOM 5499 O O . SER B 1 307 ? 8.297 -27.703 -5.918 1 97 307 SER B O 1
ATOM 5501 N N . SER B 1 308 ? 6.711 -26.625 -7.168 1 95.62 308 SER B N 1
ATOM 5502 C CA . SER B 1 308 ? 5.855 -26.203 -6.059 1 95.62 308 SER B CA 1
ATOM 5503 C C . SER B 1 308 ? 4.762 -27.234 -5.789 1 95.62 308 SER B C 1
ATOM 5505 O O . SER B 1 308 ? 4.734 -28.297 -6.414 1 95.62 308 SER B O 1
ATOM 5507 N N . GLY B 1 309 ? 3.961 -26.922 -4.801 1 96.62 309 GLY B N 1
ATOM 5508 C CA . GLY B 1 309 ? 2.852 -27.797 -4.445 1 96.62 309 GLY B CA 1
ATOM 5509 C C . GLY B 1 309 ? 1.577 -27.484 -5.203 1 96.62 309 GLY B C 1
ATOM 5510 O O . GLY B 1 309 ? 0.492 -27.922 -4.82 1 96.62 309 GLY B O 1
ATOM 5511 N N . LEU B 1 310 ? 1.668 -26.703 -6.281 1 98.25 310 LEU B N 1
ATOM 5512 C CA . LEU B 1 310 ? 0.513 -26.234 -7.039 1 98.25 310 LEU B CA 1
ATOM 5513 C C . LEU B 1 310 ? 0.498 -26.828 -8.438 1 98.25 310 LEU B C 1
ATOM 5515 O O . LEU B 1 310 ? 1.492 -26.75 -9.164 1 98.25 310 LEU B O 1
ATOM 5519 N N . PHE B 1 311 ? -0.565 -27.438 -8.82 1 98.38 311 PHE B N 1
ATOM 5520 C CA . PHE B 1 311 ? -0.76 -27.953 -10.172 1 98.38 311 PHE B CA 1
ATOM 5521 C C . PHE B 1 311 ? -2.244 -28.062 -10.5 1 98.38 311 PHE B C 1
ATOM 5523 O O . PHE B 1 311 ? -3.094 -27.719 -9.672 1 98.38 311 PHE B O 1
ATOM 5530 N N . SER B 1 312 ? -2.547 -28.391 -11.742 1 98.44 312 SER B N 1
ATOM 5531 C CA . SER B 1 312 ? -3.945 -28.531 -12.141 1 98.44 312 SER B CA 1
ATOM 5532 C C . SER B 1 312 ? -4.188 -29.859 -12.852 1 98.44 312 SER B C 1
ATOM 5534 O O . SER B 1 312 ? -3.242 -30.531 -13.273 1 98.44 312 SER B O 1
ATOM 5536 N N . ILE B 1 313 ? -5.41 -30.266 -12.891 1 98.38 313 ILE B N 1
ATOM 5537 C CA . ILE B 1 313 ? -5.844 -31.391 -13.719 1 98.38 313 ILE B CA 1
ATOM 5538 C C . ILE B 1 313 ? -6.992 -30.953 -14.625 1 98.38 313 ILE B C 1
ATOM 5540 O O . ILE B 1 313 ? -7.695 -29.984 -14.32 1 98.38 313 ILE B O 1
ATOM 5544 N N . ILE B 1 314 ? -7.082 -31.609 -15.742 1 98.19 314 ILE B N 1
ATOM 5545 C CA . ILE B 1 314 ? -8.234 -31.5 -16.625 1 98.19 314 ILE B CA 1
ATOM 5546 C C . ILE B 1 314 ? -9.102 -32.75 -16.516 1 98.19 314 ILE B C 1
ATOM 5548 O O . ILE B 1 314 ? -8.609 -33.875 -16.672 1 98.19 314 ILE B O 1
ATOM 5552 N N . LEU B 1 315 ? -10.336 -32.562 -16.141 1 98.56 315 LEU B N 1
ATOM 5553 C CA . LEU B 1 315 ? -11.266 -33.688 -16.078 1 98.56 315 LEU B CA 1
ATOM 5554 C C . LEU B 1 315 ? -11.664 -34.125 -17.469 1 98.56 315 LEU B C 1
ATOM 5556 O O . LEU B 1 315 ? -11.602 -33.344 -18.422 1 98.56 315 LEU B O 1
ATOM 5560 N N . ARG B 1 316 ? -12 -35.438 -17.578 1 98 316 ARG B N 1
ATOM 5561 C CA . ARG B 1 316 ? -12.523 -35.906 -18.859 1 98 316 ARG B CA 1
ATOM 5562 C C . ARG B 1 316 ? -13.75 -35.125 -19.281 1 98 316 ARG B C 1
ATOM 5564 O O . ARG B 1 316 ? -14.484 -34.625 -18.438 1 98 316 ARG B O 1
ATOM 5571 N N . PRO B 1 317 ? -14.031 -35.062 -20.594 1 97.62 317 PRO B N 1
ATOM 5572 C CA . PRO B 1 317 ? -15.008 -34.125 -21.141 1 97.62 317 PRO B CA 1
ATOM 5573 C C . PRO B 1 317 ? -16.438 -34.438 -20.719 1 97.62 317 PRO B C 1
ATOM 5575 O O . PRO B 1 317 ? -17.328 -33.594 -20.844 1 97.62 317 PRO B O 1
ATOM 5578 N N . GLN B 1 318 ? -16.719 -35.562 -20.234 1 97.12 318 GLN B N 1
ATOM 5579 C CA . GLN B 1 318 ? -18.078 -35.969 -19.922 1 97.12 318 GLN B CA 1
ATOM 5580 C C . GLN B 1 318 ? -18.562 -35.281 -18.641 1 97.12 318 GLN B C 1
ATOM 5582 O O . GLN B 1 318 ? -19.75 -35.25 -18.344 1 97.12 318 GLN B O 1
ATOM 5587 N N . TYR B 1 319 ? -17.656 -34.812 -17.844 1 97.75 319 TYR B N 1
ATOM 5588 C CA . TYR B 1 319 ? -18.031 -34.25 -16.547 1 97.75 319 TYR B CA 1
ATOM 5589 C C . TYR B 1 319 ? -18.484 -32.812 -16.688 1 97.75 319 TYR B C 1
ATOM 5591 O O . TYR B 1 319 ? -17.906 -32.031 -17.453 1 97.75 319 TYR B O 1
ATOM 5599 N N . THR B 1 320 ? -19.562 -32.438 -15.922 1 97.31 320 THR B N 1
ATOM 5600 C CA . THR B 1 320 ? -20.172 -31.109 -15.93 1 97.31 320 THR B CA 1
ATOM 5601 C C . THR B 1 320 ? -19.828 -30.359 -14.648 1 97.31 320 THR B C 1
ATOM 5603 O O . THR B 1 320 ? -19.234 -30.938 -13.727 1 97.31 320 THR B O 1
ATOM 5606 N N . LEU B 1 321 ? -20.172 -29.109 -14.641 1 97.06 321 LEU B N 1
ATOM 5607 C CA . LEU B 1 321 ? -19.953 -28.312 -13.438 1 97.06 321 LEU B CA 1
ATOM 5608 C C . LEU B 1 321 ? -20.75 -28.859 -12.258 1 97.06 321 LEU B C 1
ATOM 5610 O O . LEU B 1 321 ? -20.312 -28.797 -11.109 1 97.06 321 LEU B O 1
ATOM 5614 N N . LYS B 1 322 ? -21.922 -29.328 -12.523 1 97.25 322 LYS B N 1
ATOM 5615 C CA . LYS B 1 322 ? -22.719 -29.938 -11.469 1 97.25 322 LYS B CA 1
ATOM 5616 C C . LYS B 1 322 ? -22 -31.141 -10.852 1 97.25 322 LYS B C 1
ATOM 5618 O O . LYS B 1 322 ? -22.109 -31.391 -9.648 1 97.25 322 LYS B O 1
ATOM 5623 N N . ASP B 1 323 ? -21.328 -31.938 -11.688 1 97.44 323 ASP B N 1
ATOM 5624 C CA . ASP B 1 323 ? -20.531 -33.062 -11.188 1 97.44 323 ASP B CA 1
ATOM 5625 C C . ASP B 1 323 ? -19.391 -32.562 -10.289 1 97.44 323 ASP B C 1
ATOM 5627 O O . ASP B 1 323 ? -19.125 -33.125 -9.242 1 97.44 323 ASP B O 1
ATOM 5631 N N . VAL B 1 324 ? -18.734 -31.516 -10.758 1 97.75 324 VAL B N 1
ATOM 5632 C CA . VAL B 1 324 ? -17.641 -30.922 -9.992 1 97.75 324 VAL B CA 1
ATOM 5633 C C . VAL B 1 324 ? -18.172 -30.406 -8.656 1 97.75 324 VAL B C 1
ATOM 5635 O O . VAL B 1 324 ? -17.516 -30.562 -7.625 1 97.75 324 VAL B O 1
ATOM 5638 N N . GLU B 1 325 ? -19.312 -29.734 -8.719 1 97.19 325 GLU B N 1
ATOM 5639 C CA . GLU B 1 325 ? -19.953 -29.266 -7.492 1 97.19 325 GLU B CA 1
ATOM 5640 C C . GLU B 1 325 ? -20.141 -30.406 -6.5 1 97.19 325 GLU B C 1
ATOM 5642 O O . GLU B 1 325 ? -19.797 -30.281 -5.32 1 97.19 325 GLU B O 1
ATOM 5647 N N . ARG B 1 326 ? -20.672 -31.484 -6.977 1 96.5 326 ARG B N 1
ATOM 5648 C CA . ARG B 1 326 ? -20.859 -32.656 -6.125 1 96.5 326 ARG B CA 1
ATOM 5649 C C . ARG B 1 326 ? -19.547 -33.125 -5.543 1 96.5 326 ARG B C 1
ATOM 5651 O O . ARG B 1 326 ? -19.469 -33.531 -4.371 1 96.5 326 ARG B O 1
ATOM 5658 N N . MET B 1 327 ? -18.531 -33.156 -6.301 1 97.12 327 MET B N 1
ATOM 5659 C CA . MET B 1 327 ? -17.203 -33.594 -5.871 1 97.12 327 MET B CA 1
ATOM 5660 C C . MET B 1 327 ? -16.641 -32.656 -4.805 1 97.12 327 MET B C 1
ATOM 5662 O O . MET B 1 327 ? -16.297 -33.125 -3.703 1 97.12 327 MET B O 1
ATOM 5666 N N . LEU B 1 328 ? -16.547 -31.406 -5.113 1 97.25 328 LEU B N 1
ATOM 5667 C CA . LEU B 1 328 ? -15.828 -30.453 -4.281 1 97.25 328 LEU B CA 1
ATOM 5668 C C . LEU B 1 328 ? -16.578 -30.188 -2.977 1 97.25 328 LEU B C 1
ATOM 5670 O O . LEU B 1 328 ? -15.961 -30.016 -1.925 1 97.25 328 LEU B O 1
ATOM 5674 N N . ASP B 1 329 ? -17.906 -30.141 -2.994 1 95.69 329 ASP B N 1
ATOM 5675 C CA . ASP B 1 329 ? -18.703 -29.906 -1.793 1 95.69 329 ASP B CA 1
ATOM 5676 C C . ASP B 1 329 ? -18.5 -31.016 -0.771 1 95.69 329 ASP B C 1
ATOM 5678 O O . ASP B 1 329 ? -18.703 -30.812 0.428 1 95.69 329 ASP B O 1
ATOM 5682 N N . GLY B 1 330 ? -18.141 -32.156 -1.24 1 93.25 330 GLY B N 1
ATOM 5683 C CA . GLY B 1 330 ? -18.062 -33.312 -0.36 1 93.25 330 GLY B CA 1
ATOM 5684 C C . GLY B 1 330 ? -16.672 -33.562 0.176 1 93.25 330 GLY B C 1
ATOM 5685 O O . GLY B 1 330 ? -16.469 -34.438 1.026 1 93.25 330 GLY B O 1
ATOM 5686 N N . LEU B 1 331 ? -15.68 -32.781 -0.305 1 93.56 331 LEU B N 1
ATOM 5687 C CA . LEU B 1 331 ? -14.312 -33.031 0.148 1 93.56 331 LEU B CA 1
ATOM 5688 C C . LEU B 1 331 ? -14.148 -32.625 1.612 1 93.56 331 LEU B C 1
ATOM 5690 O O . LEU B 1 331 ? -14.766 -31.656 2.068 1 93.56 331 LEU B O 1
ATOM 5694 N N . GLN B 1 332 ? -13.328 -33.344 2.359 1 90.38 332 GLN B N 1
ATOM 5695 C CA . GLN B 1 332 ? -13.195 -33.156 3.799 1 90.38 332 GLN B CA 1
ATOM 5696 C C . GLN B 1 332 ? -11.867 -32.469 4.148 1 90.38 332 GLN B C 1
ATOM 5698 O O . GLN B 1 332 ? -11.766 -31.766 5.141 1 90.38 332 GLN B O 1
ATOM 5703 N N . LEU B 1 333 ? -10.852 -32.75 3.359 1 92.44 333 LEU B N 1
ATOM 5704 C CA . LEU B 1 333 ? -9.516 -32.25 3.676 1 92.44 333 LEU B CA 1
ATOM 5705 C C . LEU B 1 333 ? -9.141 -31.109 2.754 1 92.44 333 LEU B C 1
ATOM 5707 O O . LEU B 1 333 ? -8.57 -30.109 3.205 1 92.44 333 LEU B O 1
ATOM 5711 N N . PHE B 1 334 ? -9.461 -31.234 1.445 1 94.31 334 PHE B N 1
ATOM 5712 C CA . PHE B 1 334 ? -9.227 -30.125 0.529 1 94.31 334 PHE B CA 1
ATOM 5713 C C . PHE B 1 334 ? -10.258 -29.016 0.746 1 94.31 334 PHE B C 1
ATOM 5715 O O . PHE B 1 334 ? -11.461 -29.25 0.614 1 94.31 334 PHE B O 1
ATOM 5722 N N . GLY B 1 335 ? -9.789 -27.828 1.129 1 92.06 335 GLY B N 1
ATOM 5723 C CA . GLY B 1 335 ? -10.672 -26.688 1.217 1 92.06 335 GLY B CA 1
ATOM 5724 C C . GLY B 1 335 ? -10.828 -25.953 -0.102 1 92.06 335 GLY B C 1
ATOM 5725 O O . GLY B 1 335 ? -9.914 -25.938 -0.925 1 92.06 335 GLY B O 1
ATOM 5726 N N . MET B 1 336 ? -11.977 -25.375 -0.32 1 92.81 336 MET B N 1
ATOM 5727 C CA . MET B 1 336 ? -12.195 -24.531 -1.49 1 92.81 336 MET B CA 1
ATOM 5728 C C . MET B 1 336 ? -11.773 -23.094 -1.209 1 92.81 336 MET B C 1
ATOM 5730 O O . MET B 1 336 ? -12.43 -22.391 -0.445 1 92.81 336 MET B O 1
ATOM 5734 N N . GLY B 1 337 ? -10.797 -22.703 -1.71 1 90 337 GLY B N 1
ATOM 5735 C CA . GLY B 1 337 ? -10.258 -21.359 -1.528 1 90 337 GLY B CA 1
ATOM 5736 C C . GLY B 1 337 ? -9.273 -20.969 -2.615 1 90 337 GLY B C 1
ATOM 5737 O O . GLY B 1 337 ? -8.625 -21.828 -3.215 1 90 337 GLY B O 1
ATOM 5738 N N . PHE B 1 338 ? -9.336 -19.656 -2.68 1 87.94 338 PHE B N 1
ATOM 5739 C CA . PHE B 1 338 ? -8.328 -19.125 -3.594 1 87.94 338 PHE B CA 1
ATOM 5740 C C . PHE B 1 338 ? -6.949 -19.125 -2.943 1 87.94 338 PHE B C 1
ATOM 5742 O O . PHE B 1 338 ? -6.832 -19.328 -1.732 1 87.94 338 PHE B O 1
ATOM 5749 N N . SER B 1 339 ? -5.945 -19.156 -3.641 1 90.62 339 SER B N 1
ATOM 5750 C CA . SER B 1 339 ? -4.574 -19.031 -3.158 1 90.62 339 SER B CA 1
ATOM 5751 C C . SER B 1 339 ? -3.852 -20.375 -3.215 1 90.62 339 SER B C 1
ATOM 5753 O O . SER B 1 339 ? -4.305 -21.297 -3.885 1 90.62 339 SER B O 1
ATOM 5755 N N . TRP B 1 340 ? -2.723 -20.422 -2.682 1 94.69 340 TRP B N 1
ATOM 5756 C CA . TRP B 1 340 ? -1.833 -21.578 -2.574 1 94.69 340 TRP B CA 1
ATOM 5757 C C . TRP B 1 340 ? -0.615 -21.25 -1.719 1 94.69 340 TRP B C 1
ATOM 5759 O O . TRP B 1 340 ? -0.502 -20.141 -1.189 1 94.69 340 TRP B O 1
ATOM 5769 N N . GLY B 1 341 ? 0.195 -22.188 -1.412 1 94.94 341 GLY B N 1
ATOM 5770 C CA . GLY B 1 341 ? 1.468 -21.953 -0.745 1 94.94 341 GLY B CA 1
ATOM 5771 C C . GLY B 1 341 ? 1.387 -22.109 0.762 1 94.94 341 GLY B C 1
ATOM 5772 O O . GLY B 1 341 ? 2.412 -22.109 1.446 1 94.94 341 GLY B O 1
ATOM 5773 N N . GLY B 1 342 ? 0.18 -22.203 1.343 1 92.94 342 GLY B N 1
ATOM 5774 C CA . GLY B 1 342 ? 0.019 -22.422 2.77 1 92.94 342 GLY B CA 1
ATOM 5775 C C . GLY B 1 342 ? 0.106 -23.891 3.154 1 92.94 342 GLY B C 1
ATOM 5776 O O . GLY B 1 342 ? 0.508 -24.734 2.344 1 92.94 342 GLY B O 1
ATOM 5777 N N . PHE B 1 343 ? -0.175 -24.203 4.477 1 90.69 343 PHE B N 1
ATOM 5778 C CA . PHE B 1 343 ? -0.006 -25.562 4.996 1 90.69 343 PHE B CA 1
ATOM 5779 C C . PHE B 1 343 ? -1.235 -26.406 4.695 1 90.69 343 PHE B C 1
ATOM 5781 O O . PHE B 1 343 ? -1.19 -27.641 4.812 1 90.69 343 PHE B O 1
ATOM 5788 N N . GLU B 1 344 ? -2.326 -25.734 4.242 1 91.69 344 GLU B N 1
ATOM 5789 C CA . GLU B 1 344 ? -3.564 -26.438 3.955 1 91.69 344 GLU B CA 1
ATOM 5790 C C . GLU B 1 344 ? -3.645 -26.844 2.482 1 91.69 344 GLU B C 1
ATOM 5792 O O . GLU B 1 344 ? -3.176 -26.109 1.612 1 91.69 344 GLU B O 1
ATOM 5797 N N . SER B 1 345 ? -4.293 -27.938 2.23 1 94.44 345 SER B N 1
ATOM 5798 C CA . SER B 1 345 ? -4.609 -28.312 0.856 1 94.44 345 SER B CA 1
ATOM 5799 C C . SER B 1 345 ? -5.863 -27.594 0.362 1 94.44 345 SER B C 1
ATOM 5801 O O . SER B 1 345 ? -6.828 -27.438 1.112 1 94.44 345 SER B O 1
ATOM 5803 N N . LEU B 1 346 ? -5.746 -27.078 -0.853 1 96.25 346 LEU B N 1
ATOM 5804 C CA . LEU B 1 346 ? -6.855 -26.359 -1.459 1 96.25 346 LEU B CA 1
ATOM 5805 C C . LEU B 1 346 ? -7.188 -26.922 -2.836 1 96.25 346 LEU B C 1
ATOM 5807 O O . LEU B 1 346 ? -6.336 -27.531 -3.486 1 96.25 346 LEU B O 1
ATOM 5811 N N . ILE B 1 347 ? -8.414 -26.75 -3.246 1 96.44 347 ILE B N 1
ATOM 5812 C CA . ILE B 1 347 ? -8.875 -27.203 -4.559 1 96.44 347 ILE B CA 1
ATOM 5813 C C . ILE B 1 347 ? -9.898 -26.203 -5.102 1 96.44 347 ILE B C 1
ATOM 5815 O O . ILE B 1 347 ? -10.727 -25.688 -4.352 1 96.44 347 ILE B O 1
ATOM 5819 N N . MET B 1 348 ? -9.742 -25.891 -6.367 1 96.12 348 MET B N 1
ATOM 5820 C CA . MET B 1 348 ? -10.633 -24.891 -6.957 1 96.12 348 MET B CA 1
ATOM 5821 C C . MET B 1 348 ? -10.82 -25.141 -8.453 1 96.12 348 MET B C 1
ATOM 5823 O O . MET B 1 348 ? -9.891 -25.594 -9.125 1 96.12 348 MET B O 1
ATOM 5827 N N . TYR B 1 349 ? -12.016 -24.891 -8.922 1 96.81 349 TYR B N 1
ATOM 5828 C CA . TYR B 1 349 ? -12.297 -24.859 -10.352 1 96.81 349 TYR B CA 1
ATOM 5829 C C . TYR B 1 349 ? -11.938 -23.516 -10.953 1 96.81 349 TYR B C 1
ATOM 5831 O O . TYR B 1 349 ? -12.195 -22.469 -10.352 1 96.81 349 TYR B O 1
ATOM 5839 N N . TYR B 1 350 ? -11.312 -23.562 -12.094 1 95.69 350 TYR B N 1
ATOM 5840 C CA . TYR B 1 350 ? -11.023 -22.344 -12.852 1 95.69 350 TYR B CA 1
ATOM 5841 C C . TYR B 1 350 ? -11.453 -22.484 -14.305 1 95.69 350 TYR B C 1
ATOM 5843 O O . TYR B 1 350 ? -11.234 -23.531 -14.922 1 95.69 350 TYR B O 1
ATOM 5851 N N . ASP B 1 351 ? -12.125 -21.453 -14.789 1 94.56 351 ASP B N 1
ATOM 5852 C CA . ASP B 1 351 ? -12.352 -21.344 -16.219 1 94.56 351 ASP B CA 1
ATOM 5853 C C . ASP B 1 351 ? -11.336 -20.422 -16.891 1 94.56 351 ASP B C 1
ATOM 5855 O O . ASP B 1 351 ? -11.547 -19.219 -16.953 1 94.56 351 ASP B O 1
ATOM 5859 N N . CYS B 1 352 ? -10.352 -20.969 -17.438 1 93.81 352 CYS B N 1
ATOM 5860 C CA . CYS B 1 352 ? -9.266 -20.188 -18.047 1 93.81 352 CYS B CA 1
ATOM 5861 C C . CYS B 1 352 ? -9.555 -19.906 -19.516 1 93.81 352 CYS B C 1
ATOM 5863 O O . CYS B 1 352 ? -8.82 -19.156 -20.156 1 93.81 352 CYS B O 1
ATOM 5865 N N . THR B 1 353 ? -10.594 -20.438 -20.078 1 91.19 353 THR B N 1
ATOM 5866 C CA . THR B 1 353 ? -10.914 -20.25 -21.484 1 91.19 353 THR B CA 1
ATOM 5867 C C . THR B 1 353 ? -11.422 -18.844 -21.75 1 91.19 353 THR B C 1
ATOM 5869 O O . THR B 1 353 ? -11.242 -18.312 -22.844 1 91.19 353 THR B O 1
ATOM 5872 N N . ALA B 1 354 ? -11.969 -18.25 -20.797 1 86.5 354 ALA B N 1
ATOM 5873 C CA . ALA B 1 354 ? -12.641 -16.969 -20.969 1 86.5 354 ALA B CA 1
ATOM 5874 C C . ALA B 1 354 ? -11.656 -15.812 -20.906 1 86.5 354 ALA B C 1
ATOM 5876 O O . ALA B 1 354 ? -11.945 -14.711 -21.375 1 86.5 354 ALA B O 1
ATOM 5877 N N . ASN B 1 355 ? -10.484 -16.094 -20.438 1 88.69 355 ASN B N 1
ATOM 5878 C CA . ASN B 1 355 ? -9.594 -14.977 -20.156 1 88.69 355 ASN B CA 1
ATOM 5879 C C . ASN B 1 355 ? -8.43 -14.938 -21.156 1 88.69 355 ASN B C 1
ATOM 5881 O O . ASN B 1 355 ? -7.57 -14.062 -21.078 1 88.69 355 ASN B O 1
ATOM 5885 N N . A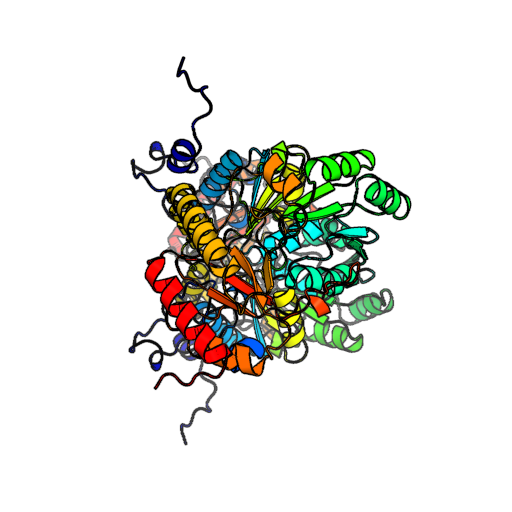RG B 1 356 ? -8.414 -15.828 -22.109 1 94.31 356 ARG B N 1
ATOM 5886 C CA . ARG B 1 356 ? -7.355 -15.852 -23.109 1 94.31 356 ARG B CA 1
ATOM 5887 C C . ARG B 1 356 ? -7.715 -14.969 -24.297 1 94.31 356 ARG B C 1
ATOM 5889 O O . ARG B 1 356 ? -8.797 -15.094 -24.875 1 94.31 356 ARG B O 1
ATOM 5896 N N . THR B 1 357 ? -6.797 -14.039 -24.641 1 95.62 357 THR B N 1
ATOM 5897 C CA . THR B 1 357 ? -7.09 -13.133 -25.734 1 95.62 357 THR B CA 1
ATOM 5898 C C . THR B 1 357 ? -6.066 -13.289 -26.859 1 95.62 357 THR B C 1
ATOM 5900 O O . THR B 1 357 ? -6.371 -13.031 -28.016 1 95.62 357 THR B O 1
ATOM 5903 N N . ALA B 1 358 ? -4.84 -13.711 -26.578 1 96.81 358 ALA B N 1
ATOM 5904 C CA . ALA B 1 358 ? -3.793 -13.891 -27.578 1 96.81 358 ALA B CA 1
ATOM 5905 C C . ALA B 1 358 ? -3.705 -15.344 -28.016 1 96.81 358 ALA B C 1
ATOM 5907 O O . ALA B 1 358 ? -3.123 -15.648 -29.062 1 96.81 358 ALA B O 1
ATOM 5908 N N . THR B 1 359 ? -4.219 -16.219 -27.25 1 96.44 359 THR B N 1
ATOM 5909 C CA . THR B 1 359 ? -4.223 -17.641 -27.531 1 96.44 359 THR B CA 1
ATOM 5910 C C . THR B 1 359 ? -5.594 -18.25 -27.234 1 96.44 359 THR B C 1
ATOM 5912 O O . THR B 1 359 ? -6.492 -17.562 -26.75 1 96.44 359 THR B O 1
ATOM 5915 N N . THR B 1 360 ? -5.758 -19.5 -27.641 1 95.12 360 THR B N 1
ATOM 5916 C CA . THR B 1 360 ? -6.938 -20.281 -27.297 1 95.12 360 THR B CA 1
ATOM 5917 C C . THR B 1 360 ? -6.57 -21.406 -26.328 1 95.12 360 THR B C 1
ATOM 5919 O O . THR B 1 360 ? -5.652 -22.188 -26.594 1 95.12 360 THR B O 1
ATOM 5922 N N . PHE B 1 361 ? -7.191 -21.391 -25.219 1 93.94 361 PHE B N 1
ATOM 5923 C CA . PHE B 1 361 ? -7.043 -22.484 -24.266 1 93.94 361 PHE B CA 1
ATOM 5924 C C . PHE B 1 361 ? -8.18 -23.484 -24.422 1 93.94 361 PHE B C 1
ATOM 5926 O O . PHE B 1 361 ? -9.336 -23.172 -24.125 1 93.94 361 PHE B O 1
ATOM 5933 N N . ALA B 1 362 ? -7.949 -24.625 -25 1 94.12 362 ALA B N 1
ATOM 5934 C CA . ALA B 1 362 ? -8.922 -25.688 -25.234 1 94.12 362 ALA B CA 1
ATOM 5935 C C . ALA B 1 362 ? -8.461 -27.016 -24.609 1 94.12 362 ALA B C 1
ATOM 5937 O O . ALA B 1 362 ? -8.031 -27.922 -25.312 1 94.12 362 ALA B O 1
ATOM 5938 N N . PRO B 1 363 ? -8.656 -27.188 -23.344 1 92.75 363 PRO B N 1
ATOM 5939 C CA . PRO B 1 363 ? -8.062 -28.328 -22.641 1 92.75 363 PRO B CA 1
ATOM 5940 C C . PRO B 1 363 ? -8.875 -29.609 -22.812 1 92.75 363 PRO B C 1
ATOM 5942 O O . PRO B 1 363 ? -8.391 -30.703 -22.5 1 92.75 363 PRO B O 1
ATOM 5945 N N . GLY B 1 364 ? -10.125 -29.5 -23.328 1 95.31 364 GLY B N 1
ATOM 5946 C CA . GLY B 1 364 ? -10.945 -30.672 -23.594 1 95.31 364 GLY B CA 1
ATOM 5947 C C . GLY B 1 364 ? -11.789 -31.094 -22.406 1 95.31 364 GLY B C 1
ATOM 5948 O O . GLY B 1 364 ? -12.508 -32.094 -22.469 1 95.31 364 GLY B O 1
ATOM 5949 N N . GLY B 1 365 ? -11.75 -30.344 -21.297 1 97.44 365 GLY B N 1
ATOM 5950 C CA . GLY B 1 365 ? -12.508 -30.578 -20.094 1 97.44 365 GLY B CA 1
ATOM 5951 C C . GLY B 1 365 ? -12.359 -29.469 -19.062 1 97.44 365 GLY B C 1
ATOM 5952 O O . GLY B 1 365 ? -11.781 -28.422 -19.344 1 97.44 365 GLY B O 1
ATOM 5953 N N . LEU B 1 366 ? -12.945 -29.719 -17.844 1 97.81 366 LEU B N 1
ATOM 5954 C CA . LEU B 1 366 ? -12.93 -28.719 -16.766 1 97.81 366 LEU B CA 1
ATOM 5955 C C . LEU B 1 366 ? -11.602 -28.75 -16.031 1 97.81 366 LEU B C 1
ATOM 5957 O O . LEU B 1 366 ? -11.039 -29.812 -15.781 1 97.81 366 LEU B O 1
ATOM 5961 N N . LEU B 1 367 ? -11.109 -27.594 -15.719 1 97.88 367 LEU B N 1
ATOM 5962 C CA . LEU B 1 367 ? -9.828 -27.469 -15.031 1 97.88 367 LEU B CA 1
ATOM 5963 C C . LEU B 1 367 ? -10.031 -27.328 -13.531 1 97.88 367 LEU B C 1
ATOM 5965 O O . LEU B 1 367 ? -10.789 -26.469 -13.078 1 97.88 367 LEU B O 1
ATOM 5969 N N . ILE B 1 368 ? -9.406 -28.188 -12.766 1 98.25 368 ILE B N 1
ATOM 5970 C CA . ILE B 1 368 ? -9.359 -28.125 -11.305 1 98.25 368 ILE B CA 1
ATOM 5971 C C . ILE B 1 368 ? -7.926 -27.875 -10.844 1 98.25 368 ILE B C 1
ATOM 5973 O O . ILE B 1 368 ? -7.012 -28.641 -11.18 1 98.25 368 ILE B O 1
ATOM 5977 N N . ARG B 1 369 ? -7.727 -26.828 -10.141 1 98.25 369 ARG B N 1
ATOM 5978 C CA . ARG B 1 369 ? -6.406 -26.547 -9.586 1 98.25 369 ARG B CA 1
ATOM 5979 C C . ARG B 1 369 ? -6.281 -27.062 -8.164 1 98.25 369 ARG B C 1
ATOM 5981 O O . ARG B 1 369 ? -7.219 -26.953 -7.367 1 98.25 369 ARG B O 1
ATOM 5988 N N . ILE B 1 370 ? -5.145 -27.562 -7.848 1 98.38 370 ILE B N 1
ATOM 5989 C CA . ILE B 1 370 ? -4.91 -28.234 -6.574 1 98.38 370 ILE B CA 1
ATOM 5990 C C . ILE B 1 370 ? -3.648 -27.672 -5.918 1 98.38 370 ILE B C 1
ATOM 5992 O O . ILE B 1 370 ? -2.594 -27.609 -6.551 1 98.38 370 ILE B O 1
ATOM 5996 N N . GLN B 1 371 ? -3.771 -27.203 -4.762 1 97.81 371 GLN B N 1
ATOM 5997 C CA . GLN B 1 371 ? -2.656 -26.906 -3.871 1 97.81 371 GLN B CA 1
ATOM 5998 C C . GLN B 1 371 ? -2.498 -27.984 -2.799 1 97.81 371 GLN B C 1
ATOM 6000 O O . GLN B 1 371 ? -3.438 -28.25 -2.049 1 97.81 371 GLN B O 1
ATOM 6005 N N . VAL B 1 372 ? -1.318 -28.547 -2.744 1 97.06 372 VAL B N 1
ATOM 6006 C CA . VAL B 1 372 ? -1.069 -29.625 -1.785 1 97.06 372 VAL B CA 1
ATOM 6007 C C . VAL B 1 372 ? -0.428 -29.047 -0.524 1 97.06 372 VAL B C 1
ATOM 6009 O O . VAL B 1 372 ? 0.628 -28.422 -0.591 1 97.06 372 VAL B O 1
ATOM 6012 N N . GLY B 1 373 ? -1.054 -29.25 0.573 1 93.06 373 GLY B N 1
ATOM 6013 C CA . GLY B 1 373 ? -0.553 -28.781 1.855 1 93.06 373 GLY B CA 1
ATOM 6014 C C . GLY B 1 373 ? 0.286 -29.828 2.582 1 93.06 373 GLY B C 1
ATOM 6015 O O . GLY B 1 373 ? 1.039 -30.562 1.954 1 93.06 373 GLY B O 1
ATOM 6016 N N . LEU B 1 374 ? 0.223 -29.766 3.938 1 90.12 374 LEU B N 1
ATOM 6017 C CA . LEU B 1 374 ? 1.134 -30.578 4.73 1 90.12 374 LEU B CA 1
ATOM 6018 C C . LEU B 1 374 ? 0.387 -31.719 5.41 1 90.12 374 LEU B C 1
ATOM 6020 O O . LEU B 1 374 ? 0.907 -32.344 6.34 1 90.12 374 LEU B O 1
ATOM 6024 N N . GLU B 1 375 ? -0.857 -32 4.984 1 91.38 375 GLU B N 1
ATOM 6025 C CA . GLU B 1 375 ? -1.574 -33.188 5.477 1 91.38 375 GLU B CA 1
ATOM 6026 C C . GLU B 1 375 ? -0.909 -34.469 5.004 1 91.38 375 GLU B C 1
ATOM 6028 O O . GLU B 1 375 ? -0.106 -34.438 4.07 1 91.38 375 GLU B O 1
ATOM 6033 N N . ASN B 1 376 ? -1.272 -35.562 5.672 1 91.62 376 ASN B N 1
ATOM 6034 C CA . ASN B 1 376 ? -0.801 -36.844 5.211 1 91.62 376 ASN B CA 1
ATOM 6035 C C . ASN B 1 376 ? -1.259 -37.156 3.783 1 91.62 376 ASN B C 1
ATOM 6037 O O . ASN B 1 376 ? -2.441 -37 3.465 1 91.62 376 ASN B O 1
ATOM 6041 N N . LEU B 1 377 ? -0.337 -37.531 2.957 1 95.06 377 LEU B N 1
ATOM 6042 C CA . LEU B 1 377 ? -0.602 -37.688 1.53 1 95.06 377 LEU B CA 1
ATOM 6043 C C . LEU B 1 377 ? -1.646 -38.781 1.283 1 95.06 377 LEU B C 1
ATOM 6045 O O . LEU B 1 377 ? -2.494 -38.625 0.4 1 95.06 377 LEU B O 1
ATOM 6049 N N . GLU B 1 378 ? -1.559 -39.844 2.006 1 95.69 378 GLU B N 1
ATOM 6050 C CA . GLU B 1 378 ? -2.527 -40.938 1.816 1 95.69 378 GLU B CA 1
ATOM 6051 C C . GLU B 1 378 ? -3.936 -40.469 2.195 1 95.69 378 GLU B C 1
ATOM 6053 O O . GLU B 1 378 ? -4.914 -40.906 1.581 1 95.69 378 GLU B O 1
ATOM 6058 N N . ASP B 1 379 ? -4.008 -39.656 3.215 1 95.06 379 ASP B N 1
ATOM 6059 C CA . ASP B 1 379 ? -5.297 -39.094 3.582 1 95.06 379 ASP B CA 1
ATOM 6060 C C . ASP B 1 379 ? -5.84 -38.188 2.473 1 95.06 379 ASP B C 1
ATOM 6062 O O . ASP B 1 379 ? -7.035 -38.219 2.178 1 95.06 379 ASP B O 1
ATOM 6066 N N . LEU B 1 380 ? -5.004 -37.438 1.833 1 96.19 380 LEU B N 1
ATOM 6067 C CA . LEU B 1 380 ? -5.402 -36.562 0.734 1 96.19 380 LEU B CA 1
ATOM 6068 C C . LEU B 1 380 ? -5.883 -37.375 -0.461 1 96.19 380 LEU B C 1
ATOM 6070 O O . LEU B 1 380 ? -6.895 -37.031 -1.08 1 96.19 380 LEU B O 1
ATOM 6074 N N . LYS B 1 381 ? -5.16 -38.438 -0.781 1 96.94 381 LYS B N 1
ATOM 6075 C CA . LYS B 1 381 ? -5.562 -39.312 -1.887 1 96.94 381 LYS B CA 1
ATOM 6076 C C . LYS B 1 381 ? -6.938 -39.906 -1.636 1 96.94 381 LYS B C 1
ATOM 6078 O O . LYS B 1 381 ? -7.781 -39.938 -2.533 1 96.94 381 LYS B O 1
ATOM 6083 N N . ARG B 1 382 ? -7.125 -40.375 -0.427 1 95.81 382 ARG B N 1
ATOM 6084 C CA . ARG B 1 382 ? -8.414 -40.969 -0.077 1 95.81 382 ARG B CA 1
ATOM 6085 C C . ARG B 1 382 ? -9.539 -39.938 -0.209 1 95.81 382 ARG B C 1
ATOM 6087 O O . ARG B 1 382 ? -10.625 -40.25 -0.69 1 95.81 382 ARG B O 1
ATOM 6094 N N . ASP B 1 383 ? -9.305 -38.781 0.289 1 96 383 ASP B N 1
ATOM 6095 C CA . ASP B 1 383 ? -10.297 -37.719 0.168 1 96 383 ASP B CA 1
ATOM 6096 C C . ASP B 1 383 ? -10.656 -37.469 -1.295 1 96 383 ASP B C 1
ATOM 6098 O O . ASP B 1 383 ? -11.828 -37.312 -1.633 1 96 383 ASP B O 1
ATOM 6102 N N . LEU B 1 384 ? -9.711 -37.469 -2.223 1 97.56 384 LEU B N 1
ATOM 6103 C CA . LEU B 1 384 ? -9.93 -37.25 -3.646 1 97.56 384 LEU B CA 1
ATOM 6104 C C . LEU B 1 384 ? -10.664 -38.406 -4.281 1 97.56 384 LEU B C 1
ATOM 6106 O O . LEU B 1 384 ? -11.531 -38.219 -5.141 1 97.56 384 LEU B O 1
ATOM 6110 N N . VAL B 1 385 ? -10.25 -39.594 -3.861 1 97.25 385 VAL B N 1
ATOM 6111 C CA . VAL B 1 385 ? -10.93 -40.781 -4.395 1 97.25 385 VAL B CA 1
ATOM 6112 C C . VAL B 1 385 ? -12.422 -40.719 -4.062 1 97.25 385 VAL B C 1
ATOM 6114 O O . VAL B 1 385 ? -13.266 -40.969 -4.918 1 97.25 385 VAL B O 1
ATOM 6117 N N . ASP B 1 386 ? -12.719 -40.375 -2.832 1 96.25 386 ASP B N 1
ATOM 6118 C CA . ASP B 1 386 ? -14.117 -40.219 -2.443 1 96.25 386 ASP B CA 1
ATOM 6119 C C . ASP B 1 386 ? -14.773 -39.094 -3.254 1 96.25 386 ASP B C 1
ATOM 6121 O O . ASP B 1 386 ? -15.953 -39.188 -3.613 1 96.25 386 ASP B O 1
ATOM 6125 N N . GLY B 1 387 ? -14.047 -38.031 -3.465 1 97.06 387 GLY B N 1
ATOM 6126 C CA . GLY B 1 387 ? -14.539 -36.969 -4.316 1 97.06 387 GLY B CA 1
ATOM 6127 C C . GLY B 1 387 ? -14.844 -37.438 -5.73 1 97.06 387 GLY B C 1
ATOM 6128 O O . GLY B 1 387 ? -15.859 -37.031 -6.312 1 97.06 387 GLY B O 1
ATOM 6129 N N . PHE B 1 388 ? -14 -38.25 -6.312 1 97.75 388 PHE B N 1
ATOM 6130 C CA . PHE B 1 388 ? -14.195 -38.75 -7.668 1 97.75 388 PHE B CA 1
ATOM 6131 C C . PHE B 1 388 ? -15.422 -39.656 -7.746 1 97.75 388 PHE B C 1
ATOM 6133 O O . PHE B 1 388 ? -16.125 -39.688 -8.766 1 97.75 388 PHE B O 1
ATOM 6140 N N . LYS B 1 389 ? -15.648 -40.406 -6.703 1 97 389 LYS B N 1
ATOM 6141 C CA . LYS B 1 389 ? -16.891 -41.188 -6.664 1 97 389 LYS B CA 1
ATOM 6142 C C . LYS B 1 389 ? -18.109 -40.281 -6.773 1 97 389 LYS B C 1
ATOM 6144 O O . LYS B 1 389 ? -19.047 -40.562 -7.52 1 97 389 LYS B O 1
ATOM 6149 N N . ARG B 1 390 ? -18.047 -39.188 -6.023 1 96.75 390 ARG B N 1
ATOM 6150 C CA . ARG B 1 390 ? -19.156 -38.25 -6.074 1 96.75 390 ARG B CA 1
ATOM 6151 C C . ARG B 1 390 ? -19.234 -37.594 -7.445 1 96.75 390 ARG B C 1
ATOM 6153 O O . ARG B 1 390 ? -20.328 -37.312 -7.938 1 96.75 390 ARG B O 1
ATOM 6160 N N . LEU B 1 391 ? -18.141 -37.312 -8.008 1 97.12 391 LEU B N 1
ATOM 6161 C CA . LEU B 1 391 ? -18.078 -36.75 -9.359 1 97.12 391 LEU B CA 1
ATOM 6162 C C . LEU B 1 391 ? -18.812 -37.656 -10.344 1 97.12 391 LEU B C 1
ATOM 6164 O O . LEU B 1 391 ? -19.531 -37.188 -11.219 1 97.12 391 LEU B O 1
ATOM 6168 N N . ARG B 1 392 ? -18.719 -38.938 -10.164 1 95.69 392 ARG B N 1
ATOM 6169 C CA . ARG B 1 392 ? -19.312 -39.938 -11.062 1 95.69 392 ARG B CA 1
ATOM 6170 C C . ARG B 1 392 ? -20.766 -40.188 -10.703 1 95.69 392 ARG B C 1
ATOM 6172 O O . ARG B 1 392 ? -21.469 -40.906 -11.406 1 95.69 392 ARG B O 1
ATOM 6179 N N . GLY B 1 393 ? -21.203 -39.594 -9.656 1 92.81 393 GLY B N 1
ATOM 6180 C CA . GLY B 1 393 ? -22.578 -39.75 -9.242 1 92.81 393 GLY B CA 1
ATOM 6181 C C . GLY B 1 393 ? -22.781 -41 -8.367 1 92.81 393 GLY B C 1
ATOM 6182 O O . GLY B 1 393 ? -23.906 -41.469 -8.203 1 92.81 393 GLY B O 1
ATOM 6183 N N . GLU B 1 394 ? -21.672 -41.469 -7.852 1 85.75 394 GLU B N 1
ATOM 6184 C CA . GLU B 1 394 ? -21.766 -42.625 -6.98 1 85.75 394 GLU B CA 1
ATOM 6185 C C . GLU B 1 394 ? -22.094 -42.219 -5.547 1 85.75 394 GLU B C 1
ATOM 6187 O O . GLU B 1 394 ? -21.547 -41.25 -5.027 1 85.75 394 GLU B O 1
ATOM 6192 N N . HIS B 1 395 ? -23.375 -42.188 -5.113 1 66.44 395 HIS B N 1
ATOM 6193 C CA . HIS B 1 395 ? -23.781 -41.812 -3.77 1 66.44 395 HIS B CA 1
ATOM 6194 C C . HIS B 1 395 ? -23.109 -42.688 -2.717 1 66.44 395 HIS B C 1
ATOM 6196 O O . HIS B 1 395 ? -22.953 -43.906 -2.906 1 66.44 395 HIS B O 1
ATOM 6202 N N . GLN B 1 396 ? -22.141 -42.094 -1.937 1 55.22 396 GLN B N 1
ATOM 6203 C CA . GLN B 1 396 ? -21.641 -42.875 -0.79 1 55.22 396 GLN B CA 1
ATOM 6204 C C . GLN B 1 396 ? -22.797 -43.438 0.033 1 55.22 396 GLN B C 1
ATOM 6206 O O . GLN B 1 396 ? -23.703 -42.688 0.435 1 55.22 396 GLN B O 1
ATOM 6211 N N . HIS B 1 397 ? -23.203 -44.625 -0.174 1 43.12 397 HIS B N 1
ATOM 6212 C CA . HIS B 1 397 ? -23.984 -45.281 0.851 1 43.12 397 HIS B CA 1
ATOM 6213 C C . HIS B 1 397 ? -23.234 -45.375 2.168 1 43.12 397 HIS B C 1
ATOM 6215 O O . HIS B 1 397 ? -22 -45.5 2.174 1 43.12 397 HIS B O 1
#

Sequence (794 aa):
MTDRSAERRVETTLTRVGRCSEEQYGFINAPIYRGSTTLYRTFDDAMNARAPFMYGTHGNPTVAHLQSAWTALTGGAGTVILSSGMAAVSFVLLAVAKSGDNVLVMDTAYMPTRRFCDEFLRDMGITTTYYDPLITAEELRSLLTKMPKTTALIMESPGSQTFEVQDVPTLTTVAREFGVTSVLDNTWATPLFFDAHGKGCDISVEAGTKYLGGHSDLLLGMVSANAAWYPKIKHTLSLWQCTPGNEDCFLALRGLRTLYIRLKEAEKRALDLAQFLQNREEVLRVLHPAFPECPGHEIWKRDFTGSSGLFSIILRPQYTLKDVERMLDGLQLFGMGFSWGGFESLIMYYDCTANRTATTFAPGGLLIRIQVGLENLEDLKRDLVDGFKRLRGEHQHMTDRSAERRVETTLTRVGRCSEEQYGFINAPIYRGSTTLYRTFDDAMNARAPFMYGTHGNPTVAHLQSAWTALTGGAGTVILSSGMAAVSFVLLAVAKSGDNVLVMDTAYMPTRRFCDEFLRDMGITTTYYDPLITAEELRSLLTKMPKTTALIMESPGSQTFEVQDVPTLTTVAREFGVTSVLDNTWATPLFFDAHGKGCDISVEAGTKYLGGHSDLLLGMVSANAAWYPKIKHTLSLWQCTPGNEDCFLALRGLRTLYIRLKEAEKRALDLAQFLQNREEVLRVLHPAFPECPGHEIWKRDFTGSSGLFSIILRPQYTLKDVERMLDGLQLFGMGFSWGGFESLIMYYDCTANRTATTFAPGGLLIRIQVGLENLEDLKRDLVDGFKRLRGEHQH

Solvent-accessible surface area (backbone atoms only — not comparable to full-atom values): 39867 Å² total; per-residue (Å²): 127,81,82,69,73,72,82,65,55,68,72,60,42,42,70,50,49,46,50,57,28,85,81,49,92,59,38,75,68,73,68,81,56,66,40,29,59,35,75,39,84,37,50,68,32,53,79,61,59,62,53,100,48,66,32,29,69,72,43,49,69,37,51,49,23,43,29,51,28,50,16,64,61,42,67,33,67,30,41,50,57,27,27,12,33,56,24,30,53,51,49,50,56,59,66,57,45,38,40,71,26,29,35,38,34,36,31,65,52,58,63,65,58,48,51,29,42,72,47,54,35,42,47,28,39,24,46,75,43,56,34,51,57,77,61,48,66,67,55,48,52,52,52,48,66,77,37,77,50,42,35,31,40,41,41,52,46,45,25,88,71,74,23,42,30,44,60,54,51,56,50,31,53,54,29,54,76,69,73,23,45,31,35,33,39,33,48,62,43,34,51,85,18,32,49,49,46,81,41,52,32,40,30,40,34,30,37,34,30,20,48,41,31,31,62,37,48,32,50,18,6,35,38,33,13,28,73,84,43,26,63,55,52,52,50,51,43,67,52,36,27,58,36,47,28,52,64,38,36,49,48,30,52,58,22,38,57,47,29,65,66,51,41,53,50,17,21,54,52,27,54,52,50,48,54,57,45,55,71,34,88,60,36,67,43,55,33,36,46,90,38,81,82,15,56,36,21,69,46,38,67,71,64,37,79,60,56,43,25,64,39,22,34,24,32,33,60,85,60,49,69,70,27,48,39,48,13,60,51,65,34,80,69,51,37,38,34,69,81,52,45,26,48,60,31,27,35,40,78,52,78,63,53,81,67,36,78,55,50,84,64,78,82,66,39,53,37,38,35,37,22,46,29,72,65,61,63,70,60,51,51,50,38,47,52,56,18,49,39,29,39,73,64,46,72,86,124,128,80,82,70,71,71,81,65,54,67,71,59,42,44,70,51,50,47,49,58,27,85,80,49,90,58,37,75,69,73,67,79,58,66,39,28,56,37,75,41,85,36,49,69,31,52,80,62,60,62,53,101,46,67,31,30,67,73,41,48,70,36,51,47,21,44,30,50,28,50,17,66,62,43,66,33,67,30,42,52,56,28,26,12,33,59,22,32,52,50,50,49,57,57,66,56,45,39,40,72,25,28,34,37,33,37,31,66,54,57,61,65,58,48,50,28,43,71,46,55,35,42,46,29,38,23,45,74,44,57,34,50,58,76,61,47,66,67,56,49,52,51,52,48,66,74,37,77,50,42,35,31,40,41,42,52,44,45,22,89,71,74,25,43,31,44,59,55,51,57,49,30,53,54,30,52,76,70,70,23,46,29,34,33,40,31,48,65,43,34,52,86,19,33,50,50,46,81,40,52,32,41,28,39,33,31,35,33,31,20,49,41,31,31,63,37,49,33,52,19,5,36,37,33,13,28,74,85,42,26,64,56,52,53,50,50,43,66,52,37,26,59,36,47,29,50,64,39,36,49,48,30,52,59,22,38,56,47,30,64,64,52,41,54,51,17,21,56,53,29,54,53,50,47,54,58,44,56,71,35,89,62,37,65,44,54,34,36,47,90,39,82,82,15,57,35,18,71,47,38,68,71,62,37,79,59,55,45,26,63,37,22,35,25,31,35,61,87,61,49,70,70,27,48,39,48,12,59,50,64,35,80,68,49,38,38,33,67,80,53,46,26,50,60,29,26,36,40,78,53,78,66,54,81,65,38,80,55,51,84,64,78,82,65,40,53,37,38,36,37,24,44,29,71,66,60,64,68,60,53,51,50,40,47,53,55,19,50,37,29,38,73,65,46,74,86,124

Organism: Leptomonas pyrrhocoris (NCBI:txid157538)

Nearest PDB structures (foldseek):
  1cl1-assembly1_B  TM=9.657E-01  e=3.822E-46  Escherichia coli K-12
  8duy-assembly1_D  TM=9.649E-01  e=6.052E-46  Klebsiella pneumoniae
  4itg-assembly1_B  TM=9.629E-01  e=8.543E-46  Escherichia coli K-12
  8sad-assembly1_A  TM=9.643E-01  e=1.607E-45  Klebsiella aerogenes KCTC 2190
  1qgn-assembly1_A  TM=8.974E-01  e=7.684E-36  Nicotiana tabacum

Secondary structure (DSSP, 8-state):
-----S---HHHHHHHTT--GGGGTT-SSPP----S---BSSHHHHHTT-SS-SSGGG--HHHHHHHHHHHHHHT-SEEEEESSHHHHHHHHHHHH--TT-EEEEETT--HHHHHIIIIIIHHTT-EEEEE-TT--HHHHHHHHHH-TTEEEEEEESS-SSS-----HHHHHHHHHHTTPEEEEE-TTTHHHH--TTTTT-SEEEEETTTTTT-SS----EEEEE-TTTHHHHHHHHHHH-----HHHHHHHHHHHTTHHHHHHHHHHHHHHHHHHHHT-TTEEEEE-TTSTTSTTHHHHHHH-S---SEEEEEE-TT--HHHHHHHHHT-SSSBB-S--SSSS-EEEEE-GGGG-SSS----SS-EEEEE--SS-HHHHHHHHHHHHHHHTT----/-----S---HHHHHHHTT--GGGTTT-SSPP----S---BSSHHHHHTT-SS-SSGGG--HHHHHHHHHHHHHHT-SEEEEESSHHHHHHHHHHHH--TT-EEEEETT--HHHHHIIIIIIHHTT-EEEEE-TT--HHHHHHHHHH-TTEEEEEEESS-SSS-PPP-HHHHHHHHHHTTPEEEEE-TTTHHHH--TTTTT-SEEEEETTTTTT-SS----EEEEE-TTTHHHHHHHHHHH-----HHHHHHHHHHHTTHHHHHHHHHHHHHHHHHHHHT-TTEEEEE-TTSTTSTTHHHHHHH-S---SEEEEEE-TT--HHHHHHHHHT-SSSEE-S--SSSS-EEEEE--GGG-SSS----SS-EEEEE--SS-HHHHHHHHHHHHHHHTT----

pLDDT: mean 93.9, std 9.48, range [22.73, 98.94]

Foldseek 3Di:
DPPPDDPDDPLVLLQPALDDCVVPVNDSADDLDDFFDDDDPDPVCLVVVPDPDSGPLLHDSLQVSLFGSLCVLLVAPTKDKFQALLVQLLLVVPLQDAAPAEEEAELLDDVSSVVCQVPVVVVRNYHYDYAHQAADLVRLLVVCVVGLRYAEYEEEALRQFQHAGHLLLSNLVSCVVSNHAYEYAPAFQRSNWFNNVVSRHQKYKYFCCAQLLQANPGHMMMIGGHPVCVVSSSVSSVVVSRHYDSVRSSSSSVSSSCSVVQFVLLQVLQVVVLVVLCPDPQFPDKADLCDPVHHCVVSCVVGTRTGGNKTKTFTAQVFDVVLLVQLQVQFDQADDDDGERYQGKHKYWDDSQVSGDHDGDCPNGTMMMIHHHNDDSVSVNVSNVVSVCSSVVNPPD/DPPPPDPDDPLVLLQPALDDCVVPVNDSADDLDDFFDDDDPDPVCLVVVPDPDSGPLLHDSLQVSLFGSLCVLLVAPTKDKFQALVVQLLLVVPLQDAAPAEEEEELLDDVSSVVCQVPVVVVRNYHYDYAHQAAALVRLLVVCVVGLRYAEYEEEALRQFQHAGHLLLSNLVSCVVSNHAYEYAPAFQRSNWFNNVVSRHQKYKYFCCAQLLQANPGHMMMIGGHPVCVVSSSVSSVVVSRHYDSVRSSSSSVSSSCSVVQFVLLQVLQVVVLVVLCPDPQFPDKADLCDPVHHCVVSCVVGTRTGGNKTKTFTAQVFDVVLLVQLQVQFDQADDDDGERYQGKHKYWDDSQVSGDHDGDCPNGTMMMIHHHNDDSVSVNVSNVVSVCSSVVNPPD